Protein AF-0000000081666942 (afdb_homodimer)

Radius of gyration: 67.06 Å; Cα contacts (8 Å, |Δi|>4): 1549; chains: 2; bounding box: 129×180×140 Å

Solvent-accessible surface area (backbone atoms only — not comparable to full-atom values): 56364 Å² total; per-residue (Å²): 132,82,77,72,70,77,69,82,83,67,61,65,71,76,49,36,18,89,84,81,67,38,65,56,52,70,27,26,37,44,69,82,70,51,62,33,22,53,72,59,53,59,71,47,53,51,90,91,51,67,44,31,54,39,88,85,76,58,46,77,34,74,56,49,93,78,34,77,80,59,46,47,65,26,58,54,59,46,47,51,52,31,48,54,51,50,60,74,53,56,89,75,89,51,46,5,68,76,74,62,70,43,61,44,55,27,30,27,38,57,76,50,37,41,24,14,72,67,50,44,55,48,36,48,66,35,80,90,40,38,67,50,50,69,28,39,58,69,52,44,55,49,29,52,71,72,42,53,70,73,50,43,47,71,42,54,30,93,85,43,81,72,33,49,50,56,28,25,27,69,67,77,68,40,75,27,19,74,66,39,40,69,68,81,43,32,76,80,82,28,45,77,39,56,33,68,61,53,39,52,53,47,52,54,52,49,54,50,50,50,53,50,38,52,52,46,46,50,45,30,50,52,37,42,53,50,49,53,50,42,50,54,50,46,54,52,45,50,54,49,41,52,51,49,52,54,50,50,51,51,50,50,45,51,50,52,44,50,54,51,50,51,50,48,52,50,50,52,50,51,48,50,54,51,44,50,51,34,53,48,51,38,52,52,49,49,49,50,44,51,51,52,47,52,49,49,52,54,51,50,50,48,51,51,48,41,68,72,71,39,51,66,51,54,50,52,75,40,40,70,42,51,51,53,46,52,52,54,60,54,65,51,79,49,72,73,69,69,66,52,67,43,53,63,42,73,44,82,45,72,67,44,80,42,75,51,66,54,48,75,14,36,50,76,50,41,87,33,31,34,52,40,63,81,75,43,65,97,73,36,36,36,69,41,77,44,53,36,39,34,41,42,56,82,46,50,87,67,30,35,65,66,42,58,77,50,43,47,38,36,40,30,42,69,86,67,51,73,43,79,41,57,70,42,83,42,86,46,92,47,96,55,40,51,35,34,36,36,50,46,62,46,83,59,62,39,62,26,40,38,36,39,23,44,85,87,33,62,20,43,60,38,69,34,79,43,64,29,38,71,51,77,70,71,70,68,71,73,70,80,66,74,70,68,59,58,60,65,49,58,60,66,64,61,61,88,79,78,70,83,81,64,89,62,87,85,130,131,82,77,71,69,79,70,81,82,68,61,65,72,76,48,36,18,88,84,80,68,38,67,55,51,69,27,26,37,44,67,81,70,52,61,34,22,52,72,58,51,59,70,47,52,52,90,89,52,68,44,32,52,38,88,86,76,59,49,77,34,76,56,48,94,79,34,78,81,61,45,47,65,28,59,55,61,46,47,50,52,36,51,55,50,52,60,74,44,52,88,70,91,46,48,6,66,78,76,63,71,41,62,44,55,29,32,27,38,58,77,51,37,40,24,16,72,68,50,46,54,49,37,49,66,35,80,89,41,38,69,50,52,70,29,39,60,70,51,46,56,49,30,52,71,73,42,53,70,74,51,44,48,72,42,55,30,93,84,43,83,75,34,50,51,55,26,26,28,69,69,77,68,40,74,28,19,75,66,39,39,69,68,82,44,34,77,80,81,28,46,76,40,54,32,70,60,52,41,54,53,47,52,54,52,50,53,52,49,50,53,50,38,52,50,48,46,50,46,30,50,53,37,44,53,50,49,52,49,40,50,53,50,48,55,54,45,50,54,50,41,51,51,50,53,53,51,50,51,50,52,51,45,51,50,54,44,49,54,52,49,51,49,48,51,50,51,52,50,51,48,49,54,52,45,48,52,32,52,48,50,38,53,52,50,51,50,51,44,51,52,51,47,53,49,48,52,54,51,50,50,48,52,52,49,40,68,72,69,37,51,64,51,53,50,53,73,40,41,68,41,51,51,52,45,51,51,53,59,54,64,52,79,48,72,75,72,69,65,53,68,43,52,60,44,73,44,81,45,72,65,46,80,43,75,50,68,54,48,73,14,37,48,75,52,40,88,34,31,34,53,41,65,80,73,45,65,96,71,37,35,36,69,41,79,46,54,36,37,35,40,43,57,80,47,48,86,66,31,36,65,66,42,58,76,50,43,47,38,36,39,32,42,67,88,67,52,71,42,79,44,58,69,42,83,42,85,46,93,49,95,57,40,50,34,32,36,38,50,46,62,46,82,59,60,40,62,25,40,37,35,39,22,44,85,87,32,62,21,44,60,36,68,33,80,43,66,29,38,70,52,78,68,71,71,65,70,72,68,80,68,79,70,89,91,68,68,72,72,62,66,65,77,74,78,89,73,75,73,79,79,87,78,76,76,81,132

Structure (mmCIF, N/CA/C/O backbone):
data_AF-0000000081666942-model_v1
#
loop_
_entity.id
_entity.type
_entity.pdbx_description
1 polymer 'E3 ubiquitin-protein ligase TRIM56-like'
#
loop_
_atom_site.group_PDB
_atom_site.id
_atom_site.type_symbol
_atom_site.label_atom_id
_atom_site.label_alt_id
_atom_site.label_comp_id
_atom_site.label_asym_id
_atom_site.label_entity_id
_atom_site.label_seq_id
_atom_site.pdbx_PDB_ins_code
_atom_site.Cartn_x
_atom_site.Cartn_y
_atom_site.Cartn_z
_atom_site.occupancy
_atom_site.B_iso_or_equiv
_atom_site.auth_seq_id
_atom_site.auth_comp_id
_atom_site.auth_asym_id
_atom_site.auth_atom_id
_atom_site.pdbx_PDB_model_num
ATOM 1 N N . MET A 1 1 ? -15.422 92.938 8.117 1 20.34 1 MET A N 1
ATOM 2 C CA . MET A 1 1 ? -14.547 92 8.812 1 20.34 1 MET A CA 1
ATOM 3 C C . MET A 1 1 ? -15.352 90.812 9.391 1 20.34 1 MET A C 1
ATOM 5 O O . MET A 1 1 ? -16.219 91.062 10.25 1 20.34 1 MET A O 1
ATOM 9 N N . THR A 1 2 ? -15.648 89.812 8.633 1 23.88 2 THR A N 1
ATOM 10 C CA . THR A 1 2 ? -16.5 88.688 8.836 1 23.88 2 THR A CA 1
ATOM 11 C C . THR A 1 2 ? -16.031 87.875 10.055 1 23.88 2 THR A C 1
ATOM 13 O O . THR A 1 2 ? -14.844 87.562 10.195 1 23.88 2 THR A O 1
ATOM 16 N N . GLN A 1 3 ? -16.562 88.188 11.227 1 23.7 3 GLN A N 1
ATOM 17 C CA . GLN A 1 3 ? -16.312 87.5 12.492 1 23.7 3 GLN A CA 1
ATOM 18 C C . GLN A 1 3 ? -16.266 86 12.312 1 23.7 3 GLN A C 1
ATOM 20 O O . GLN A 1 3 ? -17.25 85.375 11.883 1 23.7 3 GLN A O 1
ATOM 25 N N . ARG A 1 4 ? -15.172 85.562 11.906 1 33.31 4 ARG A N 1
ATOM 26 C CA . ARG A 1 4 ? -14.922 84.125 11.859 1 33.31 4 ARG A CA 1
ATOM 27 C C . ARG A 1 4 ? -15.352 83.438 13.164 1 33.31 4 ARG A C 1
ATOM 29 O O . ARG A 1 4 ? -14.688 83.562 14.188 1 33.31 4 ARG A O 1
ATOM 36 N N . THR A 1 5 ? -16.625 83.5 13.398 1 32.34 5 THR A N 1
ATOM 37 C CA . THR A 1 5 ? -17.141 82.625 14.461 1 32.34 5 THR A CA 1
ATOM 38 C C . THR A 1 5 ? -16.344 81.312 14.547 1 32.34 5 THR A C 1
ATOM 40 O O . THR A 1 5 ? -16.312 80.562 13.578 1 32.34 5 THR A O 1
ATOM 43 N N . THR A 1 6 ? -15.312 81.312 15.109 1 37.25 6 THR A N 1
ATOM 44 C CA . THR A 1 6 ? -14.477 80.125 15.312 1 37.25 6 THR A CA 1
ATOM 45 C C . THR A 1 6 ? -15.312 78.938 15.805 1 37.25 6 THR A C 1
ATOM 47 O O . THR A 1 6 ? -15.859 79 16.906 1 37.25 6 THR A O 1
ATOM 50 N N . ARG A 1 7 ? -16.141 78.375 14.992 1 43.06 7 ARG A N 1
ATOM 51 C CA . ARG A 1 7 ? -16.922 77.125 15.117 1 43.06 7 ARG A CA 1
ATOM 52 C C . ARG A 1 7 ? -16.109 76 15.781 1 43.06 7 ARG A C 1
ATOM 54 O O . ARG A 1 7 ? -15.031 75.688 15.289 1 43.06 7 ARG A O 1
ATOM 61 N N . ILE A 1 8 ? -16.172 75.938 17.047 1 51.09 8 ILE A N 1
ATOM 62 C CA . ILE A 1 8 ? -15.609 74.75 17.75 1 51.09 8 ILE A CA 1
ATOM 63 C C . ILE A 1 8 ? -16.047 73.5 17.031 1 51.09 8 ILE A C 1
ATOM 65 O O . ILE A 1 8 ? -17.234 73.125 17 1 51.09 8 ILE A O 1
ATOM 69 N N . GLU A 1 9 ? -15.492 73.062 16.016 1 59.16 9 GLU A N 1
ATOM 70 C CA . GLU A 1 9 ? -15.836 71.875 15.312 1 59.16 9 GLU A CA 1
ATOM 71 C C . GLU A 1 9 ? -15.438 70.625 16.141 1 59.16 9 GLU A C 1
ATOM 73 O O . GLU A 1 9 ? -14.297 70.188 16.062 1 59.16 9 GLU A O 1
ATOM 78 N N . ILE A 1 10 ? -16.219 70.312 17.203 1 67.38 10 ILE A N 1
ATOM 79 C CA . ILE A 1 10 ? -16.016 69.125 17.953 1 67.38 10 ILE A CA 1
ATOM 80 C C . ILE A 1 10 ? -16.859 68 17.359 1 67.38 10 ILE A C 1
ATOM 82 O O . ILE A 1 10 ? -18.031 68.188 17.016 1 67.38 10 ILE A O 1
ATOM 86 N N . ASP A 1 11 ? -16.266 66.938 17.047 1 73.25 11 ASP A N 1
ATOM 87 C CA . ASP A 1 11 ? -16.969 65.75 16.531 1 73.25 11 ASP A CA 1
ATOM 88 C C . ASP A 1 11 ? -18.109 65.375 17.484 1 73.25 11 ASP A C 1
ATOM 90 O O . ASP A 1 11 ? -17.922 65.312 18.703 1 73.25 11 ASP A O 1
ATOM 94 N N . GLU A 1 12 ? -19.312 65.188 16.938 1 76.88 12 GLU A N 1
ATOM 95 C CA . GLU A 1 12 ? -20.5 64.75 17.703 1 76.88 12 GLU A CA 1
ATOM 96 C C . GLU A 1 12 ? -20.234 63.531 18.531 1 76.88 12 GLU A C 1
ATOM 98 O O . GLU A 1 12 ? -20.797 63.375 19.625 1 76.88 12 GLU A O 1
ATOM 103 N N . ASP A 1 13 ? -19.312 62.719 18.047 1 79.5 13 ASP A N 1
ATOM 104 C CA . ASP A 1 13 ? -18.984 61.5 18.75 1 79.5 13 ASP A CA 1
ATOM 105 C C . ASP A 1 13 ? -18.328 61.781 20.094 1 79.5 13 ASP A C 1
ATOM 107 O O . ASP A 1 13 ? -18.453 61 21.031 1 79.5 13 ASP A O 1
ATOM 111 N N . PHE A 1 14 ? -17.703 62.875 20.125 1 82.06 14 PHE A N 1
ATOM 112 C CA . PHE A 1 14 ? -17 63.281 21.328 1 82.06 14 PHE A CA 1
ATOM 113 C C . PHE A 1 14 ? -17.984 63.75 22.406 1 82.06 14 PHE A C 1
ATOM 115 O O . PHE A 1 14 ? -17.688 63.688 23.594 1 82.06 14 PHE A O 1
ATOM 122 N N . LEU A 1 15 ? -19.125 64.125 21.953 1 85.81 15 LEU A N 1
ATOM 123 C CA . LEU A 1 15 ? -20.094 64.688 22.891 1 85.81 15 LEU A CA 1
ATOM 124 C C . LEU A 1 15 ? -21.203 63.719 23.188 1 85.81 15 LEU A C 1
ATOM 126 O O . LEU A 1 15 ? -22.203 64.062 23.828 1 85.81 15 LEU A O 1
ATOM 130 N N . THR A 1 16 ? -20.984 62.5 22.766 1 88.06 16 THR A N 1
ATOM 131 C CA . THR A 1 16 ? -22.031 61.469 22.891 1 88.06 16 THR A CA 1
ATOM 132 C C . THR A 1 16 ? -21.609 60.406 23.891 1 88.06 16 THR A C 1
ATOM 134 O O . THR A 1 16 ? -20.469 59.906 23.844 1 88.06 16 THR A O 1
ATOM 137 N N . CYS A 1 17 ? -22.422 60.094 24.797 1 89.75 17 CYS A N 1
ATOM 138 C CA . CYS A 1 17 ? -22.203 59.031 25.75 1 89.75 17 CYS A CA 1
ATOM 139 C C . CYS A 1 17 ? -22.281 57.656 25.078 1 89.75 17 CYS A C 1
ATOM 141 O O . CYS A 1 17 ? -23.25 57.375 24.375 1 89.75 17 CYS A O 1
ATOM 143 N N . THR A 1 18 ? -21.359 56.812 25.297 1 84.81 18 THR A N 1
ATOM 144 C CA . THR A 1 18 ? -21.25 55.5 24.625 1 84.81 18 THR A CA 1
ATOM 145 C C . THR A 1 18 ? -22.266 54.531 25.188 1 84.81 18 THR A C 1
ATOM 147 O O . THR A 1 18 ? -22.547 53.5 24.562 1 84.81 18 THR A O 1
ATOM 150 N N . VAL A 1 19 ? -22.875 54.781 26.297 1 87.5 19 VAL A N 1
ATOM 151 C CA . VAL A 1 19 ? -23.797 53.875 26.969 1 87.5 19 VAL A CA 1
ATOM 152 C C . VAL A 1 19 ? -25.234 54.188 26.531 1 87.5 19 VAL A C 1
ATOM 154 O O . VAL A 1 19 ? -25.969 53.312 26.062 1 87.5 19 VAL A O 1
ATOM 157 N N . CYS A 1 20 ? -25.641 55.438 26.625 1 88.69 20 CYS A N 1
ATOM 158 C CA . CYS A 1 20 ? -27.016 55.812 26.312 1 88.69 20 CYS A CA 1
ATOM 159 C C . CYS A 1 20 ? -27.125 56.344 24.891 1 88.69 20 CYS A C 1
ATOM 161 O O . CYS A 1 20 ? -28.234 56.469 24.359 1 88.69 20 CYS A O 1
ATOM 163 N N . TRP A 1 21 ? -26.141 56.812 24.297 1 88.38 21 TRP A N 1
ATOM 164 C CA . TRP A 1 21 ? -26.047 57.312 22.922 1 88.38 21 TRP A CA 1
ATOM 165 C C . TRP A 1 21 ? -26.703 58.688 22.781 1 88.38 21 TRP A C 1
ATOM 167 O O . TRP A 1 21 ? -27.188 59.031 21.703 1 88.38 21 TRP A O 1
ATOM 177 N N . GLU A 1 22 ? -26.734 59.312 23.844 1 88.25 22 GLU A N 1
ATOM 178 C CA . GLU A 1 22 ? -27.203 60.688 23.875 1 88.25 22 GLU A CA 1
ATOM 179 C C . GLU A 1 22 ? -26.078 61.625 24.297 1 88.25 22 GLU A C 1
ATOM 181 O O . GLU A 1 22 ? -25 61.188 24.703 1 88.25 22 GLU A O 1
ATOM 186 N N . ARG A 1 23 ? -26.359 62.906 24.031 1 87.5 23 ARG A N 1
ATOM 187 C CA . ARG A 1 23 ? -25.406 63.875 24.516 1 87.5 23 ARG A CA 1
ATOM 188 C C . ARG A 1 23 ? -25.234 63.781 26.031 1 87.5 23 ARG A C 1
ATOM 190 O O . ARG A 1 23 ? -26.203 63.531 26.75 1 87.5 23 ARG A O 1
ATOM 197 N N . TYR A 1 24 ? -24.031 63.938 26.438 1 88.62 24 TYR A N 1
ATOM 198 C CA . TYR A 1 24 ? -23.719 63.781 27.859 1 88.62 24 TYR A CA 1
ATOM 199 C C . TYR A 1 24 ? -24.625 64.688 28.703 1 88.62 24 TYR A C 1
ATOM 201 O O . TYR A 1 24 ? -24.891 65.812 28.359 1 88.62 24 TYR A O 1
ATOM 209 N N . LYS A 1 25 ? -25.188 64.062 29.734 1 83.88 25 LYS A N 1
ATOM 210 C CA . LYS A 1 25 ? -25.922 64.812 30.781 1 83.88 25 LYS A CA 1
ATOM 211 C C . LYS A 1 25 ? -25.188 64.75 32.125 1 83.88 25 LYS A C 1
ATOM 213 O O . LYS A 1 25 ? -25.141 63.656 32.719 1 83.88 25 LYS A O 1
ATOM 218 N N . ASN A 1 26 ? -24.672 65.875 32.594 1 83.12 26 ASN A N 1
ATOM 219 C CA . ASN A 1 26 ? -23.875 65.875 33.844 1 83.12 26 ASN A CA 1
ATOM 220 C C . ASN A 1 26 ? -22.766 64.812 33.781 1 83.12 26 ASN A C 1
ATOM 222 O O . ASN A 1 26 ? -22.734 63.906 34.594 1 83.12 26 ASN A O 1
ATOM 226 N N . ALA A 1 27 ? -21.922 65.062 32.844 1 88.56 27 ALA A N 1
ATOM 227 C CA . ALA A 1 27 ? -20.875 64.062 32.5 1 88.56 27 ALA A CA 1
ATOM 228 C C . ALA A 1 27 ? -19.922 63.875 33.688 1 88.56 27 ALA A C 1
ATOM 230 O O . ALA A 1 27 ? -19.516 64.875 34.344 1 88.56 27 ALA A O 1
ATOM 231 N N . LYS A 1 28 ? -19.719 62.688 34.031 1 88.81 28 LYS A N 1
ATOM 232 C CA . LYS A 1 28 ? -18.719 62.281 35 1 88.81 28 LYS A CA 1
ATOM 233 C C . LYS A 1 28 ? -17.5 61.625 34.344 1 88.81 28 LYS A C 1
ATOM 235 O O . LYS A 1 28 ? -17.641 61 33.312 1 88.81 28 LYS A O 1
ATOM 240 N N . ILE A 1 29 ? -16.344 61.844 34.906 1 88.56 29 ILE A N 1
ATOM 241 C CA . ILE A 1 29 ? -15.125 61.312 34.281 1 88.56 29 ILE A CA 1
ATOM 242 C C . ILE A 1 29 ? -14.5 60.281 35.219 1 88.56 29 ILE A C 1
ATOM 244 O O . ILE A 1 29 ? -14.445 60.469 36.438 1 88.56 29 ILE A O 1
ATOM 248 N N . LEU A 1 30 ? -14.156 59.188 34.656 1 88.31 30 LEU A N 1
ATOM 249 C CA . LEU A 1 30 ? -13.492 58.125 35.406 1 88.31 30 LEU A CA 1
ATOM 250 C C . LEU A 1 30 ? -11.984 58.312 35.375 1 88.31 30 LEU A C 1
ATOM 252 O O . LEU A 1 30 ? -11.461 59.094 34.562 1 88.31 30 LEU A O 1
ATOM 256 N N . PRO A 1 31 ? -11.289 57.562 36.312 1 85.12 31 PRO A N 1
ATOM 257 C CA . PRO A 1 31 ? -9.828 57.688 36.312 1 85.12 31 PRO A CA 1
ATOM 258 C C . PRO A 1 31 ? -9.195 57.25 35 1 85.12 31 PRO A C 1
ATOM 260 O O . PRO A 1 31 ? -8.07 57.656 34.688 1 85.12 31 PRO A O 1
ATOM 263 N N . CYS A 1 32 ? -9.898 56.531 34.188 1 86.44 32 CYS A N 1
ATOM 264 C CA . CYS A 1 32 ? -9.406 56.094 32.875 1 86.44 32 CYS A CA 1
ATOM 265 C C . CYS A 1 32 ? -9.648 57.156 31.812 1 86.44 32 CYS A C 1
ATOM 267 O O . CYS A 1 32 ? -9.328 56.938 30.641 1 86.44 32 CYS A O 1
ATOM 269 N N . LEU A 1 33 ? -10.25 58.219 32.188 1 88 33 LEU A N 1
ATOM 270 C CA . LEU A 1 33 ? -10.469 59.406 31.375 1 88 33 LEU A CA 1
ATOM 271 C C . LEU A 1 33 ? -11.664 59.219 30.438 1 88 33 LEU A C 1
ATOM 273 O O . LEU A 1 33 ? -11.898 60.031 29.547 1 88 33 LEU A O 1
ATOM 277 N N . HIS A 1 34 ? -12.336 58.125 30.672 1 86.81 34 HIS A N 1
ATOM 278 C CA . HIS A 1 34 ? -13.586 57.969 29.938 1 86.81 34 HIS A CA 1
ATOM 279 C C . HIS A 1 34 ? -14.75 58.594 30.688 1 86.81 34 HIS A C 1
ATOM 281 O O . HIS A 1 34 ? -14.844 58.469 31.906 1 86.81 34 HIS A O 1
ATOM 287 N N . SER A 1 35 ? -15.531 59.281 29.922 1 90.12 35 SER A N 1
ATOM 288 C CA . SER A 1 35 ? -16.641 60.031 30.531 1 90.12 35 SER A CA 1
ATOM 289 C C . SER A 1 35 ? -17.969 59.344 30.234 1 90.12 35 SER A C 1
ATOM 291 O O . SER A 1 35 ? -18.141 58.719 29.188 1 90.12 35 SER A O 1
ATOM 293 N N . PHE A 1 36 ? -18.875 59.469 31.203 1 91.12 36 PHE A N 1
ATOM 294 C CA . PHE A 1 36 ? -20.234 58.969 31.094 1 91.12 36 PHE A CA 1
ATOM 295 C C . PHE A 1 36 ? -21.234 59.875 31.781 1 91.12 36 PHE A C 1
ATOM 297 O O . PHE A 1 36 ? -20.844 60.719 32.594 1 91.12 36 PHE A O 1
ATOM 304 N N . CYS A 1 37 ? -22.484 59.688 31.312 1 89.5 37 CYS A N 1
ATOM 305 C CA . CYS A 1 37 ? -23.531 60.438 32.031 1 89.5 37 CYS A CA 1
ATOM 306 C C . CYS A 1 37 ? -23.625 60 33.469 1 89.5 37 CYS A C 1
ATOM 308 O O . CYS A 1 37 ? -23.359 58.844 33.781 1 89.5 37 CYS A O 1
ATOM 310 N N . ALA A 1 38 ? -24.016 60.906 34.281 1 87.69 38 ALA A N 1
ATOM 311 C CA . ALA A 1 38 ? -24.203 60.594 35.719 1 87.69 38 ALA A CA 1
ATOM 312 C C . ALA A 1 38 ? -25.188 59.469 35.906 1 87.69 38 ALA A C 1
ATOM 314 O O . ALA A 1 38 ? -24.984 58.594 36.75 1 87.69 38 ALA A O 1
ATOM 315 N N . GLN A 1 39 ? -26.156 59.406 35.062 1 87.19 39 GLN A N 1
ATOM 316 C CA . GLN A 1 39 ? -27.172 58.375 35.156 1 87.19 39 GLN A CA 1
ATOM 317 C C . GLN A 1 39 ? -26.656 57.062 34.594 1 87.19 39 GLN A C 1
ATOM 319 O O . GLN A 1 39 ? -27.016 55.969 35.094 1 87.19 39 GLN A O 1
ATOM 324 N N . CYS A 1 40 ? -25.875 57.094 33.625 1 89.38 40 CYS A N 1
ATOM 325 C CA . CYS A 1 40 ? -25.375 55.906 32.969 1 89.38 40 CYS A CA 1
ATOM 326 C C . CYS A 1 40 ? -24.344 55.188 33.844 1 89.38 40 CYS A C 1
ATOM 328 O O . CYS A 1 40 ? -24.25 53.969 33.812 1 89.38 40 CYS A O 1
ATOM 330 N N . VAL A 1 41 ? -23.609 55.906 34.625 1 87.31 41 VAL A N 1
ATOM 331 C CA . VAL A 1 41 ? -22.562 55.344 35.469 1 87.31 41 VAL A CA 1
ATOM 332 C C . VAL A 1 41 ? -23.188 54.5 36.594 1 87.31 41 VAL A C 1
ATOM 334 O O . VAL A 1 41 ? -22.578 53.531 37.031 1 87.31 41 VAL A O 1
ATOM 337 N N . VAL A 1 42 ? -24.391 54.844 36.906 1 82.5 42 VAL A N 1
ATOM 338 C CA . VAL A 1 42 ? -25.078 54.125 37.969 1 82.5 42 VAL A CA 1
ATOM 339 C C . VAL A 1 42 ? -25.297 52.656 37.531 1 82.5 42 VAL A C 1
ATOM 341 O O . VAL A 1 42 ? -25.266 51.75 38.375 1 82.5 42 VAL A O 1
ATOM 344 N N . GLY A 1 43 ? -25.391 52.469 36.344 1 78.69 43 GLY A N 1
ATOM 345 C CA . GLY A 1 43 ? -25.641 51.125 35.812 1 78.69 43 GLY A CA 1
ATOM 346 C C . GLY A 1 43 ? -24.422 50.219 35.875 1 78.69 43 GLY A C 1
ATOM 347 O O . GLY A 1 43 ? -24.531 49 35.75 1 78.69 43 GLY A O 1
ATOM 348 N N . PHE A 1 44 ? -23.266 50.812 36.062 1 78.56 44 PHE A N 1
ATOM 349 C CA . PHE A 1 44 ? -22.031 50.062 36 1 78.56 44 PHE A CA 1
ATOM 350 C C . PHE A 1 44 ? -21.797 49.312 37.312 1 78.56 44 PHE A C 1
ATOM 352 O O . PHE A 1 44 ? -20.984 48.375 37.375 1 78.56 44 PHE A O 1
ATOM 359 N N . VAL A 1 45 ? -22.406 49.812 38.375 1 71.69 45 VAL A N 1
ATOM 360 C CA . VAL A 1 45 ? -22.109 49.312 39.719 1 71.69 45 VAL A CA 1
ATOM 361 C C . VAL A 1 45 ? -22.859 48 39.969 1 71.69 45 VAL A C 1
ATOM 363 O O . VAL A 1 45 ? -24.078 47.938 39.812 1 71.69 45 VAL A O 1
ATOM 366 N N . GLU A 1 46 ? -22.031 47 39.906 1 67.25 46 GLU A N 1
ATOM 367 C CA . GLU A 1 46 ? -22.625 45.812 40.531 1 67.25 46 GLU A CA 1
ATOM 368 C C . GLU A 1 46 ? -22.797 46 42.031 1 67.25 46 GLU A C 1
ATOM 370 O O . GLU A 1 46 ? -22.031 46.719 42.656 1 67.25 46 GLU A O 1
ATOM 375 N N . LYS A 1 47 ? -24 45.688 42.656 1 59.81 47 LYS A N 1
ATOM 376 C CA . LYS A 1 47 ? -24.328 45.812 44.062 1 59.81 47 LYS A CA 1
ATOM 377 C C . LYS A 1 47 ? -23.094 45.531 44.938 1 59.81 47 LYS A C 1
ATOM 379 O O . LYS A 1 47 ? -22.484 44.469 44.844 1 59.81 47 LYS A O 1
ATOM 384 N N . ASP A 1 48 ? -22.688 46.562 45.719 1 58.75 48 ASP A N 1
ATOM 385 C CA . ASP A 1 48 ? -21.672 46.5 46.781 1 58.75 48 ASP A CA 1
ATOM 386 C C . ASP A 1 48 ? -20.266 46.438 46.188 1 58.75 48 ASP A C 1
ATOM 388 O O . ASP A 1 48 ? -19.344 45.938 46.844 1 58.75 48 ASP A O 1
ATOM 392 N N . ALA A 1 49 ? -20.094 46.844 44.875 1 70.44 49 ALA A N 1
ATOM 393 C CA . ALA A 1 49 ? -18.766 46.625 44.312 1 70.44 49 ALA A CA 1
ATOM 394 C C . ALA A 1 49 ? -17.859 47.812 44.594 1 70.44 49 ALA A C 1
ATOM 396 O O . ALA A 1 49 ? -18.297 48.969 44.562 1 70.44 49 ALA A O 1
ATOM 397 N N . GLU A 1 50 ? -16.688 47.562 45.125 1 79.94 50 GLU A N 1
ATOM 398 C CA . GLU A 1 50 ? -15.633 48.531 45.406 1 79.94 50 GLU A CA 1
ATOM 399 C C . GLU A 1 50 ? -15.039 49.125 44.125 1 79.94 50 GLU A C 1
ATOM 401 O O . GLU A 1 50 ? -14.344 50.125 44.156 1 79.94 50 GLU A O 1
ATOM 406 N N . TYR A 1 51 ? -15.375 48.562 43.031 1 85.31 51 TYR A N 1
ATOM 407 C CA . TYR A 1 51 ? -14.82 49.031 41.781 1 85.31 51 TYR A CA 1
ATOM 408 C C . TYR A 1 51 ? -15.867 49 40.656 1 85.31 51 TYR A C 1
ATOM 410 O O . TYR A 1 51 ? -16.844 48.25 40.719 1 85.31 51 TYR A O 1
ATOM 418 N N . ILE A 1 52 ? -15.812 49.906 39.781 1 85.44 52 ILE A N 1
ATOM 419 C CA . ILE A 1 52 ? -16.609 49.906 38.562 1 85.44 52 ILE A CA 1
ATOM 420 C C . ILE A 1 52 ? -15.734 49.562 37.344 1 85.44 52 ILE A C 1
ATOM 422 O O . ILE A 1 52 ? -14.586 50.031 37.281 1 85.44 52 ILE A O 1
ATOM 426 N N . LYS A 1 53 ? -16.203 48.781 36.594 1 87.12 53 LYS A N 1
ATOM 427 C CA . LYS A 1 53 ? -15.484 48.438 35.375 1 87.12 53 LYS A CA 1
ATOM 428 C C . LYS A 1 53 ? -15.93 49.312 34.219 1 87.12 53 LYS A C 1
ATOM 430 O O . LYS A 1 53 ? -17.125 49.375 33.906 1 87.12 53 LYS A O 1
ATOM 435 N N . CYS A 1 54 ? -14.953 50.094 33.688 1 88.81 54 CYS A N 1
ATOM 436 C CA . CYS A 1 54 ? -15.266 50.969 32.562 1 88.81 54 CYS A CA 1
ATOM 437 C C . CYS A 1 54 ? -15.719 50.188 31.344 1 88.81 54 CYS A C 1
ATOM 439 O O . CYS A 1 54 ? -15.016 49.281 30.906 1 88.81 54 CYS A O 1
ATOM 441 N N . PRO A 1 55 ? -16.781 50.344 30.859 1 85.31 55 PRO A N 1
ATOM 442 C CA . PRO A 1 55 ? -17.297 49.625 29.719 1 85.31 55 PRO A CA 1
ATOM 443 C C . PRO A 1 55 ? -16.453 49.781 28.453 1 85.31 55 PRO A C 1
ATOM 445 O O . PRO A 1 55 ? -16.547 49 27.516 1 85.31 55 PRO A O 1
ATOM 448 N N . VAL A 1 56 ? -15.711 50.875 28.375 1 82.06 56 VAL A N 1
ATOM 449 C CA . VAL A 1 56 ? -14.945 51.188 27.172 1 82.06 56 VAL A CA 1
ATOM 450 C C . VAL A 1 56 ? -13.586 50.5 27.234 1 82.06 56 VAL A C 1
ATOM 452 O O . VAL A 1 56 ? -13.172 49.812 26.281 1 82.06 56 VAL A O 1
ATOM 455 N N . CYS A 1 57 ? -12.867 50.625 28.359 1 81.75 57 CYS A N 1
ATOM 456 C CA . CYS A 1 57 ? -11.508 50.094 28.438 1 81.75 57 CYS A CA 1
ATOM 457 C C . CYS A 1 57 ? -11.438 48.938 29.391 1 81.75 57 CYS A C 1
ATOM 459 O O . CYS A 1 57 ? -10.406 48.25 29.484 1 81.75 57 CYS A O 1
ATOM 461 N N . ARG A 1 58 ? -12.484 48.688 30.156 1 81.75 58 ARG A N 1
ATOM 462 C CA . ARG A 1 58 ? -12.617 47.562 31.062 1 81.75 58 ARG A CA 1
ATOM 463 C C . ARG A 1 58 ? -11.688 47.719 32.281 1 81.75 58 ARG A C 1
ATOM 465 O O . ARG A 1 58 ? -11.461 46.781 33.031 1 81.75 58 ARG A O 1
ATOM 472 N N . GLN A 1 59 ? -11.133 48.875 32.406 1 83.19 59 GLN A N 1
ATOM 473 C CA . GLN A 1 59 ? -10.305 49.156 33.562 1 83.19 59 GLN A CA 1
ATOM 474 C C . GLN A 1 59 ? -11.148 49.219 34.844 1 83.19 59 GLN A C 1
ATOM 476 O O . GLN A 1 59 ? -12.25 49.75 34.812 1 83.19 59 GLN A O 1
ATOM 481 N N . LYS A 1 60 ? -10.586 48.75 35.906 1 86.31 60 LYS A N 1
ATOM 482 C CA . LYS A 1 60 ? -11.25 48.844 37.188 1 86.31 60 LYS A CA 1
ATOM 483 C C . LYS A 1 60 ? -10.992 50.188 37.875 1 86.31 60 LYS A C 1
ATOM 485 O O . LYS A 1 60 ? -9.836 50.562 38.094 1 86.31 60 LYS A O 1
ATOM 490 N N . CYS A 1 61 ? -12.039 50.938 38.062 1 86.19 61 CYS A N 1
ATOM 491 C CA . CYS A 1 61 ? -11.945 52.25 38.688 1 86.19 61 CYS A CA 1
ATOM 492 C C . CYS A 1 61 ? -12.562 52.25 40.062 1 86.19 61 CYS A C 1
ATOM 494 O O . CYS A 1 61 ? -13.68 51.75 40.25 1 86.19 61 CYS A O 1
ATOM 496 N N . PRO A 1 62 ? -11.859 52.688 41 1 85.19 62 PRO A N 1
ATOM 497 C CA . PRO A 1 62 ? -12.383 52.688 42.375 1 85.19 62 PRO A CA 1
ATOM 498 C C . PRO A 1 62 ? -13.562 53.656 42.531 1 85.19 62 PRO A C 1
ATOM 500 O O . PRO A 1 62 ? -13.578 54.75 41.938 1 85.19 62 PRO A O 1
ATOM 503 N N . VAL A 1 63 ? -14.531 53.188 43.344 1 82.81 63 VAL A N 1
ATOM 504 C CA . VAL A 1 63 ? -15.656 54.031 43.688 1 82.81 63 VAL A CA 1
ATOM 505 C C . VAL A 1 63 ? -15.297 54.906 44.906 1 82.81 63 VAL A C 1
ATOM 507 O O . VAL A 1 63 ? -14.797 54.406 45.906 1 82.81 63 VAL A O 1
ATOM 510 N N . PRO A 1 64 ? -15.5 56.25 44.688 1 80.38 64 PRO A N 1
ATOM 511 C CA . PRO A 1 64 ? -15.195 57.094 45.844 1 80.38 64 PRO A CA 1
ATOM 512 C C . PRO A 1 64 ? -16.031 56.781 47.062 1 80.38 64 PRO A C 1
ATOM 514 O O . PRO A 1 64 ? -17.078 56.125 46.938 1 80.38 64 PRO A O 1
ATOM 517 N N . ASP A 1 65 ? -15.555 57.188 48.219 1 76.19 65 ASP A N 1
ATOM 518 C CA . ASP A 1 65 ? -16.188 56.875 49.5 1 76.19 65 ASP A CA 1
ATOM 519 C C . ASP A 1 65 ? -17.609 57.438 49.562 1 76.19 65 ASP A C 1
ATOM 521 O O . ASP A 1 65 ? -18.5 56.812 50.156 1 76.19 65 ASP A O 1
ATOM 525 N N . GLY A 1 66 ? -17.828 58.531 48.969 1 76.56 66 GLY A N 1
ATOM 526 C CA . GLY A 1 66 ? -19.141 59.156 48.969 1 76.56 66 GLY A CA 1
ATOM 527 C C . GLY A 1 66 ? -20.062 58.656 47.906 1 76.56 66 GLY A C 1
ATOM 528 O O . GLY A 1 66 ? -21.188 59.125 47.75 1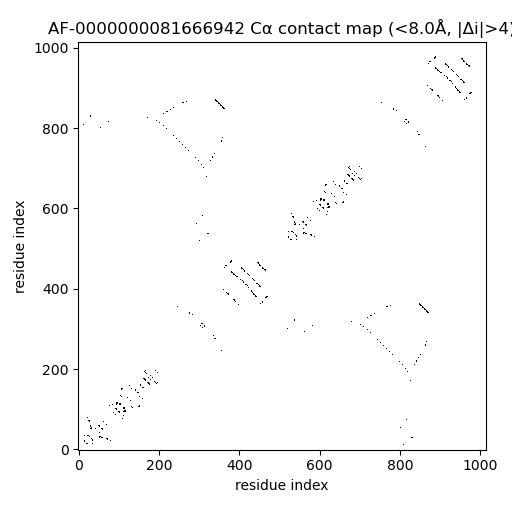 76.56 66 GLY A O 1
ATOM 529 N N . GLY A 1 67 ? -19.672 57.625 47.25 1 77.5 67 GLY A N 1
ATOM 530 C CA . GLY A 1 67 ? -20.516 57.031 46.219 1 77.5 67 GLY A CA 1
ATOM 531 C C . GLY A 1 67 ? -20.203 57.562 44.812 1 77.5 67 GLY A C 1
ATOM 532 O O . GLY A 1 67 ? -19.234 58.312 44.625 1 77.5 67 GLY A O 1
ATOM 533 N N . LEU A 1 68 ? -21.047 57.281 43.875 1 79.06 68 LEU A N 1
ATOM 534 C CA . LEU A 1 68 ? -20.844 57.594 42.469 1 79.06 68 LEU A CA 1
ATOM 535 C C . LEU A 1 68 ? -21.047 59.094 42.219 1 79.06 68 LEU A C 1
ATOM 537 O O . LEU A 1 68 ? -20.516 59.656 41.25 1 79.06 68 LEU A O 1
ATOM 541 N N . GLU A 1 69 ? -21.766 59.656 43.156 1 75.19 69 GLU A N 1
ATOM 542 C CA . GLU A 1 69 ? -22.047 61.094 43.062 1 75.19 69 GLU A CA 1
ATOM 543 C C . GLU A 1 69 ? -20.766 61.906 43.281 1 75.19 69 GLU A C 1
ATOM 545 O O . GLU A 1 69 ? -20.688 63.062 42.844 1 75.19 69 GLU A O 1
ATOM 550 N N . GLN A 1 70 ? -19.828 61.219 43.875 1 76.5 70 GLN A N 1
ATOM 551 C CA . GLN A 1 70 ? -18.594 61.938 44.188 1 76.5 70 GLN A CA 1
ATOM 552 C C . GLN A 1 70 ? -17.562 61.781 43.062 1 76.5 70 GLN A C 1
ATOM 554 O O . GLN A 1 70 ? -16.438 62.281 43.188 1 76.5 70 GLN A O 1
ATOM 559 N N . LEU A 1 71 ? -18.016 61.188 42.062 1 82.56 71 LEU A N 1
ATOM 560 C CA . LEU A 1 71 ? -17.141 61.125 40.906 1 82.56 71 LEU A CA 1
ATOM 561 C C . LEU A 1 71 ? -16.891 62.531 40.344 1 82.56 71 LEU A C 1
ATOM 563 O O . LEU A 1 71 ? -17.781 63.375 40.406 1 82.56 71 LEU A O 1
ATOM 567 N N . LYS A 1 72 ? -15.711 62.688 39.875 1 78.25 72 LYS A N 1
ATOM 568 C CA . LYS A 1 72 ? -15.352 64 39.375 1 78.25 72 LYS A CA 1
ATOM 569 C C . LYS A 1 72 ? -16.188 64.375 38.156 1 78.25 72 LYS A C 1
ATOM 571 O O . LYS A 1 72 ? -16.391 63.562 37.25 1 78.25 72 LYS A O 1
ATOM 576 N N . PRO A 1 73 ? -16.812 65.562 38.25 1 79.88 73 PRO A N 1
ATOM 577 C CA . PRO A 1 73 ? -17.5 66.062 37.031 1 79.88 73 PRO A CA 1
ATOM 578 C C . PRO A 1 73 ? -16.516 66.375 35.906 1 79.88 73 PRO A C 1
ATOM 580 O O . PRO A 1 73 ? -15.414 66.875 36.156 1 79.88 73 PRO A O 1
ATOM 583 N N . SER A 1 74 ? -16.922 66 34.719 1 79.94 74 SER A N 1
ATOM 584 C CA . SER A 1 74 ? -16.141 66.375 33.562 1 79.94 74 SER A CA 1
ATOM 585 C C . SER A 1 74 ? -16.406 67.875 33.188 1 79.94 74 SER A C 1
ATOM 587 O O . SER A 1 74 ? -17.203 68.125 32.281 1 79.94 74 SER A O 1
ATOM 589 N N . PHE A 1 75 ? -15.75 68.625 33.906 1 72.88 75 PHE A N 1
ATOM 590 C CA . PHE A 1 75 ? -15.992 70.062 33.719 1 72.88 75 PHE A CA 1
ATOM 591 C C . PHE A 1 75 ? -15.797 70.5 32.281 1 72.88 75 PHE A C 1
ATOM 593 O O . PHE A 1 75 ? -16.578 71.25 31.75 1 72.88 75 PHE A O 1
ATOM 600 N N . PHE A 1 76 ? -14.844 69.812 31.766 1 74.56 76 PHE A N 1
ATOM 601 C CA . PHE A 1 76 ? -14.5 70.188 30.391 1 74.56 76 PHE A CA 1
ATOM 602 C C . PHE A 1 76 ? -15.648 69.812 29.438 1 74.56 76 PHE A C 1
ATOM 604 O O . PHE A 1 76 ? -16.094 70.688 28.672 1 74.56 76 PHE A O 1
ATOM 611 N N . LEU A 1 77 ? -16.125 68.625 29.547 1 80.62 77 LEU A N 1
ATOM 612 C CA . LEU A 1 77 ? -17.203 68.188 28.672 1 80.62 77 LEU A CA 1
ATOM 613 C C . LEU A 1 77 ? -18.484 68.938 28.953 1 80.62 77 LEU A C 1
ATOM 615 O O . LEU A 1 77 ? -19.188 69.375 28.016 1 80.62 77 LEU A O 1
ATOM 619 N N . ASN A 1 78 ? -18.703 69.125 30.156 1 76.69 78 ASN A N 1
ATOM 620 C CA . ASN A 1 78 ? -19.906 69.812 30.547 1 76.69 78 ASN A CA 1
ATOM 621 C C . ASN A 1 78 ? -19.891 71.25 30.047 1 76.69 78 ASN A C 1
ATOM 623 O O . ASN A 1 78 ? -20.922 71.812 29.609 1 76.69 78 ASN A O 1
ATOM 627 N N . ASN A 1 79 ? -18.75 71.812 30.016 1 71.75 79 ASN A N 1
ATOM 628 C CA . ASN A 1 79 ? -18.609 73.188 29.547 1 71.75 79 ASN A CA 1
ATOM 629 C C . ASN A 1 79 ? -18.812 73.25 28.031 1 71.75 79 ASN A C 1
ATOM 631 O O . ASN A 1 79 ? -19.484 74.188 27.547 1 71.75 79 ASN A O 1
ATOM 635 N N . ILE A 1 80 ? -18.234 72.375 27.359 1 74.56 80 ILE A N 1
ATOM 636 C CA . ILE A 1 80 ? -18.344 72.375 25.906 1 74.56 80 ILE A CA 1
ATOM 637 C C . ILE A 1 80 ? -19.797 72.125 25.484 1 74.56 80 ILE A C 1
ATOM 639 O O . ILE A 1 80 ? -20.281 72.75 24.531 1 74.56 80 ILE A O 1
ATOM 643 N N . LEU A 1 81 ? -20.406 71.25 26.188 1 75.38 81 LEU A N 1
ATOM 644 C CA . LEU A 1 81 ? -21.812 71 25.891 1 75.38 81 LEU A CA 1
ATOM 645 C C . LEU A 1 81 ? -22.672 72.25 26.141 1 75.38 81 LEU A C 1
ATOM 647 O O . LEU A 1 81 ? -23.578 72.5 25.359 1 75.38 81 LEU A O 1
ATOM 651 N N . ALA A 1 82 ? -22.312 72.875 27.125 1 67.06 82 ALA A N 1
ATOM 652 C CA . ALA A 1 82 ? -23.031 74.125 27.453 1 67.06 82 ALA A CA 1
ATOM 653 C C . ALA A 1 82 ? -22.812 75.188 26.375 1 67.06 82 ALA A C 1
ATOM 655 O O . ALA A 1 82 ? -23.734 75.875 25.969 1 67.06 82 ALA A O 1
ATOM 656 N N . MET A 1 83 ? -21.656 75.188 25.922 1 64.69 83 MET A N 1
ATOM 657 C CA . MET A 1 83 ? -21.297 76.188 24.891 1 64.69 83 MET A CA 1
ATOM 658 C C . MET A 1 83 ? -21.984 75.812 23.562 1 64.69 83 MET A C 1
ATOM 660 O O . MET A 1 83 ? -22.453 76.688 22.844 1 64.69 83 MET A O 1
ATOM 664 N N . ALA A 1 84 ? -21.875 74.562 23.266 1 64.31 84 ALA A N 1
ATOM 665 C CA . ALA A 1 84 ? -22.5 74.125 22.016 1 64.31 84 ALA A CA 1
ATOM 666 C C . ALA A 1 84 ? -24 74.375 22.031 1 64.31 84 ALA A C 1
ATOM 668 O O . ALA A 1 84 ? -24.594 74.688 21.016 1 64.31 84 ALA A O 1
ATOM 669 N N . GLU A 1 85 ? -24.594 74.25 23.109 1 60.19 85 GLU A N 1
ATOM 670 C CA . GLU A 1 85 ? -26.016 74.438 23.234 1 60.19 85 GLU A CA 1
ATOM 671 C C . GLU A 1 85 ? -26.344 75.938 23.141 1 60.19 85 GLU A C 1
ATOM 673 O O . GLU A 1 85 ? -27.359 76.312 22.547 1 60.19 85 GLU A O 1
ATOM 678 N N . THR A 1 86 ? -25.469 76.75 23.703 1 53.47 86 THR A N 1
ATOM 679 C CA . THR A 1 86 ? -25.688 78.188 23.625 1 53.47 86 THR A CA 1
ATOM 680 C C . THR A 1 86 ? -25.609 78.625 22.188 1 53.47 86 THR A C 1
ATOM 682 O O . THR A 1 86 ? -26.359 79.562 21.797 1 53.47 86 THR A O 1
ATOM 685 N N . LYS A 1 87 ? -24.75 78.188 21.344 1 50.56 87 LYS A N 1
ATOM 686 C CA . LYS A 1 87 ? -24.641 78.562 19.953 1 50.56 87 LYS A CA 1
ATOM 687 C C . LYS A 1 87 ? -25.859 78.125 19.141 1 50.56 87 LYS A C 1
ATOM 689 O O . LYS A 1 87 ? -26.281 78.812 18.219 1 50.56 87 LYS A O 1
ATOM 694 N N . GLN A 1 88 ? -26.141 76.938 19.359 1 48.25 88 GLN A N 1
ATOM 695 C CA . GLN A 1 88 ? -27.312 76.5 18.625 1 48.25 88 GLN A CA 1
ATOM 696 C C . GLN A 1 88 ? -28.531 77.312 18.984 1 48.25 88 GLN A C 1
ATOM 698 O O . GLN A 1 88 ? -29.5 77.438 18.219 1 48.25 88 GLN A O 1
ATOM 703 N N . LYS A 1 89 ? -28.594 77.812 20.266 1 48.75 89 LYS A N 1
ATOM 704 C CA . LYS A 1 89 ? -29.719 78.688 20.625 1 48.75 89 LYS A CA 1
ATOM 705 C C . LYS A 1 89 ? -29.516 80.125 20.109 1 48.75 89 LYS A C 1
ATOM 707 O O . LYS A 1 89 ? -28.797 80.875 20.703 1 48.75 89 LYS A O 1
ATOM 712 N N . GLY A 1 90 ? -28.828 80.375 19.188 1 41.09 90 GLY A N 1
ATOM 713 C CA . GLY A 1 90 ? -28.859 81.688 18.578 1 41.09 90 GLY A CA 1
ATOM 714 C C . GLY A 1 90 ? -30.141 82.5 18.859 1 41.09 90 GLY A C 1
ATOM 715 O O . GLY A 1 90 ? -30.312 83.062 19.938 1 41.09 90 GLY A O 1
ATOM 716 N N . GLU A 1 91 ? -30.766 82.875 17.625 1 42.16 91 GLU A N 1
ATOM 717 C CA . GLU A 1 91 ? -31.609 84.062 17.344 1 42.16 91 GLU A CA 1
ATOM 718 C C . GLU A 1 91 ? -32.781 84.125 18.312 1 42.16 91 GLU A C 1
ATOM 720 O O . GLU A 1 91 ? -33.188 85.188 18.734 1 42.16 91 GLU A O 1
ATOM 725 N N . GLY A 1 92 ? -33.812 83.188 18.219 1 42.97 92 GLY A N 1
ATOM 726 C CA . GLY A 1 92 ? -35.156 83.375 18.719 1 42.97 92 GLY A CA 1
ATOM 727 C C . GLY A 1 92 ? -35.25 83.375 20.234 1 42.97 92 GLY A C 1
ATOM 728 O O . GLY A 1 92 ? -34.25 83.5 20.922 1 42.97 92 GLY A O 1
ATOM 729 N N . THR A 1 93 ? -36.25 82.375 20.891 1 48.12 93 THR A N 1
ATOM 730 C CA . THR A 1 93 ? -37 82.25 22.141 1 48.12 93 THR A CA 1
ATOM 731 C C . THR A 1 93 ? -36.094 81.688 23.25 1 48.12 93 THR A C 1
ATOM 733 O O . THR A 1 93 ? -36.062 80.5 23.469 1 48.12 93 THR A O 1
ATOM 736 N N . GLN A 1 94 ? -34.969 81.938 23.438 1 55.66 94 GLN A N 1
ATOM 737 C CA . GLN A 1 94 ? -34.219 81.125 24.406 1 55.66 94 GLN A CA 1
ATOM 738 C C . GLN A 1 94 ? -34.656 81.438 25.828 1 55.66 94 GLN A C 1
ATOM 740 O O . GLN A 1 94 ? -34.844 82.562 26.203 1 55.66 94 GLN A O 1
ATOM 745 N N . VAL A 1 95 ? -35.219 80.562 26.531 1 69.5 95 VAL A N 1
ATOM 746 C CA . VAL A 1 95 ? -35.688 80.562 27.906 1 69.5 95 VAL A CA 1
ATOM 747 C C . VAL A 1 95 ? -34.5 80.438 28.859 1 69.5 95 VAL A C 1
ATOM 749 O O . VAL A 1 95 ? -33.469 79.875 28.5 1 69.5 95 VAL A O 1
ATOM 752 N N . CYS A 1 96 ? -34.562 81.125 29.906 1 72.5 96 CYS A N 1
ATOM 753 C CA . CYS A 1 96 ? -33.625 81.062 31.016 1 72.5 96 CYS A CA 1
ATOM 754 C C . CYS A 1 96 ? -33.281 79.625 31.344 1 72.5 96 CYS A C 1
ATOM 756 O O . CYS A 1 96 ? -34.188 78.812 31.516 1 72.5 96 CYS A O 1
ATOM 758 N N . ASP A 1 97 ? -32.125 79.25 31.438 1 69.69 97 ASP A N 1
ATOM 759 C CA . ASP A 1 97 ? -31.688 77.875 31.734 1 69.69 97 ASP A CA 1
ATOM 760 C C . ASP A 1 97 ? -32.094 77.5 33.125 1 69.69 97 ASP A C 1
ATOM 762 O O . ASP A 1 97 ? -32.219 76.25 33.438 1 69.69 97 ASP A O 1
ATOM 766 N N . SER A 1 98 ? -32.312 78.375 34 1 71.62 98 SER A N 1
ATOM 767 C CA . SER A 1 98 ? -32.656 78.125 35.375 1 71.62 98 SER A CA 1
ATOM 768 C C . SER A 1 98 ? -34.156 78 35.562 1 71.62 98 SER A C 1
ATOM 770 O O . SER A 1 98 ? -34.656 77 36.031 1 71.62 98 SER A O 1
ATOM 772 N N . CYS A 1 99 ? -34.812 79.062 35.094 1 72.06 99 CYS A N 1
ATOM 773 C CA . CYS A 1 99 ? -36.25 79.062 35.344 1 72.06 99 CYS A CA 1
ATOM 774 C C . CYS A 1 99 ? -37 78.562 34.094 1 72.06 99 CYS A C 1
ATOM 776 O O . CYS A 1 99 ? -38.188 78.25 34.188 1 72.06 99 CYS A O 1
ATOM 778 N N . GLN A 1 100 ? -36.5 78.5 32.906 1 71.62 100 GLN A N 1
ATOM 779 C CA . GLN A 1 100 ? -37.062 78 31.641 1 71.62 100 GLN A CA 1
ATOM 780 C C . GLN A 1 100 ? -38.312 78.812 31.281 1 71.62 100 GLN A C 1
ATOM 782 O O . GLN A 1 100 ? -39.219 78.25 30.625 1 71.62 100 GLN A O 1
ATOM 787 N N . GLU A 1 101 ? -38.438 80 31.734 1 76.38 101 GLU A N 1
ATOM 788 C CA . GLU A 1 101 ? -39.625 80.812 31.484 1 76.38 101 GLU A CA 1
ATOM 789 C C . GLU A 1 101 ? -39.281 82.125 30.812 1 76.38 101 GLU A C 1
ATOM 791 O O . GLU A 1 101 ? -40 82.562 29.938 1 76.38 101 GLU A O 1
ATOM 796 N N . ARG A 1 102 ? -38.312 82.688 31.25 1 80.62 102 ARG A N 1
ATOM 797 C CA . ARG A 1 102 ? -38 84 30.844 1 80.62 102 ARG A CA 1
ATOM 798 C C . ARG A 1 102 ? -36.812 84 29.875 1 80.62 102 ARG A C 1
ATOM 800 O O . ARG A 1 102 ? -36.094 83.062 29.766 1 80.62 102 ARG A O 1
ATOM 807 N N . LYS A 1 103 ? -36.75 85.125 29.234 1 79.12 103 LYS A N 1
ATOM 808 C CA . LYS A 1 103 ? -35.625 85.312 28.297 1 79.12 103 LYS A CA 1
ATOM 809 C C . LYS A 1 103 ? -34.344 85.562 29.047 1 79.12 103 LYS A C 1
ATOM 811 O O . LYS A 1 103 ? -34.281 86.375 29.938 1 79.12 103 LYS A O 1
ATOM 816 N N . PRO A 1 104 ? -33.312 84.812 28.797 1 78.88 104 PRO A N 1
ATOM 817 C CA . PRO A 1 104 ? -32.031 85.062 29.469 1 78.88 104 PRO A CA 1
ATOM 818 C C . PRO A 1 104 ? -31.344 86.375 29.031 1 78.88 104 PRO A C 1
ATOM 820 O O . PRO A 1 104 ? -31.453 86.75 27.859 1 78.88 104 PRO A O 1
ATOM 823 N N . ASP A 1 105 ? -30.797 87.125 29.984 1 80 105 ASP A N 1
ATOM 824 C CA . ASP A 1 105 ? -30.094 88.375 29.672 1 80 105 ASP A CA 1
ATOM 825 C C . ASP A 1 105 ? -28.656 88.312 30.156 1 80 105 ASP A C 1
ATOM 827 O O . ASP A 1 105 ? -27.875 89.25 29.906 1 80 105 ASP A O 1
ATOM 831 N N . ASN A 1 106 ? -28.375 87.312 30.953 1 80.75 106 ASN A N 1
ATOM 832 C CA . ASN A 1 106 ? -27.031 87.125 31.5 1 80.75 106 ASN A CA 1
ATOM 833 C C . ASN A 1 106 ? -26.484 85.75 31.25 1 80.75 106 ASN A C 1
ATOM 835 O O . ASN A 1 106 ? -27.25 84.812 31.047 1 80.75 106 ASN A O 1
ATOM 839 N N . ARG A 1 107 ? -25.172 85.688 31.281 1 75.88 107 ARG A N 1
ATOM 840 C CA . ARG A 1 107 ? -24.484 84.375 31.172 1 75.88 107 ARG A CA 1
ATOM 841 C C . ARG A 1 107 ? -23.531 84.188 32.344 1 75.88 107 ARG A C 1
ATOM 843 O O . ARG A 1 107 ? -22.734 85.062 32.688 1 75.88 107 ARG A O 1
ATOM 850 N N . CYS A 1 108 ? -23.797 83.125 33.031 1 73 108 CYS A N 1
ATOM 851 C CA . CYS A 1 108 ? -22.859 82.75 34.094 1 73 108 CYS A CA 1
ATOM 852 C C . CYS A 1 108 ? -21.594 82.125 33.5 1 73 108 CYS A C 1
ATOM 854 O O . CYS A 1 108 ? -21.672 81.062 32.844 1 73 108 CYS A O 1
ATOM 856 N N . VAL A 1 109 ? -20.453 82.75 33.719 1 68.94 109 VAL A N 1
ATOM 857 C CA . VAL A 1 109 ? -19.188 82.312 33.125 1 68.94 109 VAL A CA 1
ATOM 858 C C . VAL A 1 109 ? -18.797 80.938 33.656 1 68.94 109 VAL A C 1
ATOM 860 O O . VAL A 1 109 ? -18.312 80.062 32.938 1 68.94 109 VAL A O 1
ATOM 863 N N . GLU A 1 110 ? -19.188 80.688 34.969 1 62.75 110 GLU A N 1
ATOM 864 C CA . GLU A 1 110 ? -18.781 79.438 35.625 1 62.75 110 GLU A CA 1
ATOM 865 C C . GLU A 1 110 ? -19.688 78.312 35.219 1 62.75 110 GLU A C 1
ATOM 867 O O . GLU A 1 110 ? -19.219 77.188 34.969 1 62.75 110 GLU A O 1
ATOM 872 N N . CYS A 1 111 ? -20.938 78.562 35.188 1 61.69 111 CYS A N 1
ATOM 873 C CA . CYS A 1 111 ? -21.906 77.5 34.906 1 61.69 111 CYS A CA 1
ATOM 874 C C . CYS A 1 111 ? -22.172 77.375 33.406 1 61.69 111 CYS A C 1
ATOM 876 O O . CYS A 1 111 ? -22.75 76.438 32.969 1 61.69 111 CYS A O 1
ATOM 878 N N . ALA A 1 112 ? -21.766 78.375 32.719 1 63.22 112 ALA A N 1
ATOM 879 C CA . ALA A 1 112 ? -22.047 78.5 31.281 1 63.22 112 ALA A CA 1
ATOM 880 C C . ALA A 1 112 ? -23.547 78.438 31 1 63.22 112 ALA A C 1
ATOM 882 O O . ALA A 1 112 ? -23.984 77.812 30.031 1 63.22 112 ALA A O 1
ATOM 883 N N . LEU A 1 113 ? -24.312 78.938 31.922 1 68.44 113 LEU A N 1
ATOM 884 C CA . LEU A 1 113 ? -25.766 79 31.797 1 68.44 113 LEU A CA 1
ATOM 885 C C . LEU A 1 113 ? -26.25 80.375 31.406 1 68.44 113 LEU A C 1
ATOM 887 O O . LEU A 1 113 ? -25.688 81.375 31.859 1 68.44 113 LEU A O 1
ATOM 891 N N . ASP A 1 114 ? -27.219 80.375 30.578 1 71.81 114 ASP A N 1
ATOM 892 C CA . ASP A 1 114 ? -27.938 81.625 30.25 1 71.81 114 ASP A CA 1
ATOM 893 C C . ASP A 1 114 ? -29.109 81.875 31.203 1 71.81 114 ASP A C 1
ATOM 895 O O . ASP A 1 114 ? -30.062 81.062 31.219 1 71.81 114 ASP A O 1
ATOM 899 N N . ILE A 1 115 ? -28.969 82.812 32 1 79.56 115 ILE A N 1
ATOM 900 C CA . ILE A 1 115 ? -29.969 83 33.062 1 79.56 115 ILE A CA 1
ATOM 901 C C . ILE A 1 115 ? -30.625 84.375 32.906 1 79.56 115 ILE A C 1
ATOM 903 O O . ILE A 1 115 ? -30 85.312 32.406 1 79.56 115 ILE A O 1
ATOM 907 N N . CYS A 1 116 ? -31.844 84.438 33.219 1 80.38 116 CYS A N 1
ATOM 908 C CA . CYS A 1 116 ? -32.594 85.688 33.156 1 80.38 116 CYS A CA 1
ATOM 909 C C . CYS A 1 116 ? -32.25 86.562 34.344 1 80.38 116 CYS A C 1
ATOM 911 O O . CYS A 1 116 ? -31.531 86.125 35.25 1 80.38 116 CYS A O 1
ATOM 913 N N . SER A 1 117 ? -32.75 87.75 34.375 1 82.56 117 SER A N 1
ATOM 914 C CA . SER A 1 117 ? -32.438 88.75 35.406 1 82.56 117 SER A CA 1
ATOM 915 C C . SER A 1 117 ? -32.906 88.25 36.781 1 82.56 117 SER A C 1
ATOM 917 O O . SER A 1 117 ? -32.188 88.438 37.781 1 82.56 117 SER A O 1
ATOM 919 N N . ILE A 1 118 ? -33.969 87.562 36.844 1 84.12 118 ILE A N 1
ATOM 920 C CA . ILE A 1 118 ? -34.469 87.062 38.125 1 84.12 118 ILE A CA 1
ATOM 921 C C . ILE A 1 118 ? -33.625 85.938 38.625 1 84.12 118 ILE A C 1
ATOM 923 O O . ILE A 1 118 ? -33.25 85.875 39.812 1 84.12 118 ILE A O 1
ATOM 927 N N . CYS A 1 119 ? -33.344 85.062 37.781 1 81.19 119 CYS A N 1
ATOM 928 C CA . CYS A 1 119 ? -32.531 83.875 38.156 1 81.19 119 CYS A CA 1
ATOM 929 C C . CYS A 1 119 ? -31.094 84.312 38.438 1 81.19 119 CYS A C 1
ATOM 931 O O . CYS A 1 119 ? -30.422 83.625 39.25 1 81.19 119 CYS A O 1
ATOM 933 N N . SER A 1 120 ? -30.703 85.312 37.781 1 81.88 120 SER A N 1
ATOM 934 C CA . SER A 1 120 ? -29.391 85.875 38.094 1 81.88 120 SER A CA 1
ATOM 935 C C . SER A 1 120 ? -29.312 86.312 39.531 1 81.88 120 SER A C 1
ATOM 937 O O . SER A 1 120 ? -28.297 86.125 40.219 1 81.88 120 SER A O 1
ATOM 939 N N . ASN A 1 121 ? -30.297 86.938 39.906 1 83.25 121 ASN A N 1
ATOM 940 C CA . ASN A 1 121 ? -30.359 87.375 41.312 1 83.25 121 ASN A CA 1
ATOM 941 C C . ASN A 1 121 ? -30.391 86.188 42.281 1 83.25 121 ASN A C 1
ATOM 943 O O . ASN A 1 121 ? -29.734 86.25 43.312 1 83.25 121 ASN A O 1
ATOM 947 N N . ALA A 1 122 ? -31.078 85.188 41.875 1 82.31 122 ALA A N 1
ATOM 948 C CA . ALA A 1 122 ? -31.109 84 42.688 1 82.31 122 ALA A CA 1
ATOM 949 C C . ALA A 1 122 ? -29.75 83.312 42.688 1 82.31 122 ALA A C 1
ATOM 951 O O . ALA A 1 122 ? -29.297 82.812 43.75 1 82.31 122 ALA A O 1
ATOM 952 N N . HIS A 1 123 ? -29.109 83.312 41.594 1 78.56 123 HIS A N 1
ATOM 953 C CA . HIS A 1 123 ? -27.797 82.688 41.406 1 78.56 123 HIS A CA 1
ATOM 954 C C . HIS A 1 123 ? -26.75 83.312 42.312 1 78.56 123 HIS A C 1
ATOM 956 O O . HIS A 1 123 ? -25.891 82.625 42.844 1 78.56 123 HIS A O 1
ATOM 962 N N . LYS A 1 124 ? -27.016 84.5 42.562 1 77.38 124 LYS A N 1
ATOM 963 C CA . LYS A 1 124 ? -26.109 85.312 43.406 1 77.38 124 LYS A CA 1
ATOM 964 C C . LYS A 1 124 ? -26.406 85 44.875 1 77.38 124 LYS A C 1
ATOM 966 O O . LYS A 1 124 ? -25.547 85.25 45.75 1 77.38 124 LYS A O 1
ATOM 971 N N . LYS A 1 125 ? -27.547 84.5 45.156 1 77.62 125 LYS A N 1
ATOM 972 C CA . LYS A 1 125 ? -27.953 84.312 46.531 1 77.62 125 LYS A CA 1
ATOM 973 C C . LYS A 1 125 ? -27.656 82.875 47 1 77.62 125 LYS A C 1
ATOM 975 O O . LYS A 1 125 ? -27.516 82.625 48.188 1 77.62 125 LYS A O 1
ATOM 980 N N . ILE A 1 126 ? -27.516 82 46.062 1 71.88 126 ILE A N 1
ATOM 981 C CA . ILE A 1 126 ? -27.234 80.625 46.375 1 71.88 126 ILE A CA 1
ATOM 982 C C . ILE A 1 126 ? -25.75 80.438 46.719 1 71.88 126 ILE A C 1
ATOM 984 O O . ILE A 1 126 ? -24.891 80.812 45.938 1 71.88 126 ILE A O 1
ATOM 988 N N . PRO A 1 127 ? -25.516 79.938 47.844 1 62.34 127 PRO A N 1
ATOM 989 C CA . PRO A 1 127 ? -24.125 79.812 48.281 1 62.34 127 PRO A CA 1
ATOM 990 C C . PRO A 1 127 ? -23.25 79.062 47.281 1 62.34 127 PRO A C 1
ATOM 992 O O . PRO A 1 127 ? -22.094 79.375 47.094 1 62.34 127 PRO A O 1
ATOM 995 N N . ALA A 1 128 ? -23.844 78.25 46.625 1 62.62 128 ALA A N 1
ATOM 996 C CA . ALA A 1 128 ? -23.078 77.438 45.719 1 62.62 128 ALA A CA 1
ATOM 997 C C . ALA A 1 128 ? -22.672 78.188 44.469 1 62.62 128 ALA A C 1
ATOM 999 O O . ALA A 1 128 ? -21.656 77.938 43.844 1 62.62 128 ALA A O 1
ATOM 1000 N N . THR A 1 129 ? -23.453 79.312 44.125 1 67.12 129 THR A N 1
ATOM 1001 C CA . THR A 1 129 ? -23.219 80 42.844 1 67.12 129 THR A CA 1
ATOM 1002 C C . THR A 1 129 ? -22.953 81.5 43.062 1 67.12 129 THR A C 1
ATOM 1004 O O . THR A 1 129 ? -22.797 82.25 42.094 1 67.12 129 THR A O 1
ATOM 1007 N N . ARG A 1 130 ? -22.922 81.938 44.25 1 71.69 130 ARG A N 1
ATOM 1008 C CA . ARG A 1 130 ? -22.859 83.375 44.562 1 71.69 130 ARG A CA 1
ATOM 1009 C C . ARG A 1 130 ? -21.594 84 44 1 71.69 130 ARG A C 1
ATOM 1011 O O . ARG A 1 130 ? -21.594 85.188 43.656 1 71.69 130 ARG A O 1
ATOM 1018 N N . ASN A 1 131 ? -20.594 83.188 43.844 1 63.34 131 ASN A N 1
ATOM 1019 C CA . ASN A 1 131 ? -19.328 83.75 43.375 1 63.34 131 ASN A CA 1
ATOM 1020 C C . ASN A 1 131 ? -19.156 83.625 41.875 1 63.34 131 ASN A C 1
ATOM 1022 O O . ASN A 1 131 ? -18.094 83.938 41.344 1 63.34 131 ASN A O 1
ATOM 1026 N N . HIS A 1 132 ? -20.125 83.25 41.25 1 70.25 132 HIS A N 1
ATOM 1027 C CA . HIS A 1 132 ? -20.031 83.125 39.812 1 70.25 132 HIS A CA 1
ATOM 1028 C C . HIS A 1 132 ? -20.078 84.438 39.094 1 70.25 132 HIS A C 1
ATOM 1030 O O . HIS A 1 132 ? -20.688 85.375 39.594 1 70.25 132 HIS A O 1
ATOM 1036 N N . LYS A 1 133 ? -19.328 84.5 38 1 73.81 133 LYS A N 1
ATOM 1037 C CA . LYS A 1 133 ? -19.344 85.75 37.188 1 73.81 133 LYS A CA 1
ATOM 1038 C C . LYS A 1 133 ? -20.469 85.688 36.188 1 73.81 133 LYS A C 1
ATOM 1040 O O . LYS A 1 133 ? -20.5 84.875 35.281 1 73.81 133 LYS A O 1
ATOM 1045 N N . LEU A 1 134 ? -21.344 86.625 36.5 1 76.94 134 LEU A N 1
ATOM 1046 C CA . LEU A 1 134 ? -22.469 86.75 35.594 1 76.94 134 LEU A CA 1
ATOM 1047 C C . LEU A 1 134 ? -22.266 87.938 34.656 1 76.94 134 LEU A C 1
ATOM 1049 O O . LEU A 1 134 ? -21.984 89.062 35.125 1 76.94 134 LEU A O 1
ATOM 1053 N N . LEU A 1 135 ? -22.172 87.688 33.438 1 77.12 135 LEU A N 1
ATOM 1054 C CA . LEU A 1 135 ? -21.969 88.688 32.438 1 77.12 135 LEU A CA 1
ATOM 1055 C C . LEU A 1 135 ? -23.203 88.812 31.547 1 77.12 135 LEU A C 1
ATOM 1057 O O . LEU A 1 135 ? -23.844 87.812 31.234 1 77.12 135 LEU A O 1
ATOM 1061 N N . SER A 1 136 ? -23.547 90.062 31.328 1 77.56 136 SER A N 1
ATOM 1062 C CA . SER A 1 136 ? -24.562 90.25 30.297 1 77.56 136 SER A CA 1
ATOM 1063 C C . SER A 1 136 ? -24.078 89.75 28.953 1 77.56 136 SER A C 1
ATOM 1065 O O . SER A 1 136 ? -22.875 89.625 28.719 1 77.56 136 SER A O 1
ATOM 1067 N N . PHE A 1 137 ? -24.938 89.375 28.094 1 73.31 137 PHE A N 1
ATOM 1068 C CA . PHE A 1 137 ? -24.562 88.812 26.797 1 73.31 137 PHE A CA 1
ATOM 1069 C C . PHE A 1 137 ? -23.641 89.75 26.047 1 73.31 137 PHE A C 1
ATOM 1071 O O . PHE A 1 137 ? -22.688 89.312 25.391 1 73.31 137 PHE A O 1
ATOM 1078 N N . ALA A 1 138 ? -23.875 91 26.219 1 73.56 138 ALA A N 1
ATOM 1079 C CA . ALA A 1 138 ? -23.031 92 25.578 1 73.56 138 ALA A CA 1
ATOM 1080 C C . ALA A 1 138 ? -21.641 92 26.172 1 73.56 138 ALA A C 1
ATOM 1082 O O . ALA A 1 138 ? -20.641 92.062 25.453 1 73.56 138 ALA A O 1
ATOM 1083 N N . GLU A 1 139 ? -21.578 91.875 27.469 1 74 139 GLU A N 1
ATOM 1084 C CA . GLU A 1 139 ? -20.297 91.875 28.156 1 74 139 GLU A CA 1
ATOM 1085 C C . GLU A 1 139 ? -19.516 90.625 27.859 1 74 139 GLU A C 1
ATOM 1087 O O . GLU A 1 139 ? -18.297 90.625 27.734 1 74 139 GLU A O 1
ATOM 1092 N N . TYR A 1 140 ? -20.234 89.562 27.781 1 69.25 140 TYR A N 1
ATOM 1093 C CA . TYR A 1 140 ? -19.625 88.25 27.516 1 69.25 140 TYR A CA 1
ATOM 1094 C C . TYR A 1 140 ? -18.984 88.25 26.141 1 69.25 140 TYR A C 1
ATOM 1096 O O . TYR A 1 140 ? -17.859 87.75 25.969 1 69.25 140 TYR A O 1
ATOM 1104 N N . GLU A 1 141 ? -19.625 88.875 25.234 1 67.88 141 GLU A N 1
ATOM 1105 C CA . GLU A 1 141 ? -19.094 88.938 23.875 1 67.88 141 GLU A CA 1
ATOM 1106 C C . GLU A 1 141 ? -17.859 89.875 23.812 1 67.88 141 GLU A C 1
ATOM 1108 O O . GLU A 1 141 ? -16.906 89.562 23.109 1 67.88 141 GLU A O 1
ATOM 1113 N N . GLU A 1 142 ? -17.922 90.812 24.5 1 68.56 142 GLU A N 1
ATOM 1114 C CA . GLU A 1 142 ? -16.797 91.75 24.562 1 68.56 142 GLU A CA 1
ATOM 1115 C C . GLU A 1 142 ? -15.609 91.125 25.281 1 68.56 142 GLU A C 1
ATOM 1117 O O . GLU A 1 142 ? -14.461 91.25 24.859 1 68.56 142 GLU A O 1
ATOM 1122 N N . ALA A 1 143 ? -15.93 90.375 26.359 1 63.53 143 ALA A N 1
ATOM 1123 C CA . ALA A 1 143 ? -14.867 89.75 27.125 1 63.53 143 ALA A CA 1
ATOM 1124 C C . ALA A 1 143 ? -14.227 88.625 26.328 1 63.53 143 ALA A C 1
ATOM 1126 O O . ALA A 1 143 ? -13.023 88.375 26.438 1 63.53 143 ALA A O 1
ATOM 1127 N N . LYS A 1 144 ? -14.992 87.938 25.594 1 62.72 144 LYS A N 1
ATOM 1128 C CA . LYS A 1 144 ? -14.5 86.938 24.703 1 62.72 144 LYS A CA 1
ATOM 1129 C C . LYS A 1 144 ? -13.422 87.438 23.766 1 62.72 144 LYS A C 1
ATOM 1131 O O . LYS A 1 144 ? -12.453 86.75 23.453 1 62.72 144 LYS A O 1
ATOM 1136 N N . THR A 1 145 ? -13.586 88.688 23.328 1 58.25 145 THR A N 1
ATOM 1137 C CA . THR A 1 145 ? -12.695 89.312 22.359 1 58.25 145 THR A CA 1
ATOM 1138 C C . THR A 1 145 ? -11.484 89.938 23.062 1 58.25 145 THR A C 1
ATOM 1140 O O . THR A 1 145 ? -10.367 89.875 22.547 1 58.25 145 THR A O 1
ATOM 1143 N N . ILE A 1 146 ? -11.742 90.562 24.203 1 56.25 146 ILE A N 1
ATOM 1144 C CA . ILE A 1 146 ? -10.68 91.375 24.797 1 56.25 146 ILE A CA 1
ATOM 1145 C C . ILE A 1 146 ? -9.789 90.5 25.656 1 56.25 146 ILE A C 1
ATOM 1147 O O . ILE A 1 146 ? -8.562 90.625 25.609 1 56.25 146 ILE A O 1
ATOM 1151 N N . SER A 1 147 ? -10.305 89.812 26.688 1 48.19 147 SER A N 1
ATOM 1152 C CA . SER A 1 147 ? -9.508 89 27.594 1 48.19 147 SER A CA 1
ATOM 1153 C C . SER A 1 147 ? -10.133 87.625 27.75 1 48.19 147 SER A C 1
ATOM 1155 O O . SER A 1 147 ? -10.891 87.375 28.688 1 48.19 147 SER A O 1
ATOM 1157 N N . PRO A 1 148 ? -9.875 86.75 26.844 1 50.5 148 PRO A N 1
ATOM 1158 C CA . PRO A 1 148 ? -10.43 85.375 26.859 1 50.5 148 PRO A CA 1
ATOM 1159 C C . PRO A 1 148 ? -10.305 84.75 28.219 1 50.5 148 PRO A C 1
ATOM 1161 O O . PRO A 1 148 ? -11.109 83.875 28.562 1 50.5 148 PRO A O 1
ATOM 1164 N N . SER A 1 149 ? -9.445 85.188 28.969 1 50.31 149 SER A N 1
ATOM 1165 C CA . SER A 1 149 ? -9.242 84.688 30.328 1 50.31 149 SER A CA 1
ATOM 1166 C C . SER A 1 149 ? -10.43 85.062 31.219 1 50.31 149 SER A C 1
ATOM 1168 O O . SER A 1 149 ? -10.703 84.312 32.188 1 50.31 149 SER A O 1
ATOM 1170 N N . LEU A 1 150 ? -11.016 86.062 30.953 1 50.66 150 LEU A N 1
ATOM 1171 C CA . LEU A 1 150 ? -12.109 86.562 31.781 1 50.66 150 LEU A CA 1
ATOM 1172 C C . LEU A 1 150 ? -13.383 85.75 31.562 1 50.66 150 LEU A C 1
ATOM 1174 O O . LEU A 1 150 ? -14.242 85.688 32.438 1 50.66 150 LEU A O 1
ATOM 1178 N N . VAL A 1 151 ? -13.508 85.312 30.453 1 52.53 151 VAL A N 1
ATOM 1179 C CA . VAL A 1 151 ? -14.695 84.562 30.094 1 52.53 151 VAL A CA 1
ATOM 1180 C C . VAL A 1 151 ? -14.477 83.062 30.422 1 52.53 151 VAL A C 1
ATOM 1182 O O . VAL A 1 151 ? -15.383 82.25 30.281 1 52.53 151 VAL A O 1
ATOM 1185 N N . GLN A 1 152 ? -13.32 82.75 30.828 1 52.38 152 GLN A N 1
ATOM 1186 C CA . GLN A 1 152 ? -13.039 81.375 31.156 1 52.38 152 GLN A CA 1
ATOM 1187 C C . GLN A 1 152 ? -13.312 81.062 32.625 1 52.38 152 GLN A C 1
ATOM 1189 O O . GLN A 1 152 ? -12.859 81.812 33.5 1 52.38 152 GLN A O 1
ATOM 1194 N N . PRO A 1 153 ? -14.328 80.312 32.906 1 53.28 153 PRO A N 1
ATOM 1195 C CA . PRO A 1 153 ? -14.742 80.062 34.281 1 53.28 153 PRO A CA 1
ATOM 1196 C C . PRO A 1 153 ? -13.57 79.688 35.188 1 53.28 153 PRO A C 1
ATOM 1198 O O . PRO A 1 153 ? -12.727 78.875 34.844 1 53.28 153 PRO A O 1
ATOM 1201 N N . ALA A 1 154 ? -13.219 80.562 36.062 1 55.84 154 ALA A N 1
ATOM 1202 C CA . ALA A 1 154 ? -12.234 80.25 37.094 1 55.84 154 ALA A CA 1
ATOM 1203 C C . ALA A 1 154 ? -12.602 78.938 37.844 1 55.84 154 ALA A C 1
ATOM 1205 O O . ALA A 1 154 ? -13.781 78.688 38.094 1 55.84 154 ALA A O 1
ATOM 1206 N N . VAL A 1 155 ? -11.859 77.938 37.812 1 60.88 155 VAL A N 1
ATOM 1207 C CA . VAL A 1 155 ? -12.125 76.75 38.625 1 60.88 155 VAL A CA 1
ATOM 1208 C C . VAL A 1 155 ? -11.992 77.125 40.125 1 60.88 155 VAL A C 1
ATOM 1210 O O . VAL A 1 155 ? -11.039 77.75 40.531 1 60.88 155 VAL A O 1
ATOM 1213 N N . HIS A 1 156 ? -13.172 77.062 40.75 1 69.56 156 HIS A N 1
ATOM 1214 C CA . HIS A 1 156 ? -13.219 77.375 42.188 1 69.56 156 HIS A CA 1
ATOM 1215 C C . HIS A 1 156 ? -12.828 76.188 43.031 1 69.56 156 HIS A C 1
ATOM 1217 O O . HIS A 1 156 ? -12.922 75.062 42.562 1 69.56 156 HIS A O 1
ATOM 1223 N N . CYS A 1 157 ? -12.203 76.438 44.094 1 72.81 157 CYS A N 1
ATOM 1224 C CA . CYS A 1 157 ? -11.766 75.438 45.062 1 72.81 157 CYS A CA 1
ATOM 1225 C C . CYS A 1 157 ? -12.945 74.562 45.531 1 72.81 157 CYS A C 1
ATOM 1227 O O . CYS A 1 157 ? -14 75.125 45.844 1 72.81 157 CYS A O 1
ATOM 1229 N N . SER A 1 158 ? -12.945 73.312 45.469 1 69 158 SER A N 1
ATOM 1230 C CA . SER A 1 158 ? -13.992 72.375 45.906 1 69 158 SER A CA 1
ATOM 1231 C C . SER A 1 158 ? -14.195 72.438 47.406 1 69 158 SER A C 1
ATOM 1233 O O . SER A 1 158 ? -15.273 72.125 47.938 1 69 158 SER A O 1
ATOM 1235 N N . LYS A 1 159 ? -13.25 72.875 48.156 1 74.12 159 LYS A N 1
ATOM 1236 C CA . LYS A 1 159 ? -13.305 72.938 49.594 1 74.12 159 LYS A CA 1
ATOM 1237 C C . LYS A 1 159 ? -13.758 74.312 50.094 1 74.12 159 LYS A C 1
ATOM 1239 O O . LYS A 1 159 ? -14.383 74.438 51.156 1 74.12 159 LYS A O 1
ATOM 1244 N N . HIS A 1 160 ? -13.273 75.312 49.375 1 75.25 160 HIS A N 1
ATOM 1245 C CA . HIS A 1 160 ? -13.578 76.625 49.812 1 75.25 160 HIS A CA 1
ATOM 1246 C C . HIS A 1 160 ? -14.453 77.375 48.781 1 75.25 160 HIS A C 1
ATOM 1248 O O . HIS A 1 160 ? -13.969 77.75 47.719 1 75.25 160 HIS A O 1
ATOM 1254 N N . VAL A 1 161 ? -15.641 77.438 49.188 1 69.88 161 VAL A N 1
ATOM 1255 C CA . VAL A 1 161 ? -16.656 78 48.312 1 69.88 161 VAL A CA 1
ATOM 1256 C C . VAL A 1 161 ? -16.297 79.438 47.938 1 69.88 161 VAL A C 1
ATOM 1258 O O . VAL A 1 161 ? -15.992 80.25 48.812 1 69.88 161 VAL A O 1
ATOM 1261 N N . GLY A 1 162 ? -16.234 79.688 46.594 1 66.94 162 GLY A N 1
ATOM 1262 C CA . GLY A 1 162 ? -16.047 81.062 46.125 1 66.94 162 GLY A CA 1
ATOM 1263 C C . GLY A 1 162 ? -14.602 81.375 45.875 1 66.94 162 GLY A C 1
ATOM 1264 O O . GLY A 1 162 ? -14.305 82.438 45.281 1 66.94 162 GLY A O 1
ATOM 1265 N N . SER A 1 163 ? -13.711 80.5 46.406 1 75.88 163 SER A N 1
ATOM 1266 C CA . SER A 1 163 ? -12.297 80.875 46.25 1 75.88 163 SER A CA 1
ATOM 1267 C C . SER A 1 163 ? -11.742 80.312 44.938 1 75.88 163 SER A C 1
ATOM 1269 O O . SER A 1 163 ? -12.039 79.125 44.562 1 75.88 163 SER A O 1
ATOM 1271 N N . GLU A 1 164 ? -11.078 81.062 44.219 1 74.38 164 GLU A N 1
ATOM 1272 C CA . GLU A 1 164 ? -10.461 80.625 42.969 1 74.38 164 GLU A CA 1
ATOM 1273 C C . GLU A 1 164 ? -9.156 79.875 43.219 1 74.38 164 GLU A C 1
ATOM 1275 O O . GLU A 1 164 ? -8.453 80.188 44.188 1 74.38 164 GLU A O 1
ATOM 1280 N N . LEU A 1 165 ? -8.984 78.938 42.281 1 76.94 165 LEU A N 1
ATOM 1281 C CA . LEU A 1 165 ? -7.707 78.25 42.375 1 76.94 165 LEU A CA 1
ATOM 1282 C C . LEU A 1 165 ? -6.582 79.125 41.812 1 76.94 165 LEU A C 1
ATOM 1284 O O . LEU A 1 165 ? -6.594 79.438 40.625 1 76.94 165 LEU A O 1
ATOM 1288 N N . LYS A 1 166 ? -5.633 79.5 42.625 1 79.69 166 LYS A N 1
ATOM 1289 C CA . LYS A 1 166 ? -4.559 80.375 42.188 1 79.69 166 LYS A CA 1
ATOM 1290 C C . LYS A 1 166 ? -3.199 79.688 42.281 1 79.69 166 LYS A C 1
ATOM 1292 O O . LYS A 1 166 ? -2.244 80.062 41.625 1 79.69 166 LYS A O 1
ATOM 1297 N N . PHE A 1 167 ? -3.195 78.625 43.094 1 86.5 167 PHE A N 1
ATOM 1298 C CA . PHE A 1 167 ? -1.908 78 43.344 1 86.5 167 PHE A CA 1
ATOM 1299 C C . PHE A 1 167 ? -1.992 76.5 43.094 1 86.5 167 PHE A C 1
ATOM 1301 O O . PHE A 1 167 ? -3.086 75.938 42.969 1 86.5 167 PHE A O 1
ATOM 1308 N N . TYR A 1 168 ? -0.872 76 42.844 1 87.69 168 TYR A N 1
ATOM 1309 C CA . TYR A 1 168 ? -0.706 74.5 42.688 1 87.69 168 TYR A CA 1
ATOM 1310 C C . TYR A 1 168 ? 0.233 74 43.781 1 87.69 168 TYR A C 1
ATOM 1312 O O . TYR A 1 168 ? 1.358 74.438 43.906 1 87.69 168 TYR A O 1
ATOM 1320 N N . CYS A 1 169 ? -0.302 73.125 44.562 1 88.94 169 CYS A N 1
ATOM 1321 C CA . CYS A 1 169 ? 0.538 72.438 45.562 1 88.94 169 CYS A CA 1
ATOM 1322 C C . CYS A 1 169 ? 1.357 71.312 44.938 1 88.94 169 CYS A C 1
ATOM 1324 O O . CYS A 1 169 ? 0.809 70.312 44.562 1 88.94 169 CYS A O 1
ATOM 1326 N N . SER A 1 170 ? 2.625 71.438 44.812 1 87.31 170 SER A N 1
ATOM 1327 C CA . SER A 1 170 ? 3.51 70.5 44.156 1 87.31 170 SER A CA 1
ATOM 1328 C C . SER A 1 170 ? 3.654 69.188 45 1 87.31 170 SER A C 1
ATOM 1330 O O . SER A 1 170 ? 3.895 68.125 44.438 1 87.31 170 SER A O 1
ATOM 1332 N N . THR A 1 171 ? 3.398 69.375 46.281 1 88 171 THR A N 1
ATOM 1333 C CA . THR A 1 171 ? 3.537 68.25 47.188 1 88 171 THR A CA 1
ATOM 1334 C C . THR A 1 171 ? 2.348 67.312 47.031 1 88 171 THR A C 1
ATOM 1336 O O . THR A 1 171 ? 2.52 66.062 46.969 1 88 171 THR A O 1
ATOM 1339 N N . CYS A 1 172 ? 1.196 67.875 46.938 1 84.19 172 CYS A N 1
ATOM 1340 C CA . CYS A 1 172 ? -0.017 67.062 46.875 1 84.19 172 CYS A CA 1
ATOM 1341 C C . CYS A 1 172 ? -0.516 66.875 45.438 1 84.19 172 CYS A C 1
ATOM 1343 O O . CYS A 1 172 ? -1.431 66.125 45.188 1 84.19 172 CYS A O 1
ATOM 1345 N N . LYS A 1 173 ? 0.058 67.688 44.594 1 81.5 173 LYS A N 1
ATOM 1346 C CA . LYS A 1 173 ? -0.248 67.688 43.156 1 81.5 173 LYS A CA 1
ATOM 1347 C C . LYS A 1 173 ? -1.709 68 42.906 1 81.5 173 LYS A C 1
ATOM 1349 O O . LYS A 1 173 ? -2.4 67.312 42.156 1 81.5 173 LYS A O 1
ATOM 1354 N N . VAL A 1 174 ? -2.143 69 43.625 1 81.06 174 VAL A N 1
ATOM 1355 C CA . VAL A 1 174 ? -3.529 69.438 43.469 1 81.06 174 VAL A CA 1
ATOM 1356 C C . VAL A 1 174 ? -3.592 71 43.406 1 81.06 174 VAL A C 1
ATOM 1358 O O . VAL A 1 174 ? -2.707 71.688 43.938 1 81.06 174 VAL A O 1
ATOM 1361 N N . GLY A 1 175 ? -4.598 71.5 42.688 1 81.44 175 GLY A N 1
ATOM 1362 C CA . GLY A 1 175 ? -4.875 72.938 42.719 1 81.44 175 GLY A CA 1
ATOM 1363 C C . GLY A 1 175 ? -5.457 73.438 44.031 1 81.44 175 GLY A C 1
ATOM 1364 O O . GLY A 1 175 ? -6.289 72.75 44.625 1 81.44 175 GLY A O 1
ATOM 1365 N N . VAL A 1 176 ? -4.84 74.5 44.562 1 84.12 176 VAL A N 1
ATOM 1366 C CA . VAL A 1 176 ? -5.281 75 45.844 1 84.12 176 VAL A CA 1
ATOM 1367 C C . VAL A 1 176 ? -5.609 76.5 45.75 1 84.12 176 VAL A C 1
ATOM 1369 O O . VAL A 1 176 ? -5.059 77.188 44.906 1 84.12 176 VAL A O 1
ATOM 1372 N N . CYS A 1 177 ? -6.598 76.875 46.469 1 82.56 177 CYS A N 1
ATOM 1373 C CA . CYS A 1 177 ? -6.934 78.312 46.594 1 82.56 177 CYS A CA 1
ATOM 1374 C C . CYS A 1 177 ? -6.121 78.938 47.688 1 82.56 177 CYS A C 1
ATOM 1376 O O . CYS A 1 177 ? -5.289 78.312 48.312 1 82.56 177 CYS A O 1
ATOM 1378 N N . VAL A 1 178 ? -6.332 80.25 47.906 1 86.5 178 VAL A N 1
ATOM 1379 C CA . VAL A 1 178 ? -5.586 81 48.906 1 86.5 178 VAL A CA 1
ATOM 1380 C C . VAL A 1 178 ? -5.898 80.5 50.281 1 86.5 178 VAL A C 1
ATOM 1382 O O . VAL A 1 178 ? -5 80.375 51.125 1 86.5 178 VAL A O 1
ATOM 1385 N N . GLU A 1 179 ? -7.129 80.062 50.531 1 88.5 179 GLU A N 1
ATOM 1386 C CA . GLU A 1 179 ? -7.551 79.562 51.844 1 88.5 179 GLU A CA 1
ATOM 1387 C C . GLU A 1 179 ? -6.969 78.188 52.125 1 88.5 179 GLU A C 1
ATOM 1389 O O . GLU A 1 179 ? -6.598 77.875 53.25 1 88.5 179 GLU A O 1
ATOM 1394 N N . CYS A 1 180 ? -6.887 77.438 51.125 1 88.62 180 CYS A N 1
ATOM 1395 C CA . CYS A 1 180 ? -6.328 76.125 51.25 1 88.62 180 CYS A CA 1
ATOM 1396 C C . CYS A 1 180 ? -4.875 76.125 51.719 1 88.62 180 CYS A C 1
ATOM 1398 O O . CYS A 1 180 ? -4.422 75.25 52.438 1 88.62 180 CYS A O 1
ATOM 1400 N N . THR A 1 181 ? -4.121 77.125 51.312 1 88.25 181 THR A N 1
ATOM 1401 C CA . THR A 1 181 ? -2.705 77.25 51.625 1 88.25 181 THR A CA 1
ATOM 1402 C C . THR A 1 181 ? -2.527 77.562 53.125 1 88.25 181 THR A C 1
ATOM 1404 O O . THR A 1 181 ? -1.47 77.25 53.688 1 88.25 181 THR A O 1
ATOM 1407 N N . ILE A 1 182 ? -3.635 77.938 53.719 1 88.19 182 ILE A N 1
ATOM 1408 C CA . ILE A 1 182 ? -3.543 78.375 55.125 1 88.19 182 ILE A CA 1
ATOM 1409 C C . ILE A 1 182 ? -3.971 77.188 56 1 88.19 182 ILE A C 1
ATOM 1411 O O . ILE A 1 182 ? -3.449 77 57.125 1 88.19 182 ILE A O 1
ATOM 1415 N N . ILE A 1 183 ? -4.859 76.375 55.438 1 88.69 183 ILE A N 1
ATOM 1416 C CA . ILE A 1 183 ? -5.484 75.438 56.281 1 88.69 183 ILE A CA 1
ATOM 1417 C C . ILE A 1 183 ? -4.879 74.062 56.031 1 88.69 183 ILE A C 1
ATOM 1419 O O . ILE A 1 183 ? -4.215 73.438 56.906 1 88.69 183 ILE A O 1
ATOM 1423 N N . ASP A 1 184 ? -4.949 73.5 54.875 1 88.25 184 ASP A N 1
ATOM 1424 C CA . ASP A 1 184 ? -4.672 72.125 54.594 1 88.25 184 ASP A CA 1
ATOM 1425 C C . ASP A 1 184 ? -3.297 71.938 53.938 1 88.25 184 ASP A C 1
ATOM 1427 O O . ASP A 1 184 ? -2.662 70.875 54.094 1 88.25 184 ASP A O 1
ATOM 1431 N N . HIS A 1 185 ? -2.848 73 53.219 1 90.06 185 HIS A N 1
ATOM 1432 C CA . HIS A 1 185 ? -1.596 72.938 52.5 1 90.06 185 HIS A CA 1
ATOM 1433 C C . HIS A 1 185 ? -0.604 74 52.969 1 90.06 185 HIS A C 1
ATOM 1435 O O . HIS A 1 185 ? -0.055 74.75 52.156 1 90.06 185 HIS A O 1
ATOM 1441 N N . ARG A 1 186 ? -0.387 73.875 54.125 1 89.94 186 ARG A N 1
ATOM 1442 C CA . ARG A 1 186 ? 0.41 74.938 54.781 1 89.94 186 ARG A CA 1
ATOM 1443 C C . ARG A 1 186 ? 1.885 74.812 54.406 1 89.94 186 ARG A C 1
ATOM 1445 O O . ARG A 1 186 ? 2.412 73.688 54.344 1 89.94 186 ARG A O 1
ATOM 1452 N N . ALA A 1 187 ? 2.48 76.062 54.219 1 82.56 187 ALA A N 1
ATOM 1453 C CA . ALA A 1 187 ? 3.932 76.062 54.062 1 82.56 187 ALA A CA 1
ATOM 1454 C C . ALA A 1 187 ? 4.641 75.938 55.406 1 82.56 187 ALA A C 1
ATOM 1456 O O . ALA A 1 187 ? 4.082 76.25 56.438 1 82.56 187 ALA A O 1
ATOM 1457 N N . PRO A 1 188 ? 5.773 75.188 55.281 1 84.69 188 PRO A N 1
ATOM 1458 C CA . PRO A 1 188 ? 6.73 74.812 54.25 1 84.69 188 PRO A CA 1
ATOM 1459 C C . PRO A 1 188 ? 6.566 73.312 53.812 1 84.69 188 PRO A C 1
ATOM 1461 O O . PRO A 1 188 ? 7.262 72.875 52.875 1 84.69 188 PRO A O 1
ATOM 1464 N N . GLU A 1 189 ? 5.719 72.688 54.5 1 89.31 189 GLU A N 1
ATOM 1465 C CA . GLU A 1 189 ? 5.535 71.312 54.156 1 89.31 189 GLU A CA 1
ATOM 1466 C C . GLU A 1 189 ? 5.031 71.125 52.719 1 89.31 189 GLU A C 1
ATOM 1468 O O . GLU A 1 189 ? 5.352 70.188 52.062 1 89.31 189 GLU A O 1
ATOM 1473 N N . HIS A 1 190 ? 4.238 72.062 52.344 1 90.38 190 HIS A N 1
ATOM 1474 C CA . HIS A 1 190 ? 3.707 72.062 51 1 90.38 190 HIS A CA 1
ATOM 1475 C C . HIS A 1 190 ? 4.281 73.25 50.188 1 90.38 190 HIS A C 1
ATOM 1477 O O . HIS A 1 190 ? 4.449 74.312 50.688 1 90.38 190 HIS A O 1
ATOM 1483 N N . GLN A 1 191 ? 4.703 72.938 49.031 1 90.81 191 GLN A N 1
ATOM 1484 C CA . GLN A 1 191 ? 5.246 73.938 48.156 1 90.81 191 GLN A CA 1
ATOM 1485 C C . GLN A 1 191 ? 4.195 74.438 47.156 1 90.81 191 GLN A C 1
ATOM 1487 O O . GLN A 1 191 ? 3.594 73.625 46.438 1 90.81 191 GLN A O 1
ATOM 1492 N N . HIS A 1 192 ? 4.02 75.812 47.156 1 89.5 192 HIS A N 1
ATOM 1493 C CA . HIS A 1 192 ? 2.992 76.375 46.312 1 89.5 192 HIS A CA 1
ATOM 1494 C C . HIS A 1 192 ? 3.611 77.062 45.094 1 89.5 192 HIS A C 1
ATOM 1496 O O . HIS A 1 192 ? 4.59 77.812 45.219 1 89.5 192 HIS A O 1
ATOM 1502 N N . LEU A 1 193 ? 3.162 76.688 43.906 1 89.12 193 LEU A N 1
ATOM 1503 C CA . LEU A 1 193 ? 3.539 77.312 42.656 1 89.12 193 LEU A CA 1
ATOM 1504 C C . LEU A 1 193 ? 2.338 78 42.031 1 89.12 193 LEU A C 1
ATOM 1506 O O . LEU A 1 193 ? 1.19 77.688 42.344 1 89.12 193 LEU A O 1
ATOM 1510 N N . ASP A 1 194 ? 2.68 79 41.25 1 87.12 194 ASP A N 1
ATOM 1511 C CA . ASP A 1 194 ? 1.609 79.625 40.5 1 87.12 194 ASP A CA 1
ATOM 1512 C C . ASP A 1 194 ? 0.943 78.688 39.531 1 87.12 194 ASP A C 1
ATOM 1514 O O . ASP A 1 194 ? 1.623 78 38.75 1 87.12 194 ASP A O 1
ATOM 1518 N N . ILE A 1 195 ? -0.292 78.562 39.594 1 83.56 195 ILE A N 1
ATOM 1519 C CA . ILE A 1 195 ? -1.035 77.562 38.812 1 83.56 195 ILE A CA 1
ATOM 1520 C C . ILE A 1 195 ? -0.865 77.875 37.344 1 83.56 195 ILE A C 1
ATOM 1522 O O . ILE A 1 195 ? -0.861 76.938 36.531 1 83.56 195 ILE A O 1
ATOM 1526 N N . ALA A 1 196 ? -0.777 79.062 36.906 1 80.25 196 ALA A N 1
ATOM 1527 C CA . ALA A 1 196 ? -0.62 79.438 35.5 1 80.25 196 ALA A CA 1
ATOM 1528 C C . ALA A 1 196 ? 0.713 78.938 34.969 1 80.25 196 ALA A C 1
ATOM 1530 O O . ALA A 1 196 ? 0.788 78.5 33.812 1 80.25 196 ALA A O 1
ATOM 1531 N N . VAL A 1 197 ? 1.717 79 35.812 1 86.06 197 VAL A N 1
ATOM 1532 C CA . VAL A 1 197 ? 3.039 78.562 35.375 1 86.06 197 VAL A CA 1
ATOM 1533 C C . VAL A 1 197 ? 3.051 77.062 35.25 1 86.06 197 VAL A C 1
ATOM 1535 O O . VAL A 1 197 ? 3.572 76.5 34.25 1 86.06 197 VAL A O 1
ATOM 1538 N N . VAL A 1 198 ? 2.482 76.438 36.219 1 88.12 198 VAL A N 1
ATOM 1539 C CA . VAL A 1 198 ? 2.441 74.938 36.188 1 88.12 198 VAL A CA 1
ATOM 1540 C C . VAL A 1 198 ? 1.582 74.5 35.031 1 88.12 198 VAL A C 1
ATOM 1542 O O . VAL A 1 198 ? 1.908 73.5 34.375 1 88.12 198 VAL A O 1
ATOM 1545 N N . ALA A 1 199 ? 0.524 75.188 34.781 1 85.88 199 ALA A N 1
ATOM 1546 C CA . ALA A 1 199 ? -0.385 74.812 33.688 1 85.88 199 ALA A CA 1
ATOM 1547 C C . ALA A 1 199 ? 0.3 74.938 32.344 1 85.88 199 ALA A C 1
ATOM 1549 O O . ALA A 1 199 ? 0.085 74.125 31.453 1 85.88 199 ALA A O 1
ATOM 1550 N N . LYS A 1 200 ? 1.021 75.938 32.188 1 87.5 200 LYS A N 1
ATOM 1551 C CA . LYS A 1 200 ? 1.744 76.125 30.938 1 87.5 200 LYS A CA 1
ATOM 1552 C C . LYS A 1 200 ? 2.752 75 30.719 1 87.5 200 LYS A C 1
ATOM 1554 O O . LYS A 1 200 ? 2.852 74.438 29.609 1 87.5 200 LYS A O 1
ATOM 1559 N N . LYS A 1 201 ? 3.459 74.688 31.75 1 91.12 201 LYS A N 1
ATOM 1560 C CA . LYS A 1 201 ? 4.414 73.562 31.656 1 91.12 201 LYS A CA 1
ATOM 1561 C C . LYS A 1 201 ? 3.701 72.25 31.391 1 91.12 201 LYS A C 1
ATOM 1563 O O . LYS A 1 201 ? 4.188 71.438 30.609 1 91.12 201 LYS A O 1
ATOM 1568 N N . TYR A 1 202 ? 2.664 72.125 32.031 1 91.19 202 TYR A N 1
ATOM 1569 C CA . TYR A 1 202 ? 1.875 70.875 31.875 1 91.19 202 TYR A CA 1
ATOM 1570 C C . TYR A 1 202 ? 1.332 70.75 30.469 1 91.19 202 TYR A C 1
ATOM 1572 O O . TYR A 1 202 ? 1.284 69.688 29.891 1 91.19 202 TYR A O 1
ATOM 1580 N N . ARG A 1 203 ? 0.908 71.875 29.875 1 90.94 203 ARG A N 1
ATOM 1581 C CA . ARG A 1 203 ? 0.43 71.875 28.5 1 90.94 203 ARG A CA 1
ATOM 1582 C C . ARG A 1 203 ? 1.51 71.375 27.547 1 90.94 203 ARG A C 1
ATOM 1584 O O . ARG A 1 203 ? 1.233 70.562 26.641 1 90.94 203 ARG A O 1
ATOM 1591 N N . GLU A 1 204 ? 2.682 71.812 27.766 1 93.19 204 GLU A N 1
ATOM 1592 C CA . GLU A 1 204 ? 3.803 71.375 26.938 1 93.19 204 GLU A CA 1
ATOM 1593 C C . GLU A 1 204 ? 4.078 69.875 27.109 1 93.19 204 GLU A C 1
ATOM 1595 O O . GLU A 1 204 ? 4.352 69.125 26.141 1 93.19 204 GLU A O 1
ATOM 1600 N N . GLU A 1 205 ? 4.008 69.438 28.328 1 93.62 205 GLU A N 1
ATOM 1601 C CA . GLU A 1 205 ? 4.211 68.062 28.625 1 93.62 205 GLU A CA 1
ATOM 1602 C C . GLU A 1 205 ? 3.16 67.188 27.938 1 93.62 205 GLU A C 1
ATOM 1604 O O . GLU A 1 205 ? 3.471 66.062 27.422 1 93.62 205 GLU A O 1
ATOM 1609 N N . LEU A 1 206 ? 1.97 67.625 27.922 1 93.94 206 LEU A N 1
ATOM 1610 C CA . LEU A 1 206 ? 0.88 66.875 27.297 1 93.94 206 LEU A CA 1
ATOM 1611 C C . LEU A 1 206 ? 1.066 66.812 25.781 1 93.94 206 LEU A C 1
ATOM 1613 O O . LEU A 1 206 ? 0.76 65.812 25.156 1 93.94 206 LEU A O 1
ATOM 1617 N N . GLU A 1 207 ? 1.557 67.875 25.203 1 94.44 207 GLU A N 1
ATOM 1618 C CA . GLU A 1 207 ? 1.815 67.875 23.766 1 94.44 207 GLU A CA 1
ATOM 1619 C C . GLU A 1 207 ? 2.861 66.812 23.391 1 94.44 207 GLU A C 1
ATOM 1621 O O . GLU A 1 207 ? 2.727 66.125 22.359 1 94.44 207 GLU A O 1
ATOM 1626 N N . ILE A 1 208 ? 3.861 66.688 24.234 1 95.25 208 ILE A N 1
ATOM 1627 C CA . ILE A 1 208 ? 4.898 65.688 24.016 1 95.25 208 ILE A CA 1
ATOM 1628 C C . ILE A 1 208 ? 4.297 64.312 24.141 1 95.25 208 ILE A C 1
ATOM 1630 O O . ILE A 1 208 ? 4.57 63.406 23.328 1 95.25 208 ILE A O 1
ATOM 1634 N N . LYS A 1 209 ? 3.484 64.125 25.141 1 95.12 209 LYS A N 1
ATOM 1635 C CA . LYS A 1 209 ? 2.869 62.812 25.375 1 95.12 209 LYS A CA 1
ATOM 1636 C C . LYS A 1 209 ? 1.919 62.438 24.25 1 95.12 209 LYS A C 1
ATOM 1638 O O . LYS A 1 209 ? 1.798 61.281 23.891 1 95.12 209 LYS A O 1
ATOM 1643 N N . ILE A 1 210 ? 1.245 63.438 23.672 1 95.69 210 ILE A N 1
ATOM 1644 C CA . ILE A 1 210 ? 0.359 63.188 22.531 1 95.69 210 ILE A CA 1
ATOM 1645 C C . ILE A 1 210 ? 1.173 62.719 21.344 1 95.69 210 ILE A C 1
ATOM 1647 O O . ILE A 1 210 ? 0.772 61.781 20.641 1 95.69 210 ILE A O 1
ATOM 1651 N N . ALA A 1 211 ? 2.322 63.312 21.156 1 95.69 211 ALA A N 1
ATOM 1652 C CA . ALA A 1 211 ? 3.195 62.906 20.047 1 95.69 211 ALA A CA 1
ATOM 1653 C C . ALA A 1 211 ? 3.695 61.469 20.25 1 95.69 211 ALA A C 1
ATOM 1655 O O . ALA A 1 211 ? 3.76 60.688 19.297 1 95.69 211 ALA A O 1
ATOM 1656 N N . GLU A 1 212 ? 4.086 61.125 21.469 1 94.88 212 GLU A N 1
ATOM 1657 C CA . GLU A 1 212 ? 4.52 59.781 21.797 1 94.88 212 GLU A CA 1
ATOM 1658 C C . GLU A 1 212 ? 3.391 58.781 21.578 1 94.88 212 GLU A C 1
ATOM 1660 O O . GLU A 1 212 ? 3.621 57.688 21.078 1 94.88 212 GLU A O 1
ATOM 1665 N N . LEU A 1 213 ? 2.244 59.156 21.938 1 95.25 213 LEU A N 1
ATOM 1666 C CA . LEU A 1 213 ? 1.084 58.281 21.797 1 95.25 213 LEU A CA 1
ATOM 1667 C C . LEU A 1 213 ? 0.767 58.031 20.328 1 95.25 213 LEU A C 1
ATOM 1669 O O . LEU A 1 213 ? 0.397 56.938 19.953 1 95.25 213 LEU A O 1
ATOM 1673 N N . LYS A 1 214 ? 0.911 59.031 19.531 1 95.75 214 LYS A N 1
ATOM 1674 C CA . LYS A 1 214 ? 0.691 58.906 18.094 1 95.75 214 LYS A CA 1
ATOM 1675 C C . LYS A 1 214 ? 1.683 57.906 17.484 1 95.75 214 LYS A C 1
ATOM 1677 O O . LYS A 1 214 ? 1.326 57.125 16.609 1 95.75 214 LYS A O 1
ATOM 1682 N N . LEU A 1 215 ? 2.883 57.969 17.984 1 94.56 215 LEU A N 1
ATOM 1683 C CA . LEU A 1 215 ? 3.891 57.031 17.516 1 94.56 215 LEU A CA 1
ATOM 1684 C C . LEU A 1 215 ? 3.533 55.594 17.922 1 94.56 215 LEU A C 1
ATOM 1686 O O . LEU A 1 215 ? 3.645 54.656 17.125 1 94.56 215 LEU A O 1
ATOM 1690 N N . THR A 1 216 ? 3.141 55.406 19.125 1 93.94 216 THR A N 1
ATOM 1691 C CA . THR A 1 216 ? 2.74 54.094 19.625 1 93.94 216 THR A CA 1
ATOM 1692 C C . THR A 1 216 ? 1.539 53.562 18.844 1 93.94 216 THR A C 1
ATOM 1694 O O . THR A 1 216 ? 1.466 52.375 18.547 1 93.94 216 THR A O 1
ATOM 1697 N N . GLU A 1 217 ? 0.577 54.469 18.578 1 94.69 217 GLU A N 1
ATOM 1698 C CA . GLU A 1 217 ? -0.589 54.094 17.781 1 94.69 217 GLU A CA 1
ATOM 1699 C C . GLU A 1 217 ? -0.178 53.625 16.406 1 94.69 217 GLU A C 1
ATOM 1701 O O . GLU A 1 217 ? -0.734 52.625 15.891 1 94.69 217 GLU A O 1
ATOM 1706 N N . LYS A 1 218 ? 0.773 54.281 15.82 1 95.38 218 LYS A N 1
ATOM 1707 C CA . LYS A 1 218 ? 1.273 53.875 14.516 1 95.38 218 LYS A CA 1
ATOM 1708 C C . LYS A 1 218 ? 1.92 52.5 14.594 1 95.38 218 LYS A C 1
ATOM 1710 O O . LYS A 1 218 ? 1.712 51.656 13.711 1 95.38 218 LYS A O 1
ATOM 1715 N N . GLU A 1 219 ? 2.693 52.219 15.617 1 91.69 219 GLU A N 1
ATOM 1716 C CA . GLU A 1 219 ? 3.324 50.906 15.82 1 91.69 219 GLU A CA 1
ATOM 1717 C C . GLU A 1 219 ? 2.281 49.812 16 1 91.69 219 GLU A C 1
ATOM 1719 O O . GLU A 1 219 ? 2.426 48.719 15.461 1 91.69 219 GLU A O 1
ATOM 1724 N N . MET A 1 220 ? 1.259 50.125 16.766 1 93.69 220 MET A N 1
ATOM 1725 C CA . MET A 1 220 ? 0.181 49.156 17 1 93.69 220 MET A CA 1
ATOM 1726 C C . MET A 1 220 ? -0.561 48.875 15.695 1 93.69 220 MET A C 1
ATOM 1728 O O . MET A 1 220 ? -0.955 47.719 15.445 1 93.69 220 MET A O 1
ATOM 1732 N N . HIS A 1 221 ? -0.719 49.938 14.914 1 94.44 221 HIS A N 1
ATOM 1733 C CA . HIS A 1 221 ? -1.376 49.75 13.625 1 94.44 221 HIS A CA 1
ATOM 1734 C C . HIS A 1 221 ? -0.551 48.875 12.703 1 94.44 221 HIS A C 1
ATOM 1736 O O . HIS A 1 221 ? -1.096 48 12.039 1 94.44 221 HIS A O 1
ATOM 1742 N N . ASP A 1 222 ? 0.739 49.062 12.648 1 92.31 222 ASP A N 1
ATOM 1743 C CA . ASP A 1 222 ? 1.637 48.219 11.852 1 92.31 222 ASP A CA 1
ATOM 1744 C C . ASP A 1 222 ? 1.612 46.781 12.336 1 92.31 222 ASP A C 1
ATOM 1746 O O . ASP A 1 222 ? 1.605 45.844 11.523 1 92.31 222 ASP A O 1
ATOM 1750 N N . SER A 1 223 ? 1.656 46.594 13.625 1 91.75 223 SER A N 1
ATOM 1751 C CA . SER A 1 223 ? 1.592 45.25 14.195 1 91.75 223 SER A CA 1
ATOM 1752 C C . SER A 1 223 ? 0.288 44.562 13.82 1 91.75 223 SER A C 1
ATOM 1754 O O . SER A 1 223 ? 0.28 43.375 13.531 1 91.75 223 SER A O 1
ATOM 1756 N N . LYS A 1 224 ? -0.768 45.344 13.867 1 94.56 224 LYS A N 1
ATOM 1757 C CA . LYS A 1 224 ? -2.064 44.781 13.484 1 94.56 224 LYS A CA 1
ATOM 1758 C C . LYS A 1 224 ? -2.051 44.312 12.047 1 94.56 224 LYS A C 1
ATOM 1760 O O . LYS A 1 224 ? -2.562 43.219 11.75 1 94.56 224 LYS A O 1
ATOM 1765 N N . ILE A 1 225 ? -1.455 45.094 11.133 1 93.69 225 ILE A N 1
ATOM 1766 C CA . ILE A 1 225 ? -1.335 44.688 9.734 1 93.69 225 ILE A CA 1
ATOM 1767 C C . ILE A 1 225 ? -0.512 43.406 9.617 1 93.69 225 ILE A C 1
ATOM 1769 O O . ILE A 1 225 ? -0.876 42.5 8.875 1 93.69 225 ILE A O 1
ATOM 1773 N N . ASN A 1 226 ? 0.55 43.312 10.375 1 88.75 226 ASN A N 1
ATOM 1774 C CA . ASN A 1 226 ? 1.409 42.125 10.359 1 88.75 226 ASN A CA 1
ATOM 1775 C C . ASN A 1 226 ? 0.668 40.875 10.844 1 88.75 226 ASN A C 1
ATOM 1777 O O . ASN A 1 226 ? 0.827 39.812 10.289 1 88.75 226 ASN A O 1
ATOM 1781 N N . VAL A 1 227 ? -0.099 41.062 11.875 1 93.06 227 VAL A N 1
ATOM 1782 C CA . VAL A 1 227 ? -0.851 39.969 12.438 1 93.06 227 VAL A CA 1
ATOM 1783 C C . VAL A 1 227 ? -1.915 39.5 11.438 1 93.06 227 VAL A C 1
ATOM 1785 O O . VAL A 1 227 ? -2.164 38.312 11.289 1 93.06 227 VAL A O 1
ATOM 1788 N N . GLU A 1 228 ? -2.506 40.469 10.766 1 93.25 228 GLU A N 1
ATOM 1789 C CA . GLU A 1 228 ? -3.479 40.125 9.727 1 93.25 228 GLU A CA 1
ATOM 1790 C C . GLU A 1 228 ? -2.818 39.344 8.578 1 93.25 228 GLU A C 1
ATOM 1792 O O . GLU A 1 228 ? -3.4 38.406 8.039 1 93.25 228 GLU A O 1
ATOM 1797 N N . GLU A 1 229 ? -1.676 39.781 8.188 1 90.81 229 GLU A N 1
ATOM 1798 C CA . GLU A 1 229 ? -0.917 39.062 7.164 1 90.81 229 GLU A CA 1
ATOM 1799 C C . GLU A 1 229 ? -0.551 37.656 7.625 1 90.81 229 GLU A C 1
ATOM 1801 O O . GLU A 1 229 ? -0.584 36.688 6.836 1 90.81 229 GLU A O 1
ATOM 1806 N N . ALA A 1 230 ? -0.14 37.531 8.859 1 88.94 230 ALA A N 1
ATOM 1807 C CA . ALA A 1 230 ? 0.177 36.219 9.422 1 88.94 230 ALA A CA 1
ATOM 1808 C C . ALA A 1 230 ? -1.04 35.312 9.391 1 88.94 230 ALA A C 1
ATOM 1810 O O . ALA A 1 230 ? -0.909 34.094 9.164 1 88.94 230 ALA A O 1
ATOM 1811 N N . SER A 1 231 ? -2.199 35.906 9.672 1 94.12 231 SER A N 1
ATOM 1812 C CA . SER A 1 231 ? -3.439 35.156 9.609 1 94.12 231 SER A CA 1
ATOM 1813 C C . SER A 1 231 ? -3.674 34.594 8.211 1 94.12 231 SER A C 1
ATOM 1815 O O . SER A 1 231 ? -4.016 33.406 8.062 1 94.12 231 SER A O 1
ATOM 1817 N N . LYS A 1 232 ? -3.484 35.406 7.164 1 94.25 232 LYS A N 1
ATOM 1818 C CA . LYS A 1 232 ? -3.633 34.969 5.781 1 94.25 232 LYS A CA 1
ATOM 1819 C C . LYS A 1 232 ? -2.609 33.875 5.434 1 94.25 232 LYS A C 1
ATOM 1821 O O . LYS A 1 232 ? -2.951 32.875 4.82 1 94.25 232 LYS A O 1
ATOM 1826 N N . LEU A 1 233 ? -1.401 34.094 5.832 1 90.94 233 LEU A N 1
ATOM 1827 C CA . LEU A 1 233 ? -0.337 33.125 5.562 1 90.94 233 LEU A CA 1
ATOM 1828 C C . LEU A 1 233 ? -0.634 31.781 6.23 1 90.94 233 LEU A C 1
ATOM 1830 O O . LEU A 1 233 ? -0.423 30.719 5.629 1 90.94 233 LEU A O 1
ATOM 1834 N N . ALA A 1 234 ? -1.08 31.828 7.473 1 92.5 234 ALA A N 1
ATOM 1835 C CA . ALA A 1 234 ? -1.403 30.609 8.203 1 92.5 234 ALA A CA 1
ATOM 1836 C C . ALA A 1 234 ? -2.492 29.812 7.488 1 92.5 234 ALA A C 1
ATOM 1838 O O . ALA A 1 234 ? -2.402 28.594 7.375 1 92.5 234 ALA A O 1
ATOM 1839 N N . SER A 1 235 ? -3.48 30.484 6.949 1 95 235 SER A N 1
ATOM 1840 C CA . SER A 1 235 ? -4.57 29.828 6.234 1 95 235 SER A CA 1
ATOM 1841 C C . SER A 1 235 ? -4.082 29.219 4.926 1 95 235 SER A C 1
ATOM 1843 O O . SER A 1 235 ? -4.465 28.094 4.582 1 95 235 SER A O 1
ATOM 1845 N N . GLU A 1 236 ? -3.254 29.906 4.18 1 94.19 236 GLU A N 1
ATOM 1846 C CA . GLU A 1 236 ? -2.701 29.406 2.926 1 94.19 236 GLU A CA 1
ATOM 1847 C C . GLU A 1 236 ? -1.807 28.203 3.168 1 94.19 236 GLU A C 1
ATOM 1849 O O . GLU A 1 236 ? -1.877 27.203 2.432 1 94.19 236 GLU A O 1
ATOM 1854 N N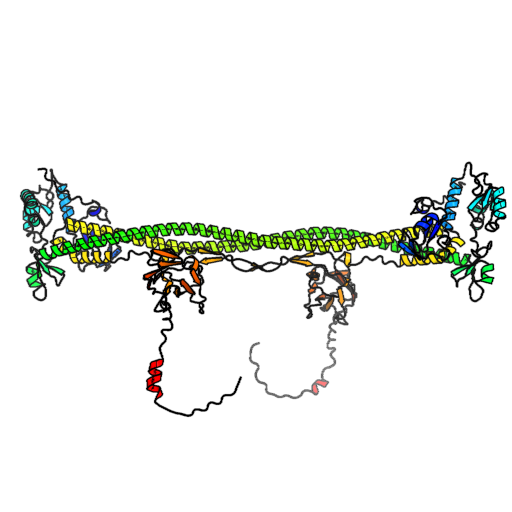 . ARG A 1 237 ? -1.057 28.312 4.164 1 92.31 237 ARG A N 1
ATOM 1855 C CA . ARG A 1 237 ? -0.154 27.219 4.484 1 92.31 237 ARG A CA 1
ATOM 1856 C C . ARG A 1 237 ? -0.931 25.984 4.934 1 92.31 237 ARG A C 1
ATOM 1858 O O . ARG A 1 237 ? -0.534 24.859 4.645 1 92.31 237 ARG A O 1
ATOM 1865 N N . TYR A 1 238 ? -1.969 26.188 5.645 1 95.75 238 TYR A N 1
ATOM 1866 C CA . TYR A 1 238 ? -2.818 25.078 6.066 1 95.75 238 TYR A CA 1
ATOM 1867 C C . TYR A 1 238 ? -3.32 24.297 4.863 1 95.75 238 TYR A C 1
ATOM 1869 O O . TYR A 1 238 ? -3.207 23.062 4.828 1 95.75 238 TYR A O 1
ATOM 1877 N N . LEU A 1 239 ? -3.773 25 3.834 1 96.56 239 LEU A N 1
ATOM 1878 C CA . LEU A 1 239 ? -4.285 24.359 2.633 1 96.56 239 LEU A CA 1
ATOM 1879 C C . LEU A 1 239 ? -3.164 23.656 1.87 1 96.56 239 LEU A C 1
ATOM 1881 O O . LEU A 1 239 ? -3.346 22.547 1.37 1 96.56 239 LEU A O 1
ATOM 1885 N N . GLU A 1 240 ? -2.102 24.266 1.836 1 95.12 240 GLU A N 1
ATOM 1886 C CA . GLU A 1 240 ? -0.96 23.703 1.128 1 95.12 240 GLU A CA 1
ATOM 1887 C C . GLU A 1 240 ? -0.472 22.422 1.806 1 95.12 240 GLU A C 1
ATOM 1889 O O . GLU A 1 240 ? -0.202 21.422 1.138 1 95.12 240 GLU A O 1
ATOM 1894 N N . GLU A 1 241 ? -0.374 22.547 3.107 1 95.06 241 GLU A N 1
ATOM 1895 C CA . GLU A 1 241 ? 0.083 21.391 3.857 1 95.06 241 GLU A CA 1
ATOM 1896 C C . GLU A 1 241 ? -0.885 20.219 3.701 1 95.06 241 GLU A C 1
ATOM 1898 O O . GLU A 1 241 ? -0.465 19.062 3.648 1 95.06 241 GLU A O 1
ATOM 1903 N N . GLN A 1 242 ? -2.172 20.516 3.68 1 97.31 242 GLN A N 1
ATOM 1904 C CA . GLN A 1 242 ? -3.16 19.469 3.434 1 97.31 242 GLN A CA 1
ATOM 1905 C C . GLN A 1 242 ? -2.914 18.797 2.092 1 97.31 242 GLN A C 1
ATOM 1907 O O . GLN A 1 242 ? -2.959 17.562 1.998 1 97.31 242 GLN A O 1
ATOM 1912 N N . ARG A 1 243 ? -2.652 19.562 1.067 1 97.25 243 ARG A N 1
ATOM 1913 C CA . ARG A 1 243 ? -2.389 19.031 -0.266 1 97.25 243 ARG A CA 1
ATOM 1914 C C . ARG A 1 243 ? -1.121 18.172 -0.276 1 97.25 243 ARG A C 1
ATOM 1916 O O . ARG A 1 243 ? -1.087 17.109 -0.894 1 97.25 243 ARG A O 1
ATOM 1923 N N . ILE A 1 244 ? -0.134 18.641 0.422 1 95.5 244 ILE A N 1
ATOM 1924 C CA . ILE A 1 244 ? 1.139 17.922 0.465 1 95.5 244 ILE A CA 1
ATOM 1925 C C . ILE A 1 244 ? 0.948 16.578 1.142 1 95.5 244 ILE A C 1
ATOM 1927 O O . ILE A 1 244 ? 1.479 15.562 0.679 1 95.5 244 ILE A O 1
ATOM 1931 N N . ILE A 1 245 ? 0.205 16.562 2.24 1 96.69 245 ILE A N 1
ATOM 1932 C CA . ILE A 1 245 ? -0.055 15.312 2.963 1 96.69 245 ILE A CA 1
ATOM 1933 C C . ILE A 1 245 ? -0.762 14.32 2.043 1 96.69 245 ILE A C 1
ATOM 1935 O O . ILE A 1 245 ? -0.352 13.164 1.938 1 96.69 245 ILE A O 1
ATOM 1939 N N . LYS A 1 246 ? -1.802 14.781 1.351 1 97.94 246 LYS A N 1
ATOM 1940 C CA . LYS A 1 246 ? -2.572 13.914 0.461 1 97.94 246 LYS A CA 1
ATOM 1941 C C . LYS A 1 246 ? -1.715 13.414 -0.699 1 97.94 246 LYS A C 1
ATOM 1943 O O . LYS A 1 246 ? -1.785 12.242 -1.071 1 97.94 246 LYS A O 1
ATOM 1948 N N . GLN A 1 247 ? -0.949 14.289 -1.245 1 97.38 247 GLN A N 1
ATOM 1949 C CA . GLN A 1 247 ? -0.07 13.922 -2.35 1 97.38 247 GLN A CA 1
ATOM 1950 C C . GLN A 1 247 ? 0.983 12.914 -1.898 1 97.38 247 GLN A C 1
ATOM 1952 O O . GLN A 1 247 ? 1.251 11.93 -2.596 1 97.38 247 GLN A O 1
ATOM 1957 N N . HIS A 1 248 ? 1.556 13.211 -0.78 1 95.94 248 HIS A N 1
ATOM 1958 C CA . HIS A 1 248 ? 2.561 12.297 -0.24 1 95.94 248 HIS A CA 1
ATOM 1959 C C . HIS A 1 248 ? 1.971 10.914 0.013 1 95.94 248 HIS A C 1
ATOM 1961 O O . HIS A 1 248 ? 2.584 9.898 -0.33 1 95.94 248 HIS A O 1
ATOM 1967 N N . THR A 1 249 ? 0.83 10.898 0.618 1 96.81 249 THR A N 1
ATOM 1968 C CA . THR A 1 249 ? 0.163 9.625 0.881 1 96.81 249 THR A CA 1
ATOM 1969 C C . THR A 1 249 ? -0.077 8.859 -0.418 1 96.81 249 THR A C 1
ATOM 1971 O O . THR A 1 249 ? 0.18 7.66 -0.493 1 96.81 249 THR A O 1
ATOM 1974 N N . GLN A 1 250 ? -0.569 9.531 -1.447 1 97.06 250 GLN A N 1
ATOM 1975 C CA . GLN A 1 250 ? -0.835 8.906 -2.736 1 97.06 250 GLN A CA 1
ATOM 1976 C C . GLN A 1 250 ? 0.444 8.336 -3.348 1 97.06 250 GLN A C 1
ATOM 1978 O O . GLN A 1 250 ? 0.438 7.238 -3.904 1 97.06 250 GLN A O 1
ATOM 1983 N N . GLU A 1 251 ? 1.475 9.047 -3.287 1 96.12 251 GLU A N 1
ATOM 1984 C CA . GLU A 1 251 ? 2.754 8.594 -3.828 1 96.12 251 GLU A CA 1
ATOM 1985 C C . GLU A 1 251 ? 3.248 7.344 -3.111 1 96.12 251 GLU A C 1
ATOM 1987 O O . GLU A 1 251 ? 3.758 6.418 -3.748 1 96.12 251 GLU A O 1
ATOM 1992 N N . VAL A 1 252 ? 3.139 7.379 -1.812 1 95.06 252 VAL A N 1
ATOM 1993 C CA . VAL A 1 252 ? 3.57 6.223 -1.031 1 95.06 252 VAL A CA 1
ATOM 1994 C C . VAL A 1 252 ? 2.723 5.008 -1.395 1 95.06 252 VAL A C 1
ATOM 1996 O O . VAL A 1 252 ? 3.25 3.908 -1.579 1 95.06 252 VAL A O 1
ATOM 1999 N N . ILE A 1 253 ? 1.413 5.199 -1.497 1 95.81 253 ILE A N 1
ATOM 2000 C CA . ILE A 1 253 ? 0.516 4.109 -1.86 1 95.81 253 ILE A CA 1
ATOM 2001 C C . ILE A 1 253 ? 0.903 3.557 -3.23 1 95.81 253 ILE A C 1
ATOM 2003 O O . ILE A 1 253 ? 0.945 2.34 -3.426 1 95.81 253 ILE A O 1
ATOM 2007 N N . GLU A 1 254 ? 1.179 4.371 -4.184 1 95.81 254 GLU A N 1
ATOM 2008 C CA . GLU A 1 254 ? 1.572 3.941 -5.52 1 95.81 254 GLU A CA 1
ATOM 2009 C C . GLU A 1 254 ? 2.898 3.188 -5.492 1 95.81 254 GLU A C 1
ATOM 2011 O O . GLU A 1 254 ? 3.066 2.186 -6.188 1 95.81 254 GLU A O 1
ATOM 2016 N N . ARG A 1 255 ? 3.793 3.648 -4.746 1 94.38 255 ARG A N 1
ATOM 2017 C CA . ARG A 1 255 ? 5.082 2.975 -4.633 1 94.38 255 ARG A CA 1
ATOM 2018 C C . ARG A 1 255 ? 4.918 1.581 -4.035 1 94.38 255 ARG A C 1
ATOM 2020 O O . ARG A 1 255 ? 5.469 0.607 -4.555 1 94.38 255 ARG A O 1
ATOM 2027 N N . VAL A 1 256 ? 4.184 1.541 -2.936 1 93.38 256 VAL A N 1
ATOM 2028 C CA . VAL A 1 256 ? 3.945 0.264 -2.271 1 93.38 256 VAL A CA 1
ATOM 2029 C C . VAL A 1 256 ? 3.197 -0.677 -3.213 1 93.38 256 VAL A C 1
ATOM 2031 O O . VAL A 1 256 ? 3.541 -1.856 -3.324 1 93.38 256 VAL A O 1
ATOM 2034 N N . SER A 1 257 ? 2.17 -0.148 -3.879 1 95.06 257 SER A N 1
ATOM 2035 C CA . SER A 1 257 ? 1.406 -0.944 -4.832 1 95.06 257 SER A CA 1
ATOM 2036 C C . SER A 1 257 ? 2.301 -1.482 -5.945 1 95.06 257 SER A C 1
ATOM 2038 O O . SER A 1 257 ? 2.176 -2.643 -6.344 1 95.06 257 SER A O 1
ATOM 2040 N N . SER A 1 258 ? 3.203 -0.691 -6.426 1 95.75 258 SER A N 1
ATOM 2041 C CA . SER A 1 258 ? 4.113 -1.1 -7.488 1 95.75 258 SER A CA 1
ATOM 2042 C C . SER A 1 258 ? 5.055 -2.203 -7.02 1 95.75 258 SER A C 1
ATOM 2044 O O . SER A 1 258 ? 5.324 -3.154 -7.758 1 95.75 258 SER A O 1
ATOM 2046 N N . THR A 1 259 ? 5.574 -2.062 -5.855 1 94.38 259 THR A N 1
ATOM 2047 C CA . THR A 1 259 ? 6.449 -3.084 -5.293 1 94.38 259 THR A CA 1
ATOM 2048 C C . THR A 1 259 ? 5.711 -4.41 -5.148 1 94.38 259 THR A C 1
ATOM 2050 O O . THR A 1 259 ? 6.246 -5.469 -5.488 1 94.38 259 THR A O 1
ATOM 2053 N N . LEU A 1 260 ? 4.492 -4.363 -4.68 1 95 260 LEU A N 1
ATOM 2054 C CA . LEU A 1 260 ? 3.688 -5.566 -4.5 1 95 260 LEU A CA 1
ATOM 2055 C C . LEU A 1 260 ? 3.334 -6.191 -5.848 1 95 260 LEU A C 1
ATOM 2057 O O . LEU A 1 260 ? 3.314 -7.414 -5.984 1 95 260 LEU A O 1
ATOM 2061 N N . ARG A 1 261 ? 3.127 -5.32 -6.883 1 96.81 261 ARG A N 1
ATOM 2062 C CA . ARG A 1 261 ? 2.834 -5.828 -8.219 1 96.81 261 ARG A CA 1
ATOM 2063 C C . ARG A 1 261 ? 4.066 -6.477 -8.844 1 96.81 261 ARG A C 1
ATOM 2065 O O . ARG A 1 261 ? 3.949 -7.449 -9.594 1 96.81 261 ARG A O 1
ATOM 2072 N N . GLU A 1 262 ? 5.18 -5.938 -8.547 1 96.31 262 GLU A N 1
ATOM 2073 C CA . GLU A 1 262 ? 6.414 -6.566 -9 1 96.31 262 GLU A CA 1
ATOM 2074 C C . GLU A 1 262 ? 6.59 -7.949 -8.383 1 96.31 262 GLU A C 1
ATOM 2076 O O . GLU A 1 262 ? 6.957 -8.906 -9.07 1 96.31 262 GLU A O 1
ATOM 2081 N N . GLU A 1 263 ? 6.352 -8.062 -7.113 1 96.06 263 GLU A N 1
ATOM 2082 C CA . GLU A 1 263 ? 6.41 -9.359 -6.449 1 96.06 263 GLU A CA 1
ATOM 2083 C C . GLU A 1 263 ? 5.379 -10.32 -7.027 1 96.06 263 GLU A C 1
ATOM 2085 O O . GLU A 1 263 ? 5.645 -11.516 -7.168 1 96.06 263 GLU A O 1
ATOM 2090 N N . GLU A 1 264 ? 4.16 -9.758 -7.258 1 97.19 264 GLU A N 1
ATOM 2091 C CA . GLU A 1 264 ? 3.145 -10.555 -7.941 1 97.19 264 GLU A CA 1
ATOM 2092 C C . GLU A 1 264 ? 3.693 -11.156 -9.234 1 97.19 264 GLU A C 1
ATOM 2094 O O . GLU A 1 264 ? 3.49 -12.336 -9.508 1 97.19 264 GLU A O 1
ATOM 2099 N N . GLY A 1 265 ? 4.352 -10.336 -9.992 1 97.56 265 GLY A N 1
ATOM 2100 C CA . GLY A 1 265 ? 4.953 -10.812 -11.227 1 97.56 265 GLY A CA 1
ATOM 2101 C C . GLY A 1 265 ? 5.969 -11.914 -11.008 1 97.56 265 GLY A C 1
ATOM 2102 O O . GLY A 1 265 ? 5.996 -12.891 -11.766 1 97.56 265 GLY A O 1
ATOM 2103 N N . GLU A 1 266 ? 6.711 -11.805 -10.031 1 96.56 266 GLU A N 1
ATOM 2104 C CA . GLU A 1 266 ? 7.699 -12.828 -9.703 1 96.56 266 GLU A CA 1
ATOM 2105 C C . GLU A 1 266 ? 7.027 -14.141 -9.297 1 96.56 266 GLU A C 1
ATOM 2107 O O . GLU A 1 266 ? 7.484 -15.219 -9.68 1 96.56 266 GLU A O 1
ATOM 2112 N N . LEU A 1 267 ? 6.039 -14.023 -8.5 1 96.44 267 LEU A N 1
ATOM 2113 C CA . LEU A 1 267 ? 5.293 -15.203 -8.07 1 96.44 267 LEU A CA 1
ATOM 2114 C C . LEU A 1 267 ? 4.652 -15.906 -9.266 1 96.44 267 LEU A C 1
ATOM 2116 O O . LEU A 1 267 ? 4.699 -17.125 -9.367 1 96.44 267 LEU A O 1
ATOM 2120 N N . LEU A 1 268 ? 4.078 -15.07 -10.148 1 97.81 268 LEU A N 1
ATOM 2121 C CA . LEU A 1 268 ? 3.455 -15.641 -11.336 1 97.81 268 LEU A CA 1
ATOM 2122 C C . LEU A 1 268 ? 4.492 -16.312 -12.219 1 97.81 268 LEU A C 1
ATOM 2124 O O . LEU A 1 268 ? 4.234 -17.391 -12.781 1 97.81 268 LEU A O 1
ATOM 2128 N N . ASP A 1 269 ? 5.641 -15.75 -12.289 1 97.56 269 ASP A N 1
ATOM 2129 C CA . ASP A 1 269 ? 6.73 -16.359 -13.039 1 97.56 269 ASP A CA 1
ATOM 2130 C C . ASP A 1 269 ? 7.191 -17.656 -12.383 1 97.56 269 ASP A C 1
ATOM 2132 O O . ASP A 1 269 ? 7.465 -18.641 -13.07 1 97.56 269 ASP A O 1
ATOM 2136 N N . GLY A 1 270 ? 7.289 -17.609 -11.078 1 95.88 270 GLY A N 1
ATOM 2137 C CA . GLY A 1 270 ? 7.641 -18.812 -10.359 1 95.88 270 GLY A CA 1
ATOM 2138 C C . GLY A 1 270 ? 6.625 -19.938 -10.539 1 95.88 270 GLY A C 1
ATOM 2139 O O . GLY A 1 270 ? 6.996 -21.094 -10.742 1 95.88 270 GLY A O 1
ATOM 2140 N N . LEU A 1 271 ? 5.387 -19.578 -10.508 1 96.12 271 LEU A N 1
ATOM 2141 C CA . LEU A 1 271 ? 4.312 -20.531 -10.734 1 96.12 271 LEU A CA 1
ATOM 2142 C C . LEU A 1 271 ? 4.398 -21.125 -12.141 1 96.12 271 LEU A C 1
ATOM 2144 O O . LEU A 1 271 ? 4.27 -22.344 -12.32 1 96.12 271 LEU A O 1
ATOM 2148 N N . LYS A 1 272 ? 4.648 -20.281 -13.133 1 97.38 272 LYS A N 1
ATOM 2149 C CA . LYS A 1 272 ? 4.766 -20.719 -14.516 1 97.38 272 LYS A CA 1
ATOM 2150 C C . LYS A 1 272 ? 5.941 -21.672 -14.695 1 97.38 272 LYS A C 1
ATOM 2152 O O . LYS A 1 272 ? 5.816 -22.703 -15.367 1 97.38 272 LYS A O 1
ATOM 2157 N N . ALA A 1 273 ? 7.051 -21.359 -14.094 1 96.25 273 ALA A N 1
ATOM 2158 C CA . ALA A 1 273 ? 8.242 -22.203 -14.203 1 96.25 273 ALA A CA 1
ATOM 2159 C C . ALA A 1 273 ? 7.988 -23.594 -13.633 1 96.25 273 ALA A C 1
ATOM 2161 O O . ALA A 1 273 ? 8.305 -24.594 -14.273 1 96.25 273 ALA A O 1
ATOM 2162 N N . LYS A 1 274 ? 7.406 -23.719 -12.484 1 94.31 274 LYS A N 1
ATOM 2163 C CA . LYS A 1 274 ? 7.125 -25 -11.859 1 94.31 274 LYS A CA 1
ATOM 2164 C C . LYS A 1 274 ? 6.055 -25.766 -12.633 1 94.31 274 LYS A C 1
ATOM 2166 O O . LYS A 1 274 ? 6.121 -27 -12.75 1 94.31 274 LYS A O 1
ATOM 2171 N N . HIS A 1 275 ? 5.094 -25 -13.156 1 95.62 275 HIS A N 1
ATOM 2172 C CA . HIS A 1 275 ? 4.059 -25.625 -13.977 1 95.62 275 HIS A CA 1
ATOM 2173 C C . HIS A 1 275 ? 4.656 -26.234 -15.242 1 95.62 275 HIS A C 1
ATOM 2175 O O . HIS A 1 275 ? 4.25 -27.328 -15.656 1 95.62 275 HIS A O 1
ATOM 2181 N N . CYS A 1 276 ? 5.637 -25.562 -15.805 1 96.19 276 CYS A N 1
ATOM 2182 C CA . CYS A 1 276 ? 6.297 -26.078 -17 1 96.19 276 CYS A CA 1
ATOM 2183 C C . CYS A 1 276 ? 7.02 -27.375 -16.719 1 96.19 276 CYS A C 1
ATOM 2185 O O . CYS A 1 276 ? 7 -28.297 -17.531 1 96.19 276 CYS A O 1
ATOM 2187 N N . ILE A 1 277 ? 7.551 -27.5 -15.578 1 94.5 277 ILE A N 1
ATOM 2188 C CA . ILE A 1 277 ? 8.242 -28.719 -15.188 1 94.5 277 ILE A CA 1
ATOM 2189 C C . ILE A 1 277 ? 7.246 -29.859 -15.07 1 94.5 277 ILE A C 1
ATOM 2191 O O . ILE A 1 277 ? 7.465 -30.953 -15.617 1 94.5 277 ILE A O 1
ATOM 2195 N N . VAL A 1 278 ? 6.148 -29.641 -14.43 1 93.31 278 VAL A N 1
ATOM 2196 C CA . VAL A 1 278 ? 5.129 -30.656 -14.234 1 93.31 278 VAL A CA 1
ATOM 2197 C C . VAL A 1 278 ? 4.531 -31.062 -15.578 1 93.31 278 VAL A C 1
ATOM 2199 O O . VAL A 1 278 ? 4.359 -32.25 -15.859 1 93.31 278 VAL A O 1
ATOM 2202 N N . ARG A 1 279 ? 4.25 -30.062 -16.391 1 94.88 279 ARG A N 1
ATOM 2203 C CA . ARG A 1 279 ? 3.715 -30.328 -17.719 1 94.88 279 ARG A CA 1
ATOM 2204 C C . ARG A 1 279 ? 4.688 -31.156 -18.547 1 94.88 279 ARG A C 1
ATOM 2206 O O . ARG A 1 279 ? 4.277 -32.062 -19.281 1 94.88 279 ARG A O 1
ATOM 2213 N N . GLY A 1 280 ? 5.941 -30.828 -18.312 1 95.38 280 GLY A N 1
ATOM 2214 C CA . GLY A 1 280 ? 6.961 -31.625 -19 1 95.38 280 GLY A CA 1
ATOM 2215 C C . GLY A 1 280 ? 6.988 -33.062 -18.547 1 95.38 280 GLY A C 1
ATOM 2216 O O . GLY A 1 280 ? 7.082 -33.969 -19.375 1 95.38 280 GLY A O 1
ATOM 2217 N N . ASN A 1 281 ? 6.895 -33.312 -17.297 1 93.62 281 ASN A N 1
ATOM 2218 C CA . ASN A 1 281 ? 6.852 -34.656 -16.75 1 93.62 281 ASN A CA 1
ATOM 2219 C C . ASN A 1 281 ? 5.637 -35.438 -17.266 1 93.62 281 ASN A C 1
ATOM 2221 O O . ASN A 1 281 ? 5.742 -36.594 -17.609 1 93.62 281 ASN A O 1
ATOM 2225 N N . ILE A 1 282 ? 4.492 -34.781 -17.312 1 95.12 282 ILE A N 1
ATOM 2226 C CA . ILE A 1 282 ? 3.246 -35.375 -17.766 1 95.12 282 ILE A CA 1
ATOM 2227 C C . ILE A 1 282 ? 3.361 -35.781 -19.234 1 95.12 282 ILE A C 1
ATOM 2229 O O . ILE A 1 282 ? 3 -36.875 -19.625 1 95.12 282 ILE A O 1
ATOM 2233 N N . LYS A 1 283 ? 3.93 -34.875 -20.016 1 96 283 LYS A N 1
ATOM 2234 C CA . LYS A 1 283 ? 4.102 -35.125 -21.453 1 96 283 LYS A CA 1
ATOM 2235 C C . LYS A 1 283 ? 5.035 -36.312 -21.688 1 96 283 LYS A C 1
ATOM 2237 O O . LYS A 1 283 ? 4.762 -37.156 -22.531 1 96 283 LYS A O 1
ATOM 2242 N N . LYS A 1 284 ? 6.094 -36.375 -20.938 1 95.44 284 LYS A N 1
ATOM 2243 C CA . LYS A 1 284 ? 7.043 -37.469 -21.031 1 95.44 284 LYS A CA 1
ATOM 2244 C C . LYS A 1 284 ? 6.379 -38.781 -20.688 1 95.44 284 LYS A C 1
ATOM 2246 O O . LYS A 1 284 ? 6.555 -39.781 -21.391 1 95.44 284 LYS A O 1
ATOM 2251 N N . GLU A 1 285 ? 5.609 -38.75 -19.625 1 94.75 285 GLU A N 1
ATOM 2252 C CA . GLU A 1 285 ? 4.941 -39.969 -19.188 1 94.75 285 GLU A CA 1
ATOM 2253 C C . GLU A 1 285 ? 3.887 -40.438 -20.203 1 94.75 285 GLU A C 1
ATOM 2255 O O . GLU A 1 285 ? 3.746 -41.625 -20.469 1 94.75 285 GLU A O 1
ATOM 2260 N N . LEU A 1 286 ? 3.129 -39.5 -20.75 1 94.88 286 LEU A N 1
ATOM 2261 C CA . LEU A 1 286 ? 2.135 -39.844 -21.766 1 94.88 286 LEU A CA 1
ATOM 2262 C C . LEU A 1 286 ? 2.793 -40.469 -23 1 94.88 286 LEU A C 1
ATOM 2264 O O . LEU A 1 286 ? 2.291 -41.438 -23.547 1 94.88 286 LEU A O 1
ATOM 2268 N N . GLY A 1 287 ? 3.939 -39.938 -23.359 1 94.06 287 GLY A N 1
ATOM 2269 C CA . GLY A 1 287 ? 4.688 -40.5 -24.469 1 94.06 287 GLY A CA 1
ATOM 2270 C C . GLY A 1 287 ? 5.191 -41.906 -24.203 1 94.06 287 GLY A C 1
ATOM 2271 O O . GLY A 1 287 ? 5.098 -42.75 -25.078 1 94.06 287 GLY A O 1
ATOM 2272 N N . ARG A 1 288 ? 5.652 -42.094 -23.031 1 93.06 288 ARG A N 1
ATOM 2273 C CA . ARG A 1 288 ? 6.152 -43.406 -22.641 1 93.06 288 ARG A CA 1
ATOM 2274 C C . ARG A 1 288 ? 5.047 -44.469 -22.703 1 93.06 288 ARG A C 1
ATOM 2276 O O . ARG A 1 288 ? 5.23 -45.531 -23.297 1 93.06 288 ARG A O 1
ATOM 2283 N N . LEU A 1 289 ? 3.891 -44.125 -22.141 1 93.75 289 LEU A N 1
ATOM 2284 C CA . LEU A 1 289 ? 2.773 -45.062 -22.078 1 93.75 289 LEU A CA 1
ATOM 2285 C C . LEU A 1 289 ? 2.217 -45.312 -23.469 1 93.75 289 LEU A C 1
ATOM 2287 O O . LEU A 1 289 ? 1.87 -46.438 -23.797 1 93.75 289 LEU A O 1
ATOM 2291 N N . GLN A 1 290 ? 2.189 -44.281 -24.297 1 93.94 290 GLN A N 1
ATOM 2292 C CA . GLN A 1 290 ? 1.691 -44.438 -25.656 1 93.94 290 GLN A CA 1
ATOM 2293 C C . GLN A 1 290 ? 2.592 -45.344 -26.469 1 93.94 290 GLN A C 1
ATOM 2295 O O . GLN A 1 290 ? 2.105 -46.25 -27.172 1 93.94 290 GLN A O 1
ATOM 2300 N N . THR A 1 291 ? 3.898 -45.188 -26.359 1 91.56 291 THR A N 1
ATOM 2301 C CA . THR A 1 291 ? 4.855 -46 -27.062 1 91.56 291 THR A CA 1
ATOM 2302 C C . THR A 1 291 ? 4.777 -47.469 -26.578 1 91.56 291 THR A C 1
ATOM 2304 O O . THR A 1 291 ? 4.742 -48.375 -27.391 1 91.56 291 THR A O 1
ATOM 2307 N N . ALA A 1 292 ? 4.684 -47.625 -25.281 1 92 292 ALA A N 1
ATOM 2308 C CA . ALA A 1 292 ? 4.602 -48.938 -24.703 1 92 292 ALA A CA 1
ATOM 2309 C C . ALA A 1 292 ? 3.35 -49.688 -25.188 1 92 292 ALA A C 1
ATOM 2311 O O . ALA A 1 292 ? 3.406 -50.875 -25.531 1 92 292 ALA A O 1
ATOM 2312 N N . LEU A 1 293 ? 2.236 -48.969 -25.234 1 93.25 293 LEU A N 1
ATOM 2313 C CA . LEU A 1 293 ? 0.973 -49.531 -25.672 1 93.25 293 LEU A CA 1
ATOM 2314 C C . LEU A 1 293 ? 1.034 -49.938 -27.141 1 93.25 293 LEU A C 1
ATOM 2316 O O . LEU A 1 293 ? 0.541 -51 -27.531 1 93.25 293 LEU A O 1
ATOM 2320 N N . GLU A 1 294 ? 1.631 -49.094 -27.938 1 91.5 294 GLU A N 1
ATOM 2321 C CA . GLU A 1 294 ? 1.754 -49.406 -29.359 1 91.5 294 GLU A CA 1
ATOM 2322 C C . GLU A 1 294 ? 2.598 -50.656 -29.609 1 91.5 294 GLU A C 1
ATOM 2324 O O . GLU A 1 294 ? 2.207 -51.531 -30.375 1 91.5 294 GLU A O 1
ATOM 2329 N N . VAL A 1 295 ? 3.701 -50.719 -28.922 1 90.56 295 VAL A N 1
ATOM 2330 C CA . VAL A 1 295 ? 4.602 -51.844 -29.078 1 90.56 295 VAL A CA 1
ATOM 2331 C C . VAL A 1 295 ? 3.916 -53.125 -28.578 1 90.56 295 VAL A C 1
ATOM 2333 O O . VAL A 1 295 ? 3.973 -54.156 -29.25 1 90.56 295 VAL A O 1
ATOM 2336 N N . SER A 1 296 ? 3.264 -53 -27.438 1 93 296 SER A N 1
ATOM 2337 C CA . SER A 1 296 ? 2.58 -54.156 -26.859 1 93 296 SER A CA 1
ATOM 2338 C C . SER A 1 296 ? 1.478 -54.656 -27.781 1 93 296 SER A C 1
ATOM 2340 O O . SER A 1 296 ? 1.371 -55.875 -28.031 1 93 296 SER A O 1
ATOM 2342 N N . THR A 1 297 ? 0.701 -53.75 -28.344 1 92.25 297 THR A N 1
ATOM 2343 C CA . THR A 1 297 ? -0.402 -54.125 -29.219 1 92.25 297 THR A CA 1
ATOM 2344 C C . THR A 1 297 ? 0.12 -54.781 -30.5 1 92.25 297 THR A C 1
ATOM 2346 O O . THR A 1 297 ? -0.414 -55.812 -30.938 1 92.25 297 THR A O 1
ATOM 2349 N N . LYS A 1 298 ? 1.178 -54.281 -31.109 1 89.81 298 LYS A N 1
ATOM 2350 C CA . LYS A 1 298 ? 1.756 -54.844 -32.312 1 89.81 298 LYS A CA 1
ATOM 2351 C C . LYS A 1 298 ? 2.309 -56.25 -32.062 1 89.81 298 LYS A C 1
ATOM 2353 O O . LYS A 1 298 ? 2.094 -57.156 -32.875 1 89.81 298 LYS A O 1
ATOM 2358 N N . THR A 1 299 ? 3.004 -56.375 -30.969 1 91.19 299 THR A N 1
ATOM 2359 C CA . THR A 1 299 ? 3.562 -57.656 -30.625 1 91.19 299 THR A CA 1
ATOM 2360 C C . THR A 1 299 ? 2.451 -58.688 -30.359 1 91.19 299 THR A C 1
ATOM 2362 O O . THR A 1 299 ? 2.52 -59.812 -30.828 1 91.19 299 THR A O 1
ATOM 2365 N N . ARG A 1 300 ? 1.454 -58.219 -29.594 1 93 300 ARG A N 1
ATOM 2366 C CA . ARG A 1 300 ? 0.327 -59.125 -29.297 1 93 300 ARG A CA 1
ATOM 2367 C C . ARG A 1 300 ? -0.34 -59.594 -30.578 1 93 300 ARG A C 1
ATOM 2369 O O . ARG A 1 300 ? -0.617 -60.781 -30.734 1 93 300 ARG A O 1
ATOM 2376 N N . LYS A 1 301 ? -0.575 -58.719 -31.547 1 90.44 301 LYS A N 1
ATOM 2377 C CA . LYS A 1 301 ? -1.2 -59.094 -32.812 1 90.44 301 LYS A CA 1
ATOM 2378 C C . LYS A 1 301 ? -0.325 -60.062 -33.594 1 90.44 301 LYS A C 1
ATOM 2380 O O . LYS A 1 301 ? -0.832 -61 -34.219 1 90.44 301 LYS A O 1
ATOM 2385 N N . PHE A 1 302 ? 0.915 -59.812 -33.562 1 90 302 PHE A N 1
ATOM 2386 C CA . PHE A 1 302 ? 1.844 -60.719 -34.25 1 90 302 PHE A CA 1
ATOM 2387 C C . PHE A 1 302 ? 1.757 -62.125 -33.688 1 90 302 PHE A C 1
ATOM 2389 O O . PHE A 1 302 ? 1.632 -63.094 -34.438 1 90 302 PHE A O 1
ATOM 2396 N N . VAL A 1 303 ? 1.794 -62.219 -32.438 1 92.56 303 VAL A N 1
ATOM 2397 C CA . VAL A 1 303 ? 1.792 -63.531 -31.781 1 92.56 303 VAL A CA 1
ATOM 2398 C C . VAL A 1 303 ? 0.441 -64.188 -31.984 1 92.56 303 VAL A C 1
ATOM 2400 O O . VAL A 1 303 ? 0.376 -65.438 -32.219 1 92.56 303 VAL A O 1
ATOM 2403 N N . GLU A 1 304 ? -0.569 -63.438 -31.922 1 90.88 304 GLU A N 1
ATOM 2404 C CA . GLU A 1 304 ? -1.895 -63.969 -32.188 1 90.88 304 GLU A CA 1
ATOM 2405 C C . GLU A 1 304 ? -1.987 -64.562 -33.594 1 90.88 304 GLU A C 1
ATOM 2407 O O . GLU A 1 304 ? -2.539 -65.625 -33.812 1 90.88 304 GLU A O 1
ATOM 2412 N N . ASN A 1 305 ? -1.475 -63.812 -34.562 1 85.56 305 ASN A N 1
ATOM 2413 C CA . ASN A 1 305 ? -1.467 -64.25 -35.938 1 85.56 305 ASN A CA 1
ATOM 2414 C C . ASN A 1 305 ? -0.579 -65.5 -36.094 1 85.56 305 ASN A C 1
ATOM 2416 O O . ASN A 1 305 ? -0.905 -66.438 -36.875 1 85.56 305 ASN A O 1
ATOM 2420 N N . LEU A 1 306 ? 0.495 -65.5 -35.344 1 86.19 306 LEU A N 1
ATOM 2421 C CA . LEU A 1 306 ? 1.383 -66.688 -35.375 1 86.19 306 LEU A CA 1
ATOM 2422 C C . LEU A 1 306 ? 0.661 -67.938 -34.875 1 86.19 306 LEU A C 1
ATOM 2424 O O . LEU A 1 306 ? 0.802 -69 -35.469 1 86.19 306 LEU A O 1
ATOM 2428 N N . LEU A 1 307 ? -0.112 -67.75 -33.875 1 85.75 307 LEU A N 1
ATOM 2429 C CA . LEU A 1 307 ? -0.851 -68.875 -33.312 1 85.75 307 LEU A CA 1
ATOM 2430 C C . LEU A 1 307 ? -1.968 -69.312 -34.25 1 85.75 307 LEU A C 1
ATOM 2432 O O . LEU A 1 307 ? -2.256 -70.562 -34.344 1 85.75 307 LEU A O 1
ATOM 2436 N N . ARG A 1 308 ? -2.516 -68.375 -34.844 1 82.56 308 ARG A N 1
ATOM 2437 C CA . ARG A 1 308 ? -3.67 -68.688 -35.688 1 82.56 308 ARG A CA 1
ATOM 2438 C C . ARG A 1 308 ? -3.232 -69.312 -37.031 1 82.56 308 ARG A C 1
ATOM 2440 O O . ARG A 1 308 ? -3.85 -70.25 -37.5 1 82.56 308 ARG A O 1
ATOM 2447 N N . PHE A 1 309 ? -2.17 -68.75 -37.594 1 75.25 309 PHE A N 1
ATOM 2448 C CA . PHE A 1 309 ? -1.854 -69.125 -38.969 1 75.25 309 PHE A CA 1
ATOM 2449 C C . PHE A 1 309 ? -0.508 -69.812 -39.062 1 75.25 309 PHE A C 1
ATOM 2451 O O . PHE A 1 309 ? -0.18 -70.438 -40.094 1 75.25 309 PHE A O 1
ATOM 2458 N N . GLY A 1 310 ? 0.311 -69.75 -38.031 1 74.94 310 GLY A N 1
ATOM 2459 C CA . GLY A 1 310 ? 1.647 -70.312 -38.062 1 74.94 310 GLY A CA 1
ATOM 2460 C C . GLY A 1 310 ? 1.657 -71.812 -37.875 1 74.94 310 GLY A C 1
ATOM 2461 O O . GLY A 1 310 ? 0.798 -72.375 -37.188 1 74.94 310 GLY A O 1
ATOM 2462 N N . ASN A 1 311 ? 2.584 -72.438 -38.594 1 73.19 311 ASN A N 1
ATOM 2463 C CA . ASN A 1 311 ? 2.77 -73.875 -38.344 1 73.19 311 ASN A CA 1
ATOM 2464 C C . ASN A 1 311 ? 3.73 -74.125 -37.219 1 73.19 311 ASN A C 1
ATOM 2466 O O . ASN A 1 311 ? 4.297 -73.188 -36.625 1 73.19 311 ASN A O 1
ATOM 2470 N N . MET A 1 312 ? 3.822 -75.438 -36.875 1 72.81 312 MET A N 1
ATOM 2471 C CA . MET A 1 312 ? 4.586 -75.875 -35.688 1 72.81 312 MET A CA 1
ATOM 2472 C C . MET A 1 312 ? 6.059 -75.5 -35.844 1 72.81 312 MET A C 1
ATOM 2474 O O . MET A 1 312 ? 6.691 -75 -34.906 1 72.81 312 MET A O 1
ATOM 2478 N N . SER A 1 313 ? 6.504 -75.688 -37 1 70.56 313 SER A N 1
ATOM 2479 C CA . SER A 1 313 ? 7.918 -75.375 -37.219 1 70.56 313 SER A CA 1
ATOM 2480 C C . SER A 1 313 ? 8.219 -73.875 -37.156 1 70.56 313 SER A C 1
ATOM 2482 O O . SER A 1 313 ? 9.234 -73.5 -36.594 1 70.56 313 SER A O 1
ATOM 2484 N N . GLN A 1 314 ? 7.305 -73.125 -37.688 1 74.88 314 GLN A N 1
ATOM 2485 C CA . GLN A 1 314 ? 7.457 -71.688 -37.688 1 74.88 314 GLN A CA 1
ATOM 2486 C C . GLN A 1 314 ? 7.375 -71.125 -36.281 1 74.88 314 GLN A C 1
ATOM 2488 O O . GLN A 1 314 ? 8.164 -70.25 -35.906 1 74.88 314 GLN A O 1
ATOM 2493 N N . MET A 1 315 ? 6.562 -71.625 -35.531 1 80.69 315 MET A N 1
ATOM 2494 C CA . MET A 1 315 ? 6.379 -71.188 -34.125 1 80.69 315 MET A CA 1
ATOM 2495 C C . MET A 1 315 ? 7.613 -71.5 -33.312 1 80.69 315 MET A C 1
ATOM 2497 O O . MET A 1 315 ? 8.055 -70.688 -32.5 1 80.69 315 MET A O 1
ATOM 2501 N N . MET A 1 316 ? 8.141 -72.688 -33.656 1 81.62 316 MET A N 1
ATOM 2502 C CA . MET A 1 316 ? 9.273 -73.125 -32.844 1 81.62 316 MET A CA 1
ATOM 2503 C C . MET A 1 316 ? 10.547 -72.375 -33.219 1 81.62 316 MET A C 1
ATOM 2505 O O . MET A 1 316 ? 11.43 -72.188 -32.375 1 81.62 316 MET A O 1
ATOM 2509 N N . SER A 1 317 ? 10.586 -71.938 -34.438 1 77.25 317 SER A N 1
ATOM 2510 C CA . SER A 1 317 ? 11.766 -71.188 -34.906 1 77.25 317 SER A CA 1
ATOM 2511 C C . SER A 1 317 ? 11.906 -69.875 -34.188 1 77.25 317 SER A C 1
ATOM 2513 O O . SER A 1 317 ? 13.016 -69.312 -34.062 1 77.25 317 SER A O 1
ATOM 2515 N N . LEU A 1 318 ? 10.789 -69.375 -33.656 1 84 318 LEU A N 1
ATOM 2516 C CA . LEU A 1 318 ? 10.805 -68.062 -33 1 84 318 LEU A CA 1
ATOM 2517 C C . LEU A 1 318 ? 10.523 -68.188 -31.516 1 84 318 LEU A C 1
ATOM 2519 O O . LEU A 1 318 ? 10.188 -67.188 -30.859 1 84 318 LEU A O 1
ATOM 2523 N N . ARG A 1 319 ? 10.609 -69.312 -31.047 1 85.38 319 ARG A N 1
ATOM 2524 C CA . ARG A 1 319 ? 10.18 -69.562 -29.688 1 85.38 319 ARG A CA 1
ATOM 2525 C C . ARG A 1 319 ? 10.945 -68.688 -28.688 1 85.38 319 ARG A C 1
ATOM 2527 O O . ARG A 1 319 ? 10.336 -68 -27.844 1 85.38 319 ARG A O 1
ATOM 2534 N N . SER A 1 320 ? 12.273 -68.625 -28.797 1 85.06 320 SER A N 1
ATOM 2535 C CA . SER A 1 320 ? 13.094 -67.875 -27.844 1 85.06 320 SER A CA 1
ATOM 2536 C C . SER A 1 320 ? 12.828 -66.375 -27.953 1 85.06 320 SER A C 1
ATOM 2538 O O . SER A 1 320 ? 12.609 -65.688 -26.938 1 85.06 320 SER A O 1
ATOM 2540 N N . GLU A 1 321 ? 12.742 -65.875 -29.156 1 86 321 GLU A N 1
ATOM 2541 C CA . GLU A 1 321 ? 12.508 -64.5 -29.375 1 86 321 GLU A CA 1
ATOM 2542 C C . GLU A 1 321 ? 11.117 -64.062 -28.906 1 86 321 GLU A C 1
ATOM 2544 O O . GLU A 1 321 ? 10.953 -63.031 -28.25 1 86 321 GLU A O 1
ATOM 2549 N N . THR A 1 322 ? 10.141 -64.875 -29.203 1 91.19 322 THR A N 1
ATOM 2550 C CA . THR A 1 322 ? 8.766 -64.562 -28.828 1 91.19 322 THR A CA 1
ATOM 2551 C C . THR A 1 322 ? 8.602 -64.562 -27.312 1 91.19 322 THR A C 1
ATOM 2553 O O . THR A 1 322 ? 8.023 -63.656 -26.734 1 91.19 322 THR A O 1
ATOM 2556 N N . SER A 1 323 ? 9.188 -65.562 -26.719 1 89.62 323 SER A N 1
ATOM 2557 C CA . SER A 1 323 ? 9.062 -65.688 -25.266 1 89.62 323 SER A CA 1
ATOM 2558 C C . SER A 1 323 ? 9.75 -64.562 -24.562 1 89.62 323 SER A C 1
ATOM 2560 O O . SER A 1 323 ? 9.172 -63.938 -23.641 1 89.62 323 SER A O 1
ATOM 2562 N N . ASN A 1 324 ? 10.906 -64.188 -24.969 1 90 324 ASN A N 1
ATOM 2563 C CA . ASN A 1 324 ? 11.656 -63.062 -24.344 1 90 324 ASN A CA 1
ATOM 2564 C C . ASN A 1 324 ? 10.938 -61.719 -24.5 1 90 324 ASN A C 1
ATOM 2566 O O . ASN A 1 324 ? 10.828 -60.969 -23.531 1 90 324 ASN A O 1
ATOM 2570 N N . THR A 1 325 ? 10.453 -61.5 -25.656 1 91.44 325 THR A N 1
ATOM 2571 C CA . THR A 1 325 ? 9.781 -60.219 -25.922 1 91.44 325 THR A CA 1
ATOM 2572 C C . THR A 1 325 ? 8.484 -60.125 -25.125 1 91.44 325 THR A C 1
ATOM 2574 O O . THR A 1 325 ? 8.188 -59.094 -24.531 1 91.44 325 THR A O 1
ATOM 2577 N N . MET A 1 326 ? 7.758 -61.188 -25.094 1 91.62 326 MET A N 1
ATOM 2578 C CA . MET A 1 326 ? 6.5 -61.219 -24.359 1 91.62 326 MET A CA 1
ATOM 2579 C C . MET A 1 326 ? 6.742 -61.031 -22.859 1 91.62 326 MET A C 1
ATOM 2581 O O . MET A 1 326 ? 6.02 -60.281 -22.203 1 91.62 326 MET A O 1
ATOM 2585 N N . ASP A 1 327 ? 7.781 -61.625 -22.375 1 92.5 327 ASP A N 1
ATOM 2586 C CA . ASP A 1 327 ? 8.117 -61.5 -20.953 1 92.5 327 ASP A CA 1
ATOM 2587 C C . ASP A 1 327 ? 8.523 -60.062 -20.625 1 92.5 327 ASP A C 1
ATOM 2589 O O . ASP A 1 327 ? 8.133 -59.531 -19.594 1 92.5 327 ASP A O 1
ATOM 2593 N N . SER A 1 328 ? 9.25 -59.469 -21.5 1 91.38 328 SER A N 1
ATOM 2594 C CA . SER A 1 328 ? 9.695 -58.094 -21.281 1 91.38 328 SER A CA 1
ATOM 2595 C C . SER A 1 328 ? 8.523 -57.125 -21.281 1 91.38 328 SER A C 1
ATOM 2597 O O . SER A 1 328 ? 8.484 -56.219 -20.469 1 91.38 328 SER A O 1
ATOM 2599 N N . LEU A 1 329 ? 7.562 -57.375 -22.109 1 91.12 329 LEU A N 1
ATOM 2600 C CA . LEU A 1 329 ? 6.406 -56.5 -22.234 1 91.12 329 LEU A CA 1
ATOM 2601 C C . LEU A 1 329 ? 5.469 -56.688 -21.047 1 91.12 329 LEU A C 1
ATOM 2603 O O . LEU A 1 329 ? 4.906 -55.688 -20.547 1 91.12 329 LEU A O 1
ATOM 2607 N N . VAL A 1 330 ? 5.391 -57.875 -20.562 1 91.12 330 VAL A N 1
ATOM 2608 C CA . VAL A 1 330 ? 4.535 -58.156 -19.406 1 91.12 330 VAL A CA 1
ATOM 2609 C C . VAL A 1 330 ? 5.156 -57.562 -18.141 1 91.12 330 VAL A C 1
ATOM 2611 O O . VAL A 1 330 ? 4.445 -57.125 -17.234 1 91.12 330 VAL A O 1
ATOM 2614 N N . ALA A 1 331 ? 6.453 -57.438 -18.141 1 89.38 331 ALA A N 1
ATOM 2615 C CA . ALA A 1 331 ? 7.176 -56.938 -16.969 1 89.38 331 ALA A CA 1
ATOM 2616 C C . ALA A 1 331 ? 7.223 -55.406 -16.938 1 89.38 331 ALA A C 1
ATOM 2618 O O . ALA A 1 331 ? 7.668 -54.812 -15.961 1 89.38 331 ALA A O 1
ATOM 2619 N N . LEU A 1 332 ? 6.762 -54.781 -17.938 1 86.25 332 LEU A N 1
ATOM 2620 C CA . LEU A 1 332 ? 6.809 -53.312 -18 1 86.25 332 LEU A CA 1
ATOM 2621 C C . LEU A 1 332 ? 5.934 -52.719 -16.906 1 86.25 332 LEU A C 1
ATOM 2623 O O . LEU A 1 332 ? 4.84 -53.219 -16.625 1 86.25 332 LEU A O 1
ATOM 2627 N N . ASP A 1 333 ? 6.512 -51.75 -16.219 1 80.06 333 ASP A N 1
ATOM 2628 C CA . ASP A 1 333 ? 5.789 -51.031 -15.18 1 80.06 333 ASP A CA 1
ATOM 2629 C C . ASP A 1 333 ? 4.715 -50.125 -15.773 1 80.06 333 ASP A C 1
ATOM 2631 O O . ASP A 1 333 ? 5.02 -49.188 -16.531 1 80.06 333 ASP A O 1
ATOM 2635 N N . SER A 1 334 ? 3.449 -50.469 -15.477 1 82.19 334 SER A N 1
ATOM 2636 C CA . SER A 1 334 ? 2.318 -49.719 -16.016 1 82.19 334 SER A CA 1
ATOM 2637 C C . SER A 1 334 ? 1.989 -48.5 -15.133 1 82.19 334 SER A C 1
ATOM 2639 O O . SER A 1 334 ? 1.211 -47.656 -15.523 1 82.19 334 SER A O 1
ATOM 2641 N N . ASN A 1 335 ? 2.686 -48.406 -13.969 1 79.25 335 ASN A N 1
ATOM 2642 C CA . ASN A 1 335 ? 2.359 -47.312 -13.039 1 79.25 335 ASN A CA 1
ATOM 2643 C C . ASN A 1 335 ? 3.086 -46.031 -13.398 1 79.25 335 ASN A C 1
ATOM 2645 O O . ASN A 1 335 ? 4.23 -46.062 -13.859 1 79.25 335 ASN A O 1
ATOM 2649 N N . SER A 1 336 ? 2.275 -45 -13.344 1 83 336 SER A N 1
ATOM 2650 C CA . SER A 1 336 ? 2.857 -43.688 -13.602 1 83 336 SER A CA 1
ATOM 2651 C C . SER A 1 336 ? 3.555 -43.156 -12.359 1 83 336 SER A C 1
ATOM 2653 O O . SER A 1 336 ? 3.135 -43.406 -11.234 1 83 336 SER A O 1
ATOM 2655 N N . PRO A 1 337 ? 4.652 -42.344 -12.586 1 83.56 337 PRO A N 1
ATOM 2656 C CA . PRO A 1 337 ? 5.355 -41.781 -11.438 1 83.56 337 PRO A CA 1
ATOM 2657 C C . PRO A 1 337 ? 4.512 -40.75 -10.695 1 83.56 337 PRO A C 1
ATOM 2659 O O . PRO A 1 337 ? 3.619 -40.125 -11.281 1 83.56 337 PRO A O 1
ATOM 2662 N N . GLU A 1 338 ? 4.816 -40.562 -9.438 1 80.81 338 GLU A N 1
ATOM 2663 C CA . GLU A 1 338 ? 4.09 -39.625 -8.578 1 80.81 338 GLU A CA 1
ATOM 2664 C C . GLU A 1 338 ? 4.391 -38.188 -8.953 1 80.81 338 GLU A C 1
ATOM 2666 O O . GLU A 1 338 ? 3.65 -37.281 -8.586 1 80.81 338 GLU A O 1
ATOM 2671 N N . SER A 1 339 ? 5.441 -37.938 -9.703 1 81 339 SER A N 1
ATOM 2672 C CA . SER A 1 339 ? 5.883 -36.594 -10.07 1 81 339 SER A CA 1
ATOM 2673 C C . SER A 1 339 ? 4.828 -35.875 -10.898 1 81 339 SER A C 1
ATOM 2675 O O . SER A 1 339 ? 4.824 -34.656 -10.969 1 81 339 SER A O 1
ATOM 2677 N N . ILE A 1 340 ? 3.887 -36.625 -11.461 1 84.25 340 ILE A N 1
ATOM 2678 C CA . ILE A 1 340 ? 2.857 -36.031 -12.297 1 84.25 340 ILE A CA 1
ATOM 2679 C C . ILE A 1 340 ? 1.824 -35.344 -11.43 1 84.25 340 ILE A C 1
ATOM 2681 O O . ILE A 1 340 ? 1.052 -34.5 -11.914 1 84.25 340 ILE A O 1
ATOM 2685 N N . MET A 1 341 ? 1.872 -35.625 -10.141 1 80.19 341 MET A N 1
ATOM 2686 C CA . MET A 1 341 ? 0.887 -35.062 -9.219 1 80.19 341 MET A CA 1
ATOM 2687 C C . MET A 1 341 ? 1.469 -33.875 -8.461 1 80.19 341 MET A C 1
ATOM 2689 O O . MET A 1 341 ? 0.8 -33.312 -7.598 1 80.19 341 MET A O 1
ATOM 2693 N N . ALA A 1 342 ? 2.682 -33.531 -8.711 1 83.5 342 ALA A N 1
ATOM 2694 C CA . ALA A 1 342 ? 3.352 -32.469 -7.992 1 83.5 342 ALA A CA 1
ATOM 2695 C C . ALA A 1 342 ? 2.939 -31.094 -8.539 1 83.5 342 ALA A C 1
ATOM 2697 O O . ALA A 1 342 ? 3.787 -30.312 -8.984 1 83.5 342 ALA A O 1
ATOM 2698 N N . ILE A 1 343 ? 1.619 -30.828 -8.406 1 87 343 ILE A N 1
ATOM 2699 C CA . ILE A 1 343 ? 1.064 -29.578 -8.93 1 87 343 ILE A CA 1
ATOM 2700 C C . ILE A 1 343 ? 1.352 -28.438 -7.965 1 87 343 ILE A C 1
ATOM 2702 O O . ILE A 1 343 ? 0.954 -28.484 -6.797 1 87 343 ILE A O 1
ATOM 2706 N N . PRO A 1 344 ? 2.049 -27.406 -8.5 1 89.38 344 PRO A N 1
ATOM 2707 C CA . PRO A 1 344 ? 2.385 -26.266 -7.637 1 89.38 344 PRO A CA 1
ATOM 2708 C C . PRO A 1 344 ? 1.152 -25.5 -7.152 1 89.38 344 PRO A C 1
ATOM 2710 O O . PRO A 1 344 ? 0.135 -25.469 -7.848 1 89.38 344 PRO A O 1
ATOM 2713 N N . HIS A 1 345 ? 1.231 -24.953 -5.859 1 87 345 HIS A N 1
ATOM 2714 C CA . HIS A 1 345 ? 0.161 -24.141 -5.301 1 87 345 HIS A CA 1
ATOM 2715 C C . HIS A 1 345 ? 0.718 -22.906 -4.594 1 87 345 HIS A C 1
ATOM 2717 O O . HIS A 1 345 ? 1.884 -22.891 -4.191 1 87 345 HIS A O 1
ATOM 2723 N N . PHE A 1 346 ? -0.191 -21.938 -4.535 1 91.06 346 PHE A N 1
ATOM 2724 C CA . PHE A 1 346 ? 0.184 -20.672 -3.918 1 91.06 346 PHE A CA 1
ATOM 2725 C C . PHE A 1 346 ? -0.118 -20.688 -2.424 1 91.06 346 PHE A C 1
ATOM 2727 O O . PHE A 1 346 ? -1.21 -21.078 -2.01 1 91.06 346 PHE A O 1
ATOM 2734 N N . ILE A 1 347 ? 0.918 -20.312 -1.621 1 85.69 347 ILE A N 1
ATOM 2735 C CA . ILE A 1 347 ? 0.771 -20.141 -0.18 1 85.69 347 ILE A CA 1
ATOM 2736 C C . ILE A 1 347 ? 0.775 -18.656 0.164 1 85.69 347 ILE A C 1
ATOM 2738 O O . ILE A 1 347 ? 1.83 -18.016 0.173 1 85.69 347 ILE A O 1
ATOM 2742 N N . PRO A 1 348 ? -0.424 -18.188 0.533 1 90.25 348 PRO A N 1
ATOM 2743 C CA . PRO A 1 348 ? -0.525 -16.75 0.808 1 90.25 348 PRO A CA 1
ATOM 2744 C C . PRO A 1 348 ? 0.1 -16.359 2.146 1 90.25 348 PRO A C 1
ATOM 2746 O O . PRO A 1 348 ? 0.048 -17.141 3.104 1 90.25 348 PRO A O 1
ATOM 2749 N N . ARG A 1 349 ? 0.75 -15.242 2.178 1 86.5 349 ARG A N 1
ATOM 2750 C CA . ARG A 1 349 ? 1.283 -14.625 3.385 1 86.5 349 ARG A CA 1
ATOM 2751 C C . ARG A 1 349 ? 0.815 -13.172 3.506 1 86.5 349 ARG A C 1
ATOM 2753 O O . ARG A 1 349 ? 0.26 -12.617 2.559 1 86.5 349 ARG A O 1
ATOM 2760 N N . ASP A 1 350 ? 0.929 -12.641 4.699 1 84.94 350 ASP A N 1
ATOM 2761 C CA . ASP A 1 350 ? 0.505 -11.258 4.914 1 84.94 350 ASP A CA 1
ATOM 2762 C C . ASP A 1 350 ? 1.706 -10.32 4.969 1 84.94 350 ASP A C 1
ATOM 2764 O O . ASP A 1 350 ? 2.799 -10.727 5.371 1 84.94 350 ASP A O 1
ATOM 2768 N N . VAL A 1 351 ? 1.421 -9.18 4.441 1 86.94 351 VAL A N 1
ATOM 2769 C CA . VAL A 1 351 ? 2.438 -8.133 4.426 1 86.94 351 VAL A CA 1
ATOM 2770 C C . VAL A 1 351 ? 2.074 -7.043 5.43 1 86.94 351 VAL A C 1
ATOM 2772 O O . VAL A 1 351 ? 0.898 -6.707 5.594 1 86.94 351 VAL A O 1
ATOM 2775 N N . THR A 1 352 ? 3.09 -6.605 6.203 1 85.44 352 THR A N 1
ATOM 2776 C CA . THR A 1 352 ? 2.863 -5.52 7.152 1 85.44 352 THR A CA 1
ATOM 2777 C C . THR A 1 352 ? 3.637 -4.27 6.742 1 85.44 352 THR A C 1
ATOM 2779 O O . THR A 1 352 ? 4.676 -4.363 6.086 1 85.44 352 THR A O 1
ATOM 2782 N N . VAL A 1 353 ? 2.965 -3.178 6.996 1 83.38 353 VAL A N 1
ATOM 2783 C CA . VAL A 1 353 ? 3.596 -1.892 6.711 1 83.38 353 VAL A CA 1
ATOM 2784 C C . VAL A 1 353 ? 4.332 -1.394 7.953 1 83.38 353 VAL A C 1
ATOM 2786 O O . VAL A 1 353 ? 3.787 -1.412 9.055 1 83.38 353 VAL A O 1
ATOM 2789 N N . GLU A 1 354 ? 5.652 -1.132 7.73 1 84.94 354 GLU A N 1
ATOM 2790 C CA . GLU A 1 354 ? 6.445 -0.552 8.812 1 84.94 354 GLU A CA 1
ATOM 2791 C C . GLU A 1 354 ? 6.738 0.923 8.547 1 84.94 354 GLU A C 1
ATOM 2793 O O . GLU A 1 354 ? 7.039 1.312 7.418 1 84.94 354 GLU A O 1
ATOM 2798 N N . GLY A 1 355 ? 6.57 1.725 9.664 1 83 355 GLY A N 1
ATOM 2799 C CA . GLY A 1 355 ? 6.828 3.152 9.562 1 83 355 GLY A CA 1
ATOM 2800 C C . GLY A 1 355 ? 5.562 3.988 9.562 1 83 355 GLY A C 1
ATOM 2801 O O . GLY A 1 355 ? 4.457 3.453 9.688 1 83 355 GLY A O 1
ATOM 2802 N N . HIS A 1 356 ? 5.762 5.34 9.586 1 88.44 356 HIS A N 1
ATOM 2803 C CA . HIS A 1 356 ? 4.66 6.297 9.547 1 88.44 356 HIS A CA 1
ATOM 2804 C C . HIS A 1 356 ? 4.805 7.25 8.367 1 88.44 356 HIS A C 1
ATOM 2806 O O . HIS A 1 356 ? 5.918 7.488 7.887 1 88.44 356 HIS A O 1
ATOM 2812 N N . LEU A 1 357 ? 3.664 7.66 7.789 1 92 357 LEU A N 1
ATOM 2813 C CA . LEU A 1 357 ? 3.643 8.555 6.637 1 92 357 LEU A CA 1
ATOM 2814 C C . LEU A 1 357 ? 4.387 9.852 6.941 1 92 357 LEU A C 1
ATOM 2816 O O . LEU A 1 357 ? 4.938 10.484 6.039 1 92 357 LEU A O 1
ATOM 2820 N N . GLY A 1 358 ? 4.332 10.281 8.164 1 90.75 358 GLY A N 1
ATOM 2821 C CA . GLY A 1 358 ? 4.953 11.539 8.547 1 90.75 358 GLY A CA 1
ATOM 2822 C C . GLY A 1 358 ? 4.457 12.07 9.875 1 90.75 358 GLY A C 1
ATOM 2823 O O . GLY A 1 358 ? 3.867 11.328 10.664 1 90.75 358 GLY A O 1
ATOM 2824 N N . ALA A 1 359 ? 4.93 13.328 10.18 1 88.81 359 ALA A N 1
ATOM 2825 C CA . ALA A 1 359 ? 4.543 14.008 11.414 1 88.81 359 ALA A CA 1
ATOM 2826 C C . ALA A 1 359 ? 4.246 15.484 11.156 1 88.81 359 ALA A C 1
ATOM 2828 O O . ALA A 1 359 ? 4.633 16.031 10.125 1 88.81 359 ALA A O 1
ATOM 2829 N N . ILE A 1 360 ? 3.354 15.953 12.047 1 90.38 360 ILE A N 1
ATOM 2830 C CA . ILE A 1 360 ? 3.068 17.391 11.992 1 90.38 360 ILE A CA 1
ATOM 2831 C C . ILE A 1 360 ? 3.961 18.125 12.992 1 90.38 360 ILE A C 1
ATOM 2833 O O . ILE A 1 360 ? 3.902 17.875 14.195 1 90.38 360 ILE A O 1
ATOM 2837 N N . GLY A 1 361 ? 4.812 19.016 12.438 1 82.88 361 GLY A N 1
ATOM 2838 C CA . GLY A 1 361 ? 5.73 19.766 13.289 1 82.88 361 GLY A CA 1
ATOM 2839 C C . GLY A 1 361 ? 5.395 21.234 13.375 1 82.88 361 GLY A C 1
ATOM 2840 O O . GLY A 1 361 ? 4.648 21.766 12.547 1 82.88 361 GLY A O 1
ATOM 2841 N N .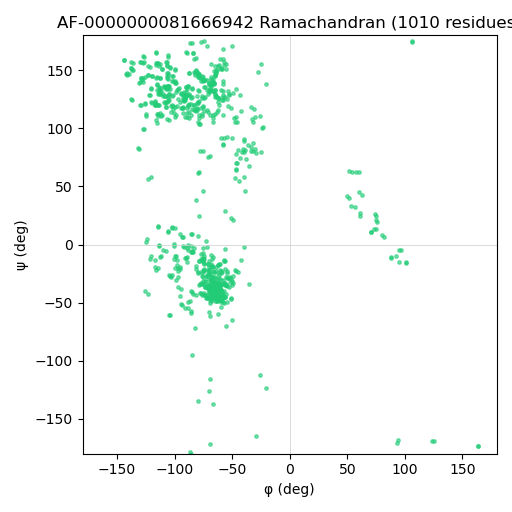 ILE A 1 362 ? 5.793 21.766 14.57 1 81.88 362 ILE A N 1
ATOM 2842 C CA . ILE A 1 362 ? 5.746 23.203 14.766 1 81.88 362 ILE A CA 1
ATOM 2843 C C . ILE A 1 362 ? 7.16 23.781 14.688 1 81.88 362 ILE A C 1
ATOM 2845 O O . ILE A 1 362 ? 8.094 23.234 15.289 1 81.88 362 ILE A O 1
ATOM 2849 N N . PRO A 1 363 ? 7.207 24.844 13.828 1 76.25 363 PRO A N 1
ATOM 2850 C CA . PRO A 1 363 ? 8.555 25.391 13.711 1 76.25 363 PRO A CA 1
ATOM 2851 C C . PRO A 1 363 ? 9.055 26.016 15.016 1 76.25 363 PRO A C 1
ATOM 2853 O O . PRO A 1 363 ? 8.25 26.453 15.844 1 76.25 363 PRO A O 1
ATOM 2856 N N . MET A 1 364 ? 10.289 25.938 15.172 1 74.38 364 MET A N 1
ATOM 2857 C CA . MET A 1 364 ? 10.891 26.594 16.312 1 74.38 364 MET A CA 1
ATOM 2858 C C . MET A 1 364 ? 10.75 28.109 16.219 1 74.38 364 MET A C 1
ATOM 2860 O O . MET A 1 364 ? 10.883 28.672 15.125 1 74.38 364 MET A O 1
ATOM 2864 N N . LEU A 1 365 ? 10.453 28.703 17.297 1 78.12 365 LEU A N 1
ATOM 2865 C CA . LEU A 1 365 ? 10.289 30.156 17.359 1 78.12 365 LEU A CA 1
ATOM 2866 C C . LEU A 1 365 ? 11.625 30.844 17.625 1 78.12 365 LEU A C 1
ATOM 2868 O O . LEU A 1 365 ? 12.523 30.25 18.234 1 78.12 365 LEU A O 1
ATOM 2872 N N . PRO A 1 366 ? 11.812 32.031 17.094 1 75.12 366 PRO A N 1
ATOM 2873 C CA . PRO A 1 366 ? 13.062 32.75 17.297 1 75.12 366 PRO A CA 1
ATOM 2874 C C . PRO A 1 366 ? 13.461 32.875 18.766 1 75.12 366 PRO A C 1
ATOM 2876 O O . PRO A 1 366 ? 14.648 32.812 19.094 1 75.12 366 PRO A O 1
ATOM 2879 N N . SER A 1 367 ? 12.492 32.969 19.688 1 77.38 367 SER A N 1
ATOM 2880 C CA . SER A 1 367 ? 12.797 33.094 21.109 1 77.38 367 SER A CA 1
ATOM 2881 C C . SER A 1 367 ? 13.422 31.828 21.672 1 77.38 367 SER A C 1
ATOM 2883 O O . SER A 1 367 ? 14.047 31.859 22.734 1 77.38 367 SER A O 1
ATOM 2885 N N . GLN A 1 368 ? 13.227 30.828 20.938 1 78 368 GLN A N 1
ATOM 2886 C CA . GLN A 1 368 ? 13.734 29.547 21.406 1 78 368 GLN A CA 1
ATOM 2887 C C . GLN A 1 368 ? 15.164 29.312 20.938 1 78 368 GLN A C 1
ATOM 2889 O O . GLN A 1 368 ? 15.797 28.328 21.328 1 78 368 GLN A O 1
ATOM 2894 N N . LEU A 1 369 ? 15.578 30.125 20.078 1 79 369 LEU A N 1
ATOM 2895 C CA . LEU A 1 369 ? 16.922 30 19.516 1 79 369 LEU A CA 1
ATOM 2896 C C . LEU A 1 369 ? 17.828 31.109 20.016 1 79 369 LEU A C 1
ATOM 2898 O O . LEU A 1 369 ? 17.391 32.25 20.172 1 79 369 LEU A O 1
ATOM 2902 N N . HIS A 1 370 ? 19.016 30.766 20.391 1 85.06 370 HIS A N 1
ATOM 2903 C CA . HIS A 1 370 ? 20 31.719 20.891 1 85.06 370 HIS A CA 1
ATOM 2904 C C . HIS A 1 370 ? 21.328 31.562 20.172 1 85.06 370 HIS A C 1
ATOM 2906 O O . HIS A 1 370 ? 21.891 30.469 20.125 1 85.06 370 HIS A O 1
ATOM 2912 N N . LEU A 1 371 ? 21.688 32.719 19.516 1 86.19 371 LEU A N 1
ATOM 2913 C CA . LEU A 1 371 ? 23 32.719 18.859 1 86.19 371 LEU A CA 1
ATOM 2914 C C . LEU A 1 371 ? 24.109 32.875 19.891 1 86.19 371 LEU A C 1
ATOM 2916 O O . LEU A 1 371 ? 24.188 33.906 20.578 1 86.19 371 LEU A O 1
ATOM 2920 N N . ASP A 1 372 ? 24.844 31.859 20.047 1 85.94 372 ASP A N 1
ATOM 2921 C CA . ASP A 1 372 ? 25.953 31.875 20.984 1 85.94 372 ASP A CA 1
ATOM 2922 C C . ASP A 1 372 ? 27.281 32.125 20.266 1 85.94 372 ASP A C 1
ATOM 2924 O O . ASP A 1 372 ? 27.766 31.234 19.547 1 85.94 372 ASP A O 1
ATOM 2928 N N . VAL A 1 373 ? 27.844 33.344 20.516 1 83.56 373 VAL A N 1
ATOM 2929 C CA . VAL A 1 373 ? 29.109 33.688 19.875 1 83.56 373 VAL A CA 1
ATOM 2930 C C . VAL A 1 373 ? 30.266 33.531 20.859 1 83.56 373 VAL A C 1
ATOM 2932 O O . VAL A 1 373 ? 31.359 34.062 20.625 1 83.56 373 VAL A O 1
ATOM 2935 N N . SER A 1 374 ? 30 32.875 21.922 1 81.44 374 SER A N 1
ATOM 2936 C CA . SER A 1 374 ? 31.016 32.781 22.969 1 81.44 374 SER A CA 1
ATOM 2937 C C . SER A 1 374 ? 32.188 31.891 22.531 1 81.44 374 SER A C 1
ATOM 2939 O O . SER A 1 374 ? 33.312 32.031 23.031 1 81.44 374 SER A O 1
ATOM 2941 N N . LYS A 1 375 ? 31.953 31.078 21.547 1 79.25 375 LYS A N 1
ATOM 2942 C CA . LYS A 1 375 ? 33 30.141 21.141 1 79.25 375 LYS A CA 1
ATOM 2943 C C . LYS A 1 375 ? 33.844 30.734 20.031 1 79.25 375 LYS A C 1
ATOM 2945 O O . LYS A 1 375 ? 34.781 30.094 19.531 1 79.25 375 LYS A O 1
ATOM 2950 N N . LEU A 1 376 ? 33.5 31.922 19.625 1 84.75 376 LEU A N 1
ATOM 2951 C CA . LEU A 1 376 ? 34.344 32.594 18.641 1 84.75 376 LEU A CA 1
ATOM 2952 C C . LEU A 1 376 ? 35.688 33 19.234 1 84.75 376 LEU A C 1
ATOM 2954 O O . LEU A 1 376 ? 35.75 33.438 20.391 1 84.75 376 LEU A O 1
ATOM 2958 N N . PRO A 1 377 ? 36.719 32.688 18.453 1 81.19 377 PRO A N 1
ATOM 2959 C CA . PRO A 1 377 ? 38.031 33.156 18.938 1 81.19 377 PRO A CA 1
ATOM 2960 C C . PRO A 1 377 ? 38.094 34.656 19.203 1 81.19 377 PRO A C 1
ATOM 2962 O O . PRO A 1 377 ? 37.312 35.406 18.578 1 81.19 377 PRO A O 1
ATOM 2965 N N . ALA A 1 378 ? 38.938 35.125 20.141 1 79.94 378 ALA A N 1
ATOM 2966 C CA . ALA A 1 378 ? 39.062 36.531 20.5 1 79.94 378 ALA A CA 1
ATOM 2967 C C . ALA A 1 378 ? 39.438 37.375 19.281 1 79.94 378 ALA A C 1
ATOM 2969 O O . ALA A 1 378 ? 39 38.531 19.141 1 79.94 378 ALA A O 1
ATOM 2970 N N . VAL A 1 379 ? 40.25 36.719 18.406 1 83.75 379 VAL A N 1
ATOM 2971 C CA . VAL A 1 379 ? 40.656 37.406 17.188 1 83.75 379 VAL A CA 1
ATOM 2972 C C . VAL A 1 379 ? 40.281 36.562 15.969 1 83.75 379 VAL A C 1
ATOM 2974 O O . VAL A 1 379 ? 40.719 35.406 15.859 1 83.75 379 VAL A O 1
ATOM 2977 N N . VAL A 1 380 ? 39.344 37.094 15.25 1 88.25 380 VAL A N 1
ATOM 2978 C CA . VAL A 1 380 ? 38.969 36.469 13.992 1 88.25 380 VAL A CA 1
ATOM 2979 C C . VAL A 1 380 ? 39.781 37.062 12.844 1 88.25 380 VAL A C 1
ATOM 2981 O O . VAL A 1 380 ? 39.812 38.312 12.695 1 88.25 380 VAL A O 1
ATOM 2984 N N . ARG A 1 381 ? 40.5 36.188 12.078 1 88.12 381 ARG A N 1
ATOM 2985 C CA . ARG A 1 381 ? 41.312 36.656 10.992 1 88.12 381 ARG A CA 1
ATOM 2986 C C . ARG A 1 381 ? 40.719 36.344 9.633 1 88.12 381 ARG A C 1
ATOM 2988 O O . ARG A 1 381 ? 39.875 35.438 9.531 1 88.12 381 ARG A O 1
ATOM 2995 N N . ILE A 1 382 ? 41.188 37.156 8.742 1 88.5 382 ILE A N 1
ATOM 2996 C CA . ILE A 1 382 ? 40.719 36.938 7.379 1 88.5 382 ILE A CA 1
ATOM 2997 C C . ILE A 1 382 ? 41.094 35.531 6.926 1 88.5 382 ILE A C 1
ATOM 2999 O O . ILE A 1 382 ? 42.219 35.062 7.188 1 88.5 382 ILE A O 1
ATOM 3003 N N . GLY A 1 383 ? 40.156 34.812 6.348 1 86.25 383 GLY A N 1
ATOM 3004 C CA . GLY A 1 383 ? 40.438 33.5 5.777 1 86.25 383 GLY A CA 1
ATOM 3005 C C . GLY A 1 383 ? 40.312 32.375 6.785 1 86.25 383 GLY A C 1
ATOM 3006 O O . GLY A 1 383 ? 40.344 31.203 6.418 1 86.25 383 GLY A O 1
ATOM 3007 N N . GLN A 1 384 ? 40.188 32.75 8.039 1 86.88 384 GLN A N 1
ATOM 3008 C CA . GLN A 1 384 ? 40.031 31.719 9.07 1 86.88 384 GLN A CA 1
ATOM 3009 C C . GLN A 1 384 ? 38.625 31.203 9.141 1 86.88 384 GLN A C 1
ATOM 3011 O O . GLN A 1 384 ? 37.656 31.984 9.133 1 86.88 384 GLN A O 1
ATOM 3016 N N . GLU A 1 385 ? 38.531 29.922 9.18 1 89.5 385 GLU A N 1
ATOM 3017 C CA . GLU A 1 385 ? 37.219 29.312 9.359 1 89.5 385 GLU A CA 1
ATOM 3018 C C . GLU A 1 385 ? 36.812 29.328 10.828 1 89.5 385 GLU A C 1
ATOM 3020 O O . GLU A 1 385 ? 37.5 28.781 11.68 1 89.5 385 GLU A O 1
ATOM 3025 N N . VAL A 1 386 ? 35.75 30.031 11.055 1 88.69 386 VAL A N 1
ATOM 3026 C CA . VAL A 1 386 ? 35.25 30.078 12.422 1 88.69 386 VAL A CA 1
ATOM 3027 C C . VAL A 1 386 ? 33.781 29.594 12.438 1 88.69 386 VAL A C 1
ATOM 3029 O O . VAL A 1 386 ? 33.094 29.625 11.414 1 88.69 386 VAL A O 1
ATOM 3032 N N . SER A 1 387 ? 33.438 29.078 13.617 1 88.69 387 SER A N 1
ATOM 3033 C CA . SER A 1 387 ? 32.062 28.578 13.742 1 88.69 387 SER A CA 1
ATOM 3034 C C . SER A 1 387 ? 31.375 29.172 14.969 1 88.69 387 SER A C 1
ATOM 3036 O O . SER A 1 387 ? 32.031 29.438 15.984 1 88.69 387 SER A O 1
ATOM 3038 N N . VAL A 1 388 ? 30.078 29.484 14.773 1 89.56 388 VAL A N 1
ATOM 3039 C CA . VAL A 1 388 ? 29.219 29.922 15.875 1 89.56 388 VAL A CA 1
ATOM 3040 C C . VAL A 1 388 ? 28.109 28.891 16.094 1 89.56 388 VAL A C 1
ATOM 3042 O O . VAL A 1 388 ? 27.781 28.109 15.195 1 89.56 388 VAL A O 1
ATOM 3045 N N . THR A 1 389 ? 27.641 28.938 17.312 1 87.31 389 THR A N 1
ATOM 3046 C CA . THR A 1 389 ? 26.641 27.922 17.656 1 87.31 389 THR A CA 1
ATOM 3047 C C . THR A 1 389 ? 25.297 28.562 17.953 1 87.31 389 THR A C 1
ATOM 3049 O O . THR A 1 389 ? 25.234 29.656 18.531 1 87.31 389 THR A O 1
ATOM 3052 N N . ILE A 1 390 ? 24.281 27.938 17.438 1 85.56 390 ILE A N 1
ATOM 3053 C CA . ILE A 1 390 ? 22.922 28.297 17.797 1 85.56 390 ILE A CA 1
ATOM 3054 C C . ILE A 1 390 ? 22.359 27.281 18.797 1 85.56 390 ILE A C 1
ATOM 3056 O O . ILE A 1 390 ? 22.266 26.094 18.484 1 85.56 390 ILE A O 1
ATOM 3060 N N . GLU A 1 391 ? 22.016 27.781 19.906 1 81.31 391 GLU A N 1
ATOM 3061 C CA . GLU A 1 391 ? 21.484 26.906 20.953 1 81.31 391 GLU A CA 1
ATOM 3062 C C . GLU A 1 391 ? 19.953 26.953 21 1 81.31 391 GLU A C 1
ATOM 3064 O O . GLU A 1 391 ? 19.359 28.016 20.766 1 81.31 391 GLU A O 1
ATOM 3069 N N . THR A 1 392 ? 19.375 25.797 21.203 1 77.88 392 THR A N 1
ATOM 3070 C CA . THR A 1 392 ? 17.922 25.719 21.344 1 77.88 392 THR A CA 1
ATOM 3071 C C . THR A 1 392 ? 17.531 25.594 22.812 1 77.88 392 THR A C 1
ATOM 3073 O O . THR A 1 392 ? 18.172 24.875 23.578 1 77.88 392 THR A O 1
ATOM 3076 N N . LYS A 1 393 ? 16.594 26.531 23.094 1 72.62 393 LYS A N 1
ATOM 3077 C CA . LYS A 1 393 ? 16 26.391 24.422 1 72.62 393 LYS A CA 1
ATOM 3078 C C . LYS A 1 393 ? 14.812 25.438 24.391 1 72.62 393 LYS A C 1
ATOM 3080 O O . LYS A 1 393 ? 13.93 25.578 23.547 1 72.62 393 LYS A O 1
ATOM 3085 N N . LYS A 1 394 ? 14.734 24.422 25.281 1 69.31 394 LYS A N 1
ATOM 3086 C CA . LYS A 1 394 ? 13.648 23.453 25.453 1 69.31 394 LYS A CA 1
ATOM 3087 C C . LYS A 1 394 ? 13.391 22.688 24.156 1 69.31 394 LYS A C 1
ATOM 3089 O O . LYS A 1 394 ? 12.312 22.812 23.562 1 69.31 394 LYS A O 1
ATOM 3094 N N . TYR A 1 395 ? 14.32 22 23.734 1 62.78 395 TYR A N 1
ATOM 3095 C CA . TYR A 1 395 ? 14.234 21.234 22.5 1 62.78 395 TYR A CA 1
ATOM 3096 C C . TYR A 1 395 ? 13.141 20.172 22.578 1 62.78 395 TYR A C 1
ATOM 3098 O O . TYR A 1 395 ? 13.055 19.453 23.578 1 62.78 395 TYR A O 1
ATOM 3106 N N . ASP A 1 396 ? 12.133 20.281 21.781 1 61.22 396 ASP A N 1
ATOM 3107 C CA . ASP A 1 396 ? 11.102 19.266 21.578 1 61.22 396 ASP A CA 1
ATOM 3108 C C . ASP A 1 396 ? 11.32 18.516 20.266 1 61.22 396 ASP A C 1
ATOM 3110 O O . ASP A 1 396 ? 11.273 19.109 19.188 1 61.22 396 ASP A O 1
ATOM 3114 N N . PRO A 1 397 ? 11.617 17.266 20.375 1 57.56 397 PRO A N 1
ATOM 3115 C CA . PRO A 1 397 ? 11.875 16.484 19.172 1 57.56 397 PRO A CA 1
ATOM 3116 C C . PRO A 1 397 ? 10.727 16.531 18.172 1 57.56 397 PRO A C 1
ATOM 3118 O O . PRO A 1 397 ? 10.93 16.297 16.984 1 57.56 397 PRO A O 1
ATOM 3121 N N . ASP A 1 398 ? 9.555 16.734 18.719 1 56.03 398 ASP A N 1
ATOM 3122 C CA . ASP A 1 398 ? 8.406 16.781 17.812 1 56.03 398 ASP A CA 1
ATOM 3123 C C . ASP A 1 398 ? 8.344 18.109 17.078 1 56.03 398 ASP A C 1
ATOM 3125 O O . ASP A 1 398 ? 7.488 18.312 16.219 1 56.03 398 ASP A O 1
ATOM 3129 N N . LYS A 1 399 ? 9.188 18.906 17.531 1 59.34 399 LYS A N 1
ATOM 3130 C CA . LYS A 1 399 ? 9.227 20.203 16.875 1 59.34 399 LYS A CA 1
ATOM 3131 C C . LYS A 1 399 ? 10.125 20.156 15.633 1 59.34 399 LYS A C 1
ATOM 3133 O O . LYS A 1 399 ? 11.102 19.406 15.594 1 59.34 399 LYS A O 1
ATOM 3138 N N . ASP A 1 400 ? 9.562 20.469 14.477 1 55.56 400 ASP A N 1
ATOM 3139 C CA . ASP A 1 400 ? 10.18 20.438 13.156 1 55.56 400 ASP A CA 1
ATOM 3140 C C . ASP A 1 400 ? 11.641 20.875 13.227 1 55.56 400 ASP A C 1
ATOM 3142 O O . ASP A 1 400 ? 11.945 22.016 13.547 1 55.56 400 ASP A O 1
ATOM 3146 N N . ILE A 1 401 ? 12.383 19.859 13.523 1 50.94 401 ILE A N 1
ATOM 3147 C CA . ILE A 1 401 ? 13.828 20.016 13.43 1 50.94 401 ILE A CA 1
ATOM 3148 C C . ILE A 1 401 ? 14.203 20.578 12.062 1 50.94 401 ILE A C 1
ATOM 3150 O O . ILE A 1 401 ? 15.367 20.891 11.805 1 50.94 401 ILE A O 1
ATOM 3154 N N . GLY A 1 402 ? 13.367 20.266 11.172 1 53 402 GLY A N 1
ATOM 3155 C CA . GLY A 1 402 ? 13.836 20.781 9.891 1 53 402 GLY A CA 1
ATOM 3156 C C . GLY A 1 402 ? 14.195 22.25 9.945 1 53 402 GLY A C 1
ATOM 3157 O O . GLY A 1 402 ? 14.141 22.953 8.93 1 53 402 GLY A O 1
ATOM 3158 N N . CYS A 1 403 ? 14.469 22.641 11.086 1 54.75 403 CYS A N 1
ATOM 3159 C CA . CYS A 1 403 ? 14.766 24.031 11.43 1 54.75 403 CYS A CA 1
ATOM 3160 C C . CYS A 1 403 ? 15.93 24.562 10.594 1 54.75 403 CYS A C 1
ATOM 3162 O O . CYS A 1 403 ? 16.016 25.766 10.336 1 54.75 403 CYS A O 1
ATOM 3164 N N . THR A 1 404 ? 16.641 23.594 10.133 1 60.94 404 THR A N 1
ATOM 3165 C CA . THR A 1 404 ? 17.797 24.109 9.391 1 60.94 404 THR A CA 1
ATOM 3166 C C . THR A 1 404 ? 17.344 24.797 8.109 1 60.94 404 THR A C 1
ATOM 3168 O O . THR A 1 404 ? 17.938 25.797 7.691 1 60.94 404 THR A O 1
ATOM 3171 N N . SER A 1 405 ? 16.234 24.219 7.664 1 61.16 405 SER A N 1
ATOM 3172 C CA . SER A 1 405 ? 15.828 24.781 6.379 1 61.16 405 SER A CA 1
ATOM 3173 C C . SER A 1 405 ? 15.117 26.125 6.562 1 61.16 405 SER A C 1
ATOM 3175 O O . SER A 1 405 ? 15.062 26.938 5.633 1 61.16 405 SER A O 1
ATOM 3177 N N . MET A 1 406 ? 14.773 26.344 7.723 1 67.06 406 MET A N 1
ATOM 3178 C CA . MET A 1 406 ? 14.016 27.562 7.945 1 67.06 406 MET A CA 1
ATOM 3179 C C . MET A 1 406 ? 14.922 28.672 8.469 1 67.06 406 MET A C 1
ATOM 3181 O O . MET A 1 406 ? 14.539 29.844 8.5 1 67.06 406 MET A O 1
ATOM 3185 N N . MET A 1 407 ? 16.047 28.219 8.766 1 76.25 407 MET A N 1
ATOM 3186 C CA . MET A 1 407 ? 17 29.188 9.289 1 76.25 407 MET A CA 1
ATOM 3187 C C . MET A 1 407 ? 17.891 29.734 8.18 1 76.25 407 MET A C 1
ATOM 3189 O O . MET A 1 407 ? 18.297 28.984 7.281 1 76.25 407 MET A O 1
ATOM 3193 N N . VAL A 1 408 ? 17.969 31.031 8.148 1 82.56 408 VAL A N 1
ATOM 3194 C CA . VAL A 1 408 ? 18.875 31.656 7.207 1 82.56 408 VAL A CA 1
ATOM 3195 C C . VAL A 1 408 ? 19.969 32.406 7.969 1 82.56 408 VAL A C 1
ATOM 3197 O O . VAL A 1 408 ? 19.672 33.219 8.844 1 82.56 408 VAL A O 1
ATOM 3200 N N . ALA A 1 409 ? 21.188 32.062 7.777 1 89.06 409 ALA A N 1
ATOM 3201 C CA . ALA A 1 409 ? 22.344 32.781 8.328 1 89.06 409 ALA A CA 1
ATOM 3202 C C . ALA A 1 409 ? 23.094 33.531 7.238 1 89.06 409 ALA A C 1
ATOM 3204 O O . ALA A 1 409 ? 23.328 33 6.148 1 89.06 409 ALA A O 1
ATOM 3205 N N . GLU A 1 410 ? 23.281 34.844 7.531 1 91.56 410 GLU A N 1
ATOM 3206 C CA . GLU A 1 410 ? 23.969 35.688 6.574 1 91.56 410 GLU A CA 1
ATOM 3207 C C . GLU A 1 410 ? 25.094 36.5 7.254 1 91.56 410 GLU A C 1
ATOM 3209 O O . GLU A 1 410 ? 24.953 36.906 8.406 1 91.56 410 GLU A O 1
ATOM 3214 N N . LEU A 1 411 ? 26.25 36.625 6.559 1 92.38 411 LEU A N 1
ATOM 3215 C CA . LEU A 1 411 ? 27.359 37.438 6.996 1 92.38 411 LEU A CA 1
ATOM 3216 C C . LEU A 1 411 ? 27.547 38.656 6.07 1 92.38 411 LEU A C 1
ATOM 3218 O O . LEU A 1 411 ? 27.812 38.469 4.879 1 92.38 411 LEU A O 1
ATOM 3222 N N . GLU A 1 412 ? 27.266 39.75 6.59 1 92.5 412 GLU A N 1
ATOM 3223 C CA . GLU A 1 412 ? 27.469 40.969 5.836 1 92.5 412 GLU A CA 1
ATOM 3224 C C . GLU A 1 412 ? 28.891 41.5 6.023 1 92.5 412 GLU A C 1
ATOM 3226 O O . GLU A 1 412 ? 29.297 41.812 7.145 1 92.5 412 GLU A O 1
ATOM 3231 N N . GLU A 1 413 ? 29.609 41.625 4.926 1 89.12 413 GLU A N 1
ATOM 3232 C CA . GLU A 1 413 ? 30.969 42.125 4.945 1 89.12 413 GLU A CA 1
ATOM 3233 C C . GLU A 1 413 ? 30.984 43.656 4.961 1 89.12 413 GLU A C 1
ATOM 3235 O O . GLU A 1 413 ? 29.953 44.312 4.699 1 89.12 413 GLU A O 1
ATOM 3240 N N . PRO A 1 414 ? 32.125 44.281 5.395 1 88.31 414 PRO A N 1
ATOM 3241 C CA . PRO A 1 414 ? 32.188 45.75 5.395 1 88.31 414 PRO A CA 1
ATOM 3242 C C . PRO A 1 414 ? 32 46.344 4.004 1 88.31 414 PRO A C 1
ATOM 3244 O O . PRO A 1 414 ? 31.547 47.5 3.879 1 88.31 414 PRO A O 1
ATOM 3247 N N . SER A 1 415 ? 32.281 45.5 2.961 1 84.12 415 SER A N 1
ATOM 3248 C CA . SER A 1 415 ? 32.094 45.969 1.586 1 84.12 415 SER A CA 1
ATOM 3249 C C . SER A 1 415 ? 30.625 46.031 1.206 1 84.12 415 SER A C 1
ATOM 3251 O O . SER A 1 415 ? 30.266 46.625 0.199 1 84.12 415 SER A O 1
ATOM 3253 N N . GLY A 1 416 ? 29.719 45.5 2.002 1 85.44 416 GLY A N 1
ATOM 3254 C CA . GLY A 1 416 ? 28.297 45.438 1.691 1 85.44 416 GLY A CA 1
ATOM 3255 C C . GLY A 1 416 ? 27.859 44.125 1.097 1 85.44 416 GLY A C 1
ATOM 3256 O O . GLY A 1 416 ? 26.672 43.906 0.884 1 85.44 416 GLY A O 1
ATOM 3257 N N . GLU A 1 417 ? 28.828 43.312 0.873 1 88.31 417 GLU A N 1
ATOM 3258 C CA . GLU A 1 417 ? 28.516 42 0.3 1 88.31 417 GLU A CA 1
ATOM 3259 C C . GLU A 1 417 ? 27.922 41.062 1.353 1 88.31 417 GLU A C 1
ATOM 3261 O O . GLU A 1 417 ? 28.422 40.969 2.471 1 88.31 417 GLU A O 1
ATOM 3266 N N . ILE A 1 418 ? 26.734 40.5 1.038 1 91.19 418 ILE A N 1
ATOM 3267 C CA . ILE A 1 418 ? 26.078 39.531 1.933 1 91.19 418 ILE A CA 1
ATOM 3268 C C . ILE A 1 418 ? 26.359 38.125 1.478 1 91.19 418 ILE A C 1
ATOM 3270 O O . ILE A 1 418 ? 26.062 37.75 0.335 1 91.19 418 ILE A O 1
ATOM 3274 N N . ASN A 1 419 ? 27 37.312 2.309 1 89.5 419 ASN A N 1
ATOM 3275 C CA . ASN A 1 419 ? 27.266 35.906 2.049 1 89.5 419 ASN A CA 1
ATOM 3276 C C . ASN A 1 419 ? 26.344 35 2.881 1 89.5 419 ASN A C 1
ATOM 3278 O O . ASN A 1 419 ? 26.25 35.156 4.098 1 89.5 419 ASN A O 1
ATOM 3282 N N . LYS A 1 420 ? 25.672 34.188 2.15 1 91.5 420 LYS A N 1
ATOM 3283 C CA . LYS A 1 420 ? 24.844 33.188 2.842 1 91.5 420 LYS A CA 1
ATOM 3284 C C . LYS A 1 420 ? 25.719 32.094 3.449 1 91.5 420 LYS A C 1
ATOM 3286 O O . LYS A 1 420 ? 26.641 31.594 2.809 1 91.5 420 LYS A O 1
ATOM 3291 N N . LEU A 1 421 ? 25.391 31.766 4.66 1 89.38 421 LEU A N 1
ATOM 3292 C CA . LEU A 1 421 ? 26.172 30.781 5.395 1 89.38 421 LEU A CA 1
ATOM 3293 C C . LEU A 1 421 ? 25.422 29.453 5.508 1 89.38 421 LEU A C 1
ATOM 3295 O O . LEU A 1 421 ? 24.203 29.422 5.465 1 89.38 421 LEU A O 1
ATOM 3299 N N . ASP A 1 422 ? 26.219 28.453 5.652 1 85.19 422 ASP A N 1
ATOM 3300 C CA . ASP A 1 422 ? 25.641 27.125 5.82 1 85.19 422 ASP A CA 1
ATOM 3301 C C . ASP A 1 422 ? 25.406 26.812 7.297 1 85.19 422 ASP A C 1
ATOM 3303 O O . ASP A 1 422 ? 26.25 27.109 8.148 1 85.19 422 ASP A O 1
ATOM 3307 N N . ILE A 1 423 ? 24.219 26.25 7.531 1 84.31 423 ILE A N 1
ATOM 3308 C CA . ILE A 1 423 ? 23.859 25.844 8.883 1 84.31 423 ILE A CA 1
ATOM 3309 C C . ILE A 1 423 ? 23.859 24.312 8.969 1 84.31 423 ILE A C 1
ATOM 3311 O O . ILE A 1 423 ? 23.219 23.641 8.148 1 84.31 423 ILE A O 1
ATOM 3315 N N . SER A 1 424 ? 24.625 23.812 9.844 1 80.31 424 SER A N 1
ATOM 3316 C CA . SER A 1 424 ? 24.688 22.359 10.023 1 80.31 424 SER A CA 1
ATOM 3317 C C . SER A 1 424 ? 24.203 21.953 11.414 1 80.31 424 SER A C 1
ATOM 3319 O O . SER A 1 424 ? 24.328 22.719 12.367 1 80.31 424 SER A O 1
ATOM 3321 N N . VAL A 1 425 ? 23.531 20.828 11.445 1 74.31 425 VAL A N 1
ATOM 3322 C CA . VAL A 1 425 ? 23.016 20.297 12.711 1 74.31 425 VAL A CA 1
ATOM 3323 C C . VAL A 1 425 ? 24.125 19.531 13.43 1 74.31 425 VAL A C 1
ATOM 3325 O O . VAL A 1 425 ? 24.844 18.734 12.812 1 74.31 425 VAL A O 1
ATOM 3328 N N . CYS A 1 426 ? 24.375 20.062 14.609 1 63.59 426 CYS A N 1
ATOM 3329 C CA . CYS A 1 426 ? 25.359 19.312 15.383 1 63.59 426 CYS A CA 1
ATOM 3330 C C . CYS A 1 426 ? 24.672 18.297 16.297 1 63.59 426 CYS A C 1
ATOM 3332 O O . CYS A 1 426 ? 23.594 18.578 16.828 1 63.59 426 CYS A O 1
ATOM 3334 N N . LYS A 1 427 ? 25.047 17.141 16.266 1 56 427 LYS A N 1
ATOM 3335 C CA . LYS A 1 427 ? 24.625 16.031 17.109 1 56 427 LYS A CA 1
ATOM 3336 C C . LYS A 1 427 ? 24.875 16.344 18.594 1 56 427 LYS A C 1
ATOM 3338 O O . LYS A 1 427 ? 26.016 16.578 18.984 1 56 427 LYS A O 1
ATOM 3343 N N . SER A 1 428 ? 23.953 17 19.25 1 56.03 428 SER A N 1
ATOM 3344 C CA . SER A 1 428 ? 24.203 17.172 20.672 1 56.03 428 SER A CA 1
ATOM 3345 C C . SER A 1 428 ? 24.094 15.844 21.406 1 56.03 428 SER A C 1
ATOM 3347 O O . SER A 1 428 ? 23.344 14.953 21 1 56.03 428 SER A O 1
ATOM 3349 N N . ARG A 1 429 ? 25.016 15.516 22.234 1 53.75 429 ARG A N 1
ATOM 3350 C CA . ARG A 1 429 ? 25.125 14.352 23.109 1 53.75 429 ARG A CA 1
ATOM 3351 C C . ARG A 1 429 ? 23.844 14.148 23.906 1 53.75 429 ARG A C 1
ATOM 3353 O O . ARG A 1 429 ? 23.594 13.055 24.422 1 53.75 429 ARG A O 1
ATOM 3360 N N . ASP A 1 430 ? 23.203 15.18 24.234 1 52.66 430 ASP A N 1
ATOM 3361 C CA . ASP A 1 430 ? 22.031 15.047 25.078 1 52.66 430 ASP A CA 1
ATOM 3362 C C . ASP A 1 430 ? 20.75 15.062 24.25 1 52.66 430 ASP A C 1
ATOM 3364 O O . ASP A 1 430 ? 20.625 15.844 23.312 1 52.66 430 ASP A O 1
ATOM 3368 N N . LYS A 1 431 ? 19.953 14.234 24.484 1 56.72 431 LYS A N 1
ATOM 3369 C CA . LYS A 1 431 ? 18.672 13.977 23.844 1 56.72 431 LYS A CA 1
ATOM 3370 C C . LYS A 1 431 ? 17.766 15.203 23.906 1 56.72 431 LYS A C 1
ATOM 3372 O O . LYS A 1 431 ? 16.766 15.281 23.188 1 56.72 431 LYS A O 1
ATOM 3377 N N . HIS A 1 432 ? 18.031 16.234 24.703 1 61.06 432 HIS A N 1
ATOM 3378 C CA . HIS A 1 432 ? 17.078 17.297 24.984 1 61.06 432 HIS A CA 1
ATOM 3379 C C . HIS A 1 432 ? 17.562 18.625 24.406 1 61.06 432 HIS A C 1
ATOM 3381 O O . HIS A 1 432 ? 16.906 19.656 24.594 1 61.06 432 HIS A O 1
ATOM 3387 N N . SER A 1 433 ? 18.734 18.609 23.766 1 64.62 433 SER A N 1
ATOM 3388 C CA . SER A 1 433 ? 19.219 19.875 23.219 1 64.62 433 SER A CA 1
ATOM 3389 C C . SER A 1 433 ? 19.812 19.656 21.828 1 64.62 433 SER A C 1
ATOM 3391 O O . SER A 1 433 ? 20.391 18.609 21.547 1 64.62 433 SER A O 1
ATOM 3393 N N . ARG A 1 434 ? 19.297 20.422 20.859 1 72.38 434 ARG A N 1
ATOM 3394 C CA . ARG A 1 434 ? 19.906 20.422 19.531 1 72.38 434 ARG A CA 1
ATOM 3395 C C . ARG A 1 434 ? 20.656 21.703 19.266 1 72.38 434 ARG A C 1
ATOM 3397 O O . ARG A 1 434 ? 20.203 22.797 19.625 1 72.38 434 ARG A O 1
ATOM 3404 N N . THR A 1 435 ? 21.875 21.484 18.984 1 78.06 435 THR A N 1
ATOM 3405 C CA . THR A 1 435 ? 22.703 22.641 18.641 1 78.06 435 THR A CA 1
ATOM 3406 C C . THR A 1 435 ? 22.984 22.688 17.141 1 78.06 435 THR A C 1
ATOM 3408 O O . THR A 1 435 ? 23.125 21.641 16.5 1 78.06 435 THR A O 1
ATOM 3411 N N . PHE A 1 436 ? 22.844 24 16.641 1 82.94 436 PHE A N 1
ATOM 3412 C CA . PHE A 1 436 ? 23.188 24.234 15.25 1 82.94 436 PHE A CA 1
ATOM 3413 C C . PHE A 1 436 ? 24.5 24.984 15.133 1 82.94 436 PHE A C 1
ATOM 3415 O O . PHE A 1 436 ? 24.844 25.797 16 1 82.94 436 PHE A O 1
ATOM 3422 N N . THR A 1 437 ? 25.234 24.594 14.094 1 86.81 437 THR A N 1
ATOM 3423 C CA . THR A 1 437 ? 26.516 25.25 13.875 1 86.81 437 THR A CA 1
ATOM 3424 C C . THR A 1 437 ? 26.5 26.047 12.57 1 86.81 437 THR A C 1
ATOM 3426 O O . THR A 1 437 ? 26.031 25.547 11.547 1 86.81 437 THR A O 1
ATOM 3429 N N . VAL A 1 438 ? 26.922 27.312 12.695 1 89.62 438 VAL A N 1
ATOM 3430 C CA . VAL A 1 438 ? 27.078 28.172 11.523 1 89.62 438 VAL A CA 1
ATOM 3431 C C . VAL A 1 438 ? 28.562 28.375 11.234 1 89.62 438 VAL A C 1
ATOM 3433 O O . VAL A 1 438 ? 29.297 28.953 12.062 1 89.62 438 VAL A O 1
ATOM 3436 N N . LYS A 1 439 ? 28.938 27.922 10.07 1 89.25 439 LYS A N 1
ATOM 3437 C CA . LYS A 1 439 ? 30.328 28.094 9.656 1 89.25 439 LYS A CA 1
ATOM 3438 C C . LYS A 1 439 ? 30.5 29.328 8.781 1 89.25 439 LYS A C 1
ATOM 3440 O O . LYS A 1 439 ? 29.641 29.609 7.93 1 89.25 439 LYS A O 1
ATOM 3445 N N . MET A 1 440 ? 31.547 30.094 9.086 1 88.56 440 MET A N 1
ATOM 3446 C CA . MET A 1 440 ? 31.797 31.266 8.258 1 88.56 440 MET A CA 1
ATOM 3447 C C . MET A 1 440 ? 33.312 31.469 8.031 1 88.56 440 MET A C 1
ATOM 3449 O O . MET A 1 440 ? 34.125 31.047 8.852 1 88.56 440 MET A O 1
ATOM 3453 N N . VAL A 1 441 ? 33.531 31.984 6.875 1 89.88 441 VAL A N 1
ATOM 3454 C CA . VAL A 1 441 ? 34.906 32.344 6.477 1 89.88 441 VAL A CA 1
ATOM 3455 C C . VAL A 1 441 ? 34.938 33.781 6.004 1 89.88 441 VAL A C 1
ATOM 3457 O O . VAL A 1 441 ? 34.656 34.094 4.836 1 89.88 441 VAL A O 1
ATOM 3460 N N . PRO A 1 442 ? 35.375 34.688 6.895 1 89.06 442 PRO A N 1
ATOM 3461 C CA . PRO A 1 442 ? 35.406 36.094 6.48 1 89.06 442 PRO A CA 1
ATOM 3462 C C . PRO A 1 442 ? 36.469 36.375 5.398 1 89.06 442 PRO A C 1
ATOM 3464 O O . PRO A 1 442 ? 37.562 35.812 5.465 1 89.06 442 PRO A O 1
ATOM 3467 N N . LYS A 1 443 ? 36.156 37.156 4.422 1 86.5 443 LYS A N 1
ATOM 3468 C CA . LYS A 1 443 ? 37.062 37.406 3.299 1 86.5 443 LYS A CA 1
ATOM 3469 C C . LYS A 1 443 ? 37.688 38.812 3.42 1 86.5 443 LYS A C 1
ATOM 3471 O O . LYS A 1 443 ? 38.75 39.062 2.863 1 86.5 443 LYS A O 1
ATOM 3476 N N . ASP A 1 444 ? 37 39.75 4.102 1 87.44 444 ASP A N 1
ATOM 3477 C CA . ASP A 1 444 ? 37.5 41.125 4.211 1 87.44 444 ASP A CA 1
ATOM 3478 C C . ASP A 1 444 ? 37.812 41.5 5.66 1 87.44 444 ASP A C 1
ATOM 3480 O O . ASP A 1 444 ? 37.312 40.844 6.586 1 87.44 444 ASP A O 1
ATOM 3484 N N . GLU A 1 445 ? 38.688 42.469 5.75 1 88.81 445 GLU A N 1
ATOM 3485 C CA . GLU A 1 445 ? 38.938 43 7.082 1 88.81 445 GLU A CA 1
ATOM 3486 C C . GLU A 1 445 ? 37.906 44.031 7.484 1 88.81 445 GLU A C 1
ATOM 3488 O O . GLU A 1 445 ? 37.344 44.719 6.629 1 88.81 445 GLU A O 1
ATOM 3493 N N . GLY A 1 446 ? 37.656 44.062 8.828 1 90.56 446 GLY A N 1
ATOM 3494 C CA . GLY A 1 446 ? 36.719 45.062 9.328 1 90.56 446 GLY A CA 1
ATOM 3495 C C . GLY A 1 446 ? 35.562 44.5 10.109 1 90.56 446 GLY A C 1
ATOM 3496 O O . GLY A 1 446 ? 35.656 43.344 10.578 1 90.56 446 GLY A O 1
ATOM 3497 N N . ASN A 1 447 ? 34.562 45.344 10.383 1 90.62 447 ASN A N 1
ATOM 3498 C CA . ASN A 1 447 ? 33.406 44.969 11.164 1 90.62 447 ASN A CA 1
ATOM 3499 C C . ASN A 1 447 ? 32.375 44.219 10.305 1 90.62 447 ASN A C 1
ATOM 3501 O O . ASN A 1 447 ? 31.859 44.781 9.328 1 90.62 447 ASN A O 1
ATOM 3505 N N . HIS A 1 448 ? 32.156 42.938 10.625 1 91.62 448 HIS A N 1
ATOM 3506 C CA . HIS A 1 448 ? 31.156 42.125 9.953 1 91.62 448 HIS A CA 1
ATOM 3507 C C . HIS A 1 448 ? 29.875 42.031 10.773 1 91.62 448 HIS A C 1
ATOM 3509 O O . HIS A 1 448 ? 29.891 42.219 11.992 1 91.62 448 HIS A O 1
ATOM 3515 N N . ARG A 1 449 ? 28.828 41.875 10.078 1 92.81 449 ARG A N 1
ATOM 3516 C CA . ARG A 1 449 ? 27.531 41.688 10.727 1 92.81 449 ARG A CA 1
ATOM 3517 C C . ARG A 1 449 ? 26.969 40.312 10.438 1 92.81 449 ARG A C 1
ATOM 3519 O O . ARG A 1 449 ? 26.656 39.969 9.289 1 92.81 449 ARG A O 1
ATOM 3526 N N . LEU A 1 450 ? 26.922 39.562 11.477 1 92 450 LEU A N 1
ATOM 3527 C CA . LEU A 1 450 ? 26.328 38.219 11.367 1 92 450 LEU A CA 1
ATOM 3528 C C . LEU A 1 450 ? 24.844 38.281 11.734 1 92 450 LEU A C 1
ATOM 3530 O O . LEU A 1 450 ? 24.484 38.75 12.82 1 92 450 LEU A O 1
ATOM 3534 N N . THR A 1 451 ? 24.031 37.812 10.789 1 91.44 451 THR A N 1
ATOM 3535 C CA . THR A 1 451 ? 22.594 37.75 11.023 1 91.44 451 THR A CA 1
ATOM 3536 C C . THR A 1 451 ? 22.062 36.344 10.898 1 91.44 451 THR A C 1
ATOM 3538 O O . THR A 1 451 ? 22.438 35.594 9.969 1 91.44 451 THR A O 1
ATOM 3541 N N . VAL A 1 452 ? 21.359 35.938 11.883 1 88.19 452 VAL A N 1
ATOM 3542 C CA . VAL A 1 452 ? 20.656 34.656 11.836 1 88.19 452 VAL A CA 1
ATOM 3543 C C . VAL A 1 452 ? 19.156 34.906 12.023 1 88.19 452 VAL A C 1
ATOM 3545 O O . VAL A 1 452 ? 18.734 35.5 13.016 1 88.19 452 VAL A O 1
ATOM 3548 N N . LYS A 1 453 ? 18.422 34.438 11.008 1 82.06 453 LYS A N 1
ATOM 3549 C CA . LYS A 1 453 ? 16.984 34.688 11.023 1 82.06 453 LYS A CA 1
ATOM 3550 C C . LYS A 1 453 ? 16.219 33.375 10.797 1 82.06 453 LYS A C 1
ATOM 3552 O O . LYS A 1 453 ? 16.719 32.438 10.164 1 82.06 453 LYS A O 1
ATOM 3557 N N . ILE A 1 454 ? 15.164 33.312 11.477 1 73.5 454 ILE A N 1
ATOM 3558 C CA . ILE A 1 454 ? 14.172 32.281 11.164 1 73.5 454 ILE A CA 1
ATOM 3559 C C . ILE A 1 454 ? 12.898 32.938 10.641 1 73.5 454 ILE A C 1
ATOM 3561 O O . ILE A 1 454 ? 12.297 33.781 11.328 1 73.5 454 ILE A O 1
ATOM 3565 N N . LYS A 1 455 ? 12.492 32.656 9.484 1 66.62 455 LYS A N 1
ATOM 3566 C CA . LYS A 1 455 ? 11.344 33.281 8.828 1 66.62 455 LYS A CA 1
ATOM 3567 C C . LYS A 1 455 ? 11.445 34.812 8.883 1 66.62 455 LYS A C 1
ATOM 3569 O O . LYS A 1 455 ? 10.484 35.469 9.258 1 66.62 455 LYS A O 1
ATOM 3574 N N . ASN A 1 456 ? 12.578 35.312 8.695 1 67.38 456 ASN A N 1
ATOM 3575 C CA . ASN A 1 456 ? 12.922 36.719 8.555 1 67.38 456 ASN A CA 1
ATOM 3576 C C . ASN A 1 456 ? 12.875 37.438 9.906 1 67.38 456 ASN A C 1
ATOM 3578 O O . ASN A 1 456 ? 12.766 38.688 9.961 1 67.38 456 ASN A O 1
ATOM 3582 N N . LEU A 1 457 ? 12.82 36.625 10.93 1 74.88 457 LEU A N 1
ATOM 3583 C CA . LEU A 1 457 ? 12.922 37.188 12.266 1 74.88 457 LEU A CA 1
ATOM 3584 C C . LEU A 1 457 ? 14.266 36.875 12.898 1 74.88 457 LEU A C 1
ATOM 3586 O O . LEU A 1 457 ? 14.727 35.719 12.812 1 74.88 457 LEU A O 1
ATOM 3590 N N . HIS A 1 458 ? 14.805 37.906 13.453 1 83.12 458 HIS A N 1
ATOM 3591 C CA . HIS A 1 458 ? 16.094 37.688 14.102 1 83.12 458 HIS A CA 1
ATOM 3592 C C . HIS A 1 458 ? 15.953 36.844 15.367 1 83.12 458 HIS A C 1
ATOM 3594 O O . HIS A 1 458 ? 14.992 37.031 16.125 1 83.12 458 HIS A O 1
ATOM 3600 N N . ILE A 1 459 ? 16.922 35.938 15.508 1 84 459 ILE A N 1
ATOM 3601 C CA . ILE A 1 459 ? 16.953 35.188 16.75 1 84 459 ILE A CA 1
ATOM 3602 C C . ILE A 1 459 ? 17.688 35.969 17.828 1 84 459 ILE A C 1
ATOM 3604 O O . ILE A 1 459 ? 18.297 37.031 17.547 1 84 459 ILE A O 1
ATOM 3608 N N . LYS A 1 460 ? 17.453 35.469 19.094 1 84.81 460 LYS A N 1
ATOM 3609 C CA . LYS A 1 460 ? 18.156 36.125 20.172 1 84.81 460 LYS A CA 1
ATOM 3610 C C . LYS A 1 460 ? 19.656 36.125 19.953 1 84.81 460 LYS A C 1
ATOM 3612 O O . LYS A 1 460 ? 20.25 35.094 19.656 1 84.81 460 LYS A O 1
ATOM 3617 N N . GLY A 1 461 ? 20.234 37.25 20.016 1 84.94 461 GLY A N 1
ATOM 3618 C CA . GLY A 1 461 ? 21.656 37.375 19.797 1 84.94 461 GLY A CA 1
ATOM 3619 C C . GLY A 1 461 ? 22.016 37.875 18.406 1 84.94 461 GLY A C 1
ATOM 3620 O O . GLY A 1 461 ? 23.188 38.156 18.125 1 84.94 461 GLY A O 1
ATOM 3621 N N . SER A 1 462 ? 21.094 37.812 17.531 1 87.75 462 SER A N 1
ATOM 3622 C CA . SER A 1 462 ? 21.281 38.312 16.172 1 87.75 462 SER A CA 1
ATOM 3623 C C . SER A 1 462 ? 20.672 39.719 16.016 1 87.75 462 SER A C 1
ATOM 3625 O O . SER A 1 462 ? 19.625 40 16.578 1 87.75 462 SER A O 1
ATOM 3627 N N . PRO A 1 463 ? 21.25 40.625 15.375 1 85.5 463 PRO A N 1
ATOM 3628 C CA . PRO A 1 463 ? 22.531 40.531 14.672 1 85.5 463 PRO A CA 1
ATOM 3629 C C . PRO A 1 463 ? 23.734 40.688 15.609 1 85.5 463 PRO A C 1
ATOM 3631 O O . PRO A 1 463 ? 23.594 41.219 16.719 1 85.5 463 PRO A O 1
ATOM 3634 N N . ASN A 1 464 ? 24.75 40.094 15.273 1 90.38 464 ASN A N 1
ATOM 3635 C CA . ASN A 1 464 ? 25.984 40.188 16.031 1 90.38 464 ASN A CA 1
ATOM 3636 C C . ASN A 1 464 ? 27.125 40.75 15.195 1 90.38 464 ASN A C 1
ATOM 3638 O O . ASN A 1 464 ? 27.266 40.375 14.023 1 90.38 464 ASN A O 1
ATOM 3642 N N . ALA A 1 465 ? 27.844 41.656 15.766 1 91 465 ALA A N 1
ATOM 3643 C CA . ALA A 1 465 ? 28.984 42.25 15.086 1 91 465 ALA A CA 1
ATOM 3644 C C . ALA A 1 465 ? 30.266 41.469 15.383 1 91 465 ALA A C 1
ATOM 3646 O O . ALA A 1 465 ? 30.531 41.125 16.531 1 91 465 ALA A O 1
ATOM 3647 N N . ILE A 1 466 ? 30.922 41.094 14.297 1 88.56 466 ILE A N 1
ATOM 3648 C CA . ILE A 1 466 ? 32.188 40.375 14.422 1 88.56 466 ILE A CA 1
ATOM 3649 C C . ILE A 1 466 ? 33.312 41.219 13.812 1 88.56 466 ILE A C 1
ATOM 3651 O O . ILE A 1 466 ? 33.25 41.594 12.641 1 88.56 466 ILE A O 1
ATOM 3655 N N . ASP A 1 467 ? 34.281 41.469 14.594 1 90.69 467 ASP A N 1
ATOM 3656 C CA . ASP A 1 467 ? 35.469 42.188 14.117 1 90.69 467 ASP A CA 1
ATOM 3657 C C . ASP A 1 467 ? 36.531 41.25 13.562 1 90.69 467 ASP A C 1
ATOM 3659 O O . ASP A 1 467 ? 37.031 40.375 14.281 1 90.69 467 ASP A O 1
ATOM 3663 N N . VAL A 1 468 ? 36.812 41.406 12.312 1 91.94 468 VAL A N 1
ATOM 3664 C CA . VAL A 1 468 ? 37.781 40.562 11.656 1 91.94 468 VAL A CA 1
ATOM 3665 C C . VAL A 1 468 ? 39.094 41.312 11.453 1 91.94 468 VAL A C 1
ATOM 3667 O O . VAL A 1 468 ? 39.094 42.438 10.922 1 91.94 468 VAL A O 1
ATOM 3670 N N . MET A 1 469 ? 40.25 40.719 11.758 1 90.31 469 MET A N 1
ATOM 3671 C CA . MET A 1 469 ? 41.594 41.312 11.656 1 90.31 469 MET A CA 1
ATOM 3672 C C . MET A 1 469 ? 42.344 40.781 10.438 1 90.31 469 MET A C 1
ATOM 3674 O O . MET A 1 469 ? 41.969 39.75 9.898 1 90.31 469 MET A O 1
ATOM 3678 N N . PRO A 1 470 ? 43.281 41.562 9.867 1 85.19 470 PRO A N 1
ATOM 3679 C CA . PRO A 1 470 ? 44.062 41.125 8.719 1 85.19 470 PRO A CA 1
ATOM 3680 C C . PRO A 1 470 ? 44.875 39.844 9.023 1 85.19 470 PRO A C 1
ATOM 3682 O O . PRO A 1 470 ? 45.125 39.531 10.195 1 85.19 470 PRO A O 1
ATOM 3685 N N . SER A 1 471 ? 45.094 39.094 7.922 1 76.69 471 SER A N 1
ATOM 3686 C CA . SER A 1 471 ? 45.875 37.875 8.055 1 76.69 471 SER A CA 1
ATOM 3687 C C . SER A 1 471 ? 47.25 38.156 8.641 1 76.69 471 SER A C 1
ATOM 3689 O O . SER A 1 471 ? 47.719 39.312 8.594 1 76.69 471 SER A O 1
ATOM 3691 N N . TRP A 1 472 ? 47.781 37.312 9.156 1 65.88 472 TRP A N 1
ATOM 3692 C CA . TRP A 1 472 ? 49.156 37.5 9.609 1 65.88 472 TRP A CA 1
ATOM 3693 C C . TRP A 1 472 ? 50.062 37.969 8.469 1 65.88 472 TRP A C 1
ATOM 3695 O O . TRP A 1 472 ? 49.875 37.562 7.316 1 65.88 472 TRP A O 1
ATOM 3705 N N . LYS A 1 473 ? 50.281 39.25 8.227 1 50.56 473 LYS A N 1
ATOM 3706 C CA . LYS A 1 473 ? 51.375 39.5 7.305 1 50.56 473 LYS A CA 1
ATOM 3707 C C . LYS A 1 473 ? 52.469 38.438 7.41 1 50.56 473 LYS A C 1
ATOM 3709 O O . LYS A 1 473 ? 52.938 38.125 8.508 1 50.56 473 LYS A O 1
ATOM 3714 N N . ALA A 1 474 ? 52.469 37.625 6.438 1 41.03 474 ALA A N 1
ATOM 3715 C CA . ALA A 1 474 ? 53.75 36.938 6.352 1 41.03 474 ALA A CA 1
ATOM 3716 C C . ALA A 1 474 ? 54.906 37.875 6.641 1 41.03 474 ALA A C 1
ATOM 3718 O O . ALA A 1 474 ? 55.062 38.875 5.965 1 41.03 474 ALA A O 1
ATOM 3719 N N . VAL A 1 475 ? 55.188 38.156 7.895 1 37.09 475 VAL A N 1
ATOM 3720 C CA . VAL A 1 475 ? 56.531 38.719 8.023 1 37.09 475 VAL A CA 1
ATOM 3721 C C . VAL A 1 475 ? 57.438 38.188 6.922 1 37.09 475 VAL A C 1
ATOM 3723 O O . VAL A 1 475 ? 57.656 37 6.824 1 37.09 475 VAL A O 1
ATOM 3726 N N . HIS A 1 476 ? 57.344 38.719 5.691 1 36.16 476 HIS A N 1
ATOM 3727 C CA . HIS A 1 476 ? 58.531 38.5 4.848 1 36.16 476 HIS A CA 1
ATOM 3728 C C . HIS A 1 476 ? 59.781 38.312 5.691 1 36.16 476 HIS A C 1
ATOM 3730 O O . HIS A 1 476 ? 60 39.031 6.668 1 36.16 476 HIS A O 1
ATOM 3736 N N . GLU A 1 477 ? 60.25 37.094 5.66 1 34.16 477 GLU A N 1
ATOM 3737 C CA . GLU A 1 477 ? 61.594 36.812 6.09 1 34.16 477 GLU A CA 1
ATOM 3738 C C . GLU A 1 477 ? 62.562 37.938 5.773 1 34.16 477 GLU A C 1
ATOM 3740 O O . GLU A 1 477 ? 62.594 38.406 4.633 1 34.16 477 GLU A O 1
ATOM 3745 N N . MET A 1 478 ? 62.656 38.938 6.586 1 34.38 478 MET A N 1
ATOM 3746 C CA . MET A 1 478 ? 63.875 39.719 6.422 1 34.38 478 MET A CA 1
ATOM 3747 C C . MET A 1 478 ? 65 38.875 5.789 1 34.38 478 MET A C 1
ATOM 3749 O O . MET A 1 478 ? 65.188 37.719 6.145 1 34.38 478 MET A O 1
ATOM 3753 N N . GLY A 1 479 ? 65.312 38.969 4.426 1 30.11 479 GLY A N 1
ATOM 3754 C CA . GLY A 1 479 ? 66.5 38.406 3.871 1 30.11 479 GLY A CA 1
ATOM 3755 C C . GLY A 1 479 ? 67.625 38.25 4.902 1 30.11 479 GLY A C 1
ATOM 3756 O O . GLY A 1 479 ? 67.562 38.812 5.996 1 30.11 479 GLY A O 1
ATOM 3757 N N . ASP A 1 480 ? 68.5 37.344 4.656 1 33.22 480 ASP A N 1
ATOM 3758 C CA . ASP A 1 480 ? 69.812 37.094 5.297 1 33.22 480 ASP A CA 1
ATOM 3759 C C . ASP A 1 480 ? 70.5 38.406 5.598 1 33.22 480 ASP A C 1
ATOM 3761 O O . ASP A 1 480 ? 71.125 39 4.703 1 33.22 480 ASP A O 1
ATOM 3765 N N . LEU A 1 481 ? 69.938 39.375 6.117 1 29.59 481 LEU A N 1
ATOM 3766 C CA . LEU A 1 481 ? 71.062 40.25 6.477 1 29.59 481 LEU A CA 1
ATOM 3767 C C . LEU A 1 481 ? 72.188 39.5 7.156 1 29.59 481 LEU A C 1
ATOM 3769 O O . LEU A 1 481 ? 71.938 38.656 8.039 1 29.59 481 LEU A O 1
ATOM 3773 N N . PRO A 1 482 ? 73.375 39.25 6.367 1 31.97 482 PRO A N 1
ATOM 3774 C CA . PRO A 1 482 ? 74.562 38.719 6.965 1 31.97 482 PRO A CA 1
ATOM 3775 C C . PRO A 1 482 ? 74.812 39.281 8.359 1 31.97 482 PRO A C 1
ATOM 3777 O O . PRO A 1 482 ? 74.875 40.5 8.539 1 31.97 482 PRO A O 1
ATOM 3780 N N . LEU A 1 483 ? 74 38.812 9.273 1 28.77 483 LEU A N 1
ATOM 3781 C CA . LEU A 1 483 ? 74.688 39.062 10.555 1 28.77 483 LEU A CA 1
ATOM 3782 C C . LEU A 1 483 ? 76.188 38.719 10.469 1 28.77 483 LEU A C 1
ATOM 3784 O O . LEU A 1 483 ? 76.562 37.594 10.188 1 28.77 483 LEU A O 1
ATOM 3788 N N . ASP A 1 484 ? 76.938 39.656 9.75 1 27.06 484 ASP A N 1
ATOM 3789 C CA . ASP A 1 484 ? 78.375 39.688 10.031 1 27.06 484 ASP A CA 1
ATOM 3790 C C . ASP A 1 484 ? 78.688 39.406 11.5 1 27.06 484 ASP A C 1
ATOM 3792 O O . ASP A 1 484 ? 78.312 40.219 12.367 1 27.06 484 ASP A O 1
ATOM 3796 N N . MET A 1 485 ? 78.375 38.094 11.836 1 29.41 485 MET A N 1
ATOM 3797 C CA . MET A 1 485 ? 79 37.438 13.008 1 29.41 485 MET A CA 1
ATOM 3798 C C . MET A 1 485 ? 80.5 37.812 13.133 1 29.41 485 MET A C 1
ATOM 3800 O O . MET A 1 485 ? 81.188 37.156 13.875 1 29.41 485 MET A O 1
ATOM 3804 N N . SER A 1 486 ? 81 38.656 12.086 1 29.16 486 SER A N 1
ATOM 3805 C CA . SER A 1 486 ? 82.375 38.875 12.336 1 29.16 486 SER A CA 1
ATOM 3806 C C . SER A 1 486 ? 82.625 39.438 13.734 1 29.16 486 SER A C 1
ATOM 3808 O O . SER A 1 486 ? 83.625 39.125 14.383 1 29.16 486 SER A O 1
ATOM 3810 N N . TRP A 1 487 ? 81.812 40.531 14.008 1 28.7 487 TRP A N 1
ATOM 3811 C CA . TRP A 1 487 ? 82.438 41.25 15.133 1 28.7 487 TRP A CA 1
ATOM 3812 C C . TRP A 1 487 ? 82.312 40.438 16.422 1 28.7 487 TRP A C 1
ATOM 3814 O O . TRP A 1 487 ? 83.188 40.469 17.266 1 28.7 487 TRP A O 1
ATOM 3824 N N . TRP A 1 488 ? 81.125 39.719 16.594 1 23.92 488 TRP A N 1
ATOM 3825 C CA . TRP A 1 488 ? 81.188 39.125 17.922 1 23.92 488 TRP A CA 1
ATOM 3826 C C . TRP A 1 488 ? 82.125 37.938 17.922 1 23.92 488 TRP A C 1
ATOM 3828 O O . TRP A 1 488 ? 82.375 37.312 18.953 1 23.92 488 TRP A O 1
ATOM 3838 N N . SER A 1 489 ? 82.562 37.438 16.672 1 25.28 489 SER A N 1
ATOM 3839 C CA . SER A 1 489 ? 83.75 36.656 16.812 1 25.28 489 SER A CA 1
ATOM 3840 C C . SER A 1 489 ? 84.875 37.438 17.516 1 25.28 489 SER A C 1
ATOM 3842 O O . SER A 1 489 ? 85.875 36.875 18 1 25.28 489 SER A O 1
ATOM 3844 N N . SER A 1 490 ? 85 38.812 17.047 1 24.84 490 SER A N 1
ATOM 3845 C CA . SER A 1 490 ? 86.25 39.281 17.656 1 24.84 490 SER A CA 1
ATOM 3846 C C . SER A 1 490 ? 86.125 39.188 19.188 1 24.84 490 SER A C 1
ATOM 3848 O O . SER A 1 490 ? 87.188 39 19.844 1 24.84 490 SER A O 1
ATOM 3850 N N . MET A 1 491 ? 85 39.844 19.734 1 23.88 491 MET A N 1
ATOM 3851 C CA . MET A 1 491 ? 85.375 40 21.141 1 23.88 491 MET A CA 1
ATOM 3852 C C . MET A 1 491 ? 85.375 38.656 21.859 1 23.88 491 MET A C 1
ATOM 3854 O O . MET A 1 491 ? 86.125 38.438 22.781 1 23.88 491 MET A O 1
ATOM 3858 N N . LYS A 1 492 ? 84.125 37.938 21.844 1 23.45 492 LYS A N 1
ATOM 3859 C CA . LYS A 1 492 ? 84.25 36.875 22.828 1 23.45 492 LYS A CA 1
ATOM 3860 C C . LYS A 1 492 ? 85.188 35.781 22.312 1 23.45 492 LYS A C 1
ATOM 3862 O O . LYS A 1 492 ? 85.125 34.656 22.781 1 23.45 492 LYS A O 1
ATOM 3867 N N . GLN A 1 493 ? 85.875 35.875 21.078 1 21.05 493 GLN A N 1
ATOM 3868 C CA . GLN A 1 493 ? 87 34.969 20.891 1 21.05 493 GLN A CA 1
ATOM 3869 C C . GLN A 1 493 ? 87.75 34.75 22.203 1 21.05 493 GLN A C 1
ATOM 3871 O O . GLN A 1 493 ? 88.688 34 22.25 1 21.05 493 GLN A O 1
ATOM 3876 N N . GLY A 1 494 ? 87.75 35.938 23.031 1 20.45 494 GLY A N 1
ATOM 3877 C CA . GLY A 1 494 ? 88.688 35.719 24.094 1 20.45 494 GLY A CA 1
ATOM 3878 C C . GLY A 1 494 ? 88.375 34.531 24.969 1 20.45 494 GLY A C 1
ATOM 3879 O O . GLY A 1 494 ? 89.25 34.031 25.688 1 20.45 494 GLY A O 1
ATOM 3880 N N . LEU A 1 495 ? 87 34.562 25.391 1 20.17 495 LEU A N 1
ATOM 3881 C CA . LEU A 1 495 ? 87.25 33.875 26.656 1 20.17 495 LEU A CA 1
ATOM 3882 C C . LEU A 1 495 ? 87.625 32.406 26.438 1 20.17 495 LEU A C 1
ATOM 3884 O O . LEU A 1 495 ? 88.625 31.953 26.953 1 20.17 495 LEU A O 1
ATOM 3888 N N . PHE A 1 496 ? 86.625 31.5 27.016 1 21.55 496 PHE A N 1
ATOM 3889 C CA . PHE A 1 496 ? 87.125 30.266 27.656 1 21.55 496 PHE A CA 1
ATOM 3890 C C . PHE A 1 496 ? 87.438 29.203 26.625 1 21.55 496 PHE A C 1
ATOM 3892 O O . PHE A 1 496 ? 86.812 29.172 25.547 1 21.55 496 PHE A O 1
ATOM 3899 N N . GLY A 1 497 ? 88.688 28.578 26.625 1 18.28 497 GLY A N 1
ATOM 3900 C CA . GLY A 1 497 ? 89.625 27.531 26.234 1 18.28 497 GLY A CA 1
ATOM 3901 C C . GLY A 1 497 ? 88.938 26.141 26.281 1 18.28 497 GLY A C 1
ATOM 3902 O O . GLY A 1 497 ? 89.625 25.141 26.062 1 18.28 497 GLY A O 1
ATOM 3903 N N . GLY A 1 498 ? 87.625 25.969 26.953 1 19.12 498 GLY A N 1
ATOM 3904 C CA . GLY A 1 498 ? 87.812 24.578 27.359 1 19.12 498 GLY A CA 1
ATOM 3905 C C . GLY A 1 498 ? 87.75 23.609 26.203 1 19.12 498 GLY A C 1
ATOM 3906 O O . GLY A 1 498 ? 87.312 23.969 25.094 1 19.12 498 GLY A O 1
ATOM 3907 N N . SER A 1 499 ? 88.125 22.328 26.516 1 19.17 499 SER A N 1
ATOM 3908 C CA . SER A 1 499 ? 88.688 21.078 26 1 19.17 499 SER A CA 1
ATOM 3909 C C . SER A 1 499 ? 87.562 20.234 25.328 1 19.17 499 SER A C 1
ATOM 3911 O O . SER A 1 499 ? 87.875 19.125 24.875 1 19.17 499 SER A O 1
ATOM 3913 N N . SER A 1 500 ? 86.25 20.688 25.344 1 20.28 500 SER A N 1
ATOM 3914 C CA . SER A 1 500 ? 85.562 19.391 25.266 1 20.28 500 SER A CA 1
ATOM 3915 C C . SER A 1 500 ? 86 18.625 24.016 1 20.28 500 SER A C 1
ATOM 3917 O O . SER A 1 500 ? 86.5 19.219 23.062 1 20.28 500 SER A O 1
ATOM 3919 N N . THR A 1 501 ? 85.812 17.312 24.281 1 20.47 501 THR A N 1
ATOM 3920 C CA . THR A 1 501 ? 86.125 16 23.719 1 20.47 501 THR A CA 1
ATOM 3921 C C . THR A 1 501 ? 85.375 15.805 22.391 1 20.47 501 THR A C 1
ATOM 3923 O O . THR A 1 501 ? 84.188 16 22.312 1 20.47 501 THR A O 1
ATOM 3926 N N . ASN A 1 502 ? 86.125 15.906 21.328 1 18.22 502 ASN A N 1
ATOM 3927 C CA . ASN A 1 502 ? 86.062 15.812 19.875 1 18.22 502 ASN A CA 1
ATOM 3928 C C . ASN A 1 502 ? 85.5 14.453 19.438 1 18.22 502 ASN A C 1
ATOM 3930 O O . ASN A 1 502 ? 85.438 14.172 18.234 1 18.22 502 ASN A O 1
ATOM 3934 N N . ASP A 1 503 ? 85.188 13.422 20.375 1 20.62 503 ASP A N 1
ATOM 3935 C CA . ASP A 1 503 ? 85.438 12.305 19.484 1 20.62 503 ASP A CA 1
ATOM 3936 C C . ASP A 1 503 ? 84.562 12.375 18.234 1 20.62 503 ASP A C 1
ATOM 3938 O O . ASP A 1 503 ? 83.375 12.727 18.312 1 20.62 503 ASP A O 1
ATOM 3942 N N . ASN A 1 504 ? 85.312 12.258 17.094 1 18.02 504 ASN A N 1
ATOM 3943 C CA . ASN A 1 504 ? 85.375 12.344 15.641 1 18.02 504 ASN A CA 1
ATOM 3944 C C . ASN A 1 504 ? 84.562 11.266 14.961 1 18.02 504 ASN A C 1
ATOM 3946 O O . ASN A 1 504 ? 84.438 11.234 13.734 1 18.02 504 ASN A O 1
ATOM 3950 N N . PRO A 1 505 ? 84.062 10.133 15.734 1 22.69 505 PRO A N 1
ATOM 3951 C CA . PRO A 1 505 ? 84.312 9.227 14.602 1 22.69 505 PRO A CA 1
ATOM 3952 C C . PRO A 1 505 ? 83.562 9.641 13.344 1 22.69 505 PRO A C 1
ATOM 3954 O O . PRO A 1 505 ? 82.562 10.375 13.43 1 22.69 505 PRO A O 1
ATOM 3957 N N . PRO A 1 506 ? 83.938 9 12.227 1 18.67 506 PRO A N 1
ATOM 3958 C CA . PRO A 1 506 ? 84.062 9.086 10.773 1 18.67 506 PRO A CA 1
ATOM 3959 C C . PRO A 1 506 ? 82.688 9.094 10.07 1 18.67 506 PRO A C 1
ATOM 3961 O O . PRO A 1 506 ? 81.688 8.703 10.656 1 18.67 506 PRO A O 1
ATOM 3964 N N . LYS A 1 507 ? 82.875 8.992 8.828 1 17.28 507 LYS A N 1
ATOM 3965 C CA . LYS A 1 507 ? 82.375 8.953 7.449 1 17.28 507 LYS A CA 1
ATOM 3966 C C . LYS A 1 507 ? 81.375 7.797 7.242 1 17.28 507 LYS A C 1
ATOM 3968 O O . LYS A 1 507 ? 81.688 6.664 7.652 1 17.28 507 LYS A O 1
ATOM 3973 N N . MET B 1 1 ? -23.375 -77 -49.906 1 20.16 1 MET B N 1
ATOM 3974 C CA . MET B 1 1 ? -22.453 -76.875 -48.812 1 20.16 1 MET B CA 1
ATOM 3975 C C . MET B 1 1 ? -21.375 -75.812 -49.125 1 20.16 1 MET B C 1
ATOM 3977 O O . MET B 1 1 ? -20.578 -76.062 -50.031 1 20.16 1 MET B O 1
ATOM 3981 N N . THR B 1 2 ? -21.672 -74.562 -49 1 24.16 2 THR B N 1
ATOM 3982 C CA . THR B 1 2 ? -20.922 -73.375 -49.375 1 24.16 2 THR B CA 1
ATOM 3983 C C . THR B 1 2 ? -19.547 -73.375 -48.688 1 24.16 2 THR B C 1
ATOM 3985 O O . THR B 1 2 ? -19.453 -73.625 -47.5 1 24.16 2 THR B O 1
ATOM 3988 N N . GLN B 1 3 ? -18.562 -73.938 -49.375 1 23.7 3 GLN B N 1
ATOM 3989 C CA . GLN B 1 3 ? -17.172 -73.938 -48.938 1 23.7 3 GLN B CA 1
ATOM 3990 C C . GLN B 1 3 ? -16.781 -72.625 -48.312 1 23.7 3 GLN B C 1
ATOM 3992 O O . GLN B 1 3 ? -16.828 -71.562 -48.969 1 23.7 3 GLN B O 1
ATOM 3997 N N . ARG B 1 4 ? -17.109 -72.438 -47.094 1 33.12 4 ARG B N 1
ATOM 3998 C CA . ARG B 1 4 ? -16.625 -71.312 -46.344 1 33.12 4 ARG B CA 1
ATOM 3999 C C . ARG B 1 4 ? -15.133 -71.125 -46.531 1 33.12 4 ARG B C 1
ATOM 4001 O O . ARG B 1 4 ? -14.32 -71.875 -46 1 33.12 4 ARG B O 1
ATOM 4008 N N . THR B 1 5 ? -14.805 -70.812 -47.75 1 32.5 5 THR B N 1
ATOM 4009 C CA . THR B 1 5 ? -13.445 -70.312 -47.938 1 32.5 5 THR B CA 1
ATOM 4010 C C . THR B 1 5 ? -12.984 -69.5 -46.719 1 32.5 5 THR B C 1
ATOM 4012 O O . THR B 1 5 ? -13.594 -68.5 -46.375 1 32.5 5 THR B O 1
ATOM 4015 N N . THR B 1 6 ? -12.602 -70.125 -45.781 1 37.12 6 THR B N 1
ATOM 4016 C CA . THR B 1 6 ? -12.086 -69.5 -44.562 1 37.12 6 THR B CA 1
ATOM 4017 C C . THR B 1 6 ? -11.102 -68.375 -44.938 1 37.12 6 THR B C 1
ATOM 4019 O O . THR B 1 6 ? -10.023 -68.688 -45.469 1 37.12 6 THR B O 1
ATOM 4022 N N . ARG B 1 7 ? -11.516 -67.312 -45.469 1 43.22 7 ARG B N 1
ATOM 4023 C CA . ARG B 1 7 ? -10.844 -66 -45.75 1 43.22 7 ARG B CA 1
ATOM 4024 C C . ARG B 1 7 ? -9.938 -65.625 -44.594 1 43.22 7 ARG B C 1
ATOM 4026 O O . ARG B 1 7 ? -10.398 -65.5 -43.438 1 43.22 7 ARG B O 1
ATOM 4033 N N . ILE B 1 8 ? -8.719 -66 -44.625 1 50.97 8 ILE B N 1
ATOM 4034 C CA . ILE B 1 8 ? -7.73 -65.5 -43.688 1 50.97 8 ILE B CA 1
ATOM 4035 C C . ILE B 1 8 ? -7.867 -63.969 -43.594 1 50.97 8 ILE B C 1
ATOM 4037 O O . ILE B 1 8 ? -7.629 -63.25 -44.594 1 50.97 8 ILE B O 1
ATOM 4041 N N . GLU B 1 9 ? -8.742 -63.469 -42.938 1 59.22 9 GLU B N 1
ATOM 4042 C CA . GLU B 1 9 ? -8.898 -62 -42.781 1 59.22 9 GLU B CA 1
ATOM 4043 C C . GLU B 1 9 ? -7.75 -61.438 -41.938 1 59.22 9 GLU B C 1
ATOM 4045 O O . GLU B 1 9 ? -7.805 -61.438 -40.719 1 59.22 9 GLU B O 1
ATOM 4050 N N . ILE B 1 10 ? -6.555 -61.312 -42.562 1 67.19 10 ILE B N 1
ATOM 4051 C CA . ILE B 1 10 ? -5.441 -60.625 -41.906 1 67.19 10 ILE B CA 1
ATOM 4052 C C . ILE B 1 10 ? -5.473 -59.156 -42.281 1 67.19 10 ILE B C 1
ATOM 4054 O O . ILE B 1 10 ? -5.699 -58.781 -43.438 1 67.19 10 ILE B O 1
ATOM 4058 N N . ASP B 1 11 ? -5.477 -58.344 -41.312 1 73.56 11 ASP B N 1
ATOM 4059 C CA . ASP B 1 11 ? -5.438 -56.906 -41.5 1 73.56 11 ASP B CA 1
ATOM 4060 C C . ASP B 1 11 ? -4.266 -56.5 -42.406 1 73.56 11 ASP B C 1
ATOM 4062 O O . ASP B 1 11 ? -3.148 -57 -42.25 1 73.56 11 ASP B O 1
ATOM 4066 N N . GLU B 1 12 ? -4.52 -55.719 -43.438 1 77.19 12 GLU B N 1
ATOM 4067 C CA . GLU B 1 12 ? -3.514 -55.281 -44.406 1 77.19 12 GLU B CA 1
ATOM 4068 C C . GLU B 1 12 ? -2.338 -54.594 -43.688 1 77.19 12 GLU B C 1
ATOM 4070 O O . GLU B 1 12 ? -1.199 -54.688 -44.156 1 77.19 12 GLU B O 1
ATOM 4075 N N . ASP B 1 13 ? -2.645 -54.094 -42.531 1 79.75 13 ASP B N 1
ATOM 4076 C CA . ASP B 1 13 ? -1.592 -53.406 -41.75 1 79.75 13 ASP B CA 1
ATOM 4077 C C . ASP B 1 13 ? -0.543 -54.406 -41.281 1 79.75 13 ASP B C 1
ATOM 4079 O O . ASP B 1 13 ? 0.626 -54.062 -41.094 1 79.75 13 ASP B O 1
ATOM 4083 N N . PHE B 1 14 ? -0.983 -55.594 -41.125 1 82.12 14 PHE B N 1
ATOM 4084 C CA . PHE B 1 14 ? -0.104 -56.656 -40.656 1 82.12 14 PHE B CA 1
ATOM 4085 C C . PHE B 1 14 ? 0.854 -57.094 -41.75 1 82.12 14 PHE B C 1
ATOM 4087 O O . PHE B 1 14 ? 1.938 -57.625 -41.469 1 82.12 14 PHE B O 1
ATOM 4094 N N . LEU B 1 15 ? 0.467 -56.844 -42.938 1 85.75 15 LEU B N 1
ATOM 4095 C CA . LEU B 1 15 ? 1.252 -57.344 -44.062 1 85.75 15 LEU B CA 1
ATOM 4096 C C . LEU B 1 15 ? 2.039 -56.219 -44.719 1 85.75 15 LEU B C 1
ATOM 4098 O O . LEU B 1 15 ? 2.635 -56.375 -45.781 1 85.75 15 LEU B O 1
ATOM 4102 N N . THR B 1 16 ? 2.049 -55.062 -44.031 1 88 16 THR B N 1
ATOM 4103 C CA . THR B 1 16 ? 2.68 -53.875 -44.625 1 88 16 THR B CA 1
ATOM 4104 C C . THR B 1 16 ? 3.922 -53.5 -43.844 1 88 16 THR B C 1
ATOM 4106 O O . THR B 1 16 ? 3.898 -53.469 -42.594 1 88 16 THR B O 1
ATOM 4109 N N . CYS B 1 17 ? 4.984 -53.312 -44.5 1 89.75 17 CYS B N 1
ATOM 4110 C CA . CYS B 1 17 ? 6.227 -52.844 -43.875 1 89.75 17 CYS B CA 1
ATOM 4111 C C . CYS B 1 17 ? 6.098 -51.406 -43.438 1 89.75 17 CYS B C 1
ATOM 4113 O O . CYS B 1 17 ? 5.688 -50.531 -44.219 1 89.75 17 CYS B O 1
ATOM 4115 N N . THR B 1 18 ? 6.5 -51.094 -42.25 1 84.94 18 THR B N 1
ATOM 4116 C CA . THR B 1 18 ? 6.312 -49.75 -41.656 1 84.94 18 THR B CA 1
ATOM 4117 C C . THR B 1 18 ? 7.324 -48.781 -42.219 1 84.94 18 THR B C 1
ATOM 4119 O O . THR B 1 18 ? 7.156 -47.562 -42.062 1 84.94 18 THR B O 1
ATOM 4122 N N . VAL B 1 19 ? 8.344 -49.188 -42.906 1 87.44 19 VAL B N 1
ATOM 4123 C CA . VAL B 1 19 ? 9.406 -48.344 -43.406 1 87.44 19 VAL B CA 1
ATOM 4124 C C . VAL B 1 19 ? 9.086 -47.938 -44.844 1 87.44 19 VAL B C 1
ATOM 4126 O O . VAL B 1 19 ? 9.07 -46.75 -45.188 1 87.44 19 VAL B O 1
ATOM 4129 N N . CYS B 1 20 ? 8.773 -48.875 -45.719 1 88.62 20 CYS B N 1
ATOM 4130 C CA . CYS B 1 20 ? 8.539 -48.562 -47.094 1 88.62 20 CYS B CA 1
ATOM 4131 C C . CYS B 1 20 ? 7.047 -48.469 -47.406 1 88.62 20 CYS B C 1
ATOM 4133 O O . CYS B 1 20 ? 6.652 -47.969 -48.469 1 88.62 20 CYS B O 1
ATOM 4135 N N . TRP B 1 21 ? 6.195 -49 -46.656 1 88.44 21 TRP B N 1
ATOM 4136 C CA . TRP B 1 21 ? 4.738 -48.938 -46.75 1 88.44 21 TRP B CA 1
ATOM 4137 C C . TRP B 1 21 ? 4.211 -49.781 -47.875 1 88.44 21 TRP B C 1
ATOM 4139 O O . TRP B 1 21 ? 3.154 -49.5 -48.438 1 88.44 21 TRP B O 1
ATOM 4149 N N . GLU B 1 22 ? 4.973 -50.719 -48.156 1 88.25 22 GLU B N 1
ATOM 4150 C CA . GLU B 1 22 ? 4.566 -51.75 -49.125 1 88.25 22 GLU B CA 1
ATOM 4151 C C . GLU B 1 22 ? 4.461 -53.125 -48.469 1 88.25 22 GLU B C 1
ATOM 4153 O O . GLU B 1 22 ? 4.871 -53.312 -47.312 1 88.25 22 GLU B O 1
ATOM 4158 N N . ARG B 1 23 ? 3.811 -54 -49.219 1 87.44 23 ARG B N 1
ATOM 4159 C CA . ARG B 1 23 ? 3.775 -55.375 -48.719 1 87.44 23 ARG B CA 1
ATOM 4160 C C . ARG B 1 23 ? 5.184 -55.938 -48.531 1 87.44 23 ARG B C 1
ATOM 4162 O O . ARG B 1 23 ? 6.07 -55.656 -49.344 1 87.44 23 ARG B O 1
ATOM 4169 N N . TYR B 1 24 ? 5.355 -56.625 -47.469 1 88.5 24 TYR B N 1
ATOM 4170 C CA . TYR B 1 24 ? 6.672 -57.188 -47.156 1 88.5 24 TYR B CA 1
ATOM 4171 C C . TYR B 1 24 ? 7.266 -57.938 -48.344 1 88.5 24 TYR B C 1
ATOM 4173 O O . TYR B 1 24 ? 6.562 -58.656 -49.031 1 88.5 24 TYR B O 1
ATOM 4181 N N . LYS B 1 25 ? 8.516 -57.625 -48.656 1 83.81 25 LYS B N 1
ATOM 4182 C CA . LYS B 1 25 ? 9.312 -58.375 -49.625 1 83.81 25 LYS B CA 1
ATOM 4183 C C . LYS B 1 25 ? 10.484 -59.062 -48.969 1 83.81 25 LYS B C 1
ATOM 4185 O O . LYS B 1 25 ? 11.422 -58.406 -48.5 1 83.81 25 LYS B O 1
ATOM 4190 N N . ASN B 1 26 ? 10.438 -60.406 -48.906 1 83.06 26 ASN B N 1
ATOM 4191 C CA . ASN B 1 26 ? 11.469 -61.156 -48.219 1 83.06 26 ASN B CA 1
ATOM 4192 C C . ASN B 1 26 ? 11.648 -60.656 -46.781 1 83.06 26 ASN B C 1
ATOM 4194 O O . ASN B 1 26 ? 12.727 -60.188 -46.406 1 83.06 26 ASN B O 1
ATOM 4198 N N . ALA B 1 27 ? 10.586 -60.812 -46.062 1 88.5 27 ALA B N 1
ATOM 4199 C CA . ALA B 1 27 ? 10.492 -60.219 -44.719 1 88.5 27 ALA B CA 1
ATOM 4200 C C . ALA B 1 27 ? 11.523 -60.844 -43.781 1 88.5 27 ALA B C 1
ATOM 4202 O O . ALA B 1 27 ? 11.719 -62.062 -43.781 1 88.5 27 ALA B O 1
ATOM 4203 N N . LYS B 1 28 ? 12.242 -60 -43.125 1 88.75 28 LYS B N 1
ATOM 4204 C CA . LYS B 1 28 ? 13.164 -60.406 -42.062 1 88.75 28 LYS B CA 1
ATOM 4205 C C . LYS B 1 28 ? 12.617 -60.031 -40.688 1 88.75 28 LYS B C 1
ATOM 4207 O O . LYS B 1 28 ? 11.898 -59.062 -40.562 1 88.75 28 LYS B O 1
ATOM 4212 N N . ILE B 1 29 ? 12.891 -60.875 -39.688 1 88.69 29 ILE B N 1
ATOM 4213 C CA . ILE B 1 29 ? 12.367 -60.625 -38.344 1 88.69 29 ILE B CA 1
ATOM 4214 C C . ILE B 1 29 ? 13.516 -60.312 -37.406 1 88.69 29 ILE B C 1
ATOM 4216 O O . ILE B 1 29 ? 14.555 -60.969 -37.438 1 88.69 29 ILE B O 1
ATOM 4220 N N . LEU B 1 30 ? 13.32 -59.281 -36.656 1 88.31 30 LEU B N 1
ATOM 4221 C CA . LEU B 1 30 ? 14.305 -58.906 -35.656 1 88.31 30 LEU B CA 1
ATOM 4222 C C . LEU B 1 30 ? 14.016 -59.594 -34.312 1 88.31 30 LEU B C 1
ATOM 4224 O O . LEU B 1 30 ? 12.922 -60.125 -34.125 1 88.31 30 LEU B O 1
ATOM 4228 N N . PRO B 1 31 ? 15.039 -59.562 -33.406 1 85.12 31 PRO B N 1
ATOM 4229 C CA . PRO B 1 31 ? 14.812 -60.188 -32.094 1 85.12 31 PRO B CA 1
ATOM 4230 C C . PRO B 1 31 ? 13.664 -59.531 -31.344 1 85.12 31 PRO B C 1
ATOM 4232 O O . PRO B 1 31 ? 13.086 -60.156 -30.438 1 85.12 31 PRO B O 1
ATOM 4235 N N . CYS B 1 32 ? 13.258 -58.375 -31.719 1 86.5 32 CYS B N 1
ATOM 4236 C CA . CYS B 1 32 ? 12.156 -57.688 -31.062 1 86.5 32 CYS B CA 1
ATOM 4237 C C . CYS B 1 32 ? 10.82 -58.062 -31.672 1 86.5 32 CYS B C 1
ATOM 4239 O O . CYS B 1 32 ? 9.773 -57.562 -31.281 1 86.5 32 CYS B O 1
ATOM 4241 N N . LEU B 1 33 ? 10.859 -58.906 -32.656 1 88 33 LEU B N 1
ATOM 4242 C CA . LEU B 1 33 ? 9.719 -59.531 -33.281 1 88 33 LEU B CA 1
ATOM 4243 C C . LEU B 1 33 ? 9.078 -58.594 -34.312 1 88 33 LEU B C 1
ATOM 4245 O O . LEU B 1 33 ? 7.996 -58.875 -34.844 1 88 33 LEU B O 1
ATOM 4249 N N . HIS B 1 34 ? 9.781 -57.5 -34.5 1 86.81 34 HIS B N 1
ATOM 4250 C CA . HIS B 1 34 ? 9.305 -56.656 -35.594 1 86.81 34 HIS B CA 1
ATOM 4251 C C . HIS B 1 34 ? 9.93 -57.031 -36.938 1 86.81 34 HIS B C 1
ATOM 4253 O O . HIS B 1 34 ? 11.125 -57.375 -37 1 86.81 34 HIS B O 1
ATOM 4259 N N . SER B 1 35 ? 9.086 -57.062 -37.906 1 90.06 35 SER B N 1
ATOM 4260 C CA . SER B 1 35 ? 9.539 -57.531 -39.219 1 90.06 35 SER B CA 1
ATOM 4261 C C . SER B 1 35 ? 9.688 -56.375 -40.188 1 90.06 35 SER B C 1
ATOM 4263 O O . SER B 1 35 ? 8.969 -55.375 -40.062 1 90.06 35 SER B O 1
ATOM 4265 N N . PHE B 1 36 ? 10.664 -56.531 -41.094 1 91.06 36 PHE B N 1
ATOM 4266 C CA . PHE B 1 36 ? 10.938 -55.562 -42.125 1 91.06 36 PHE B CA 1
ATOM 4267 C C . PHE B 1 36 ? 11.359 -56.25 -43.438 1 91.06 36 PHE B C 1
ATOM 4269 O O . PHE B 1 36 ? 11.773 -57.406 -43.406 1 91.06 36 PHE B O 1
ATOM 4276 N N . CYS B 1 37 ? 11.18 -55.438 -44.5 1 89.44 37 CYS B N 1
ATOM 4277 C CA . CYS B 1 37 ? 11.695 -55.969 -45.781 1 89.44 37 CYS B CA 1
ATOM 4278 C C . CYS B 1 37 ? 13.211 -56.125 -45.719 1 89.44 37 CYS B C 1
ATOM 4280 O O . CYS B 1 37 ? 13.891 -55.344 -45.031 1 89.44 37 CYS B O 1
ATOM 4282 N N . ALA B 1 38 ? 13.703 -57.062 -46.438 1 87.56 38 ALA B N 1
ATOM 4283 C CA . ALA B 1 38 ? 15.148 -57.281 -46.5 1 87.56 38 ALA B CA 1
ATOM 4284 C C . ALA B 1 38 ? 15.867 -56.031 -46.969 1 87.56 38 ALA B C 1
ATOM 4286 O O . ALA B 1 38 ? 16.922 -55.688 -46.469 1 87.56 38 ALA B O 1
ATOM 4287 N N . GLN B 1 39 ? 15.219 -55.312 -47.844 1 87.12 39 GLN B N 1
ATOM 4288 C CA . GLN B 1 39 ? 15.82 -54.094 -48.406 1 87.12 39 GLN B CA 1
ATOM 4289 C C . GLN B 1 39 ? 15.719 -52.938 -47.406 1 87.12 39 GLN B C 1
ATOM 4291 O O . GLN B 1 39 ? 16.625 -52.094 -47.312 1 87.12 39 GLN B O 1
ATOM 4296 N N . CYS B 1 40 ? 14.688 -52.906 -46.656 1 89.25 40 CYS B N 1
ATOM 4297 C CA . CYS B 1 40 ? 14.445 -51.812 -45.719 1 89.25 40 CYS B CA 1
ATOM 4298 C C . CYS B 1 40 ? 15.383 -51.906 -44.531 1 89.25 40 CYS B C 1
ATOM 4300 O O . CYS B 1 40 ? 15.789 -50.875 -43.969 1 89.25 40 CYS B O 1
ATOM 4302 N N . VAL B 1 41 ? 15.758 -53.094 -44.156 1 87.25 41 VAL B N 1
ATOM 4303 C CA . VAL B 1 41 ? 16.594 -53.312 -42.969 1 87.25 41 VAL B CA 1
ATOM 4304 C C . VAL B 1 41 ? 18 -52.781 -43.25 1 87.25 41 VAL B C 1
ATOM 4306 O O . VAL B 1 41 ? 18.688 -52.344 -42.312 1 87.25 41 VAL B O 1
ATOM 4309 N N . VAL B 1 42 ? 18.328 -52.75 -44.5 1 82.31 42 VAL B N 1
ATOM 4310 C CA . VAL B 1 42 ? 19.656 -52.312 -44.875 1 82.31 42 VAL B CA 1
ATOM 4311 C C . VAL B 1 42 ? 19.812 -50.844 -44.5 1 82.31 42 VAL B C 1
ATOM 4313 O O . VAL B 1 42 ? 20.906 -50.375 -44.125 1 82.31 42 VAL B O 1
ATOM 4316 N N . GLY B 1 43 ? 18.781 -50.156 -44.5 1 78.62 43 GLY B N 1
ATOM 4317 C CA . GLY B 1 43 ? 18.812 -48.719 -44.219 1 78.62 43 GLY B CA 1
ATOM 4318 C C . GLY B 1 43 ? 19 -48.406 -42.719 1 78.62 43 GLY B C 1
ATOM 4319 O O . GLY B 1 43 ? 19.344 -47.281 -42.375 1 78.62 43 GLY B O 1
ATOM 4320 N N . PHE B 1 44 ? 18.828 -49.406 -41.875 1 78.5 44 PHE B N 1
ATOM 4321 C CA . PHE B 1 44 ? 18.891 -49.188 -40.438 1 78.5 44 PHE B CA 1
ATOM 4322 C C . PHE B 1 44 ? 20.328 -49.125 -39.969 1 78.5 44 PHE B C 1
ATOM 4324 O O . PHE B 1 44 ? 20.609 -48.656 -38.844 1 78.5 44 PHE B O 1
ATOM 4331 N N . VAL B 1 45 ? 21.219 -49.75 -40.75 1 71.44 45 VAL B N 1
ATOM 4332 C CA . VAL B 1 45 ? 22.594 -49.938 -40.312 1 71.44 45 VAL B CA 1
ATOM 4333 C C . VAL B 1 45 ? 23.391 -48.656 -40.5 1 71.44 45 VAL B C 1
ATOM 4335 O O . VAL B 1 45 ? 23.438 -48.094 -41.594 1 71.44 45 VAL B O 1
ATOM 4338 N N . GLU B 1 46 ? 23.562 -48.062 -39.344 1 67.06 46 GLU B N 1
ATOM 4339 C CA . GLU B 1 46 ? 24.641 -47.062 -39.438 1 67.06 46 GLU B CA 1
ATOM 4340 C C . GLU B 1 46 ? 25.984 -47.75 -39.688 1 67.06 46 GLU B C 1
ATOM 4342 O O . GLU B 1 46 ? 26.203 -48.875 -39.281 1 67.06 46 GLU B O 1
ATOM 4347 N N . LYS B 1 47 ? 26.812 -47.281 -40.688 1 59.44 47 LYS B N 1
ATOM 4348 C CA . LYS B 1 47 ? 28.141 -47.781 -41.062 1 59.44 47 LYS B CA 1
ATOM 4349 C C . LYS B 1 47 ? 28.875 -48.344 -39.844 1 59.44 47 LYS B C 1
ATOM 4351 O O . LYS B 1 47 ? 29.094 -47.625 -38.875 1 59.44 47 LYS B O 1
ATOM 4356 N N . ASP B 1 48 ? 29.188 -49.656 -39.844 1 58.81 48 ASP B N 1
ATOM 4357 C CA . ASP B 1 48 ? 30.047 -50.406 -38.938 1 58.81 48 ASP B CA 1
ATOM 4358 C C . ASP B 1 48 ? 29.359 -50.625 -37.594 1 58.81 48 ASP B C 1
ATOM 4360 O O . ASP B 1 48 ? 30.016 -50.812 -36.562 1 58.81 48 ASP B O 1
ATOM 4364 N N . ALA B 1 49 ? 27.984 -50.531 -37.562 1 70.06 49 ALA B N 1
ATOM 4365 C CA . ALA B 1 49 ? 27.391 -50.594 -36.219 1 70.06 49 ALA B CA 1
ATOM 4366 C C . ALA B 1 49 ? 27.078 -52.062 -35.844 1 70.06 49 ALA B C 1
ATOM 4368 O O . ALA B 1 49 ? 26.703 -52.844 -36.719 1 70.06 49 ALA B O 1
ATOM 4369 N N . GLU B 1 50 ? 27.484 -52.469 -34.688 1 79.75 50 GLU B N 1
ATOM 4370 C CA . GLU B 1 50 ? 27.266 -53.781 -34.094 1 79.75 50 GLU B CA 1
ATOM 4371 C C . GLU B 1 50 ? 25.797 -54 -33.75 1 79.75 50 GLU B C 1
ATOM 4373 O O . GLU B 1 50 ? 25.375 -55.125 -33.5 1 79.75 50 GLU B O 1
ATOM 4378 N N . TYR B 1 51 ? 25.016 -53 -33.844 1 85.06 51 TYR B N 1
ATOM 4379 C CA . TYR B 1 51 ? 23.609 -53.125 -33.469 1 85.06 51 TYR B CA 1
ATOM 4380 C C . TYR B 1 51 ? 22.734 -52.312 -34.438 1 85.06 51 TYR B C 1
ATOM 4382 O O . TYR B 1 51 ? 23.203 -51.344 -35.031 1 85.06 51 TYR B O 1
ATOM 4390 N N . ILE B 1 52 ? 21.578 -52.75 -34.719 1 85.44 52 ILE B N 1
ATOM 4391 C CA . ILE B 1 52 ? 20.562 -52 -35.438 1 85.44 52 ILE B CA 1
ATOM 4392 C C . ILE B 1 52 ? 19.453 -51.562 -34.469 1 85.44 52 ILE B C 1
ATOM 4394 O O . ILE B 1 52 ? 19.078 -52.312 -33.562 1 85.44 52 ILE B O 1
ATOM 4398 N N . LYS B 1 53 ? 19.109 -50.406 -34.594 1 87.12 53 LYS B N 1
ATOM 4399 C CA . LYS B 1 53 ? 18 -49.938 -33.781 1 87.12 53 LYS B CA 1
ATOM 4400 C C . LYS B 1 53 ? 16.672 -50.062 -34.5 1 87.12 53 LYS B C 1
ATOM 4402 O O . LYS B 1 53 ? 16.516 -49.562 -35.625 1 87.12 53 LYS B O 1
ATOM 4407 N N . CYS B 1 54 ? 15.766 -50.875 -33.906 1 88.88 54 CYS B N 1
ATOM 4408 C CA . CYS B 1 54 ? 14.461 -51.094 -34.531 1 88.88 54 CYS B CA 1
ATOM 4409 C C . CYS B 1 54 ? 13.688 -49.781 -34.625 1 88.88 54 CYS B C 1
ATOM 4411 O O . CYS B 1 54 ? 13.5 -49.094 -33.625 1 88.88 54 CYS B O 1
ATOM 4413 N N . PRO B 1 55 ? 13.305 -49.375 -35.688 1 85.5 55 PRO B N 1
ATOM 4414 C CA . PRO B 1 55 ? 12.578 -48.094 -35.844 1 85.5 55 PRO B CA 1
ATOM 4415 C C . PRO B 1 55 ? 11.234 -48.094 -35.125 1 85.5 55 PRO B C 1
ATOM 4417 O O . PRO B 1 55 ? 10.68 -47 -34.875 1 85.5 55 PRO B O 1
ATOM 4420 N N . VAL B 1 56 ? 10.688 -49.25 -34.812 1 82.12 56 VAL B N 1
ATOM 4421 C CA . VAL B 1 56 ? 9.367 -49.344 -34.219 1 82.12 56 VAL B CA 1
ATOM 4422 C C . VAL B 1 56 ? 9.484 -49.25 -32.688 1 82.12 56 VAL B C 1
ATOM 4424 O O . VAL B 1 56 ? 8.789 -48.469 -32.062 1 82.12 56 VAL B O 1
ATOM 4427 N N . CYS B 1 57 ? 10.367 -50.031 -32.125 1 81.94 57 CYS B N 1
ATOM 4428 C CA . CYS B 1 57 ? 10.445 -50.094 -30.656 1 81.94 57 CYS B CA 1
ATOM 4429 C C . CYS B 1 57 ? 11.742 -49.5 -30.156 1 81.94 57 CYS B C 1
ATOM 4431 O O . CYS B 1 57 ? 11.922 -49.312 -28.953 1 81.94 57 CYS B O 1
ATOM 4433 N N . ARG B 1 58 ? 12.68 -49.219 -31.047 1 81.94 58 ARG B N 1
ATOM 4434 C CA . ARG B 1 58 ? 13.945 -48.562 -30.75 1 81.94 58 ARG B CA 1
ATOM 4435 C C . ARG B 1 58 ? 14.875 -49.469 -29.969 1 81.94 58 ARG B C 1
ATOM 4437 O O . ARG B 1 58 ? 15.875 -49.031 -29.406 1 81.94 58 ARG B O 1
ATOM 4444 N N . GLN B 1 59 ? 14.516 -50.688 -29.891 1 83.12 59 GLN B N 1
ATOM 4445 C CA . GLN B 1 59 ? 15.383 -51.688 -29.25 1 83.12 59 GLN B CA 1
ATOM 4446 C C . GLN B 1 59 ? 16.641 -51.938 -30.078 1 83.12 59 GLN B C 1
ATOM 4448 O O . GLN B 1 59 ? 16.578 -52 -31.297 1 83.12 59 GLN B O 1
ATOM 4453 N N . LYS B 1 60 ? 17.719 -52.125 -29.391 1 86.38 60 LYS B N 1
ATOM 4454 C CA . LYS B 1 60 ? 18.969 -52.469 -30.047 1 86.38 60 LYS B CA 1
ATOM 4455 C C . LYS B 1 60 ? 19.078 -53.969 -30.328 1 86.38 60 LYS B C 1
ATOM 4457 O O . LYS B 1 60 ? 18.984 -54.781 -29.406 1 86.38 60 LYS B O 1
ATOM 4462 N N . CYS B 1 61 ? 19.125 -54.312 -31.594 1 86.25 61 CYS B N 1
ATOM 4463 C CA . CYS B 1 61 ? 19.219 -55.719 -32 1 86.25 61 CYS B CA 1
ATOM 4464 C C . CYS B 1 61 ? 20.594 -56 -32.594 1 86.25 61 CYS B C 1
ATOM 4466 O O . CYS B 1 61 ? 21.109 -55.25 -33.438 1 86.25 61 CYS B O 1
ATOM 4468 N N . PRO B 1 62 ? 21.203 -57 -32.125 1 85.12 62 PRO B N 1
ATOM 4469 C CA . PRO B 1 62 ? 22.531 -57.344 -32.625 1 85.12 62 PRO B CA 1
ATOM 4470 C C . PRO B 1 62 ? 22.5 -57.812 -34.094 1 85.12 62 PRO B C 1
ATOM 4472 O O . PRO B 1 62 ? 21.562 -58.5 -34.5 1 85.12 62 PRO B O 1
ATOM 4475 N N . VAL B 1 63 ? 23.547 -57.344 -34.844 1 82.69 63 VAL B N 1
ATOM 4476 C CA . VAL B 1 63 ? 23.719 -57.812 -36.219 1 82.69 63 VAL B CA 1
ATOM 4477 C C . VAL B 1 63 ? 24.484 -59.125 -36.219 1 82.69 63 VAL B C 1
ATOM 4479 O O . VAL B 1 63 ? 25.531 -59.25 -35.594 1 82.69 63 VAL B O 1
ATOM 4482 N N . PRO B 1 64 ? 23.844 -60.125 -36.906 1 80.31 64 PRO B N 1
ATOM 4483 C CA . PRO B 1 64 ? 24.562 -61.406 -37 1 80.31 64 PRO B CA 1
ATOM 4484 C C . PRO B 1 64 ? 25.922 -61.281 -37.656 1 80.31 64 PRO B C 1
ATOM 4486 O O . PRO B 1 64 ? 26.188 -60.344 -38.375 1 80.31 64 PRO B O 1
ATOM 4489 N N . ASP B 1 65 ? 26.797 -62.281 -37.406 1 76.12 65 ASP B N 1
ATOM 4490 C CA . ASP B 1 65 ? 28.172 -62.25 -37.906 1 76.12 65 ASP B CA 1
ATOM 4491 C C . ASP B 1 65 ? 28.203 -62.25 -39.406 1 76.12 65 ASP B C 1
ATOM 4493 O O . ASP B 1 65 ? 29.094 -61.656 -40.031 1 76.12 65 ASP B O 1
ATOM 4497 N N . GLY B 1 66 ? 27.281 -62.875 -40.031 1 76.31 66 GLY B N 1
ATOM 4498 C CA . GLY B 1 66 ? 27.25 -62.938 -41.5 1 76.31 66 GLY B CA 1
ATOM 4499 C C . GLY B 1 66 ? 26.562 -61.75 -42.125 1 76.31 66 GLY B C 1
ATOM 4500 O O . GLY B 1 66 ? 26.406 -61.719 -43.375 1 76.31 66 GLY B O 1
ATOM 4501 N N . GLY B 1 67 ? 26.266 -60.781 -41.375 1 77.31 67 GLY B N 1
ATOM 4502 C CA . GLY B 1 67 ? 25.625 -59.594 -41.906 1 77.31 67 GLY B CA 1
ATOM 4503 C C . GLY B 1 67 ? 24.125 -59.625 -41.812 1 77.31 67 GLY B C 1
ATOM 4504 O O . GLY B 1 67 ? 23.547 -60.531 -41.188 1 77.31 67 GLY B O 1
ATOM 4505 N N . LEU B 1 68 ? 23.453 -58.688 -42.438 1 78.94 68 LEU B N 1
ATOM 4506 C CA . LEU B 1 68 ? 22 -58.531 -42.344 1 78.94 68 LEU B CA 1
ATOM 4507 C C . LEU B 1 68 ? 21.281 -59.656 -43.094 1 78.94 68 LEU B C 1
ATOM 4509 O O . LEU B 1 68 ? 20.109 -59.938 -42.812 1 78.94 68 LEU B O 1
ATOM 4513 N N . GLU B 1 69 ? 22.047 -60.219 -44 1 75.12 69 GLU B N 1
ATOM 4514 C CA . GLU B 1 69 ? 21.469 -61.312 -44.812 1 75.12 69 GLU B CA 1
ATOM 4515 C C . GLU B 1 69 ? 21.203 -62.531 -43.938 1 75.12 69 GLU B C 1
ATOM 4517 O O . GLU B 1 69 ? 20.375 -63.375 -44.281 1 75.12 69 GLU B O 1
ATOM 4522 N N . GLN B 1 70 ? 21.875 -62.5 -42.812 1 76.38 70 GLN B N 1
ATOM 4523 C CA . GLN B 1 70 ? 21.75 -63.688 -41.969 1 76.38 70 GLN B CA 1
ATOM 4524 C C . GLN B 1 70 ? 20.641 -63.5 -40.938 1 76.38 70 GLN B C 1
ATOM 4526 O O . GLN B 1 70 ? 20.422 -64.375 -40.094 1 76.38 70 GLN B O 1
ATOM 4531 N N . LEU B 1 71 ? 19.969 -62.438 -41.094 1 82.5 71 LEU B N 1
ATOM 4532 C CA . LEU B 1 71 ? 18.797 -62.281 -40.25 1 82.5 71 LEU B CA 1
ATOM 4533 C C . LEU B 1 71 ? 17.75 -63.344 -40.562 1 82.5 71 LEU B C 1
ATOM 4535 O O . LEU B 1 71 ? 17.609 -63.75 -41.688 1 82.5 71 LEU B O 1
ATOM 4539 N N . LYS B 1 72 ? 17.094 -63.719 -39.531 1 78.38 72 LYS B N 1
ATOM 4540 C CA . LYS B 1 72 ? 16.109 -64.75 -39.688 1 78.38 72 LYS B CA 1
ATOM 4541 C C . LYS B 1 72 ? 14.961 -64.312 -40.594 1 78.38 72 LYS B C 1
ATOM 4543 O O . LYS B 1 72 ? 14.453 -63.188 -40.438 1 78.38 72 LYS B O 1
ATOM 4548 N N . PRO B 1 73 ? 14.703 -65.188 -41.625 1 79.75 73 PRO B N 1
ATOM 4549 C CA . PRO B 1 73 ? 13.508 -64.812 -42.406 1 79.75 73 PRO B CA 1
ATOM 4550 C C . PRO B 1 73 ? 12.219 -65.062 -41.625 1 79.75 73 PRO B C 1
ATOM 4552 O O . PRO B 1 73 ? 12.133 -65.938 -40.781 1 79.75 73 PRO B O 1
ATOM 4555 N N . SER B 1 74 ? 11.305 -64.125 -41.812 1 80.12 74 SER B N 1
ATOM 4556 C CA . SER B 1 74 ? 9.984 -64.312 -41.25 1 80.12 74 SER B CA 1
ATOM 4557 C C . SER B 1 74 ? 9.156 -65.312 -42.031 1 80.12 74 SER B C 1
ATOM 4559 O O . SER B 1 74 ? 8.336 -64.875 -42.875 1 80.12 74 SER B O 1
ATOM 4561 N N . PHE B 1 75 ? 9.438 -66.5 -41.75 1 72.88 75 PHE B N 1
ATOM 4562 C CA . PHE B 1 75 ? 8.812 -67.562 -42.531 1 72.88 75 PHE B CA 1
ATOM 4563 C C . PHE B 1 75 ? 7.289 -67.438 -42.5 1 72.88 75 PHE B C 1
ATOM 4565 O O . PHE B 1 75 ? 6.617 -67.625 -43.5 1 72.88 75 PHE B O 1
ATOM 4572 N N . PHE B 1 76 ? 6.93 -67 -41.375 1 74.75 76 PHE B N 1
ATOM 4573 C CA . PHE B 1 76 ? 5.492 -66.938 -41.156 1 74.75 76 PHE B CA 1
ATOM 4574 C C . PHE B 1 76 ? 4.895 -65.812 -42.062 1 74.75 76 PHE B C 1
ATOM 4576 O O . PHE B 1 76 ? 3.941 -66.125 -42.812 1 74.75 76 PHE B O 1
ATOM 4583 N N . LEU B 1 77 ? 5.473 -64.688 -42 1 80.25 77 LEU B N 1
ATOM 4584 C CA . LEU B 1 77 ? 4.965 -63.562 -42.812 1 80.25 77 LEU B CA 1
ATOM 4585 C C . LEU B 1 77 ? 5.121 -63.844 -44.312 1 80.25 77 LEU B C 1
ATOM 4587 O O . LEU B 1 77 ? 4.215 -63.594 -45.094 1 80.25 77 LEU B O 1
ATOM 4591 N N . ASN B 1 78 ? 6.203 -64.375 -44.594 1 76.44 78 ASN B N 1
ATOM 4592 C CA . ASN B 1 78 ? 6.465 -64.75 -46 1 76.44 78 ASN B CA 1
ATOM 4593 C C . ASN B 1 78 ? 5.477 -65.75 -46.531 1 76.44 78 ASN B C 1
ATOM 4595 O O . ASN B 1 78 ? 5.02 -65.688 -47.656 1 76.44 78 ASN B O 1
ATOM 4599 N N . ASN B 1 79 ? 5.113 -66.625 -45.688 1 71.88 79 ASN B N 1
ATOM 4600 C CA . ASN B 1 79 ? 4.16 -67.625 -46.062 1 71.88 79 ASN B CA 1
ATOM 4601 C C . ASN B 1 79 ? 2.76 -67.062 -46.281 1 71.88 79 ASN B C 1
ATOM 4603 O O . ASN B 1 79 ? 2.074 -67.375 -47.25 1 71.88 79 ASN B O 1
ATOM 4607 N N . ILE B 1 80 ? 2.385 -66.25 -45.375 1 74.56 80 ILE B N 1
ATOM 4608 C CA . ILE B 1 80 ? 1.056 -65.625 -45.469 1 74.56 80 ILE B CA 1
ATOM 4609 C C . ILE B 1 80 ? 0.948 -64.75 -46.719 1 74.56 80 ILE B C 1
ATOM 4611 O O . ILE B 1 80 ? -0.085 -64.75 -47.375 1 74.56 80 ILE B O 1
ATOM 4615 N N . LEU B 1 81 ? 1.98 -64.062 -46.969 1 75.44 81 LEU B N 1
ATOM 4616 C CA . LEU B 1 81 ? 1.998 -63.219 -48.156 1 75.44 81 LEU B CA 1
ATOM 4617 C C . LEU B 1 81 ? 1.895 -64.062 -49.406 1 75.44 81 LEU B C 1
ATOM 4619 O O . LEU B 1 81 ? 1.183 -63.688 -50.344 1 75.44 81 LEU B O 1
ATOM 4623 N N . ALA B 1 82 ? 2.518 -65.125 -49.375 1 67.5 82 ALA B N 1
ATOM 4624 C CA . ALA B 1 82 ? 2.471 -66 -50.5 1 67.5 82 ALA B CA 1
ATOM 4625 C C . ALA B 1 82 ? 1.072 -66.625 -50.688 1 67.5 82 ALA B C 1
ATOM 4627 O O . ALA B 1 82 ? 0.573 -66.688 -51.812 1 67.5 82 ALA B O 1
ATOM 4628 N N . MET B 1 83 ? 0.495 -66.875 -49.625 1 64.75 83 MET B N 1
ATOM 4629 C CA . MET B 1 83 ? -0.854 -67.438 -49.656 1 64.75 83 MET B CA 1
ATOM 4630 C C . MET B 1 83 ? -1.86 -66.375 -50.125 1 64.75 83 MET B C 1
ATOM 4632 O O . MET B 1 83 ? -2.777 -66.688 -50.875 1 64.75 83 MET B O 1
ATOM 4636 N N . ALA B 1 84 ? -1.711 -65.188 -49.531 1 64.44 84 ALA B N 1
ATOM 4637 C CA . ALA B 1 84 ? -2.607 -64.125 -49.906 1 64.44 84 ALA B CA 1
ATOM 4638 C C . ALA B 1 84 ? -2.48 -63.781 -51.406 1 64.44 84 ALA B C 1
ATOM 4640 O O . ALA B 1 84 ? -3.473 -63.469 -52.062 1 64.44 84 ALA B O 1
ATOM 4641 N N . GLU B 1 85 ? -1.356 -63.875 -51.906 1 60.41 85 GLU B N 1
ATOM 4642 C CA . GLU B 1 85 ? -1.124 -63.625 -53.312 1 60.41 85 GLU B CA 1
ATOM 4643 C C . GLU B 1 85 ? -1.708 -64.75 -54.188 1 60.41 85 GLU B C 1
ATOM 4645 O O . GLU B 1 85 ? -2.256 -64.438 -55.281 1 60.41 85 GLU B O 1
ATOM 4650 N N . THR B 1 86 ? -1.575 -65.875 -53.719 1 53.78 86 THR B N 1
ATOM 4651 C CA . THR B 1 86 ? -2.123 -67 -54.469 1 53.78 86 THR B CA 1
ATOM 4652 C C . THR B 1 86 ? -3.641 -66.938 -54.562 1 53.78 86 THR B C 1
ATOM 4654 O O . THR B 1 86 ? -4.227 -67.25 -55.594 1 53.78 86 THR B O 1
ATOM 4657 N N . LYS B 1 87 ? -4.375 -66.5 -53.562 1 51.25 87 LYS B N 1
ATOM 4658 C CA . LYS B 1 87 ? -5.828 -66.375 -53.594 1 51.25 87 LYS B CA 1
ATOM 4659 C C . LYS B 1 87 ? -6.25 -65.25 -54.531 1 51.25 87 LYS B C 1
ATOM 4661 O O . LYS B 1 87 ? -7.289 -65.312 -55.188 1 51.25 87 LYS B O 1
ATOM 4666 N N . GLN B 1 88 ? -5.578 -64.188 -54.312 1 48.47 88 GLN B N 1
ATOM 4667 C CA . GLN B 1 88 ? -5.941 -63.125 -55.219 1 48.47 88 GLN B CA 1
ATOM 4668 C C . GLN B 1 88 ? -5.742 -63.531 -56.656 1 48.47 88 GLN B C 1
ATOM 4670 O O . GLN B 1 88 ? -6.375 -62.969 -57.562 1 48.47 88 GLN B O 1
ATOM 4675 N N . LYS B 1 89 ? -4.738 -64.438 -56.906 1 49.44 89 LYS B N 1
ATOM 4676 C CA . LYS B 1 89 ? -4.527 -64.875 -58.281 1 49.44 89 LYS B CA 1
ATOM 4677 C C . LYS B 1 89 ? -5.527 -65.938 -58.688 1 49.44 89 LYS B C 1
ATOM 4679 O O . LYS B 1 89 ? -5.367 -66.625 -59.688 1 49.44 89 LYS B O 1
ATOM 4684 N N . GLY B 1 90 ? -6.484 -66.312 -58.031 1 40.75 90 GLY B N 1
ATOM 4685 C CA . GLY B 1 90 ? -7.5 -67.188 -58.594 1 40.75 90 GLY B CA 1
ATOM 4686 C C . GLY B 1 90 ? -7.602 -67.062 -60.094 1 40.75 90 GLY B C 1
ATOM 4687 O O . GLY B 1 90 ? -7.145 -68 -60.812 1 40.75 90 GLY B O 1
ATOM 4688 N N . GLU B 1 91 ? -8.805 -66.5 -60.469 1 42.69 91 GLU B N 1
ATOM 4689 C CA . GLU B 1 91 ? -9.492 -66.875 -61.688 1 42.69 91 GLU B CA 1
ATOM 4690 C C . GLU B 1 91 ? -8.555 -66.812 -62.875 1 42.69 91 GLU B C 1
ATOM 4692 O O . GLU B 1 91 ? -8.648 -67.625 -63.781 1 42.69 91 GLU B O 1
ATOM 4697 N N . GLY B 1 92 ? -8 -65.625 -63.312 1 43.84 92 GLY B N 1
ATOM 4698 C CA . GLY B 1 92 ? -7.449 -65.5 -64.625 1 43.84 92 GLY B CA 1
ATOM 4699 C C . GLY B 1 92 ? -6.074 -66.062 -64.812 1 43.84 92 GLY B C 1
ATOM 4700 O O . GLY B 1 92 ? -5.645 -66.875 -63.938 1 43.84 92 GLY B O 1
ATOM 4701 N N . THR B 1 93 ? -4.922 -65.312 -65.562 1 48.84 93 THR B N 1
ATOM 4702 C CA . THR B 1 93 ? -3.672 -65.562 -66.25 1 48.84 93 THR B CA 1
ATOM 4703 C C . THR B 1 93 ? -2.561 -65.875 -65.25 1 48.84 93 THR B C 1
ATOM 4705 O O . THR B 1 93 ? -1.872 -65 -64.75 1 48.84 93 THR B O 1
ATOM 4708 N N . GLN B 1 94 ? -2.641 -66.625 -64.312 1 56.16 94 GLN B N 1
ATOM 4709 C CA . GLN B 1 94 ? -1.588 -66.75 -63.344 1 56.16 94 GL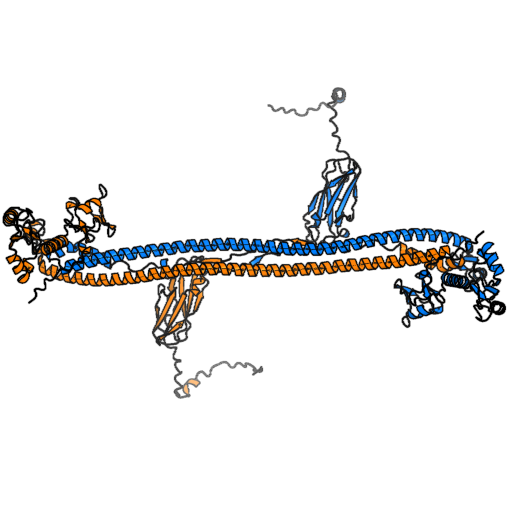N B CA 1
ATOM 4710 C C . GLN B 1 94 ? -0.319 -67.375 -63.938 1 56.16 94 GLN B C 1
ATOM 4712 O O . GLN B 1 94 ? -0.375 -68.375 -64.688 1 56.16 94 GLN B O 1
ATOM 4717 N N . VAL B 1 95 ? 0.724 -66.688 -64.125 1 69.81 95 VAL B N 1
ATOM 4718 C CA . VAL B 1 95 ? 2.037 -67.062 -64.625 1 69.81 95 VAL B CA 1
ATOM 4719 C C . VAL B 1 95 ? 2.838 -67.75 -63.531 1 69.81 95 VAL B C 1
ATOM 4721 O O . VAL B 1 95 ? 2.602 -67.5 -62.344 1 69.81 95 VAL B O 1
ATOM 4724 N N . CYS B 1 96 ? 3.572 -68.688 -63.875 1 73.06 96 CYS B N 1
ATOM 4725 C CA . CYS B 1 96 ? 4.496 -69.438 -63 1 73.06 96 CYS B CA 1
ATOM 4726 C C . CYS B 1 96 ? 5.32 -68.438 -62.156 1 73.06 96 CYS B C 1
ATOM 4728 O O . CYS B 1 96 ? 5.906 -67.5 -62.688 1 73.06 96 CYS B O 1
ATOM 4730 N N . ASP B 1 97 ? 5.453 -68.625 -60.969 1 69.56 97 ASP B N 1
ATOM 4731 C CA . ASP B 1 97 ? 6.18 -67.75 -60.062 1 69.56 97 ASP B CA 1
ATOM 4732 C C . ASP B 1 97 ? 7.68 -67.812 -60.312 1 69.56 97 ASP B C 1
ATOM 4734 O O . ASP B 1 97 ? 8.406 -66.875 -59.969 1 69.56 97 ASP B O 1
ATOM 4738 N N . SER B 1 98 ? 8.133 -68.812 -60.875 1 71.44 98 SER B N 1
ATOM 4739 C CA . SER B 1 98 ? 9.555 -69 -61.125 1 71.44 98 SER B CA 1
ATOM 4740 C C . SER B 1 98 ? 9.953 -68.438 -62.5 1 71.44 98 SER B C 1
ATOM 4742 O O . SER B 1 98 ? 10.844 -67.562 -62.562 1 71.44 98 SER B O 1
ATOM 4744 N N . CYS B 1 99 ? 9.211 -68.938 -63.5 1 72.12 99 CYS B N 1
ATOM 4745 C CA . CYS B 1 99 ? 9.602 -68.5 -64.875 1 72.12 99 CYS B CA 1
ATOM 4746 C C . CYS B 1 99 ? 8.758 -67.312 -65.312 1 72.12 99 CYS B C 1
ATOM 4748 O O . CYS B 1 99 ? 9.117 -66.688 -66.312 1 72.12 99 CYS B O 1
ATOM 4750 N N . GLN B 1 100 ? 7.613 -66.938 -64.812 1 71.5 100 GLN B N 1
ATOM 4751 C CA . GLN B 1 100 ? 6.703 -65.812 -65.062 1 71.5 100 GLN B CA 1
ATOM 4752 C C . GLN B 1 100 ? 6.219 -65.875 -66.562 1 71.5 100 GLN B C 1
ATOM 4754 O O . GLN B 1 100 ? 5.938 -64.875 -67.125 1 71.5 100 GLN B O 1
ATOM 4759 N N . GLU B 1 101 ? 6.195 -67.062 -67.125 1 76.19 101 GLU B N 1
ATOM 4760 C CA . GLU B 1 101 ? 5.812 -67.188 -68.5 1 76.19 101 GLU B CA 1
ATOM 4761 C C . GLU B 1 101 ? 4.66 -68.188 -68.688 1 76.19 101 GLU B C 1
ATOM 4763 O O . GLU B 1 101 ? 3.779 -68 -69.5 1 76.19 101 GLU B O 1
ATOM 4768 N N . ARG B 1 102 ? 4.734 -69.188 -68 1 80.25 102 ARG B N 1
ATOM 4769 C CA . ARG B 1 102 ? 3.807 -70.25 -68.188 1 80.25 102 ARG B CA 1
ATOM 4770 C C . ARG B 1 102 ? 2.775 -70.312 -67.062 1 80.25 102 ARG B C 1
ATOM 4772 O O . ARG B 1 102 ? 2.959 -69.75 -66 1 80.25 102 ARG B O 1
ATOM 4779 N N . LYS B 1 103 ? 1.757 -71 -67.438 1 79.06 103 LYS B N 1
ATOM 4780 C CA . LYS B 1 103 ? 0.692 -71.188 -66.438 1 79.06 103 LYS B CA 1
ATOM 4781 C C . LYS B 1 103 ? 1.117 -72.188 -65.375 1 79.06 103 LYS B C 1
ATOM 4783 O O . LYS B 1 103 ? 1.633 -73.312 -65.688 1 79.06 103 LYS B O 1
ATOM 4788 N N . PRO B 1 104 ? 1.043 -71.875 -64.125 1 78.81 104 PRO B N 1
ATOM 4789 C CA . PRO B 1 104 ? 1.43 -72.812 -63.031 1 78.81 104 PRO B CA 1
ATOM 4790 C C . PRO B 1 104 ? 0.465 -73.938 -62.906 1 78.81 104 PRO B C 1
ATOM 4792 O O . PRO B 1 104 ? -0.741 -73.812 -63.125 1 78.81 104 PRO B O 1
ATOM 4795 N N . ASP B 1 105 ? 1.004 -75.188 -62.719 1 79.69 105 ASP B N 1
ATOM 4796 C CA . ASP B 1 105 ? 0.17 -76.375 -62.531 1 79.69 105 ASP B CA 1
ATOM 4797 C C . ASP B 1 105 ? 0.453 -77.062 -61.188 1 79.69 105 ASP B C 1
ATOM 4799 O O . ASP B 1 105 ? -0.227 -78 -60.844 1 79.69 105 ASP B O 1
ATOM 4803 N N . ASN B 1 106 ? 1.535 -76.562 -60.562 1 80.62 106 ASN B N 1
ATOM 4804 C CA . ASN B 1 106 ? 1.927 -77.125 -59.281 1 80.62 106 ASN B CA 1
ATOM 4805 C C . ASN B 1 106 ? 2.154 -76.062 -58.219 1 80.62 106 ASN B C 1
ATOM 4807 O O . ASN B 1 106 ? 2.424 -74.938 -58.562 1 80.62 106 ASN B O 1
ATOM 4811 N N . ARG B 1 107 ? 2.035 -76.5 -57 1 75.62 107 ARG B N 1
ATOM 4812 C CA . ARG B 1 107 ? 2.338 -75.625 -55.875 1 75.62 107 ARG B CA 1
ATOM 4813 C C . ARG B 1 107 ? 3.365 -76.25 -54.938 1 75.62 107 ARG B C 1
ATOM 4815 O O . ARG B 1 107 ? 3.223 -77.438 -54.562 1 75.62 107 ARG B O 1
ATOM 4822 N N . CYS B 1 108 ? 4.438 -75.562 -54.781 1 73.38 108 CYS B N 1
ATOM 4823 C CA . CYS B 1 108 ? 5.418 -76 -53.781 1 73.38 108 CYS B CA 1
ATOM 4824 C C . CYS B 1 108 ? 4.957 -75.688 -52.375 1 73.38 108 CYS B C 1
ATOM 4826 O O . CYS B 1 108 ? 4.738 -74.562 -52.031 1 73.38 108 CYS B O 1
ATOM 4828 N N . VAL B 1 109 ? 4.801 -76.75 -51.562 1 68.88 109 VAL B N 1
ATOM 4829 C CA . VAL B 1 109 ? 4.254 -76.625 -50.219 1 68.88 109 VAL B CA 1
ATOM 4830 C C . VAL B 1 109 ? 5.215 -75.812 -49.344 1 68.88 109 VAL B C 1
ATOM 4832 O O . VAL B 1 109 ? 4.785 -74.938 -48.562 1 68.88 109 VAL B O 1
ATOM 4835 N N . GLU B 1 110 ? 6.535 -75.938 -49.656 1 62.47 110 GLU B N 1
ATOM 4836 C CA . GLU B 1 110 ? 7.547 -75.312 -48.812 1 62.47 110 GLU B CA 1
ATOM 4837 C C . GLU B 1 110 ? 7.734 -73.875 -49.188 1 62.47 110 GLU B C 1
ATOM 4839 O O . GLU B 1 110 ? 7.867 -73 -48.312 1 62.47 110 GLU B O 1
ATOM 4844 N N . CYS B 1 111 ? 7.77 -73.625 -50.469 1 61.47 111 CYS B N 1
ATOM 4845 C CA . CYS B 1 111 ? 8.031 -72.25 -50.938 1 61.47 111 CYS B CA 1
ATOM 4846 C C . CYS B 1 111 ? 6.734 -71.5 -51.125 1 61.47 111 CYS B C 1
ATOM 4848 O O . CYS B 1 111 ? 6.754 -70.25 -51.25 1 61.47 111 CYS B O 1
ATOM 4850 N N . ALA B 1 112 ? 5.648 -72.188 -51.094 1 63.38 112 ALA B N 1
ATOM 4851 C CA . ALA B 1 112 ? 4.324 -71.625 -51.406 1 63.38 112 ALA B CA 1
ATOM 4852 C C . ALA B 1 112 ? 4.301 -70.938 -52.75 1 63.38 112 ALA B C 1
ATOM 4854 O O . ALA B 1 112 ? 3.682 -69.875 -52.875 1 63.38 112 ALA B O 1
ATOM 4855 N N . LEU B 1 113 ? 5.059 -71.438 -53.656 1 68.25 113 LEU B N 1
ATOM 4856 C CA . LEU B 1 113 ? 5.113 -70.875 -55 1 68.25 113 LEU B CA 1
ATOM 4857 C C . LEU B 1 113 ? 4.289 -71.75 -55.969 1 68.25 113 LEU B C 1
ATOM 4859 O O . LEU B 1 113 ? 4.266 -72.938 -55.844 1 68.25 113 LEU B O 1
ATOM 4863 N N . ASP B 1 114 ? 3.611 -71.062 -56.844 1 72.25 114 ASP B N 1
ATOM 4864 C CA . ASP B 1 114 ? 2.945 -71.688 -57.969 1 72.25 114 ASP B CA 1
ATOM 4865 C C . ASP B 1 114 ? 3.883 -71.812 -59.156 1 72.25 114 ASP B C 1
ATOM 4867 O O . ASP B 1 114 ? 4.309 -70.812 -59.75 1 72.25 114 ASP B O 1
ATOM 4871 N N . ILE B 1 115 ? 4.25 -73 -59.406 1 79 115 ILE B N 1
ATOM 4872 C CA . ILE B 1 115 ? 5.266 -73.188 -60.438 1 79 115 ILE B CA 1
ATOM 4873 C C . ILE B 1 115 ? 4.703 -74.062 -61.562 1 79 115 ILE B C 1
ATOM 4875 O O . ILE B 1 115 ? 3.818 -74.875 -61.344 1 79 115 ILE B O 1
ATOM 4879 N N . CYS B 1 116 ? 5.125 -73.75 -62.75 1 80.38 116 CYS B N 1
ATOM 4880 C CA . CYS B 1 116 ? 4.711 -74.562 -63.906 1 80.38 116 CYS B CA 1
ATOM 4881 C C . CYS B 1 116 ? 5.418 -75.875 -63.969 1 80.38 116 CYS B C 1
ATOM 4883 O O . CYS B 1 116 ? 6.332 -76.125 -63.156 1 80.38 116 CYS B O 1
ATOM 4885 N N . SER B 1 117 ? 5.059 -76.688 -64.875 1 82.19 117 SER B N 1
ATOM 4886 C CA . SER B 1 117 ? 5.59 -78.062 -65 1 82.19 117 SER B CA 1
ATOM 4887 C C . SER B 1 117 ? 7.09 -78.062 -65.25 1 82.19 117 SER B C 1
ATOM 4889 O O . SER B 1 117 ? 7.84 -78.875 -64.688 1 82.19 117 SER B O 1
ATOM 4891 N N . ILE B 1 118 ? 7.559 -77.062 -66 1 84.19 118 ILE B N 1
ATOM 4892 C CA . ILE B 1 118 ? 8.977 -77 -66.312 1 84.19 118 ILE B CA 1
ATOM 4893 C C . ILE B 1 118 ? 9.773 -76.562 -65.125 1 84.19 118 ILE B C 1
ATOM 4895 O O . ILE B 1 118 ? 10.812 -77.125 -64.75 1 84.19 118 ILE B O 1
ATOM 4899 N N . CYS B 1 119 ? 9.273 -75.562 -64.438 1 81 119 CYS B N 1
ATOM 4900 C CA . CYS B 1 119 ? 9.953 -75.062 -63.281 1 81 119 CYS B CA 1
ATOM 4901 C C . CYS B 1 119 ? 9.891 -76 -62.125 1 81 119 CYS B C 1
ATOM 4903 O O . CYS B 1 119 ? 10.781 -76 -61.25 1 81 119 CYS B O 1
ATOM 4905 N N . SER B 1 120 ? 8.859 -76.75 -62.125 1 81.81 120 SER B N 1
ATOM 4906 C CA . SER B 1 120 ? 8.758 -77.812 -61.156 1 81.81 120 SER B CA 1
ATOM 4907 C C . SER B 1 120 ? 9.906 -78.812 -61.281 1 81.81 120 SER B C 1
ATOM 4909 O O . SER B 1 120 ? 10.477 -79.25 -60.281 1 81.81 120 SER B O 1
ATOM 4911 N N . ASN B 1 121 ? 10.18 -79.125 -62.438 1 83.19 121 ASN B N 1
ATOM 4912 C CA . ASN B 1 121 ? 11.289 -80 -62.688 1 83.19 121 ASN B CA 1
ATOM 4913 C C . ASN B 1 121 ? 12.625 -79.375 -62.312 1 83.19 121 ASN B C 1
ATOM 4915 O O . ASN B 1 121 ? 13.484 -80.062 -61.75 1 83.19 121 ASN B O 1
ATOM 4919 N N . ALA B 1 122 ? 12.734 -78.125 -62.531 1 82.38 122 ALA B N 1
ATOM 4920 C CA . ALA B 1 122 ? 13.93 -77.438 -62.125 1 82.38 122 ALA B CA 1
ATOM 4921 C C . ALA B 1 122 ? 14.031 -77.312 -60.594 1 82.38 122 ALA B C 1
ATOM 4923 O O . ALA B 1 122 ? 15.109 -77.5 -60.031 1 82.38 122 ALA B O 1
ATOM 4924 N N . HIS B 1 123 ? 12.93 -77.125 -60 1 78.31 123 HIS B N 1
ATOM 4925 C CA . HIS B 1 123 ? 12.812 -77 -58.531 1 78.31 123 HIS B CA 1
ATOM 4926 C C . HIS B 1 123 ? 13.273 -78.312 -57.844 1 78.31 123 HIS B C 1
ATOM 4928 O O . HIS B 1 123 ? 13.93 -78.25 -56.781 1 78.31 123 HIS B O 1
ATOM 4934 N N . LYS B 1 124 ? 13.078 -79.312 -58.562 1 77.44 124 LYS B N 1
ATOM 4935 C CA . LYS B 1 124 ? 13.469 -80.625 -58.031 1 77.44 124 LYS B CA 1
ATOM 4936 C C . LYS B 1 124 ? 14.953 -80.875 -58.219 1 77.44 124 LYS B C 1
ATOM 4938 O O . LYS B 1 124 ? 15.539 -81.75 -57.562 1 77.44 124 LYS B O 1
ATOM 4943 N N . LYS B 1 125 ? 15.539 -80.125 -59.094 1 78 125 LYS B N 1
ATOM 4944 C CA . LYS B 1 125 ? 16.938 -80.375 -59.438 1 78 125 LYS B CA 1
ATOM 4945 C C . LYS B 1 125 ? 17.859 -79.438 -58.625 1 78 125 LYS B C 1
ATOM 4947 O O . LYS B 1 125 ? 19.031 -79.75 -58.438 1 78 125 LYS B O 1
ATOM 4952 N N . ILE B 1 126 ? 17.328 -78.375 -58.125 1 72.19 126 ILE B N 1
ATOM 4953 C CA . ILE B 1 126 ? 18.109 -77.438 -57.344 1 72.19 126 ILE B CA 1
ATOM 4954 C C . ILE B 1 126 ? 18.297 -77.938 -55.938 1 72.19 126 ILE B C 1
ATOM 4956 O O . ILE B 1 126 ? 17.328 -78.312 -55.25 1 72.19 126 ILE B O 1
ATOM 4960 N N . PRO B 1 127 ? 19.484 -78.062 -55.562 1 62.84 127 PRO B N 1
ATOM 4961 C CA . PRO B 1 127 ? 19.766 -78.625 -54.25 1 62.84 127 PRO B CA 1
ATOM 4962 C C . PRO B 1 127 ? 19.016 -77.938 -53.094 1 62.84 127 PRO B C 1
ATOM 4964 O O . PRO B 1 127 ? 18.578 -78.562 -52.156 1 62.84 127 PRO B O 1
ATOM 4967 N N . ALA B 1 128 ? 18.766 -76.75 -53.312 1 62.5 128 ALA B N 1
ATOM 4968 C CA . ALA B 1 128 ? 18.125 -76 -52.281 1 62.5 128 ALA B CA 1
ATOM 4969 C C . ALA B 1 128 ? 16.641 -76.312 -52.156 1 62.5 128 ALA B C 1
ATOM 4971 O O . ALA B 1 128 ? 16.047 -76.188 -51.094 1 62.5 128 ALA B O 1
ATOM 4972 N N . THR B 1 129 ? 16.016 -76.812 -53.312 1 67 129 THR B N 1
ATOM 4973 C CA . THR B 1 129 ? 14.562 -77 -53.312 1 67 129 THR B CA 1
ATOM 4974 C C . THR B 1 129 ? 14.172 -78.438 -53.656 1 67 129 THR B C 1
ATOM 4976 O O . THR B 1 129 ? 12.992 -78.75 -53.75 1 67 129 THR B O 1
ATOM 4979 N N . ARG B 1 130 ? 15.102 -79.312 -53.812 1 71.5 130 ARG B N 1
ATOM 4980 C CA . ARG B 1 130 ? 14.883 -80.625 -54.312 1 71.5 130 ARG B CA 1
ATOM 4981 C C . ARG B 1 130 ? 13.945 -81.438 -53.375 1 71.5 130 ARG B C 1
ATOM 4983 O O . ARG B 1 130 ? 13.188 -82.25 -53.844 1 71.5 130 ARG B O 1
ATOM 4990 N N . ASN B 1 131 ? 13.969 -81 -52.125 1 63.25 131 ASN B N 1
ATOM 4991 C CA . ASN B 1 131 ? 13.18 -81.812 -51.156 1 63.25 131 ASN B CA 1
ATOM 4992 C C . ASN B 1 131 ? 11.828 -81.125 -50.906 1 63.25 131 ASN B C 1
ATOM 4994 O O . ASN B 1 131 ? 11.078 -81.562 -50.031 1 63.25 131 ASN B O 1
ATOM 4998 N N . HIS B 1 132 ? 11.477 -80.25 -51.656 1 70.25 132 HIS B N 1
ATOM 4999 C CA . HIS B 1 132 ? 10.195 -79.562 -51.469 1 70.25 132 HIS B CA 1
ATOM 5000 C C . HIS B 1 132 ? 9.055 -80.438 -52 1 70.25 132 HIS B C 1
ATOM 5002 O O . HIS B 1 132 ? 9.242 -81.188 -52.969 1 70.25 132 HIS B O 1
ATOM 5008 N N . LYS B 1 133 ? 7.918 -80.312 -51.312 1 73 133 LYS B N 1
ATOM 5009 C CA . LYS B 1 133 ? 6.734 -81.062 -51.781 1 73 133 LYS B CA 1
ATOM 5010 C C . LYS B 1 133 ? 5.941 -80.25 -52.781 1 73 133 LYS B C 1
ATOM 5012 O O . LYS B 1 133 ? 5.438 -79.125 -52.469 1 73 133 LYS B O 1
ATOM 5017 N N . LEU B 1 134 ? 5.996 -80.812 -53.969 1 76.38 134 LEU B N 1
ATOM 5018 C CA . LEU B 1 134 ? 5.242 -80.125 -55.031 1 76.38 134 LEU B CA 1
ATOM 5019 C C . LEU B 1 134 ? 3.918 -80.875 -55.25 1 76.38 134 LEU B C 1
ATOM 5021 O O . LEU B 1 134 ? 3.891 -82.062 -55.438 1 76.38 134 LEU B O 1
ATOM 5025 N N . LEU B 1 135 ? 2.887 -80.188 -55.031 1 76.81 135 LEU B N 1
ATOM 5026 C CA . LEU B 1 135 ? 1.554 -80.75 -55.219 1 76.81 135 LEU B CA 1
ATOM 5027 C C . LEU B 1 135 ? 0.838 -80.062 -56.375 1 76.81 135 LEU B C 1
ATOM 5029 O O . LEU B 1 135 ? 0.999 -78.875 -56.594 1 76.81 135 LEU B O 1
ATOM 5033 N N . SER B 1 136 ? 0.22 -80.875 -57.188 1 77.19 136 SER B N 1
ATOM 5034 C CA . SER B 1 136 ? -0.663 -80.25 -58.188 1 77.19 136 SER B CA 1
ATOM 5035 C C . SER B 1 136 ? -1.787 -79.5 -57.5 1 77.19 136 SER B C 1
ATOM 5037 O O . SER B 1 136 ? -2.113 -79.688 -56.344 1 77.19 136 SER B O 1
ATOM 5039 N N . PHE B 1 137 ? -2.328 -78.5 -58.125 1 72.75 137 PHE B N 1
ATOM 5040 C CA . PHE B 1 137 ? -3.365 -77.625 -57.531 1 72.75 137 PHE B CA 1
ATOM 5041 C C . PHE B 1 137 ? -4.52 -78.5 -57.031 1 72.75 137 PHE B C 1
ATOM 5043 O O . PHE B 1 137 ? -5.082 -78.25 -55.969 1 72.75 137 PHE B O 1
ATOM 5050 N N . ALA B 1 138 ? -4.812 -79.562 -57.75 1 73.38 138 ALA B N 1
ATOM 5051 C CA . ALA B 1 138 ? -5.891 -80.438 -57.344 1 73.38 138 ALA B CA 1
ATOM 5052 C C . ALA B 1 138 ? -5.516 -81.188 -56.062 1 73.38 138 ALA B C 1
ATOM 5054 O O . ALA B 1 138 ? -6.324 -81.312 -55.125 1 73.38 138 ALA B O 1
ATOM 5055 N N . GLU B 1 139 ? -4.281 -81.625 -55.969 1 73.88 139 GLU B N 1
ATOM 5056 C CA . GLU B 1 139 ? -3.809 -82.312 -54.812 1 73.88 139 GLU B CA 1
ATOM 5057 C C . GLU B 1 139 ? -3.701 -81.438 -53.594 1 73.88 139 GLU B C 1
ATOM 5059 O O . GLU B 1 139 ? -3.969 -81.812 -52.469 1 73.88 139 GLU B O 1
ATOM 5064 N N . TYR B 1 140 ? -3.295 -80.25 -53.875 1 69.38 140 TYR B N 1
ATOM 5065 C CA . TYR B 1 140 ? -3.141 -79.25 -52.812 1 69.38 140 TYR B CA 1
ATOM 5066 C C . TYR B 1 140 ? -4.484 -78.938 -52.156 1 69.38 140 TYR B C 1
ATOM 5068 O O . TYR B 1 140 ? -4.594 -78.875 -50.938 1 69.38 140 TYR B O 1
ATOM 5076 N N . GLU B 1 141 ? -5.461 -78.875 -52.969 1 67.5 141 GLU B N 1
ATOM 5077 C CA . GLU B 1 141 ? -6.805 -78.625 -52.469 1 67.5 141 GLU B CA 1
ATOM 5078 C C . GLU B 1 141 ? -7.352 -79.812 -51.688 1 67.5 141 GLU B C 1
ATOM 5080 O O . GLU B 1 141 ? -8.023 -79.625 -50.656 1 67.5 141 GLU B O 1
ATOM 5085 N N . GLU B 1 142 ? -7.074 -80.875 -52.125 1 68.5 142 GLU B N 1
ATOM 5086 C CA . GLU B 1 142 ? -7.5 -82.125 -51.438 1 68.5 142 GLU B CA 1
ATOM 5087 C C . GLU B 1 142 ? -6.75 -82.25 -50.125 1 68.5 142 GLU B C 1
ATOM 5089 O O . GLU B 1 142 ? -7.34 -82.688 -49.125 1 68.5 142 GLU B O 1
ATOM 5094 N N . ALA B 1 143 ? -5.453 -82 -50.156 1 63.66 143 ALA B N 1
ATOM 5095 C CA . ALA B 1 143 ? -4.645 -82.125 -48.938 1 63.66 143 ALA B CA 1
ATOM 5096 C C . ALA B 1 143 ? -5.047 -81.062 -47.906 1 63.66 143 ALA B C 1
ATOM 5098 O O . ALA B 1 143 ? -5.004 -81.375 -46.688 1 63.66 143 ALA B O 1
ATOM 5099 N N . LYS B 1 144 ? -5.398 -80 -48.344 1 62.84 144 LYS B N 1
ATOM 5100 C CA . LYS B 1 144 ? -5.895 -78.938 -47.469 1 62.84 144 LYS B CA 1
ATOM 5101 C C . LYS B 1 144 ? -7.098 -79.438 -46.656 1 62.84 144 LYS B C 1
ATOM 5103 O O . LYS B 1 144 ? -7.254 -79.062 -45.5 1 62.84 144 LYS B O 1
ATOM 5108 N N . THR B 1 145 ? -7.926 -80.188 -47.281 1 57.78 145 THR B N 1
ATOM 5109 C CA . THR B 1 145 ? -9.164 -80.625 -46.656 1 57.78 145 THR B CA 1
ATOM 5110 C C . THR B 1 145 ? -8.906 -81.875 -45.812 1 57.78 145 THR B C 1
ATOM 5112 O O . THR B 1 145 ? -9.516 -82.062 -44.75 1 57.78 145 THR B O 1
ATOM 5115 N N . ILE B 1 146 ? -8.078 -82.812 -46.312 1 56.41 146 ILE B N 1
ATOM 5116 C CA . ILE B 1 146 ? -7.965 -84.125 -45.656 1 56.41 146 ILE B CA 1
ATOM 5117 C C . ILE B 1 146 ? -6.945 -84.062 -44.531 1 56.41 146 ILE B C 1
ATOM 5119 O O . ILE B 1 146 ? -7.184 -84.562 -43.438 1 56.41 146 ILE B O 1
ATOM 5123 N N . SER B 1 147 ? -5.668 -83.688 -44.75 1 48.16 147 SER B N 1
ATOM 5124 C CA . SER B 1 147 ? -4.633 -83.625 -43.719 1 48.16 147 SER B CA 1
ATOM 5125 C C . SER B 1 147 ? -3.893 -82.312 -43.781 1 48.16 147 SER B C 1
ATOM 5127 O O . SER B 1 147 ? -2.842 -82.188 -44.406 1 48.16 147 SER B O 1
ATOM 5129 N N . PRO B 1 148 ? -4.434 -81.312 -43.188 1 50.5 148 PRO B N 1
ATOM 5130 C CA . PRO B 1 148 ? -3.855 -79.938 -43.188 1 50.5 148 PRO B CA 1
ATOM 5131 C C . PRO B 1 148 ? -2.367 -79.938 -42.844 1 50.5 148 PRO B C 1
ATOM 5133 O O . PRO B 1 148 ? -1.636 -79.062 -43.25 1 50.5 148 PRO B O 1
ATOM 5136 N N . SER B 1 149 ? -1.955 -80.938 -42.219 1 50.25 149 SER B N 1
ATOM 5137 C CA . SER B 1 149 ? -0.548 -81.125 -41.875 1 50.25 149 SER B CA 1
ATOM 5138 C C . SER B 1 149 ? 0.307 -81.375 -43.125 1 50.25 149 SER B C 1
ATOM 5140 O O . SER B 1 149 ? 1.501 -81.062 -43.125 1 50.25 149 SER B O 1
ATOM 5142 N N . LEU B 1 150 ? -0.231 -81.875 -44.062 1 50.78 150 LEU B N 1
ATOM 5143 C CA . LEU B 1 150 ? 0.475 -82.25 -45.281 1 50.78 150 LEU B CA 1
ATOM 5144 C C . LEU B 1 150 ? 0.748 -81 -46.125 1 50.78 150 LEU B C 1
ATOM 5146 O O . LEU B 1 150 ? 1.693 -81 -46.938 1 50.78 150 LEU B O 1
ATOM 5150 N N . VAL B 1 151 ? -0.104 -80.125 -46.062 1 52.62 151 VAL B N 1
ATOM 5151 C CA . VAL B 1 151 ? 0.009 -78.938 -46.875 1 52.62 151 VAL B CA 1
ATOM 5152 C C . VAL B 1 151 ? 0.821 -77.875 -46.094 1 52.62 151 VAL B C 1
ATOM 5154 O O . VAL B 1 151 ? 1.104 -76.812 -46.625 1 52.62 151 VAL B O 1
ATOM 5157 N N . GLN B 1 152 ? 1.171 -78.188 -44.906 1 52.38 152 GLN B N 1
ATOM 5158 C CA . GLN B 1 152 ? 1.936 -77.188 -44.094 1 52.38 152 GLN B CA 1
ATOM 5159 C C . GLN B 1 152 ? 3.436 -77.438 -44.281 1 52.38 152 GLN B C 1
ATOM 5161 O O . GLN B 1 152 ? 3.926 -78.562 -44.156 1 52.38 152 GLN B O 1
ATOM 5166 N N . PRO B 1 153 ? 4.113 -76.5 -44.906 1 53.09 153 PRO B N 1
ATOM 5167 C CA . PRO B 1 153 ? 5.531 -76.688 -45.219 1 53.09 153 PRO B CA 1
ATOM 5168 C C . PRO B 1 153 ? 6.348 -77.188 -44.031 1 53.09 153 PRO B C 1
ATOM 5170 O O . PRO B 1 153 ? 6.199 -76.625 -42.938 1 53.09 153 PRO B O 1
ATOM 5173 N N . ALA B 1 154 ? 6.781 -78.375 -44.031 1 55.72 154 ALA B N 1
ATOM 5174 C CA . ALA B 1 154 ? 7.711 -78.812 -43 1 55.72 154 ALA B CA 1
ATOM 5175 C C . ALA B 1 154 ? 8.922 -77.938 -42.875 1 55.72 154 ALA B C 1
ATOM 5177 O O . ALA B 1 154 ? 9.422 -77.375 -43.875 1 55.72 154 ALA B O 1
ATOM 5178 N N . VAL B 1 155 ? 9.195 -77.312 -41.781 1 60.91 155 VAL B N 1
ATOM 5179 C CA . VAL B 1 155 ? 10.406 -76.5 -41.594 1 60.91 155 VAL B CA 1
ATOM 5180 C C . VAL B 1 155 ? 11.625 -77.438 -41.625 1 60.91 155 VAL B C 1
ATOM 5182 O O . VAL B 1 155 ? 11.633 -78.5 -41 1 60.91 155 VAL B O 1
ATOM 5185 N N . HIS B 1 156 ? 12.398 -77.25 -42.719 1 69.44 156 HIS B N 1
ATOM 5186 C CA . HIS B 1 156 ? 13.602 -78 -42.875 1 69.44 156 HIS B CA 1
ATOM 5187 C C . HIS B 1 156 ? 14.766 -77.438 -42.062 1 69.44 156 HIS B C 1
ATOM 5189 O O . HIS B 1 156 ? 14.758 -76.25 -41.719 1 69.44 156 HIS B O 1
ATOM 5195 N N . CYS B 1 157 ? 15.578 -78.312 -41.594 1 73.06 157 CYS B N 1
ATOM 5196 C CA . CYS B 1 157 ? 16.75 -78 -40.781 1 73.06 157 CYS B CA 1
ATOM 5197 C C . CYS B 1 157 ? 17.672 -77.062 -41.562 1 73.06 157 CYS B C 1
ATOM 5199 O O . CYS B 1 157 ? 17.906 -77.25 -42.75 1 73.06 157 CYS B O 1
ATOM 5201 N N . SER B 1 158 ? 18.062 -75.875 -41.062 1 69.25 158 SER B N 1
ATOM 5202 C CA . SER B 1 158 ? 18.953 -74.938 -41.688 1 69.25 158 SER B CA 1
ATOM 5203 C C . SER B 1 158 ? 20.344 -75.5 -41.938 1 69.25 158 SER B C 1
ATOM 5205 O O . SER B 1 158 ? 21.062 -75.062 -42.844 1 69.25 158 SER B O 1
ATOM 5207 N N . LYS B 1 159 ? 20.734 -76.5 -41.25 1 74.19 159 LYS B N 1
ATOM 5208 C CA . LYS B 1 159 ? 22.078 -77.062 -41.344 1 74.19 159 LYS B CA 1
ATOM 5209 C C . LYS B 1 159 ? 22.094 -78.25 -42.281 1 74.19 159 LYS B C 1
ATOM 5211 O O . LYS B 1 159 ? 23.109 -78.562 -42.906 1 74.19 159 LYS B O 1
ATOM 5216 N N . HIS B 1 160 ? 20.984 -79 -42.219 1 75.25 160 HIS B N 1
ATOM 5217 C CA . HIS B 1 160 ? 20.953 -80.188 -43.031 1 75.25 160 HIS B CA 1
ATOM 5218 C C . HIS B 1 160 ? 19.859 -80.125 -44.094 1 75.25 160 HIS B C 1
ATOM 5220 O O . HIS B 1 160 ? 18.672 -80.25 -43.812 1 75.25 160 HIS B O 1
ATOM 5226 N N . VAL B 1 161 ? 20.391 -79.938 -45.25 1 70.06 161 VAL B N 1
ATOM 5227 C CA . VAL B 1 161 ? 19.5 -79.688 -46.375 1 70.06 161 VAL B CA 1
ATOM 5228 C C . VAL B 1 161 ? 18.594 -80.875 -46.594 1 70.06 161 VAL B C 1
ATOM 5230 O O . VAL B 1 161 ? 19.047 -82 -46.625 1 70.06 161 VAL B O 1
ATOM 5233 N N . GLY B 1 162 ? 17.266 -80.625 -46.625 1 67.25 162 GLY B N 1
ATOM 5234 C CA . GLY B 1 162 ? 16.297 -81.625 -46.969 1 67.25 162 GLY B CA 1
ATOM 5235 C C . GLY B 1 162 ? 15.742 -82.375 -45.75 1 67.25 162 GLY B C 1
ATOM 5236 O O . GLY B 1 162 ? 14.773 -83.125 -45.875 1 67.25 162 GLY B O 1
ATOM 5237 N N . SER B 1 163 ? 16.391 -82.125 -44.594 1 76.06 163 SER B N 1
ATOM 5238 C CA . SER B 1 163 ? 15.945 -82.875 -43.406 1 76.06 163 SER B CA 1
ATOM 5239 C C . SER B 1 163 ? 14.883 -82.062 -42.656 1 76.06 163 SER B C 1
ATOM 5241 O O . SER B 1 163 ? 15 -80.875 -42.5 1 76.06 163 SER B O 1
ATOM 5243 N N . GLU B 1 164 ? 13.852 -82.688 -42.344 1 74.5 164 GLU B N 1
ATOM 5244 C CA . GLU B 1 164 ? 12.766 -82.062 -41.594 1 74.5 164 GLU B CA 1
ATOM 5245 C C . GLU B 1 164 ? 13.086 -82 -40.094 1 74.5 164 GLU B C 1
ATOM 5247 O O . GLU B 1 164 ? 13.766 -82.875 -39.562 1 74.5 164 GLU B O 1
ATOM 5252 N N . LEU B 1 165 ? 12.555 -80.875 -39.562 1 76.94 165 LEU B N 1
ATOM 5253 C CA . LEU B 1 165 ? 12.703 -80.75 -38.094 1 76.94 165 LEU B CA 1
ATOM 5254 C C . LEU B 1 165 ? 11.727 -81.688 -37.406 1 76.94 165 LEU B C 1
ATOM 5256 O O . LEU B 1 165 ? 10.508 -81.562 -37.531 1 76.94 165 LEU B O 1
ATOM 5260 N N . LYS B 1 166 ? 12.211 -82.688 -36.688 1 79.81 166 LYS B N 1
ATOM 5261 C CA . LYS B 1 166 ? 11.352 -83.688 -36.031 1 79.81 166 LYS B CA 1
ATOM 5262 C C . LYS B 1 166 ? 11.5 -83.625 -34.5 1 79.81 166 LYS B C 1
ATOM 5264 O O . LYS B 1 166 ? 10.609 -84.062 -33.781 1 79.81 166 LYS B O 1
ATOM 5269 N N . PHE B 1 167 ? 12.633 -83.062 -34.094 1 86.5 167 PHE B N 1
ATOM 5270 C CA . PHE B 1 167 ? 12.914 -83.062 -32.656 1 86.5 167 PHE B CA 1
ATOM 5271 C C . PHE B 1 167 ? 13.227 -81.688 -32.156 1 86.5 167 PHE B C 1
ATOM 5273 O O . PHE B 1 167 ? 13.461 -80.75 -32.969 1 86.5 167 PHE B O 1
ATOM 5280 N N . TYR B 1 168 ? 13.023 -81.5 -30.906 1 87.75 168 TYR B N 1
ATOM 5281 C CA . TYR B 1 168 ? 13.391 -80.25 -30.203 1 87.75 168 TYR B CA 1
ATOM 5282 C C . TYR B 1 168 ? 14.445 -80.562 -29.141 1 87.75 168 TYR B C 1
ATOM 5284 O O . TYR B 1 168 ? 14.258 -81.438 -28.281 1 87.75 168 TYR B O 1
ATOM 5292 N N . CYS B 1 169 ? 15.578 -79.938 -29.297 1 89 169 CYS B N 1
ATOM 5293 C CA . CYS B 1 169 ? 16.609 -80.062 -28.281 1 89 169 CYS B CA 1
ATOM 5294 C C . CYS B 1 169 ? 16.328 -79.188 -27.094 1 89 169 CYS B C 1
ATOM 5296 O O . CYS B 1 169 ? 16.422 -77.938 -27.203 1 89 169 CYS B O 1
ATOM 5298 N N . SER B 1 170 ? 16.016 -79.688 -25.969 1 87.38 170 SER B N 1
ATOM 5299 C CA . SER B 1 170 ? 15.625 -78.938 -24.766 1 87.38 170 SER B CA 1
ATOM 5300 C C . SER B 1 170 ? 16.828 -78.188 -24.156 1 87.38 170 SER B C 1
ATOM 5302 O O . SER B 1 170 ? 16.672 -77.125 -23.516 1 87.38 170 SER B O 1
ATOM 5304 N N . THR B 1 171 ? 18 -78.75 -24.453 1 88.12 171 THR B N 1
ATOM 5305 C CA . THR B 1 171 ? 19.219 -78.188 -23.906 1 88.12 171 THR B CA 1
ATOM 5306 C C . THR B 1 171 ? 19.594 -76.875 -24.641 1 88.12 171 THR B C 1
ATOM 5308 O O . THR B 1 171 ? 19.938 -75.875 -24.016 1 88.12 171 THR B O 1
ATOM 5311 N N . CYS B 1 172 ? 19.453 -76.875 -25.938 1 84.31 172 CYS B N 1
ATOM 5312 C CA . CYS B 1 172 ? 19.859 -75.75 -26.734 1 84.31 172 CYS B CA 1
ATOM 5313 C C . CYS B 1 172 ? 18.656 -74.875 -27.125 1 84.31 172 CYS B C 1
ATOM 5315 O O . CYS B 1 172 ? 18.828 -73.812 -27.672 1 84.31 172 CYS B O 1
ATOM 5317 N N . LYS B 1 173 ? 17.484 -75.438 -26.891 1 81.5 173 LYS B N 1
ATOM 5318 C CA . LYS B 1 173 ? 16.219 -74.75 -27.141 1 81.5 173 LYS B CA 1
ATOM 5319 C C . LYS B 1 173 ? 16.062 -74.438 -28.625 1 81.5 173 LYS B C 1
ATOM 5321 O O . LYS B 1 173 ? 15.703 -73.312 -28.984 1 81.5 173 LYS B O 1
ATOM 5326 N N . VAL B 1 174 ? 16.422 -75.438 -29.422 1 81.12 174 VAL B N 1
ATOM 5327 C CA . VAL B 1 174 ? 16.312 -75.25 -30.875 1 81.12 174 VAL B CA 1
ATOM 5328 C C . VAL B 1 174 ? 15.719 -76.5 -31.516 1 81.12 174 VAL B C 1
ATOM 5330 O O . VAL B 1 174 ? 15.836 -77.625 -30.969 1 81.12 174 VAL B O 1
ATOM 5333 N N . GLY B 1 175 ? 14.992 -76.312 -32.656 1 81.56 175 GLY B N 1
ATOM 5334 C CA . GLY B 1 175 ? 14.539 -77.438 -33.438 1 81.56 175 GLY B CA 1
ATOM 5335 C C . GLY B 1 175 ? 15.672 -78.125 -34.188 1 81.56 175 GLY B C 1
ATOM 5336 O O . GLY B 1 175 ? 16.578 -77.5 -34.719 1 81.56 175 GLY B O 1
ATOM 5337 N N . VAL B 1 176 ? 15.664 -79.5 -34.062 1 84.25 176 VAL B N 1
ATOM 5338 C CA . VAL B 1 176 ? 16.75 -80.25 -34.656 1 84.25 176 VAL B CA 1
ATOM 5339 C C . VAL B 1 176 ? 16.172 -81.375 -35.531 1 84.25 176 VAL B C 1
ATOM 5341 O O . VAL B 1 176 ? 15.07 -81.875 -35.281 1 84.25 176 VAL B O 1
ATOM 5344 N N . CYS B 1 177 ? 16.844 -81.625 -36.625 1 82.75 177 CYS B N 1
ATOM 5345 C CA . CYS B 1 177 ? 16.469 -82.75 -37.469 1 82.75 177 CYS B CA 1
ATOM 5346 C C . CYS B 1 177 ? 17.141 -84.062 -37 1 82.75 177 CYS B C 1
ATOM 5348 O O . CYS B 1 177 ? 17.844 -84.062 -35.969 1 82.75 177 CYS B O 1
ATOM 5350 N N . VAL B 1 178 ? 16.906 -85.125 -37.688 1 86.38 178 VAL B N 1
ATOM 5351 C CA . VAL B 1 178 ? 17.438 -86.438 -37.281 1 86.38 178 VAL B CA 1
ATOM 5352 C C . VAL B 1 178 ? 18.969 -86.438 -37.406 1 86.38 178 VAL B C 1
ATOM 5354 O O . VAL B 1 178 ? 19.656 -86.938 -36.531 1 86.38 178 VAL B O 1
ATOM 5357 N N . GLU B 1 179 ? 19.5 -85.688 -38.375 1 88.38 179 GLU B N 1
ATOM 5358 C CA . GLU B 1 179 ? 20.953 -85.625 -38.594 1 88.38 179 GLU B CA 1
ATOM 5359 C C . GLU B 1 179 ? 21.625 -84.75 -37.531 1 88.38 179 GLU B C 1
ATOM 5361 O O . GLU B 1 179 ? 22.734 -85.062 -37.094 1 88.38 179 GLU B O 1
ATOM 5366 N N . CYS B 1 180 ? 20.953 -83.812 -37.156 1 88.69 180 CYS B N 1
ATOM 5367 C CA . CYS B 1 180 ? 21.484 -82.875 -36.125 1 88.69 180 CYS B CA 1
ATOM 5368 C C . CYS B 1 180 ? 21.688 -83.625 -34.812 1 88.69 180 CYS B C 1
ATOM 5370 O O . CYS B 1 180 ? 22.625 -83.375 -34.062 1 88.69 180 CYS B O 1
ATOM 5372 N N . THR B 1 181 ? 20.859 -84.625 -34.5 1 88.19 181 THR B N 1
ATOM 5373 C CA . THR B 1 181 ? 20.938 -85.375 -33.25 1 88.19 181 THR B CA 1
ATOM 5374 C C . THR B 1 181 ? 22.203 -86.188 -33.188 1 88.19 181 THR B C 1
ATOM 5376 O O . THR B 1 181 ? 22.672 -86.562 -32.125 1 88.19 181 THR B O 1
ATOM 5379 N N . ILE B 1 182 ? 22.734 -86.375 -34.406 1 88 182 ILE B N 1
ATOM 5380 C CA . ILE B 1 182 ? 23.875 -87.312 -34.5 1 88 182 ILE B CA 1
ATOM 5381 C C . ILE B 1 182 ? 25.172 -86.5 -34.469 1 88 182 ILE B C 1
ATOM 5383 O O . ILE B 1 182 ? 26.188 -86.938 -33.938 1 88 182 ILE B O 1
ATOM 5387 N N . ILE B 1 183 ? 25.047 -85.312 -34.938 1 88.56 183 ILE B N 1
ATOM 5388 C CA . ILE B 1 183 ? 26.281 -84.562 -35.156 1 88.56 183 ILE B CA 1
ATOM 5389 C C . ILE B 1 183 ? 26.453 -83.5 -34.062 1 88.56 183 ILE B C 1
ATOM 5391 O O . ILE B 1 183 ? 27.359 -83.562 -33.25 1 88.56 183 ILE B O 1
ATOM 5395 N N . ASP B 1 184 ? 25.562 -82.562 -33.906 1 87.94 184 ASP B N 1
ATOM 5396 C CA . ASP B 1 184 ? 25.766 -81.375 -33.094 1 87.94 184 ASP B CA 1
ATOM 5397 C C . ASP B 1 184 ? 25.047 -81.5 -31.75 1 87.94 184 ASP B C 1
ATOM 5399 O O . ASP B 1 184 ? 25.469 -80.875 -30.75 1 87.94 184 ASP B O 1
ATOM 5403 N N . HIS B 1 185 ? 23.953 -82.312 -31.719 1 89.88 185 HIS B N 1
ATOM 5404 C CA . HIS B 1 185 ? 23.109 -82.375 -30.531 1 89.88 185 HIS B CA 1
ATOM 5405 C C . HIS B 1 185 ? 23.031 -83.812 -30.031 1 89.88 185 HIS B C 1
ATOM 5407 O O . HIS B 1 185 ? 21.938 -84.375 -29.828 1 89.88 185 HIS B O 1
ATOM 5413 N N . ARG B 1 186 ? 24.109 -84.25 -29.812 1 89.81 186 ARG B N 1
ATOM 5414 C CA . ARG B 1 186 ? 24.234 -85.688 -29.484 1 89.81 186 ARG B CA 1
ATOM 5415 C C . ARG B 1 186 ? 23.75 -85.938 -28.062 1 89.81 186 ARG B C 1
ATOM 5417 O O . ARG B 1 186 ? 24.031 -85.188 -27.141 1 89.81 186 ARG B O 1
ATOM 5424 N N . ALA B 1 187 ? 23.016 -87.188 -27.984 1 82.62 187 ALA B N 1
ATOM 5425 C CA . ALA B 1 187 ? 22.656 -87.688 -26.656 1 82.62 187 ALA B CA 1
ATOM 5426 C C . ALA B 1 187 ? 23.859 -88.312 -25.969 1 82.62 187 ALA B C 1
ATOM 5428 O O . ALA B 1 187 ? 24.781 -88.812 -26.625 1 82.62 187 ALA B O 1
ATOM 5429 N N . PRO B 1 188 ? 23.859 -88 -24.641 1 84.81 188 PRO B N 1
ATOM 5430 C CA . PRO B 1 188 ? 22.906 -87.625 -23.594 1 84.81 188 PRO B CA 1
ATOM 5431 C C . PRO B 1 188 ? 23.062 -86.188 -23.172 1 84.81 188 PRO B C 1
ATOM 5433 O O . PRO B 1 188 ? 22.281 -85.688 -22.344 1 84.81 188 PRO B O 1
ATOM 5436 N N . GLU B 1 189 ? 24.047 -85.625 -23.734 1 89.31 189 GLU B N 1
ATOM 5437 C CA . GLU B 1 189 ? 24.266 -84.188 -23.344 1 89.31 189 GLU B CA 1
ATOM 5438 C C . GLU B 1 189 ? 23.078 -83.312 -23.734 1 89.31 189 GLU B C 1
ATOM 5440 O O . GLU B 1 189 ? 22.766 -82.375 -23.047 1 89.31 189 GLU B O 1
ATOM 5445 N N . HIS B 1 190 ? 22.5 -83.688 -24.828 1 90.12 190 HIS B N 1
ATOM 5446 C CA . HIS B 1 190 ? 21.328 -83 -25.297 1 90.12 190 HIS B CA 1
ATOM 5447 C C . HIS B 1 190 ? 20.078 -83.875 -25.203 1 90.12 190 HIS B C 1
ATOM 5449 O O . HIS B 1 190 ? 20.125 -85.062 -25.5 1 90.12 190 HIS B O 1
ATOM 5455 N N . GLN B 1 191 ? 19.078 -83.312 -24.672 1 90.81 191 GLN B N 1
ATOM 5456 C CA . GLN B 1 191 ? 17.812 -84 -24.547 1 90.81 191 GLN B CA 1
ATOM 5457 C C . GLN B 1 191 ? 16.859 -83.688 -25.688 1 90.81 191 GLN B C 1
ATOM 5459 O O . GLN B 1 191 ? 16.594 -82.5 -25.922 1 90.81 191 GLN B O 1
ATOM 5464 N N . HIS B 1 192 ? 16.422 -84.812 -26.391 1 89.62 192 HIS B N 1
ATOM 5465 C CA . HIS B 1 192 ? 15.555 -84.562 -27.531 1 89.62 192 HIS B CA 1
ATOM 5466 C C . HIS B 1 192 ? 14.102 -84.938 -27.219 1 89.62 192 HIS B C 1
ATOM 5468 O O . HIS B 1 192 ? 13.82 -85.938 -26.594 1 89.62 192 HIS B O 1
ATOM 5474 N N . LEU B 1 193 ? 13.195 -84 -27.469 1 89.06 193 LEU B N 1
ATOM 5475 C CA . LEU B 1 193 ? 11.758 -84.188 -27.359 1 89.06 193 LEU B CA 1
ATOM 5476 C C . LEU B 1 193 ? 11.094 -84.125 -28.734 1 89.06 193 LEU B C 1
ATOM 5478 O O . LEU B 1 193 ? 11.648 -83.562 -29.656 1 89.06 193 LEU B O 1
ATOM 5482 N N . ASP B 1 194 ? 9.984 -84.75 -28.781 1 87.19 194 ASP B N 1
ATOM 5483 C CA . ASP B 1 194 ? 9.203 -84.625 -30.016 1 87.19 194 ASP B CA 1
ATOM 5484 C C . ASP B 1 194 ? 8.75 -83.188 -30.234 1 87.19 194 ASP B C 1
ATOM 5486 O O . ASP B 1 194 ? 8.18 -82.562 -29.344 1 87.19 194 ASP B O 1
ATOM 5490 N N . ILE B 1 195 ? 9.016 -82.688 -31.359 1 83.62 195 ILE B N 1
ATOM 5491 C CA . ILE B 1 195 ? 8.758 -81.312 -31.656 1 83.62 195 ILE B CA 1
ATOM 5492 C C . ILE B 1 195 ? 7.258 -81 -31.578 1 83.62 195 ILE B C 1
ATOM 5494 O O . ILE B 1 195 ? 6.84 -79.938 -31.203 1 83.62 195 ILE B O 1
ATOM 5498 N N . ALA B 1 196 ? 6.441 -81.938 -31.922 1 80.38 196 ALA B N 1
ATOM 5499 C CA . ALA B 1 196 ? 4.992 -81.75 -31.906 1 80.38 196 ALA B CA 1
ATOM 5500 C C . ALA B 1 196 ? 4.477 -81.625 -30.469 1 80.38 196 ALA B C 1
ATOM 5502 O O . ALA B 1 196 ? 3.582 -80.812 -30.219 1 80.38 196 ALA B O 1
ATOM 5503 N N . VAL B 1 197 ? 5.105 -82.312 -29.578 1 86.25 197 VAL B N 1
ATOM 5504 C CA . VAL B 1 197 ? 4.691 -82.25 -28.172 1 86.25 197 VAL B CA 1
ATOM 5505 C C . VAL B 1 197 ? 5.109 -80.938 -27.594 1 86.25 197 VAL B C 1
ATOM 5507 O O . VAL B 1 197 ? 4.324 -80.25 -26.891 1 86.25 197 VAL B O 1
ATOM 5510 N N . VAL B 1 198 ? 6.293 -80.562 -27.906 1 88.19 198 VAL B N 1
ATOM 5511 C CA . VAL B 1 198 ? 6.809 -79.312 -27.375 1 88.19 198 VAL B CA 1
ATOM 5512 C C . VAL B 1 198 ? 6.023 -78.125 -27.984 1 88.19 198 VAL B C 1
ATOM 5514 O O . VAL B 1 198 ? 5.723 -77.188 -27.281 1 88.19 198 VAL B O 1
ATOM 5517 N N . ALA B 1 199 ? 5.684 -78.25 -29.203 1 85.69 199 ALA B N 1
ATOM 5518 C CA . ALA B 1 199 ? 4.938 -77.188 -29.891 1 85.69 199 ALA B CA 1
ATOM 5519 C C . ALA B 1 199 ? 3.547 -77 -29.281 1 85.69 199 ALA B C 1
ATOM 5521 O O . ALA B 1 199 ? 3.057 -75.875 -29.141 1 85.69 199 ALA B O 1
ATOM 5522 N N . LYS B 1 200 ? 2.967 -78.125 -29 1 87.56 200 LYS B N 1
ATOM 5523 C CA . LYS B 1 200 ? 1.644 -78.062 -28.391 1 87.56 200 LYS B CA 1
ATOM 5524 C C . LYS B 1 200 ? 1.704 -77.375 -27.031 1 87.56 200 LYS B C 1
ATOM 5526 O O . LYS B 1 200 ? 0.874 -76.5 -26.719 1 87.56 200 LYS B O 1
ATOM 5531 N N . LYS B 1 201 ? 2.672 -77.688 -26.266 1 91.12 201 LYS B N 1
ATOM 5532 C CA . LYS B 1 201 ? 2.85 -77.062 -24.953 1 91.12 201 LYS B CA 1
ATOM 5533 C C . LYS B 1 201 ? 3.178 -75.625 -25.109 1 91.12 201 LYS B C 1
ATOM 5535 O O . LYS B 1 201 ? 2.684 -74.75 -24.344 1 91.12 201 LYS B O 1
ATOM 5540 N N . TYR B 1 202 ? 3.969 -75.375 -26.016 1 91.19 202 TYR B N 1
ATOM 5541 C CA . TYR B 1 202 ? 4.367 -74 -26.281 1 91.19 202 TYR B CA 1
ATOM 5542 C C . TYR B 1 202 ? 3.172 -73.125 -26.719 1 91.19 202 TYR B C 1
ATOM 5544 O O . TYR B 1 202 ? 3.043 -72 -26.328 1 91.19 202 TYR B O 1
ATOM 5552 N N . ARG B 1 203 ? 2.293 -73.688 -27.5 1 91.06 203 ARG B N 1
ATOM 5553 C CA . ARG B 1 203 ? 1.083 -73 -27.938 1 91.06 203 ARG B CA 1
ATOM 5554 C C . ARG B 1 203 ? 0.231 -72.625 -26.734 1 91.06 203 ARG B C 1
ATOM 5556 O O . ARG B 1 203 ? -0.269 -71.5 -26.672 1 91.06 203 ARG B O 1
ATOM 5563 N N . GLU B 1 204 ? 0.139 -73.438 -25.812 1 93.19 204 GLU B N 1
ATOM 5564 C CA . GLU B 1 204 ? -0.625 -73.188 -24.609 1 93.19 204 GLU B CA 1
ATOM 5565 C C . GLU B 1 204 ? 0.038 -72.062 -23.781 1 93.19 204 GLU B C 1
ATOM 5567 O O . GLU B 1 204 ? -0.643 -71.188 -23.25 1 93.19 204 GLU B O 1
ATOM 5572 N N . GLU B 1 205 ? 1.321 -72.125 -23.703 1 93.62 205 GLU B N 1
ATOM 5573 C CA . GLU B 1 205 ? 2.07 -71.125 -22.969 1 93.62 205 GLU B CA 1
ATOM 5574 C C . GLU B 1 205 ? 1.889 -69.75 -23.609 1 93.62 205 GLU B C 1
ATOM 5576 O O . GLU B 1 205 ? 1.753 -68.75 -22.891 1 93.62 205 GLU B O 1
ATOM 5581 N N . LEU B 1 206 ? 1.855 -69.688 -24.891 1 93.81 206 LEU B N 1
ATOM 5582 C CA . LEU B 1 206 ? 1.694 -68.438 -25.594 1 93.81 206 LEU B CA 1
ATOM 5583 C C . LEU B 1 206 ? 0.298 -67.875 -25.375 1 93.81 206 LEU B C 1
ATOM 5585 O O . LEU B 1 206 ? 0.135 -66.688 -25.266 1 93.81 206 LEU B O 1
ATOM 5589 N N . GLU B 1 207 ? -0.672 -68.688 -25.297 1 94.38 207 GLU B N 1
ATOM 5590 C CA . GLU B 1 207 ? -2.035 -68.25 -25.047 1 94.38 207 GLU B CA 1
ATOM 5591 C C . GLU B 1 207 ? -2.148 -67.625 -23.672 1 94.38 207 GLU B C 1
ATOM 5593 O O . GLU B 1 207 ? -2.814 -66.562 -23.531 1 94.38 207 GLU B O 1
ATOM 5598 N N . ILE B 1 208 ? -1.442 -68.125 -22.719 1 95.25 208 ILE B N 1
ATOM 5599 C CA . ILE B 1 208 ? -1.431 -67.562 -21.375 1 95.25 208 ILE B CA 1
ATOM 5600 C C . ILE B 1 208 ? -0.723 -66.25 -21.391 1 95.25 208 ILE B C 1
ATOM 5602 O O . ILE B 1 208 ? -1.206 -65.25 -20.797 1 95.25 208 ILE B O 1
ATOM 5606 N N . LYS B 1 209 ? 0.359 -66.188 -22.094 1 95.06 209 LYS B N 1
ATOM 5607 C CA . LYS B 1 209 ? 1.133 -64.938 -22.172 1 95.06 209 LYS B CA 1
ATOM 5608 C C . LYS B 1 209 ? 0.352 -63.844 -22.891 1 95.06 209 LYS B C 1
ATOM 5610 O O . LYS B 1 209 ? 0.461 -62.688 -22.547 1 95.06 209 LYS B O 1
ATOM 5615 N N . ILE B 1 210 ? -0.458 -64.25 -23.875 1 95.69 210 ILE B N 1
ATOM 5616 C CA . ILE B 1 210 ? -1.295 -63.281 -24.594 1 95.69 210 ILE B CA 1
ATOM 5617 C C . ILE B 1 210 ? -2.336 -62.688 -23.641 1 95.69 210 ILE B C 1
ATOM 5619 O O . ILE B 1 210 ? -2.586 -61.5 -23.641 1 95.69 210 ILE B O 1
ATOM 5623 N N . ALA B 1 211 ? -2.881 -63.562 -22.812 1 95.62 211 ALA B N 1
ATOM 5624 C CA . ALA B 1 211 ? -3.867 -63.094 -21.828 1 95.62 211 ALA B CA 1
ATOM 5625 C C . ALA B 1 211 ? -3.236 -62.125 -20.828 1 95.62 211 ALA B C 1
ATOM 5627 O O . ALA B 1 211 ? -3.838 -61.125 -20.469 1 95.62 211 ALA B O 1
ATOM 5628 N N . GLU B 1 212 ? -2.057 -62.438 -20.344 1 94.81 212 GLU B N 1
ATOM 5629 C CA . GLU B 1 212 ? -1.33 -61.562 -19.438 1 94.81 212 GLU B CA 1
ATOM 5630 C C . GLU B 1 212 ? -1.011 -60.219 -20.094 1 94.81 212 GLU B C 1
ATOM 5632 O O . GLU B 1 212 ? -1.12 -59.188 -19.453 1 94.81 212 GLU B O 1
ATOM 5637 N N . LEU B 1 213 ? -0.639 -60.281 -21.312 1 95.12 213 LEU B N 1
ATOM 5638 C CA . LEU B 1 213 ? -0.297 -59.062 -22.047 1 95.12 213 LEU B CA 1
ATOM 5639 C C . LEU B 1 213 ? -1.522 -58.188 -22.219 1 95.12 213 LEU B C 1
ATOM 5641 O O . LEU B 1 213 ? -1.427 -56.969 -22.125 1 95.12 213 LEU B O 1
ATOM 5645 N N . LYS B 1 214 ? -2.646 -58.781 -22.453 1 95.75 214 LYS B N 1
ATOM 5646 C CA . LYS B 1 214 ? -3.889 -58.031 -22.578 1 95.75 214 LYS B CA 1
ATOM 5647 C C . LYS B 1 214 ? -4.234 -57.312 -21.281 1 95.75 214 LYS B C 1
ATOM 5649 O O . LYS B 1 214 ? -4.719 -56.188 -21.297 1 95.75 214 LYS B O 1
ATOM 5654 N N . LEU B 1 215 ? -3.965 -57.969 -20.203 1 94.62 215 LEU B N 1
ATOM 5655 C CA . LEU B 1 215 ? -4.199 -57.344 -18.906 1 94.62 215 LEU B CA 1
ATOM 5656 C C . LEU B 1 215 ? -3.258 -56.188 -18.703 1 94.62 215 LEU B C 1
ATOM 5658 O O . LEU B 1 215 ? -3.684 -55.094 -18.234 1 94.62 215 LEU B O 1
ATOM 5662 N N . THR B 1 216 ? -2.014 -56.312 -19 1 93.81 216 THR B N 1
ATOM 5663 C CA . THR B 1 216 ? -1.032 -55.25 -18.875 1 93.81 216 THR B CA 1
ATOM 5664 C C . THR B 1 216 ? -1.397 -54.062 -19.781 1 93.81 216 THR B C 1
ATOM 5666 O O . THR B 1 216 ? -1.248 -52.906 -19.391 1 93.81 216 THR B O 1
ATOM 5669 N N . GLU B 1 217 ? -1.851 -54.406 -21.016 1 94.56 217 GLU B N 1
ATOM 5670 C CA . GLU B 1 217 ? -2.291 -53.375 -21.938 1 94.56 217 GLU B CA 1
ATOM 5671 C C . GLU B 1 217 ? -3.449 -52.562 -21.359 1 94.56 217 GLU B C 1
ATOM 5673 O O . GLU B 1 217 ? -3.492 -51.344 -21.484 1 94.56 217 GLU B O 1
ATOM 5678 N N . LYS B 1 218 ? -4.352 -53.281 -20.719 1 95.38 218 LYS B N 1
ATOM 5679 C CA . LYS B 1 218 ? -5.477 -52.594 -20.078 1 95.38 218 LYS B CA 1
ATOM 5680 C C . LYS B 1 218 ? -5 -51.688 -18.953 1 95.38 218 LYS B C 1
ATOM 5682 O O . LYS B 1 218 ? -5.484 -50.562 -18.828 1 95.38 218 LYS B O 1
ATOM 5687 N N . GLU B 1 219 ? -4.062 -52.094 -18.172 1 91.69 219 GLU B N 1
ATOM 5688 C CA . GLU B 1 219 ? -3.502 -51.281 -17.094 1 91.69 219 GLU B CA 1
ATOM 5689 C C . GLU B 1 219 ? -2.795 -50.062 -17.641 1 91.69 219 GLU B C 1
ATOM 5691 O O . GLU B 1 219 ? -2.926 -48.969 -17.078 1 91.69 219 GLU B O 1
ATOM 5696 N N . MET B 1 220 ? -2.049 -50.25 -18.719 1 93.56 220 MET B N 1
ATOM 5697 C CA . MET B 1 220 ? -1.355 -49.156 -19.344 1 93.56 220 MET B CA 1
ATOM 5698 C C . MET B 1 220 ? -2.35 -48.125 -19.906 1 93.56 220 MET B C 1
ATOM 5700 O O . MET B 1 220 ? -2.121 -46.906 -19.828 1 93.56 220 MET B O 1
ATOM 5704 N N . HIS B 1 221 ? -3.43 -48.688 -20.438 1 94.44 221 HIS B N 1
ATOM 5705 C CA . HIS B 1 221 ? -4.473 -47.812 -20.953 1 94.44 221 HIS B CA 1
ATOM 5706 C C . HIS B 1 221 ? -5.117 -47 -19.844 1 94.44 221 HIS B C 1
ATOM 5708 O O . HIS B 1 221 ? -5.328 -45.781 -20 1 94.44 221 HIS B O 1
ATOM 5714 N N . ASP B 1 222 ? -5.406 -47.594 -18.734 1 92.38 222 ASP B N 1
ATOM 5715 C CA . ASP B 1 222 ? -5.969 -46.906 -17.578 1 92.38 222 ASP B CA 1
ATOM 5716 C C . ASP B 1 222 ? -5.004 -45.844 -17.047 1 92.38 222 ASP B C 1
ATOM 5718 O O . ASP B 1 222 ? -5.422 -44.75 -16.703 1 92.38 222 ASP B O 1
ATOM 5722 N N . SER B 1 223 ? -3.75 -46.219 -16.969 1 91.75 223 SER B N 1
ATOM 5723 C CA . SER B 1 223 ? -2.738 -45.25 -16.516 1 91.75 223 SER B CA 1
ATOM 5724 C C . SER B 1 223 ? -2.658 -44.062 -17.453 1 91.75 223 SER B C 1
ATOM 5726 O O . SER B 1 223 ? -2.512 -42.906 -17 1 91.75 223 SER B O 1
ATOM 5728 N N . LYS B 1 224 ? -2.76 -44.344 -18.734 1 94.44 224 LYS B N 1
ATOM 5729 C CA . LYS B 1 224 ? -2.736 -43.281 -19.719 1 94.44 224 LYS B CA 1
ATOM 5730 C C . LYS B 1 224 ? -3.898 -42.312 -19.5 1 94.44 224 LYS B C 1
ATOM 5732 O O . LYS B 1 224 ? -3.721 -41.094 -19.562 1 94.44 224 LYS B O 1
ATOM 5737 N N . ILE B 1 225 ? -5.09 -42.844 -19.203 1 93.69 225 ILE B N 1
ATOM 5738 C CA . ILE B 1 225 ? -6.266 -42.031 -18.938 1 93.69 225 ILE B CA 1
ATOM 5739 C C . ILE B 1 225 ? -6.027 -41.188 -17.688 1 93.69 225 ILE B C 1
ATOM 5741 O O . ILE B 1 225 ? -6.34 -40 -17.672 1 93.69 225 ILE B O 1
ATOM 5745 N N . ASN B 1 226 ? -5.43 -41.75 -16.688 1 88.75 226 ASN B N 1
ATOM 5746 C CA . ASN B 1 226 ? -5.141 -41.031 -15.438 1 88.75 226 ASN B CA 1
ATOM 5747 C C . ASN B 1 226 ? -4.145 -39.906 -15.664 1 88.75 226 ASN B C 1
ATOM 5749 O O . ASN B 1 226 ? -4.301 -38.812 -15.094 1 88.75 226 ASN B O 1
ATOM 5753 N N . VAL B 1 227 ? -3.145 -40.188 -16.469 1 93 227 VAL B N 1
ATOM 5754 C CA . VAL B 1 227 ? -2.131 -39.188 -16.734 1 93 227 VAL B CA 1
ATOM 5755 C C . VAL B 1 227 ? -2.748 -38.031 -17.531 1 93 227 VAL B C 1
ATOM 5757 O O . VAL B 1 227 ? -2.424 -36.875 -17.312 1 93 227 VAL B O 1
ATOM 5760 N N . GLU B 1 228 ? -3.639 -38.344 -18.438 1 93.06 228 GLU B N 1
ATOM 5761 C CA . GLU B 1 228 ? -4.344 -37.312 -19.188 1 93.06 228 GLU B CA 1
ATOM 5762 C C . GLU B 1 228 ? -5.227 -36.469 -18.281 1 93.06 228 GLU B C 1
ATOM 5764 O O . GLU B 1 228 ? -5.312 -35.25 -18.453 1 93.06 228 GLU B O 1
ATOM 5769 N N . GLU B 1 229 ? -5.875 -37.125 -17.359 1 90.94 229 GLU B N 1
ATOM 5770 C CA . GLU B 1 229 ? -6.672 -36.406 -16.375 1 90.94 229 GLU B CA 1
ATOM 5771 C C . GLU B 1 229 ? -5.797 -35.5 -15.516 1 90.94 229 GLU B C 1
ATOM 5773 O O . GLU B 1 229 ? -6.188 -34.375 -15.18 1 90.94 229 GLU B O 1
ATOM 5778 N N . ALA B 1 230 ? -4.676 -36 -15.117 1 88.94 230 ALA B N 1
ATOM 5779 C CA . ALA B 1 230 ? -3.73 -35.219 -14.336 1 88.94 230 ALA B CA 1
ATOM 5780 C C . ALA B 1 230 ? -3.271 -33.969 -15.117 1 88.94 230 ALA B C 1
ATOM 5782 O O . ALA B 1 230 ? -3.072 -32.906 -14.531 1 88.94 230 ALA B O 1
ATOM 5783 N N . SER B 1 231 ? -3.076 -34.188 -16.422 1 94.06 231 SER B N 1
ATOM 5784 C CA . SER B 1 231 ? -2.695 -33.062 -17.281 1 94.06 231 SER B CA 1
ATOM 5785 C C . SER B 1 231 ? -3.756 -31.969 -17.266 1 94.06 231 SER B C 1
ATOM 5787 O O . SER B 1 231 ? -3.436 -30.797 -17.125 1 94.06 231 SER B O 1
ATOM 5789 N N . LYS B 1 232 ? -5.035 -32.344 -17.359 1 94.31 232 LYS B N 1
ATOM 5790 C CA . LYS B 1 232 ? -6.141 -31.406 -17.312 1 94.31 232 LYS B CA 1
ATOM 5791 C C . LYS B 1 232 ? -6.215 -30.719 -15.961 1 94.31 232 LYS B C 1
ATOM 5793 O O . LYS B 1 232 ? -6.379 -29.5 -15.883 1 94.31 232 LYS B O 1
ATOM 5798 N N . LEU B 1 233 ? -6.078 -31.469 -14.93 1 90.94 233 LEU B N 1
ATOM 5799 C CA . LEU B 1 233 ? -6.129 -30.922 -13.578 1 90.94 233 LEU B CA 1
ATOM 5800 C C . LEU B 1 233 ? -5 -29.938 -13.352 1 90.94 233 LEU B C 1
ATOM 5802 O O . LEU B 1 233 ? -5.207 -28.875 -12.75 1 90.94 233 LEU B O 1
ATOM 5806 N N . ALA B 1 234 ? -3.814 -30.297 -13.805 1 92.44 234 ALA B N 1
ATOM 5807 C CA . ALA B 1 234 ? -2.66 -29.406 -13.648 1 92.44 234 ALA B CA 1
ATOM 5808 C C . ALA B 1 234 ? -2.893 -28.078 -14.344 1 92.44 234 ALA B C 1
ATOM 5810 O O . ALA B 1 234 ? -2.576 -27.016 -13.797 1 92.44 234 ALA B O 1
ATOM 5811 N N . SER B 1 235 ? -3.492 -28.094 -15.508 1 95 235 SER B N 1
ATOM 5812 C CA . SER B 1 235 ? -3.777 -26.875 -16.266 1 95 235 SER B CA 1
ATOM 5813 C C . SER B 1 235 ? -4.836 -26.016 -15.562 1 95 235 SER B C 1
ATOM 5815 O O . SER B 1 235 ? -4.707 -24.797 -15.484 1 95 235 SER B O 1
ATOM 5817 N N . GLU B 1 236 ? -5.883 -26.641 -15.039 1 94.19 236 GLU B N 1
ATOM 5818 C CA . GLU B 1 236 ? -6.938 -25.938 -14.32 1 94.19 236 GLU B CA 1
ATOM 5819 C C . GLU B 1 236 ? -6.402 -25.297 -13.039 1 94.19 236 GLU B C 1
ATOM 5821 O O . GLU B 1 236 ? -6.727 -24.156 -12.719 1 94.19 236 GLU B O 1
ATOM 5826 N N . ARG B 1 237 ? -5.625 -26.031 -12.406 1 92.12 237 ARG B N 1
ATOM 5827 C CA . ARG B 1 237 ? -5.055 -25.531 -11.156 1 92.12 237 ARG B CA 1
ATOM 5828 C C . ARG B 1 237 ? -4.098 -24.375 -11.414 1 92.12 237 ARG B C 1
ATOM 5830 O O . ARG B 1 237 ? -4.02 -23.438 -10.617 1 92.12 237 ARG B O 1
ATOM 5837 N N . TYR B 1 238 ? -3.373 -24.469 -12.461 1 95.69 238 TYR B N 1
ATOM 5838 C CA . TYR B 1 238 ? -2.477 -23.375 -12.828 1 95.69 238 TYR B CA 1
ATOM 5839 C C . TYR B 1 238 ? -3.242 -22.062 -12.977 1 95.69 238 TYR B C 1
ATOM 5841 O O . TYR B 1 238 ? -2.854 -21.047 -12.406 1 95.69 238 TYR B O 1
ATOM 5849 N N . LEU B 1 239 ? -4.387 -22.109 -13.656 1 96.56 239 LEU B N 1
ATOM 5850 C CA . LEU B 1 239 ? -5.203 -20.922 -13.875 1 96.56 239 LEU B CA 1
ATOM 5851 C C . LEU B 1 239 ? -5.812 -20.438 -12.57 1 96.56 239 LEU B C 1
ATOM 5853 O O . LEU B 1 239 ? -5.859 -19.234 -12.305 1 96.56 239 LEU B O 1
ATOM 5857 N N . GLU B 1 240 ? -6.203 -21.344 -11.82 1 95.06 240 GLU B N 1
ATOM 5858 C CA . GLU B 1 240 ? -6.812 -20.984 -10.539 1 95.06 240 GLU B CA 1
ATOM 5859 C C . GLU B 1 240 ? -5.801 -20.328 -9.609 1 95.06 240 GLU B C 1
ATOM 5861 O O . GLU B 1 240 ? -6.105 -19.312 -8.969 1 95.06 240 GLU B O 1
ATOM 5866 N N . GLU B 1 241 ? -4.66 -20.953 -9.578 1 95 241 GLU B N 1
ATOM 5867 C CA . GLU B 1 241 ? -3.613 -20.406 -8.719 1 95 241 GLU B CA 1
ATOM 5868 C C . GLU B 1 241 ? -3.211 -19 -9.172 1 95 241 GLU B C 1
ATOM 5870 O O . GLU B 1 241 ? -2.908 -18.141 -8.344 1 95 241 GLU B O 1
ATOM 5875 N N . GLN B 1 242 ? -3.166 -18.781 -10.477 1 97.25 242 GLN B N 1
ATOM 5876 C CA . GLN B 1 242 ? -2.893 -17.453 -10.992 1 97.25 242 GLN B CA 1
ATOM 5877 C C . GLN B 1 242 ? -3.924 -16.438 -10.492 1 97.25 242 GLN B C 1
ATOM 5879 O O . GLN B 1 242 ? -3.57 -15.336 -10.07 1 97.25 242 GLN B O 1
ATOM 5884 N N . ARG B 1 243 ? -5.168 -16.812 -10.508 1 97.19 243 ARG B N 1
ATOM 5885 C CA . ARG B 1 243 ? -6.254 -15.953 -10.047 1 97.19 243 ARG B CA 1
ATOM 5886 C C . ARG B 1 243 ? -6.133 -15.672 -8.555 1 97.19 243 ARG B C 1
ATOM 5888 O O . ARG B 1 243 ? -6.332 -14.539 -8.117 1 97.19 243 ARG B O 1
ATOM 5895 N N . ILE B 1 244 ? -5.781 -16.688 -7.836 1 95.38 244 ILE B N 1
ATOM 5896 C CA . ILE B 1 244 ? -5.664 -16.547 -6.387 1 95.38 244 ILE B CA 1
ATOM 5897 C C . ILE B 1 244 ? -4.531 -15.57 -6.055 1 95.38 244 ILE B C 1
ATOM 5899 O O . ILE B 1 244 ? -4.672 -14.719 -5.172 1 95.38 244 ILE B O 1
ATOM 5903 N N . ILE B 1 245 ? -3.418 -15.695 -6.754 1 96.62 245 ILE B N 1
ATOM 5904 C CA . ILE B 1 245 ? -2.275 -14.82 -6.531 1 96.62 245 ILE B CA 1
ATOM 5905 C C . ILE B 1 245 ? -2.68 -13.375 -6.797 1 96.62 245 ILE B C 1
ATOM 5907 O O . ILE B 1 245 ? -2.42 -12.484 -5.977 1 96.62 245 ILE B O 1
ATOM 5911 N N . LYS B 1 246 ? -3.344 -13.125 -7.914 1 97.81 246 LYS B N 1
ATOM 5912 C CA . LYS B 1 246 ? -3.758 -11.781 -8.289 1 97.81 246 LYS B CA 1
ATOM 5913 C C . LYS B 1 246 ? -4.77 -11.219 -7.293 1 97.81 246 LYS B C 1
ATOM 5915 O O . LYS B 1 246 ? -4.691 -10.047 -6.914 1 97.81 246 LYS B O 1
ATOM 5920 N N . GLN B 1 247 ? -5.684 -12.023 -6.902 1 97.38 247 GLN B N 1
ATOM 5921 C CA . GLN B 1 247 ? -6.691 -11.602 -5.938 1 97.38 247 GLN B CA 1
ATOM 5922 C C . GLN B 1 247 ? -6.062 -11.289 -4.586 1 97.38 247 GLN B C 1
ATOM 5924 O O . GLN B 1 247 ? -6.398 -10.281 -3.957 1 97.38 247 GLN B O 1
ATOM 5929 N N . HIS B 1 248 ? -5.203 -12.172 -4.184 1 95.81 248 HIS B N 1
ATOM 5930 C CA . HIS B 1 248 ? -4.52 -11.953 -2.916 1 95.81 248 HIS B CA 1
ATOM 5931 C C . HIS B 1 248 ? -3.713 -10.656 -2.938 1 95.81 248 HIS B C 1
ATOM 5933 O O . HIS B 1 248 ? -3.754 -9.883 -1.979 1 95.81 248 HIS B O 1
ATOM 5939 N N . THR B 1 249 ? -3.004 -10.461 -4 1 96.69 249 THR B N 1
ATOM 5940 C CA . THR B 1 249 ? -2.219 -9.242 -4.137 1 96.69 249 THR B CA 1
ATOM 5941 C C . THR B 1 249 ? -3.117 -8.008 -4.055 1 96.69 249 THR B C 1
ATOM 5943 O O . THR B 1 249 ? -2.795 -7.043 -3.361 1 96.69 249 THR B O 1
ATOM 5946 N N . GLN B 1 250 ? -4.234 -8.023 -4.746 1 97 250 GLN B N 1
ATOM 5947 C CA . GLN B 1 250 ? -5.172 -6.902 -4.742 1 97 250 GLN B CA 1
ATOM 5948 C C . GLN B 1 250 ? -5.711 -6.641 -3.34 1 97 250 GLN B C 1
ATOM 5950 O O . GLN B 1 250 ? -5.84 -5.488 -2.924 1 97 250 GLN B O 1
ATOM 5955 N N . GLU B 1 251 ? -6.047 -7.637 -2.656 1 96 251 GLU B N 1
ATOM 5956 C CA . GLU B 1 251 ? -6.566 -7.5 -1.299 1 96 251 GLU B CA 1
ATOM 5957 C C . GLU B 1 251 ? -5.527 -6.875 -0.37 1 96 251 GLU B C 1
ATOM 5959 O O . GLU B 1 251 ? -5.859 -6.023 0.456 1 96 251 GLU B O 1
ATOM 5964 N N . VAL B 1 252 ? -4.32 -7.367 -0.498 1 95.06 252 VAL B N 1
ATOM 5965 C CA . VAL B 1 252 ? -3.25 -6.832 0.334 1 95.06 252 VAL B CA 1
ATOM 5966 C C . VAL B 1 252 ? -3.037 -5.352 0.016 1 95.06 252 VAL B C 1
ATOM 5968 O O . VAL B 1 252 ? -2.887 -4.531 0.923 1 95.06 252 VAL B O 1
ATOM 5971 N N . ILE B 1 253 ? -3.016 -5 -1.274 1 95.69 253 ILE B N 1
ATOM 5972 C CA . ILE B 1 253 ? -2.842 -3.609 -1.688 1 95.69 253 ILE B CA 1
ATOM 5973 C C . ILE B 1 253 ? -3.967 -2.754 -1.106 1 95.69 253 ILE B C 1
ATOM 5975 O O . ILE B 1 253 ? -3.721 -1.653 -0.607 1 95.69 253 ILE B O 1
ATOM 5979 N N . GLU B 1 254 ? -5.18 -3.188 -1.139 1 95.81 254 GLU B N 1
ATOM 5980 C CA . GLU B 1 254 ? -6.316 -2.451 -0.6 1 95.81 254 GLU B CA 1
ATOM 5981 C C . GLU B 1 254 ? -6.207 -2.291 0.914 1 95.81 254 GLU B C 1
ATOM 5983 O O . GLU B 1 254 ? -6.523 -1.23 1.457 1 95.81 254 GLU B O 1
ATOM 5988 N N . ARG B 1 255 ? -5.797 -3.291 1.554 1 94.38 255 ARG B N 1
ATOM 5989 C CA . ARG B 1 255 ? -5.625 -3.217 3.002 1 94.38 255 ARG B CA 1
ATOM 5990 C C . ARG B 1 255 ? -4.559 -2.195 3.375 1 94.38 255 ARG B C 1
ATOM 5992 O O . ARG B 1 255 ? -4.766 -1.363 4.258 1 94.38 255 ARG B O 1
ATOM 5999 N N . VAL B 1 256 ? -3.43 -2.32 2.695 1 93.38 256 VAL B N 1
ATOM 6000 C CA . VAL B 1 256 ? -2.328 -1.398 2.951 1 93.38 256 VAL B CA 1
ATOM 6001 C C . VAL B 1 256 ? -2.766 0.029 2.627 1 93.38 256 VAL B C 1
ATOM 6003 O O . VAL B 1 256 ? -2.492 0.956 3.395 1 93.38 256 VAL B O 1
ATOM 6006 N N . SER B 1 257 ? -3.428 0.199 1.49 1 95 257 SER B N 1
ATOM 6007 C CA . SER B 1 257 ? -3.928 1.511 1.095 1 95 257 SER B CA 1
ATOM 6008 C C . SER B 1 257 ? -4.883 2.076 2.139 1 95 257 SER B C 1
ATOM 6010 O O . SER B 1 257 ? -4.824 3.264 2.467 1 95 257 SER B O 1
ATOM 6012 N N . SER B 1 258 ? -5.727 1.254 2.689 1 95.75 258 SER B N 1
ATOM 6013 C CA . SER B 1 258 ? -6.691 1.686 3.695 1 95.75 258 SER B CA 1
ATOM 6014 C C . SER B 1 258 ? -5.992 2.115 4.98 1 95.75 258 SER B C 1
ATOM 6016 O O . SER B 1 258 ? -6.367 3.115 5.594 1 95.75 258 SER B O 1
ATOM 6018 N N . THR B 1 259 ? -5.031 1.373 5.383 1 94.38 259 THR B N 1
ATOM 6019 C CA . THR B 1 259 ? -4.266 1.721 6.578 1 94.38 259 THR B CA 1
ATOM 6020 C C . THR B 1 259 ? -3.561 3.062 6.395 1 94.38 259 THR B C 1
ATOM 6022 O O . THR B 1 259 ? -3.568 3.902 7.297 1 94.38 259 THR B O 1
ATOM 6025 N N . LEU B 1 260 ? -2.979 3.279 5.242 1 95 260 LEU B N 1
ATOM 6026 C CA . LEU B 1 260 ? -2.275 4.523 4.949 1 95 260 LEU B CA 1
ATOM 6027 C C . LEU B 1 260 ? -3.25 5.695 4.867 1 95 260 LEU B C 1
ATOM 6029 O O . LEU B 1 260 ? -2.936 6.801 5.312 1 95 260 LEU B O 1
ATOM 6033 N N . ARG B 1 261 ? -4.48 5.418 4.367 1 96.81 261 ARG B N 1
ATOM 6034 C CA . ARG B 1 261 ? -5.5 6.461 4.297 1 96.81 261 ARG B CA 1
ATOM 6035 C C . ARG B 1 261 ? -6.012 6.82 5.688 1 96.81 261 ARG B C 1
ATOM 6037 O O . ARG B 1 261 ? -6.348 7.977 5.953 1 96.81 261 ARG B O 1
ATOM 6044 N N . GLU B 1 262 ? -6.082 5.859 6.52 1 96.31 262 GLU B N 1
ATOM 6045 C CA . GLU B 1 262 ? -6.449 6.133 7.906 1 96.31 262 GLU B CA 1
ATOM 6046 C C . GLU B 1 262 ? -5.41 7.02 8.586 1 96.31 262 GLU B C 1
ATOM 6048 O O . GLU B 1 262 ? -5.762 7.969 9.289 1 96.31 262 GLU B O 1
ATOM 6053 N N . GLU B 1 263 ? -4.172 6.719 8.391 1 96.12 263 GLU B N 1
ATOM 6054 C CA . GLU B 1 263 ? -3.102 7.551 8.93 1 96.12 263 GLU B CA 1
ATOM 6055 C C . GLU B 1 263 ? -3.152 8.961 8.336 1 96.12 263 GLU B C 1
ATOM 6057 O O . GLU B 1 263 ? -2.889 9.938 9.039 1 96.12 263 GLU B O 1
ATOM 6062 N N . GLU B 1 264 ? -3.4 8.992 6.996 1 97.19 264 GLU B N 1
ATOM 6063 C CA . GLU B 1 264 ? -3.613 10.289 6.359 1 97.19 264 GLU B CA 1
ATOM 6064 C C . GLU B 1 264 ? -4.668 11.102 7.105 1 97.19 264 GLU B C 1
ATOM 6066 O O . GLU B 1 264 ? -4.473 12.297 7.367 1 97.19 264 GLU B O 1
ATOM 6071 N N . GLY B 1 265 ? -5.754 10.453 7.43 1 97.56 265 GLY B N 1
ATOM 6072 C CA . GLY B 1 265 ? -6.809 11.117 8.18 1 97.56 265 GLY B CA 1
ATOM 6073 C C . GLY B 1 265 ? -6.355 11.625 9.531 1 97.56 265 GLY B C 1
ATOM 6074 O O . GLY B 1 265 ? -6.707 12.734 9.938 1 97.56 265 GLY B O 1
ATOM 6075 N N . GLU B 1 266 ? -5.582 10.898 10.18 1 96.56 266 GLU B N 1
ATOM 6076 C CA . GLU B 1 266 ? -5.055 11.297 11.477 1 96.56 266 GLU B CA 1
ATOM 6077 C C . GLU B 1 266 ? -4.125 12.5 11.352 1 96.56 266 GLU B C 1
ATOM 6079 O O . GLU B 1 266 ? -4.152 13.406 12.18 1 96.56 266 GLU B O 1
ATOM 6084 N N . LEU B 1 267 ? -3.285 12.438 10.375 1 96.56 267 LEU B N 1
ATOM 6085 C CA . LEU B 1 267 ? -2.367 13.547 10.117 1 96.56 267 LEU B CA 1
ATOM 6086 C C . LEU B 1 267 ? -3.135 14.82 9.805 1 96.56 267 LEU B C 1
ATOM 6088 O O . LEU B 1 267 ? -2.791 15.898 10.312 1 96.56 267 LEU B O 1
ATOM 6092 N N . LEU B 1 268 ? -4.18 14.664 8.969 1 97.75 268 LEU B N 1
ATOM 6093 C CA . LEU B 1 268 ? -4.992 15.82 8.617 1 97.75 268 LEU B CA 1
ATOM 6094 C C . LEU B 1 268 ? -5.711 16.375 9.844 1 97.75 268 LEU B C 1
ATOM 6096 O O . LEU B 1 268 ? -5.812 17.594 10.016 1 97.75 268 LEU B O 1
ATOM 6100 N N . ASP B 1 269 ? -6.121 15.508 10.711 1 97.56 269 ASP B N 1
ATOM 6101 C CA . ASP B 1 269 ? -6.75 15.93 11.961 1 97.56 269 ASP B CA 1
ATOM 6102 C C . ASP B 1 269 ? -5.742 16.625 12.875 1 97.56 269 ASP B C 1
ATOM 6104 O O . ASP B 1 269 ? -6.066 17.641 13.508 1 97.56 269 ASP B O 1
ATOM 6108 N N . GLY B 1 270 ? -4.574 16.047 12.922 1 95.88 270 GLY B N 1
ATOM 6109 C CA . GLY B 1 270 ? -3.521 16.688 13.695 1 95.88 270 GLY B CA 1
ATOM 6110 C C . GLY B 1 270 ? -3.154 18.062 13.18 1 95.88 270 GLY B C 1
ATOM 6111 O O . GLY B 1 270 ? -2.982 19 13.961 1 95.88 270 GLY B O 1
ATOM 6112 N N . LEU B 1 271 ? -3.09 18.172 11.891 1 96.12 271 LEU B N 1
ATOM 6113 C CA . LEU B 1 271 ? -2.812 19.469 11.258 1 96.12 271 LEU B CA 1
ATOM 6114 C C . LEU B 1 271 ? -3.912 20.469 11.57 1 96.12 271 LEU B C 1
ATOM 6116 O O . LEU B 1 271 ? -3.627 21.625 11.906 1 96.12 271 LEU B O 1
ATOM 6120 N N . LYS B 1 272 ? -5.16 20.031 11.508 1 97.38 272 LYS B N 1
ATOM 6121 C CA . LYS B 1 272 ? -6.309 20.891 11.797 1 97.38 272 LYS B CA 1
ATOM 6122 C C . LYS B 1 272 ? -6.289 21.375 13.242 1 97.38 272 LYS B C 1
ATOM 6124 O O . LYS B 1 272 ? -6.531 22.547 13.523 1 97.38 272 LYS B O 1
ATOM 6129 N N . ALA B 1 273 ? -5.984 20.5 14.164 1 96.25 273 ALA B N 1
ATOM 6130 C CA . ALA B 1 273 ? -5.949 20.828 15.578 1 96.25 273 ALA B CA 1
ATOM 6131 C C . ALA B 1 273 ? -4.891 21.891 15.867 1 96.25 273 ALA B C 1
ATOM 6133 O O . ALA B 1 273 ? -5.172 22.891 16.547 1 96.25 273 ALA B O 1
ATOM 6134 N N . LYS B 1 274 ? -3.713 21.766 15.359 1 94.31 274 LYS B N 1
ATOM 6135 C CA . LYS B 1 274 ? -2.635 22.719 15.57 1 94.31 274 LYS B CA 1
ATOM 6136 C C . LYS B 1 274 ? -2.932 24.047 14.875 1 94.31 274 LYS B C 1
ATOM 6138 O O . LYS B 1 274 ? -2.605 25.109 15.398 1 94.31 274 LYS B O 1
ATOM 6143 N N . HIS B 1 275 ? -3.559 23.922 13.703 1 95.62 275 HIS B N 1
ATOM 6144 C CA . HIS B 1 275 ? -3.961 25.125 12.984 1 95.62 275 HIS B CA 1
ATOM 6145 C C . HIS B 1 275 ? -4.988 25.922 13.781 1 95.62 275 HIS B C 1
ATOM 6147 O O . HIS B 1 275 ? -4.934 27.156 13.82 1 95.62 275 HIS B O 1
ATOM 6153 N N . CYS B 1 276 ? -5.879 25.219 14.453 1 96.25 276 CYS B N 1
ATOM 6154 C CA . CYS B 1 276 ? -6.895 25.875 15.266 1 96.25 276 CYS B CA 1
ATOM 6155 C C . CYS B 1 276 ? -6.258 26.625 16.422 1 96.25 276 CYS B C 1
ATOM 6157 O O . CYS B 1 276 ? -6.691 27.734 16.766 1 96.25 276 CYS B O 1
ATOM 6159 N N . ILE B 1 277 ? -5.25 26.109 16.969 1 94.56 277 ILE B N 1
ATOM 6160 C CA . ILE B 1 277 ? -4.547 26.75 18.062 1 94.56 277 ILE B CA 1
ATOM 6161 C C . ILE B 1 277 ? -3.889 28.047 17.578 1 94.56 277 ILE B C 1
ATOM 6163 O O . ILE B 1 277 ? -4.039 29.109 18.188 1 94.56 277 ILE B O 1
ATOM 6167 N N . VAL B 1 278 ? -3.232 27.984 16.438 1 93.25 278 VAL B N 1
ATOM 6168 C CA . VAL B 1 278 ? -2.547 29.141 15.883 1 93.25 278 VAL B CA 1
ATOM 6169 C C . VAL B 1 278 ? -3.568 30.219 15.5 1 93.25 278 VAL B C 1
ATOM 6171 O O . VAL B 1 278 ? -3.383 31.391 15.797 1 93.25 278 VAL B O 1
ATOM 6174 N N . ARG B 1 279 ? 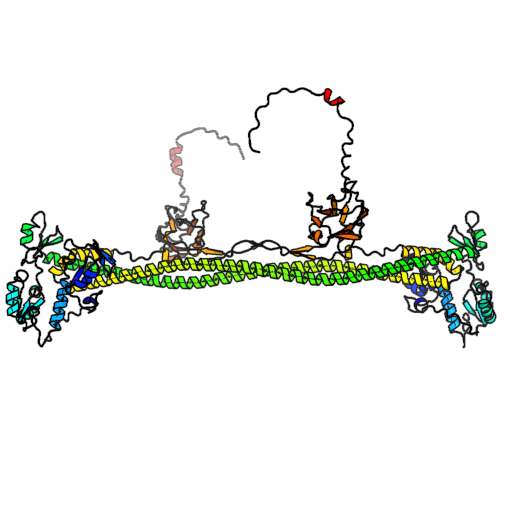-4.625 29.797 14.883 1 94.94 279 ARG B N 1
ATOM 6175 C CA . ARG B 1 279 ? -5.688 30.719 14.5 1 94.94 279 ARG B CA 1
ATOM 6176 C C . ARG B 1 279 ? -6.289 31.391 15.727 1 94.94 279 ARG B C 1
ATOM 6178 O O . ARG B 1 279 ? -6.598 32.594 15.688 1 94.94 279 ARG B O 1
ATOM 6185 N N . GLY B 1 280 ? -6.367 30.594 16.766 1 95.44 280 GLY B N 1
ATOM 6186 C CA . GLY B 1 280 ? -6.852 31.156 18.016 1 95.44 280 GLY B CA 1
ATOM 6187 C C . GLY B 1 280 ? -5.926 32.219 18.594 1 95.44 280 GLY B C 1
ATOM 6188 O O . GLY B 1 280 ? -6.379 33.25 19.031 1 95.44 280 GLY B O 1
ATOM 6189 N N . ASN B 1 281 ? -4.684 31.953 18.578 1 93.69 281 ASN B N 1
ATOM 6190 C CA . ASN B 1 281 ? -3.688 32.906 19.047 1 93.69 281 ASN B CA 1
ATOM 6191 C C . ASN B 1 281 ? -3.719 34.188 18.219 1 93.69 281 ASN B C 1
ATOM 6193 O O . ASN B 1 281 ? -3.631 35.312 18.766 1 93.69 281 ASN B O 1
ATOM 6197 N N . ILE B 1 282 ? -3.834 34.062 16.922 1 95.19 282 ILE B N 1
ATOM 6198 C CA . ILE B 1 282 ? -3.861 35.219 16 1 95.19 282 ILE B CA 1
ATOM 6199 C C . ILE B 1 282 ? -5.102 36.062 16.266 1 95.19 282 ILE B C 1
ATOM 6201 O O . ILE B 1 282 ? -5.012 37.281 16.359 1 95.19 282 ILE B O 1
ATOM 6205 N N . LYS B 1 283 ? -6.223 35.375 16.453 1 96.06 283 LYS B N 1
ATOM 6206 C CA . LYS B 1 283 ? -7.477 36.094 16.734 1 96.06 283 LYS B CA 1
ATOM 6207 C C . LYS B 1 283 ? -7.402 36.844 18.047 1 96.06 283 LYS B C 1
ATOM 6209 O O . LYS B 1 283 ? -7.84 38 18.125 1 96.06 283 LYS B O 1
ATOM 6214 N N . LYS B 1 284 ? -6.84 36.219 19.031 1 95.5 284 LYS B N 1
ATOM 6215 C CA . LYS B 1 284 ? -6.668 36.875 20.328 1 95.5 284 LYS B CA 1
ATOM 6216 C C . LYS B 1 284 ? -5.781 38.125 20.219 1 95.5 284 LYS B C 1
ATOM 6218 O O . LYS B 1 284 ? -6.102 39.156 20.781 1 95.5 284 LYS B O 1
ATOM 6223 N N . GLU B 1 285 ? -4.707 37.938 19.469 1 94.81 285 GLU B N 1
ATOM 6224 C CA . GLU B 1 285 ? -3.773 39.062 19.312 1 94.81 285 GLU B CA 1
ATOM 6225 C C . GLU B 1 285 ? -4.406 40.188 18.531 1 94.81 285 GLU B C 1
ATOM 6227 O O . GLU B 1 285 ? -4.211 41.375 18.859 1 94.81 285 GLU B O 1
ATOM 6232 N N . LEU B 1 286 ? -5.141 39.906 17.5 1 95 286 LEU B N 1
ATOM 6233 C CA . LEU B 1 286 ? -5.836 40.906 16.703 1 95 286 LEU B CA 1
ATOM 6234 C C . LEU B 1 286 ? -6.836 41.688 17.562 1 95 286 LEU B C 1
ATOM 6236 O O . LEU B 1 286 ? -6.926 42.906 17.484 1 95 286 LEU B O 1
ATOM 6240 N N . GLY B 1 287 ? -7.508 40.969 18.422 1 94.19 287 GLY B N 1
ATOM 6241 C CA . GLY B 1 287 ? -8.438 41.594 19.344 1 94.19 287 GLY B CA 1
ATOM 6242 C C . GLY B 1 287 ? -7.766 42.5 20.344 1 94.19 287 GLY B C 1
ATOM 6243 O O . GLY B 1 287 ? -8.242 43.625 20.594 1 94.19 287 GLY B O 1
ATOM 6244 N N . ARG B 1 288 ? -6.672 42.094 20.844 1 93.12 288 ARG B N 1
ATOM 6245 C CA . ARG B 1 288 ? -5.906 42.875 21.797 1 93.12 288 ARG B CA 1
ATOM 6246 C C . ARG B 1 288 ? -5.441 44.188 21.172 1 93.12 288 ARG B C 1
ATOM 6248 O O . ARG B 1 288 ? -5.633 45.25 21.766 1 93.12 288 ARG B O 1
ATOM 6255 N N . LEU B 1 289 ? -4.883 44.094 19.953 1 93.88 289 LEU B N 1
ATOM 6256 C CA . LEU B 1 289 ? -4.352 45.25 19.281 1 93.88 289 LEU B CA 1
ATOM 6257 C C . LEU B 1 289 ? -5.473 46.219 18.891 1 93.88 289 LEU B C 1
ATOM 6259 O O . LEU B 1 289 ? -5.324 47.438 19 1 93.88 289 LEU B O 1
ATOM 6263 N N . GLN B 1 290 ? -6.582 45.656 18.484 1 94 290 GLN B N 1
ATOM 6264 C CA . GLN B 1 290 ? -7.723 46.5 18.094 1 94 290 GLN B CA 1
ATOM 6265 C C . GLN B 1 290 ? -8.273 47.25 19.281 1 94 290 GLN B C 1
ATOM 6267 O O . GLN B 1 290 ? -8.547 48.469 19.188 1 94 290 GLN B O 1
ATOM 6272 N N . THR B 1 291 ? -8.422 46.594 20.422 1 91.69 291 THR B N 1
ATOM 6273 C CA . THR B 1 291 ? -8.914 47.219 21.641 1 91.69 291 THR B CA 1
ATOM 6274 C C . THR B 1 291 ? -7.941 48.312 22.109 1 91.69 291 THR B C 1
ATOM 6276 O O . THR B 1 291 ? -8.352 49.406 22.453 1 91.69 291 THR B O 1
ATOM 6279 N N . ALA B 1 292 ? -6.668 47.969 22.078 1 92.12 292 ALA B N 1
ATOM 6280 C CA . ALA B 1 292 ? -5.645 48.938 22.5 1 92.12 292 ALA B CA 1
ATOM 6281 C C . ALA B 1 292 ? -5.652 50.188 21.625 1 92.12 292 ALA B C 1
ATOM 6283 O O . ALA B 1 292 ? -5.543 51.281 22.141 1 92.12 292 ALA B O 1
ATOM 6284 N N . LEU B 1 293 ? -5.809 49.969 20.312 1 93.25 293 LEU B N 1
ATOM 6285 C CA . LEU B 1 293 ? -5.832 51.094 19.375 1 93.25 293 LEU B CA 1
ATOM 6286 C C . LEU B 1 293 ? -7.059 51.969 19.594 1 93.25 293 LEU B C 1
ATOM 6288 O O . LEU B 1 293 ? -6.973 53.188 19.547 1 93.25 293 LEU B O 1
ATOM 6292 N N . GLU B 1 294 ? -8.164 51.375 19.844 1 91.69 294 GLU B N 1
ATOM 6293 C CA . GLU B 1 294 ? -9.398 52.125 20.094 1 91.69 294 GLU B CA 1
ATOM 6294 C C . GLU B 1 294 ? -9.289 52.969 21.344 1 91.69 294 GLU B C 1
ATOM 6296 O O . GLU B 1 294 ? -9.641 54.156 21.328 1 91.69 294 GLU B O 1
ATOM 6301 N N . VAL B 1 295 ? -8.789 52.375 22.375 1 90.62 295 VAL B N 1
ATOM 6302 C CA . VAL B 1 295 ? -8.641 53.062 23.656 1 90.62 295 VAL B CA 1
ATOM 6303 C C . VAL B 1 295 ? -7.641 54.219 23.5 1 90.62 295 VAL B C 1
ATOM 6305 O O . VAL B 1 295 ? -7.887 55.312 23.953 1 90.62 295 VAL B O 1
ATOM 6308 N N . SER B 1 296 ? -6.535 53.906 22.828 1 93.12 296 SER B N 1
ATOM 6309 C CA . SER B 1 296 ? -5.496 54.906 22.625 1 93.12 296 SER B CA 1
ATOM 6310 C C . SER B 1 296 ? -6.016 56.094 21.812 1 93.12 296 SER B C 1
ATOM 6312 O O . SER B 1 296 ? -5.785 57.25 22.172 1 93.12 296 SER B O 1
ATOM 6314 N N . THR B 1 297 ? -6.762 55.812 20.766 1 92.31 297 THR B N 1
ATOM 6315 C CA . THR B 1 297 ? -7.293 56.844 19.891 1 92.31 297 THR B CA 1
ATOM 6316 C C . THR B 1 297 ? -8.297 57.719 20.641 1 92.31 297 THR B C 1
ATOM 6318 O O . THR B 1 297 ? -8.273 58.938 20.547 1 92.31 297 THR B O 1
ATOM 6321 N N . LYS B 1 298 ? -9.195 57.156 21.438 1 89.81 298 LYS B N 1
ATOM 6322 C CA . LYS B 1 298 ? -10.188 57.875 22.203 1 89.81 298 LYS B CA 1
ATOM 6323 C C . LYS B 1 298 ? -9.531 58.781 23.25 1 89.81 298 LYS B C 1
ATOM 6325 O O . LYS B 1 298 ? -9.914 59.938 23.406 1 89.81 298 LYS B O 1
ATOM 6330 N N . THR B 1 299 ? -8.578 58.188 23.922 1 91.25 299 THR B N 1
ATOM 6331 C CA . THR B 1 299 ? -7.859 58.969 24.922 1 91.25 299 THR B CA 1
ATOM 6332 C C . THR B 1 299 ? -7.105 60.125 24.281 1 91.25 299 THR B C 1
ATOM 6334 O O . THR B 1 299 ? -7.137 61.25 24.797 1 91.25 299 THR B O 1
ATOM 6337 N N . ARG B 1 300 ? -6.418 59.812 23.188 1 93.06 300 ARG B N 1
ATOM 6338 C CA . ARG B 1 300 ? -5.68 60.844 22.469 1 93.06 300 ARG B CA 1
ATOM 6339 C C . ARG B 1 300 ? -6.602 62 22.062 1 93.06 300 ARG B C 1
ATOM 6341 O O . ARG B 1 300 ? -6.273 63.156 22.266 1 93.06 300 ARG B O 1
ATOM 6348 N N . LYS B 1 301 ? -7.766 61.719 21.531 1 90.5 301 LYS B N 1
ATOM 6349 C CA . LYS B 1 301 ? -8.727 62.719 21.109 1 90.5 301 LYS B CA 1
ATOM 6350 C C . LYS B 1 301 ? -9.219 63.531 22.297 1 90.5 301 LYS B C 1
ATOM 6352 O O . LYS B 1 301 ? -9.383 64.75 22.203 1 90.5 301 LYS B O 1
ATOM 6357 N N . PHE B 1 302 ? -9.438 62.875 23.344 1 90.06 302 PHE B N 1
ATOM 6358 C CA . PHE B 1 302 ? -9.875 63.562 24.547 1 90.06 302 PHE B CA 1
ATOM 6359 C C . PHE B 1 302 ? -8.844 64.562 25.016 1 90.06 302 PHE B C 1
ATOM 6361 O O . PHE B 1 302 ? -9.18 65.75 25.297 1 90.06 302 PHE B O 1
ATOM 6368 N N . VAL B 1 303 ? -7.66 64.188 25.078 1 92.56 303 VAL B N 1
ATOM 6369 C CA . VAL B 1 303 ? -6.59 65.062 25.562 1 92.56 303 VAL B CA 1
ATOM 6370 C C . VAL B 1 303 ? -6.359 66.188 24.578 1 92.56 303 VAL B C 1
ATOM 6372 O O . VAL B 1 303 ? -6.121 67.312 24.984 1 92.56 303 VAL B O 1
ATOM 6375 N N . GLU B 1 304 ? -6.449 65.875 23.344 1 90.94 304 GLU B N 1
ATOM 6376 C CA . GLU B 1 304 ? -6.32 66.875 22.328 1 90.94 304 GLU B CA 1
ATOM 6377 C C . GLU B 1 304 ? -7.414 67.938 22.484 1 90.94 304 GLU B C 1
ATOM 6379 O O . GLU B 1 304 ? -7.145 69.125 22.391 1 90.94 304 GLU B O 1
ATOM 6384 N N . ASN B 1 305 ? -8.617 67.5 22.703 1 85.75 305 ASN B N 1
ATOM 6385 C CA . ASN B 1 305 ? -9.727 68.438 22.906 1 85.75 305 ASN B CA 1
ATOM 6386 C C . ASN B 1 305 ? -9.562 69.25 24.203 1 85.75 305 ASN B C 1
ATOM 6388 O O . ASN B 1 305 ? -9.914 70.375 24.266 1 85.75 305 ASN B O 1
ATOM 6392 N N . LEU B 1 306 ? -9.008 68.562 25.188 1 86.25 306 LEU B N 1
ATOM 6393 C CA . LEU B 1 306 ? -8.727 69.25 26.453 1 86.25 306 LEU B CA 1
ATOM 6394 C C . LEU B 1 306 ? -7.723 70.375 26.25 1 86.25 306 LEU B C 1
ATOM 6396 O O . LEU B 1 306 ? -7.883 71.438 26.812 1 86.25 306 LEU B O 1
ATOM 6400 N N . LEU B 1 307 ? -6.762 70.125 25.453 1 85.94 307 LEU B N 1
ATOM 6401 C CA . LEU B 1 307 ? -5.73 71.125 25.188 1 85.94 307 LEU B CA 1
ATOM 6402 C C . LEU B 1 307 ? -6.281 72.25 24.344 1 85.94 307 LEU B C 1
ATOM 6404 O O . LEU B 1 307 ? -5.895 73.375 24.531 1 85.94 307 LEU B O 1
ATOM 6408 N N . ARG B 1 308 ? -7.117 71.875 23.484 1 82.62 308 ARG B N 1
ATOM 6409 C CA . ARG B 1 308 ? -7.637 72.875 22.562 1 82.62 308 ARG B CA 1
ATOM 6410 C C . ARG B 1 308 ? -8.711 73.75 23.219 1 82.62 308 ARG B C 1
ATOM 6412 O O . ARG B 1 308 ? -8.742 74.938 23 1 82.62 308 ARG B O 1
ATOM 6419 N N . PHE B 1 309 ? -9.586 73.125 23.984 1 75.31 309 PHE B N 1
ATOM 6420 C CA . PHE B 1 309 ? -10.766 73.812 24.438 1 75.31 309 PHE B CA 1
ATOM 6421 C C . PHE B 1 309 ? -10.766 74 25.953 1 75.31 309 PHE B C 1
ATOM 6423 O O . PHE B 1 309 ? -11.523 74.75 26.516 1 75.31 309 PHE B O 1
ATOM 6430 N N . GLY B 1 310 ? -9.961 73.188 26.672 1 75.19 310 GLY B N 1
ATOM 6431 C CA . GLY B 1 310 ? -9.961 73.25 28.125 1 75.19 310 GLY B CA 1
ATOM 6432 C C . GLY B 1 310 ? -9.242 74.438 28.703 1 75.19 310 GLY B C 1
ATOM 6433 O O . GLY B 1 310 ? -8.289 74.938 28.109 1 75.19 310 GLY B O 1
ATOM 6434 N N . ASN B 1 311 ? -9.797 74.938 29.812 1 73.38 311 ASN B N 1
ATOM 6435 C CA . ASN B 1 311 ? -9.102 76 30.531 1 73.38 311 ASN B CA 1
ATOM 6436 C C . ASN B 1 311 ? -8.07 75.438 31.5 1 73.38 311 ASN B C 1
ATOM 6438 O O . ASN B 1 311 ? -7.953 74.188 31.672 1 73.38 311 ASN B O 1
ATOM 6442 N N . MET B 1 312 ? -7.289 76.375 32.094 1 72.94 312 MET B N 1
ATOM 6443 C CA . MET B 1 312 ? -6.16 76 32.906 1 72.94 312 MET B CA 1
ATOM 6444 C C . MET B 1 312 ? -6.633 75.25 34.156 1 72.94 312 MET B C 1
ATOM 6446 O O . MET B 1 312 ? -6.02 74.25 34.531 1 72.94 312 MET B O 1
ATOM 6450 N N . SER B 1 313 ? -7.691 75.688 34.656 1 70.81 313 SER B N 1
ATOM 6451 C CA . SER B 1 313 ? -8.203 75 35.844 1 70.81 313 SER B CA 1
ATOM 6452 C C . SER B 1 313 ? -8.719 73.625 35.562 1 70.81 313 SER B C 1
ATOM 6454 O O . SER B 1 313 ? -8.484 72.688 36.312 1 70.81 313 SER B O 1
ATOM 6456 N N . GLN B 1 314 ? -9.352 73.5 34.438 1 75 314 GLN B N 1
ATOM 6457 C CA . GLN B 1 314 ? -9.883 72.188 34 1 75 314 GLN B CA 1
ATOM 6458 C C . GLN B 1 314 ? -8.758 71.188 33.688 1 75 314 GLN B C 1
ATOM 6460 O O . GLN B 1 314 ? -8.828 70.062 34.094 1 75 314 GLN B O 1
ATOM 6465 N N . MET B 1 315 ? -7.805 71.625 33.125 1 80.94 315 MET B N 1
ATOM 6466 C CA . MET B 1 315 ? -6.652 70.812 32.781 1 80.94 315 MET B CA 1
ATOM 6467 C C . MET B 1 315 ? -5.934 70.312 34.031 1 80.94 315 MET B C 1
ATOM 6469 O O . MET B 1 315 ? -5.543 69.188 34.094 1 80.94 315 MET B O 1
ATOM 6473 N N . MET B 1 316 ? -5.895 71.25 34.938 1 81.94 316 MET B N 1
ATOM 6474 C CA . MET B 1 316 ? -5.141 70.938 36.156 1 81.94 316 MET B CA 1
ATOM 6475 C C . MET B 1 316 ? -5.922 70 37.031 1 81.94 316 MET B C 1
ATOM 6477 O O . MET B 1 316 ? -5.332 69.188 37.781 1 81.94 316 MET B O 1
ATOM 6481 N N . SER B 1 317 ? -7.227 70.062 36.938 1 77.31 317 SER B N 1
ATOM 6482 C CA . SER B 1 317 ? -8.07 69.188 37.75 1 77.31 317 SER B CA 1
ATOM 6483 C C . SER B 1 317 ? -7.902 67.75 37.375 1 77.31 317 SER B C 1
ATOM 6485 O O . SER B 1 317 ? -8.133 66.875 38.188 1 77.31 317 SER B O 1
ATOM 6487 N N . LEU B 1 318 ? -7.453 67.5 36.125 1 84 318 LEU B N 1
ATOM 6488 C CA . LEU B 1 318 ? -7.328 66.125 35.656 1 84 318 LEU B CA 1
ATOM 6489 C C . LEU B 1 318 ? -5.863 65.75 35.406 1 84 318 LEU B C 1
ATOM 6491 O O . LEU B 1 318 ? -5.562 64.812 34.719 1 84 318 LEU B O 1
ATOM 6495 N N . ARG B 1 319 ? -5.043 66.5 35.906 1 85.38 319 ARG B N 1
ATOM 6496 C CA . ARG B 1 319 ? -3.625 66.375 35.594 1 85.38 319 ARG B CA 1
ATOM 6497 C C . ARG B 1 319 ? -3.131 65 35.938 1 85.38 319 ARG B C 1
ATOM 6499 O O . ARG B 1 319 ? -2.5 64.312 35.125 1 85.38 319 ARG B O 1
ATOM 6506 N N . SER B 1 320 ? -3.426 64.5 37.156 1 84.94 320 SER B N 1
ATOM 6507 C CA . SER B 1 320 ? -2.926 63.219 37.625 1 84.94 320 SER B CA 1
ATOM 6508 C C . SER B 1 320 ? -3.516 62.062 36.781 1 84.94 320 SER B C 1
ATOM 6510 O O . SER B 1 320 ? -2.787 61.188 36.344 1 84.94 320 SER B O 1
ATOM 6512 N N . GLU B 1 321 ? -4.793 62.125 36.562 1 86.19 321 GLU B N 1
ATOM 6513 C CA . GLU B 1 321 ? -5.477 61.094 35.812 1 86.19 321 GLU B CA 1
ATOM 6514 C C . GLU B 1 321 ? -4.988 61.062 34.344 1 86.19 321 GLU B C 1
ATOM 6516 O O . GLU B 1 321 ? -4.738 60 33.812 1 86.19 321 GLU B O 1
ATOM 6521 N N . THR B 1 322 ? -4.883 62.219 33.75 1 91.25 322 THR B N 1
ATOM 6522 C CA . THR B 1 322 ? -4.453 62.312 32.375 1 91.25 322 THR B CA 1
ATOM 6523 C C . THR B 1 322 ? -3.023 61.812 32.188 1 91.25 322 THR B C 1
ATOM 6525 O O . THR B 1 322 ? -2.742 61 31.297 1 91.25 322 THR B O 1
ATOM 6528 N N . SER B 1 323 ? -2.178 62.219 33.125 1 89.69 323 SER B N 1
ATOM 6529 C CA . SER B 1 323 ? -0.778 61.812 33.031 1 89.69 323 SER B CA 1
ATOM 6530 C C . SER B 1 323 ? -0.631 60.312 33.219 1 89.69 323 SER B C 1
ATOM 6532 O O . SER B 1 323 ? 0.083 59.656 32.438 1 89.69 323 SER B O 1
ATOM 6534 N N . ASN B 1 324 ? -1.308 59.75 34.125 1 90 324 ASN B N 1
ATOM 6535 C CA . ASN B 1 324 ? -1.225 58.312 34.406 1 90 324 ASN B CA 1
ATOM 6536 C C . ASN B 1 324 ? -1.742 57.469 33.25 1 90 324 ASN B C 1
ATOM 6538 O O . ASN B 1 324 ? -1.118 56.5 32.844 1 90 324 ASN B O 1
ATOM 6542 N N . THR B 1 325 ? -2.832 57.875 32.719 1 91.5 325 THR B N 1
ATOM 6543 C CA . THR B 1 325 ? -3.445 57.156 31.609 1 91.5 325 THR B CA 1
ATOM 6544 C C . THR B 1 325 ? -2.568 57.219 30.359 1 91.5 325 THR B C 1
ATOM 6546 O O . THR B 1 325 ? -2.367 56.219 29.688 1 91.5 325 THR B O 1
ATOM 6549 N N . MET B 1 326 ? -2.07 58.375 30.094 1 91.75 326 MET B N 1
ATOM 6550 C CA . MET B 1 326 ? -1.214 58.562 28.922 1 91.75 326 MET B CA 1
ATOM 6551 C C . MET B 1 326 ? 0.066 57.75 29.062 1 91.75 326 MET B C 1
ATOM 6553 O O . MET B 1 326 ? 0.512 57.125 28.094 1 91.75 326 MET B O 1
ATOM 6557 N N . ASP B 1 327 ? 0.602 57.719 30.25 1 92.5 327 ASP B N 1
ATOM 6558 C CA . ASP B 1 327 ? 1.813 56.938 30.5 1 92.5 327 ASP B CA 1
ATOM 6559 C C . ASP B 1 327 ? 1.553 55.438 30.312 1 92.5 327 ASP B C 1
ATOM 6561 O O . ASP B 1 327 ? 2.381 54.719 29.75 1 92.5 327 ASP B O 1
ATOM 6565 N N . SER B 1 328 ? 0.45 55.031 30.781 1 91.44 328 SER B N 1
ATOM 6566 C CA . SER B 1 328 ? 0.097 53.594 30.656 1 91.44 328 SER B CA 1
ATOM 6567 C C . SER B 1 328 ? -0.082 53.188 29.203 1 91.44 328 SER B C 1
ATOM 6569 O O . SER B 1 328 ? 0.323 52.094 28.797 1 91.44 328 SER B O 1
ATOM 6571 N N . LEU B 1 329 ? -0.655 54.062 28.422 1 91.31 329 LEU B N 1
ATOM 6572 C CA . LEU B 1 329 ? -0.92 53.781 27.016 1 91.31 329 LEU B CA 1
ATOM 6573 C C . LEU B 1 329 ? 0.37 53.812 26.203 1 91.31 329 LEU B C 1
ATOM 6575 O O . LEU B 1 329 ? 0.556 52.969 25.297 1 91.31 329 LEU B O 1
ATOM 6579 N N . VAL B 1 330 ? 1.265 54.688 26.594 1 91.19 330 VAL B N 1
ATOM 6580 C CA . VAL B 1 330 ? 2.543 54.781 25.891 1 91.19 330 VAL B CA 1
ATOM 6581 C C . VAL B 1 330 ? 3.41 53.562 26.219 1 91.19 330 VAL B C 1
ATOM 6583 O O . VAL B 1 330 ? 4.195 53.094 25.391 1 91.19 330 VAL B O 1
ATOM 6586 N N . ALA B 1 331 ? 3.188 53 27.375 1 89.5 331 ALA B N 1
ATOM 6587 C CA . ALA B 1 331 ? 4 51.875 27.844 1 89.5 331 ALA B CA 1
ATOM 6588 C C . ALA B 1 331 ? 3.475 50.531 27.297 1 89.5 331 ALA B C 1
ATOM 6590 O O . ALA B 1 331 ? 4.113 49.5 27.469 1 89.5 331 ALA B O 1
ATOM 6591 N N . LEU B 1 332 ? 2.391 50.562 26.656 1 86.31 332 LEU B N 1
ATOM 6592 C CA . LEU B 1 332 ? 1.81 49.312 26.141 1 86.31 332 LEU B CA 1
ATOM 6593 C C . LEU B 1 332 ? 2.713 48.688 25.094 1 86.31 332 LEU B C 1
ATOM 6595 O O . LEU B 1 332 ? 3.299 49.375 24.266 1 86.31 332 LEU B O 1
ATOM 6599 N N . ASP B 1 333 ? 2.93 47.406 25.25 1 80.19 333 ASP B N 1
ATOM 6600 C CA . ASP B 1 333 ? 3.736 46.625 24.297 1 80.19 333 ASP B CA 1
ATOM 6601 C C . ASP B 1 333 ? 3.012 46.469 22.953 1 80.19 333 ASP B C 1
ATOM 6603 O O . ASP B 1 333 ? 1.937 45.87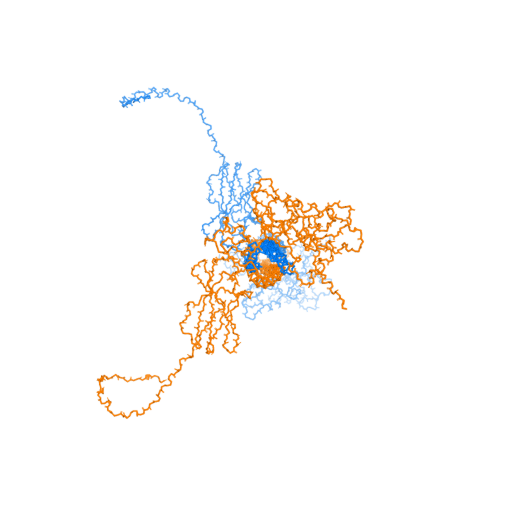5 22.891 1 80.19 333 ASP B O 1
ATOM 6607 N N . SER B 1 334 ? 3.566 47.125 21.922 1 82.25 334 SER B N 1
ATOM 6608 C CA . SER B 1 334 ? 2.965 47.094 20.594 1 82.25 334 SER B CA 1
ATOM 6609 C C . SER B 1 334 ? 3.4 45.844 19.828 1 82.25 334 SER B C 1
ATOM 6611 O O . SER B 1 334 ? 2.834 45.531 18.781 1 82.25 334 SER B O 1
ATOM 6613 N N . ASN B 1 335 ? 4.344 45.062 20.406 1 79.38 335 ASN B N 1
ATOM 6614 C CA . ASN B 1 335 ? 4.871 43.906 19.688 1 79.38 335 ASN B CA 1
ATOM 6615 C C . ASN B 1 335 ? 3.977 42.656 19.875 1 79.38 335 ASN B C 1
ATOM 6617 O O . ASN B 1 335 ? 3.404 42.469 20.938 1 79.38 335 ASN B O 1
ATOM 6621 N N . SER B 1 336 ? 3.766 42.062 18.719 1 83.38 336 SER B N 1
ATOM 6622 C CA . SER B 1 336 ? 2.982 40.844 18.75 1 83.38 336 SER B CA 1
ATOM 6623 C C . SER B 1 336 ? 3.84 39.656 19.188 1 83.38 336 SER B C 1
ATOM 6625 O O . SER B 1 336 ? 5.035 39.594 18.891 1 83.38 336 SER B O 1
ATOM 6627 N N . PRO B 1 337 ? 3.201 38.688 19.906 1 83.94 337 PRO B N 1
ATOM 6628 C CA . PRO B 1 337 ? 3.947 37.469 20.328 1 83.94 337 PRO B CA 1
ATOM 6629 C C . PRO B 1 337 ? 4.383 36.625 19.141 1 83.94 337 PRO B C 1
ATOM 6631 O O . PRO B 1 337 ? 3.744 36.656 18.078 1 83.94 337 PRO B O 1
ATOM 6634 N N . GLU B 1 338 ? 5.438 35.875 19.328 1 81 338 GLU B N 1
ATOM 6635 C CA . GLU B 1 338 ? 6 35.031 18.297 1 81 338 GLU B CA 1
ATOM 6636 C C . GLU B 1 338 ? 5.09 33.844 18.016 1 81 338 GLU B C 1
ATOM 6638 O O . GLU B 1 338 ? 5.215 33.188 16.984 1 81 338 GLU B O 1
ATOM 6643 N N . SER B 1 339 ? 4.18 33.562 18.922 1 81.5 339 SER B N 1
ATOM 6644 C CA . SER B 1 339 ? 3.299 32.375 18.828 1 81.5 339 SER B CA 1
ATOM 6645 C C . SER B 1 339 ? 2.422 32.469 17.578 1 81.5 339 SER B C 1
ATOM 6647 O O . SER B 1 339 ? 1.92 31.438 17.094 1 81.5 339 SER B O 1
ATOM 6649 N N . ILE B 1 340 ? 2.293 33.656 17 1 84.31 340 ILE B N 1
ATOM 6650 C CA . ILE B 1 340 ? 1.445 33.844 15.82 1 84.31 340 ILE B CA 1
ATOM 6651 C C . ILE B 1 340 ? 2.143 33.25 14.586 1 84.31 340 ILE B C 1
ATOM 6653 O O . ILE B 1 340 ? 1.503 33 13.562 1 84.31 340 ILE B O 1
ATOM 6657 N N . MET B 1 341 ? 3.42 33 14.727 1 80.25 341 MET B N 1
ATOM 6658 C CA . MET B 1 341 ? 4.211 32.531 13.602 1 80.25 341 MET B CA 1
ATOM 6659 C C . MET B 1 341 ? 4.41 31.016 13.68 1 80.25 341 MET B C 1
ATOM 6661 O O . MET B 1 341 ? 5.09 30.438 12.836 1 80.25 341 MET B O 1
ATOM 6665 N N . ALA B 1 342 ? 3.902 30.391 14.688 1 83.69 342 ALA B N 1
ATOM 6666 C CA . ALA B 1 342 ? 4.09 28.953 14.891 1 83.69 342 ALA B CA 1
ATOM 6667 C C . ALA B 1 342 ? 3.152 28.156 13.992 1 83.69 342 ALA B C 1
ATOM 6669 O O . ALA B 1 342 ? 2.354 27.344 14.484 1 83.69 342 ALA B O 1
ATOM 6670 N N . ILE B 1 343 ? 3.346 28.328 12.664 1 87.25 343 ILE B N 1
ATOM 6671 C CA . ILE B 1 343 ? 2.492 27.672 11.688 1 87.25 343 ILE B CA 1
ATOM 6672 C C . ILE B 1 343 ? 2.939 26.219 11.508 1 87.25 343 ILE B C 1
ATOM 6674 O O . ILE B 1 343 ? 4.09 25.953 11.156 1 87.25 343 ILE B O 1
ATOM 6678 N N . PRO B 1 344 ? 1.99 25.297 11.773 1 89.5 344 PRO B N 1
ATOM 6679 C CA . PRO B 1 344 ? 2.338 23.891 11.641 1 89.5 344 PRO B CA 1
ATOM 6680 C C . PRO B 1 344 ? 2.682 23.484 10.211 1 89.5 344 PRO B C 1
ATOM 6682 O O . PRO B 1 344 ? 2.166 24.094 9.258 1 89.5 344 PRO B O 1
ATOM 6685 N N . HIS B 1 345 ? 3.641 22.484 10.039 1 87.19 345 HIS B N 1
ATOM 6686 C CA . HIS B 1 345 ? 4.012 21.953 8.734 1 87.19 345 HIS B CA 1
ATOM 6687 C C . HIS B 1 345 ? 4.156 20.438 8.781 1 87.19 345 HIS B C 1
ATOM 6689 O O . HIS B 1 345 ? 4.371 19.859 9.844 1 87.19 345 HIS B O 1
ATOM 6695 N N . PHE B 1 346 ? 4.004 19.891 7.551 1 91.06 346 PHE B N 1
ATOM 6696 C CA . PHE B 1 346 ? 4.078 18.438 7.41 1 91.06 346 PHE B CA 1
ATOM 6697 C C . PHE B 1 346 ? 5.508 18 7.121 1 91.06 346 PHE B C 1
ATOM 6699 O O . PHE B 1 346 ? 6.176 18.562 6.254 1 91.06 346 PHE B O 1
ATOM 6706 N N . ILE B 1 347 ? 5.98 17.016 7.957 1 86.12 347 ILE B N 1
ATOM 6707 C CA . ILE B 1 347 ? 7.273 16.359 7.738 1 86.12 347 ILE B CA 1
ATOM 6708 C C . ILE B 1 347 ? 7.062 14.961 7.176 1 86.12 347 ILE B C 1
ATOM 6710 O O . ILE B 1 347 ? 6.707 14.039 7.91 1 86.12 347 ILE B O 1
ATOM 6714 N N . PRO B 1 348 ? 7.387 14.867 5.879 1 90.31 348 PRO B N 1
ATOM 6715 C CA . PRO B 1 348 ? 7.148 13.578 5.238 1 90.31 348 PRO B CA 1
ATOM 6716 C C . PRO B 1 348 ? 8.164 12.516 5.656 1 90.31 348 PRO B C 1
ATOM 6718 O O . PRO B 1 348 ? 9.328 12.836 5.898 1 90.31 348 PRO B O 1
ATOM 6721 N N . ARG B 1 349 ? 7.727 11.305 5.84 1 86.75 349 ARG B N 1
ATOM 6722 C CA . ARG B 1 349 ? 8.547 10.125 6.09 1 86.75 349 ARG B CA 1
ATOM 6723 C C . ARG B 1 349 ? 8.219 9.008 5.109 1 86.75 349 ARG B C 1
ATOM 6725 O O . ARG B 1 349 ? 7.215 9.078 4.395 1 86.75 349 ARG B O 1
ATOM 6732 N N . ASP B 1 350 ? 9.125 8.062 4.988 1 85.25 350 ASP B N 1
ATOM 6733 C CA . ASP B 1 350 ? 8.891 6.953 4.066 1 85.25 350 ASP B CA 1
ATOM 6734 C C . ASP B 1 350 ? 8.445 5.703 4.816 1 85.25 350 ASP B C 1
ATOM 6736 O O . ASP B 1 350 ? 8.805 5.5 5.977 1 85.25 350 ASP B O 1
ATOM 6740 N N . VAL B 1 351 ? 7.586 5.023 4.125 1 86.88 351 VAL B N 1
ATOM 6741 C CA . VAL B 1 351 ? 7.062 3.775 4.668 1 86.88 351 VAL B CA 1
ATOM 6742 C C . VAL B 1 351 ? 7.648 2.594 3.9 1 86.88 351 VAL B C 1
ATOM 6744 O O . VAL B 1 351 ? 7.84 2.664 2.686 1 86.88 351 VAL B O 1
ATOM 6747 N N . THR B 1 352 ? 8.078 1.563 4.664 1 85.56 352 THR B N 1
ATOM 6748 C CA . THR B 1 352 ? 8.602 0.359 4.027 1 85.56 352 THR B CA 1
ATOM 6749 C C . THR B 1 352 ? 7.676 -0.829 4.277 1 85.56 352 THR B C 1
ATOM 6751 O O . THR B 1 352 ? 6.965 -0.871 5.281 1 85.56 352 THR B O 1
ATOM 6754 N N . VAL B 1 353 ? 7.609 -1.62 3.24 1 83.75 353 VAL B N 1
ATOM 6755 C CA . VAL B 1 353 ? 6.805 -2.834 3.34 1 83.75 353 VAL B CA 1
ATOM 6756 C C . VAL B 1 353 ? 7.672 -3.99 3.828 1 83.75 353 VAL B C 1
ATOM 6758 O O . VAL B 1 353 ? 8.781 -4.203 3.322 1 83.75 353 VAL B O 1
ATOM 6761 N N . GLU B 1 354 ? 7.188 -4.602 4.949 1 84.88 354 GLU B N 1
ATOM 6762 C CA . GLU B 1 354 ? 7.875 -5.785 5.457 1 84.88 354 GLU B CA 1
ATOM 6763 C C . GLU B 1 354 ? 7.07 -7.051 5.172 1 84.88 354 GLU B C 1
ATOM 6765 O O . GLU B 1 354 ? 5.848 -7.062 5.309 1 84.88 354 GLU B O 1
ATOM 6770 N N . GLY B 1 355 ? 7.852 -8.102 4.703 1 83.06 355 GLY B N 1
ATOM 6771 C CA . GLY B 1 355 ? 7.219 -9.375 4.402 1 83.06 355 GLY B CA 1
ATOM 6772 C C . GLY B 1 355 ? 7.09 -9.641 2.916 1 83.06 355 GLY B C 1
ATOM 6773 O O . GLY B 1 355 ? 7.547 -8.844 2.096 1 83.06 355 GLY B O 1
ATOM 6774 N N . HIS B 1 356 ? 6.598 -10.867 2.596 1 88.38 356 HIS B N 1
ATOM 6775 C CA . HIS B 1 356 ? 6.367 -11.281 1.216 1 88.38 356 HIS B CA 1
ATOM 6776 C C . HIS B 1 356 ? 4.918 -11.695 1.002 1 88.38 356 HIS B C 1
ATOM 6778 O O . HIS B 1 356 ? 4.242 -12.109 1.946 1 88.38 356 HIS B O 1
ATOM 6784 N N . LEU B 1 357 ? 4.402 -11.422 -0.211 1 92 357 LEU B N 1
ATOM 6785 C CA . LEU B 1 357 ? 3.02 -11.742 -0.557 1 92 357 LEU B CA 1
ATOM 6786 C C . LEU B 1 357 ? 2.744 -13.234 -0.365 1 92 357 LEU B C 1
ATOM 6788 O O . LEU B 1 357 ? 1.609 -13.625 -0.084 1 92 357 LEU B O 1
ATOM 6792 N N . GLY B 1 358 ? 3.73 -14.039 -0.59 1 90.69 358 GLY B N 1
ATOM 6793 C CA . GLY B 1 358 ? 3.553 -15.484 -0.499 1 90.69 358 GLY B CA 1
ATOM 6794 C C . GLY B 1 358 ? 4.664 -16.266 -1.174 1 90.69 358 GLY B C 1
ATOM 6795 O O . GLY B 1 358 ? 5.734 -15.719 -1.452 1 90.69 358 GLY B O 1
ATOM 6796 N N . ALA B 1 359 ? 4.426 -17.641 -1.221 1 88.81 359 ALA B N 1
ATOM 6797 C CA . ALA B 1 359 ? 5.379 -18.547 -1.85 1 88.81 359 ALA B CA 1
ATOM 6798 C C . ALA B 1 359 ? 4.664 -19.609 -2.682 1 88.81 359 ALA B C 1
ATOM 6800 O O . ALA B 1 359 ? 3.459 -19.828 -2.521 1 88.81 359 ALA B O 1
ATOM 6801 N N . ILE B 1 360 ? 5.441 -20.031 -3.691 1 90.38 360 ILE B N 1
ATOM 6802 C CA . ILE B 1 360 ? 4.926 -21.141 -4.5 1 90.38 360 ILE B CA 1
ATOM 6803 C C . ILE B 1 360 ? 5.457 -22.469 -3.965 1 90.38 360 ILE B C 1
ATOM 6805 O O . ILE B 1 360 ? 6.668 -22.688 -3.932 1 90.38 360 ILE B O 1
ATOM 6809 N N . GLY B 1 361 ? 4.516 -23.312 -3.516 1 82.69 361 GLY B N 1
ATOM 6810 C CA . GLY B 1 361 ? 4.91 -24.594 -2.957 1 82.69 361 GLY B CA 1
ATOM 6811 C C . GLY B 1 361 ? 4.516 -25.781 -3.828 1 82.69 361 GLY B C 1
ATOM 6812 O O . GLY B 1 361 ? 3.66 -25.656 -4.707 1 82.69 361 GLY B O 1
ATOM 6813 N N . ILE B 1 362 ? 5.391 -26.828 -3.67 1 81.25 362 ILE B N 1
ATOM 6814 C CA . ILE B 1 362 ? 5.062 -28.109 -4.27 1 81.25 362 ILE B CA 1
ATOM 6815 C C . ILE B 1 362 ? 4.59 -29.078 -3.186 1 81.25 362 ILE B C 1
ATOM 6817 O O . ILE B 1 362 ? 5.203 -29.172 -2.121 1 81.25 362 ILE B O 1
ATOM 6821 N N . PRO B 1 363 ? 3.41 -29.656 -3.531 1 75.75 363 PRO B N 1
ATOM 6822 C CA . PRO B 1 363 ? 2.912 -30.578 -2.498 1 75.75 363 PRO B CA 1
ATOM 6823 C C . PRO B 1 363 ? 3.826 -31.781 -2.285 1 75.75 363 PRO B C 1
ATOM 6825 O O . PRO B 1 363 ? 4.547 -32.188 -3.201 1 75.75 363 PRO B O 1
ATOM 6828 N N . MET B 1 364 ? 3.818 -32.188 -1.122 1 73.88 364 MET B N 1
ATOM 6829 C CA . MET B 1 364 ? 4.566 -33.406 -0.824 1 73.88 364 MET B CA 1
ATOM 6830 C C . MET B 1 364 ? 3.945 -34.625 -1.524 1 73.88 364 MET B C 1
ATOM 6832 O O . MET B 1 364 ? 2.721 -34.719 -1.609 1 73.88 364 MET B O 1
ATOM 6836 N N . LEU B 1 365 ? 4.785 -35.438 -2.033 1 77.88 365 LEU B N 1
ATOM 6837 C CA . LEU B 1 365 ? 4.344 -36.656 -2.734 1 77.88 365 LEU B CA 1
ATOM 6838 C C . LEU B 1 365 ? 4.156 -37.812 -1.764 1 77.88 365 LEU B C 1
ATOM 6840 O O . LEU B 1 365 ? 4.797 -37.844 -0.71 1 77.88 365 LEU B O 1
ATOM 6844 N N . PRO B 1 366 ? 3.207 -38.688 -2.037 1 75.06 366 PRO B N 1
ATOM 6845 C CA . PRO B 1 366 ? 2.945 -39.844 -1.162 1 75.06 366 PRO B CA 1
ATOM 6846 C C . PRO B 1 366 ? 4.211 -40.625 -0.834 1 75.06 366 PRO B C 1
ATOM 6848 O O . PRO B 1 366 ? 4.359 -41.125 0.284 1 75.06 366 PRO B O 1
ATOM 6851 N N . SER B 1 367 ? 5.156 -40.719 -1.772 1 77.19 367 SER B N 1
ATOM 6852 C CA . SER B 1 367 ? 6.367 -41.5 -1.554 1 77.19 367 SER B CA 1
ATOM 6853 C C . SER B 1 367 ? 7.258 -40.844 -0.493 1 77.19 367 SER B C 1
ATOM 6855 O O . SER B 1 367 ? 8.133 -41.5 0.072 1 77.19 367 SER B O 1
ATOM 6857 N N . GLN B 1 368 ? 6.969 -39.656 -0.281 1 77.62 368 GLN B N 1
ATOM 6858 C CA . GLN B 1 368 ? 7.793 -38.906 0.672 1 77.62 368 GLN B CA 1
ATOM 6859 C C . GLN B 1 368 ? 7.23 -39.031 2.086 1 77.62 368 GLN B C 1
ATOM 6861 O O . GLN B 1 368 ? 7.848 -38.562 3.045 1 77.62 368 GLN B O 1
ATOM 6866 N N . LEU B 1 369 ? 6.082 -39.531 2.16 1 78.62 369 LEU B N 1
ATOM 6867 C CA . LEU B 1 369 ? 5.418 -39.656 3.451 1 78.62 369 LEU B CA 1
ATOM 6868 C C . LEU B 1 369 ? 5.34 -41.125 3.875 1 78.62 369 LEU B C 1
ATOM 6870 O O . LEU B 1 369 ? 5.137 -42 3.039 1 78.62 369 LEU B O 1
ATOM 6874 N N . HIS B 1 370 ? 5.629 -41.375 5.117 1 84.75 370 HIS B N 1
ATOM 6875 C CA . HIS B 1 370 ? 5.586 -42.75 5.668 1 84.75 370 HIS B CA 1
ATOM 6876 C C . HIS B 1 370 ? 4.781 -42.781 6.965 1 84.75 370 HIS B C 1
ATOM 6878 O O . HIS B 1 370 ? 5.059 -42.031 7.895 1 84.75 370 HIS B O 1
ATOM 6884 N N . LEU B 1 371 ? 3.707 -43.625 6.871 1 86.38 371 LEU B N 1
ATOM 6885 C CA . LEU B 1 371 ? 2.914 -43.844 8.078 1 86.38 371 LEU B CA 1
ATOM 6886 C C . LEU B 1 371 ? 3.631 -44.781 9.047 1 86.38 371 LEU B C 1
ATOM 6888 O O . LEU B 1 371 ? 3.873 -45.938 8.727 1 86.38 371 LEU B O 1
ATOM 6892 N N . ASP B 1 372 ? 4.039 -44.188 10.117 1 85.88 372 ASP B N 1
ATOM 6893 C CA . ASP B 1 372 ? 4.723 -44.969 11.141 1 85.88 372 ASP B CA 1
ATOM 6894 C C . ASP B 1 372 ? 3.768 -45.344 12.273 1 85.88 372 ASP B C 1
ATOM 6896 O O . ASP B 1 372 ? 3.357 -44.5 13.055 1 85.88 372 ASP B O 1
ATOM 6900 N N . VAL B 1 373 ? 3.463 -46.688 12.344 1 83.75 373 VAL B N 1
ATOM 6901 C CA . VAL B 1 373 ? 2.551 -47.188 13.367 1 83.75 373 VAL B CA 1
ATOM 6902 C C . VAL B 1 373 ? 3.344 -47.844 14.492 1 83.75 373 VAL B C 1
ATOM 6904 O O . VAL B 1 373 ? 2.777 -48.562 15.32 1 83.75 373 VAL B O 1
ATOM 6907 N N . SER B 1 374 ? 4.594 -47.594 14.516 1 81.19 374 SER B N 1
ATOM 6908 C CA . SER B 1 374 ? 5.438 -48.25 15.5 1 81.19 374 SER B CA 1
ATOM 6909 C C . SER B 1 374 ? 5.172 -47.75 16.906 1 81.19 374 SER B C 1
ATOM 6911 O O . SER B 1 374 ? 5.41 -48.469 17.891 1 81.19 374 SER B O 1
ATOM 6913 N N . LYS B 1 375 ? 4.621 -46.594 17.016 1 79.19 375 LYS B N 1
ATOM 6914 C CA . LYS B 1 375 ? 4.426 -46 18.344 1 79.19 375 LYS B CA 1
ATOM 6915 C C . LYS B 1 375 ? 3.051 -46.375 18.906 1 79.19 375 LYS B C 1
ATOM 6917 O O . LYS B 1 375 ? 2.695 -45.938 20 1 79.19 375 LYS B O 1
ATOM 6922 N N . LEU B 1 376 ? 2.299 -47.094 18.125 1 84.62 376 LEU B N 1
ATOM 6923 C CA . LEU B 1 376 ? 1.017 -47.562 18.641 1 84.62 376 LEU B CA 1
ATOM 6924 C C . LEU B 1 376 ? 1.221 -48.594 19.75 1 84.62 376 LEU B C 1
ATOM 6926 O O . LEU B 1 376 ? 2.102 -49.469 19.641 1 84.62 376 LEU B O 1
ATOM 6930 N N . PRO B 1 377 ? 0.442 -48.406 20.797 1 81.31 377 PRO B N 1
ATOM 6931 C CA . PRO B 1 377 ? 0.532 -49.438 21.844 1 81.31 377 PRO B CA 1
ATOM 6932 C C . PRO B 1 377 ? 0.201 -50.812 21.328 1 81.31 377 PRO B C 1
ATOM 6934 O O . PRO B 1 377 ? -0.527 -50.969 20.344 1 81.31 377 PRO B O 1
ATOM 6937 N N . ALA B 1 378 ? 0.769 -51.906 21.922 1 79.75 378 ALA B N 1
ATOM 6938 C CA . ALA B 1 378 ? 0.556 -53.281 21.531 1 79.75 378 ALA B CA 1
ATOM 6939 C C . ALA B 1 378 ? -0.928 -53.656 21.547 1 79.75 378 ALA B C 1
ATOM 6941 O O . ALA B 1 378 ? -1.401 -54.406 20.703 1 79.75 378 ALA B O 1
ATOM 6942 N N . VAL B 1 379 ? -1.606 -53.031 22.531 1 83.62 379 VAL B N 1
ATOM 6943 C CA . VAL B 1 379 ? -3.041 -53.25 22.656 1 83.62 379 VAL B CA 1
ATOM 6944 C C . VAL B 1 379 ? -3.791 -51.938 22.625 1 83.62 379 VAL B C 1
ATOM 6946 O O . VAL B 1 379 ? -3.535 -51.062 23.469 1 83.62 379 VAL B O 1
ATOM 6949 N N . VAL B 1 380 ? -4.492 -51.781 21.547 1 88.06 380 VAL B N 1
ATOM 6950 C CA . VAL B 1 380 ? -5.348 -50.594 21.469 1 88.06 380 VAL B CA 1
ATOM 6951 C C . VAL B 1 380 ? -6.75 -50.938 21.969 1 88.06 380 VAL B C 1
ATOM 6953 O O . VAL B 1 380 ? -7.344 -51.938 21.531 1 88.06 380 VAL B O 1
ATOM 6956 N N . ARG B 1 381 ? -7.25 -50.125 22.969 1 87.81 381 ARG B N 1
ATOM 6957 C CA . ARG B 1 381 ? -8.555 -50.375 23.547 1 87.81 381 ARG B CA 1
ATOM 6958 C C . ARG B 1 381 ? -9.586 -49.344 23.109 1 87.81 381 ARG B C 1
ATOM 6960 O O . ARG B 1 381 ? -9.219 -48.25 22.672 1 87.81 381 ARG B O 1
ATOM 6967 N N . ILE B 1 382 ? -10.789 -49.875 23.234 1 88.06 382 ILE B N 1
ATOM 6968 C CA . ILE B 1 382 ? -11.891 -48.969 22.891 1 88.06 382 ILE B CA 1
ATOM 6969 C C . ILE B 1 382 ? -11.836 -47.719 23.766 1 88.06 382 ILE B C 1
ATOM 6971 O O . ILE B 1 382 ? -11.586 -47.812 24.969 1 88.06 382 ILE B O 1
ATOM 6975 N N . GLY B 1 383 ? -11.945 -46.531 23.156 1 85.94 383 GLY B N 1
ATOM 6976 C CA . GLY B 1 383 ? -12.031 -45.281 23.891 1 85.94 383 GLY B CA 1
ATOM 6977 C C . GLY B 1 383 ? -10.672 -44.688 24.203 1 85.94 383 GLY B C 1
ATOM 6978 O O . GLY B 1 383 ? -10.578 -43.562 24.688 1 85.94 383 GLY B O 1
ATOM 6979 N N . GLN B 1 384 ? -9.648 -45.469 23.984 1 86.56 384 GLN B N 1
ATOM 6980 C CA . GLN B 1 384 ? -8.297 -44.969 24.25 1 86.56 384 GLN B CA 1
ATOM 6981 C C . GLN B 1 384 ? -7.824 -44.062 23.125 1 86.56 384 GLN B C 1
ATOM 6983 O O . GLN B 1 384 ? -7.977 -44.406 21.938 1 86.56 384 GLN B O 1
ATOM 6988 N N . GLU B 1 385 ? -7.312 -42.938 23.531 1 89.31 385 GLU B N 1
ATOM 6989 C CA . GLU B 1 385 ? -6.73 -42.062 22.531 1 89.31 385 GLU B CA 1
ATOM 6990 C C . GLU B 1 385 ? -5.324 -42.5 22.141 1 89.31 385 GLU B C 1
ATOM 6992 O O . GLU B 1 385 ? -4.445 -42.625 23 1 89.31 385 GLU B O 1
ATOM 6997 N N . VAL B 1 386 ? -5.215 -42.844 20.906 1 88.44 386 VAL B N 1
ATOM 6998 C CA . VAL B 1 386 ? -3.908 -43.25 20.406 1 88.44 386 VAL B CA 1
ATOM 6999 C C . VAL B 1 386 ? -3.49 -42.344 19.25 1 88.44 386 VAL B C 1
ATOM 7001 O O . VAL B 1 386 ? -4.336 -41.75 18.594 1 88.44 386 VAL B O 1
ATOM 7004 N N . SER B 1 387 ? -2.162 -42.25 19.125 1 88.56 387 SER B N 1
ATOM 7005 C CA . SER B 1 387 ? -1.654 -41.406 18.062 1 88.56 387 SER B CA 1
ATOM 7006 C C . SER B 1 387 ? -0.642 -42.156 17.188 1 88.56 387 SER B C 1
ATOM 7008 O O . SER B 1 387 ? 0.097 -43 17.688 1 88.56 387 SER B O 1
ATOM 7010 N N . VAL B 1 388 ? -0.735 -41.906 15.852 1 89.38 388 VAL B N 1
ATOM 7011 C CA . VAL B 1 388 ? 0.247 -42.406 14.898 1 89.38 388 VAL B CA 1
ATOM 7012 C C . VAL B 1 388 ? 0.996 -41.25 14.266 1 89.38 388 VAL B C 1
ATOM 7014 O O . VAL B 1 388 ? 0.497 -40.094 14.242 1 89.38 388 VAL B O 1
ATOM 7017 N N . THR B 1 389 ? 2.176 -41.594 13.797 1 87.12 389 THR B N 1
ATOM 7018 C CA . THR B 1 389 ? 3.002 -40.531 13.258 1 87.12 389 THR B CA 1
ATOM 7019 C C . THR B 1 389 ? 3.244 -40.719 11.766 1 87.12 389 THR B C 1
ATOM 7021 O O . THR B 1 389 ? 3.398 -41.844 11.305 1 87.12 389 THR B O 1
ATOM 7024 N N . ILE B 1 390 ? 3.164 -39.625 11.062 1 85.31 390 ILE B N 1
ATOM 7025 C CA . ILE B 1 390 ? 3.555 -39.594 9.656 1 85.31 390 ILE B CA 1
ATOM 7026 C C . ILE B 1 390 ? 4.922 -38.938 9.516 1 85.31 390 ILE B C 1
ATOM 7028 O O . ILE B 1 390 ? 5.098 -37.781 9.875 1 85.31 390 ILE B O 1
ATOM 7032 N N . GLU B 1 391 ? 5.816 -39.688 9.008 1 81.12 391 GLU B N 1
ATOM 7033 C CA . GLU B 1 391 ? 7.172 -39.156 8.852 1 81.12 391 GLU B CA 1
ATOM 7034 C C . GLU B 1 391 ? 7.426 -38.688 7.426 1 81.12 391 GLU B C 1
ATOM 7036 O O . GLU B 1 391 ? 6.922 -39.312 6.473 1 81.12 391 GLU B O 1
ATOM 7041 N N . THR B 1 392 ? 8.125 -37.594 7.32 1 77.5 392 THR B N 1
ATOM 7042 C CA . THR B 1 392 ? 8.492 -37.062 6.012 1 77.5 392 THR B CA 1
ATOM 7043 C C . THR B 1 392 ? 9.953 -37.375 5.691 1 77.5 392 THR B C 1
ATOM 7045 O O . THR B 1 392 ? 10.82 -37.312 6.566 1 77.5 392 THR B O 1
ATOM 7048 N N . LYS B 1 393 ? 10.016 -37.969 4.465 1 72.06 393 LYS B N 1
ATOM 7049 C CA . LYS B 1 393 ? 11.383 -38.156 3.967 1 72.06 393 LYS B CA 1
ATOM 7050 C C . LYS B 1 393 ? 11.859 -36.906 3.221 1 72.06 393 LYS B C 1
ATOM 7052 O O . LYS B 1 393 ? 11.156 -36.375 2.357 1 72.06 393 LYS B O 1
ATOM 7057 N N . LYS B 1 394 ? 13.062 -36.312 3.557 1 68.44 394 LYS B N 1
ATOM 7058 C CA . LYS B 1 394 ? 13.719 -35.188 2.914 1 68.44 394 LYS B CA 1
ATOM 7059 C C . LYS B 1 394 ? 12.828 -33.938 2.967 1 68.44 394 LYS B C 1
ATOM 7061 O O . LYS B 1 394 ? 12.391 -33.438 1.931 1 68.44 394 LYS B O 1
ATOM 7066 N N . TYR B 1 395 ? 12.555 -33.5 4.09 1 61.75 395 TYR B N 1
ATOM 7067 C CA . TYR B 1 395 ? 11.695 -32.344 4.309 1 61.75 395 TYR B CA 1
ATOM 7068 C C . TYR B 1 395 ? 12.312 -31.094 3.715 1 61.75 395 TYR B C 1
ATOM 7070 O O . TYR B 1 395 ? 13.508 -30.828 3.902 1 61.75 395 TYR B O 1
ATOM 7078 N N . ASP B 1 396 ? 11.703 -30.531 2.713 1 60.19 396 ASP B N 1
ATOM 7079 C CA . ASP B 1 396 ? 12.039 -29.203 2.172 1 60.19 396 ASP B CA 1
ATOM 7080 C C . ASP B 1 396 ? 11.07 -28.141 2.68 1 60.19 396 ASP B C 1
ATOM 7082 O O . ASP B 1 396 ? 9.867 -28.219 2.422 1 60.19 396 ASP B O 1
ATOM 7086 N N . PRO B 1 397 ? 11.562 -27.25 3.471 1 56.12 397 PRO B N 1
ATOM 7087 C CA . PRO B 1 397 ? 10.703 -26.219 4.039 1 56.12 397 PRO B CA 1
ATOM 7088 C C . PRO B 1 397 ? 9.914 -25.453 2.975 1 56.12 397 PRO B C 1
ATOM 7090 O O . PRO B 1 397 ? 8.867 -24.875 3.277 1 56.12 397 PRO B O 1
ATOM 7093 N N . ASP B 1 398 ? 10.508 -25.391 1.826 1 54.31 398 ASP B N 1
ATOM 7094 C CA . ASP B 1 398 ? 9.812 -24.656 0.767 1 54.31 398 ASP B CA 1
ATOM 7095 C C . ASP B 1 398 ? 8.656 -25.484 0.206 1 54.31 398 ASP B C 1
ATOM 7097 O O . ASP B 1 398 ? 7.898 -25.016 -0.637 1 54.31 398 ASP B O 1
ATOM 7101 N N . LYS B 1 399 ? 8.758 -26.656 0.59 1 57.12 399 LYS B N 1
ATOM 7102 C CA . LYS B 1 399 ? 7.68 -27.531 0.132 1 57.12 399 LYS B CA 1
ATOM 7103 C C . LYS B 1 399 ? 6.43 -27.375 0.995 1 57.12 399 LYS B C 1
ATOM 7105 O O . LYS B 1 399 ? 6.531 -27.094 2.191 1 57.12 399 LYS B O 1
ATOM 7110 N N . ASP B 1 400 ? 5.352 -26.891 0.416 1 54.34 400 ASP B N 1
ATOM 7111 C CA . ASP B 1 400 ? 4.051 -26.578 0.995 1 54.34 400 ASP B CA 1
ATOM 7112 C C . ASP B 1 400 ? 3.73 -27.484 2.176 1 54.34 400 ASP B C 1
ATOM 7114 O O . ASP B 1 400 ? 3.533 -28.688 2.002 1 54.34 400 ASP B O 1
ATOM 7118 N N . ILE B 1 401 ? 4.262 -27.094 3.227 1 49.91 401 ILE B N 1
ATOM 7119 C CA . ILE B 1 401 ? 3.854 -27.719 4.48 1 49.91 401 ILE B CA 1
ATOM 7120 C C . ILE B 1 401 ? 2.33 -27.734 4.57 1 49.91 401 ILE B C 1
ATOM 7122 O O . ILE B 1 401 ? 1.768 -28.266 5.535 1 49.91 401 ILE B O 1
ATOM 7126 N N . GLY B 1 402 ? 1.79 -26.797 3.914 1 51.97 402 GLY B N 1
ATOM 7127 C CA . GLY B 1 402 ? 0.354 -26.906 4.117 1 51.97 402 GLY B CA 1
ATOM 7128 C C . GLY B 1 402 ? -0.176 -28.297 3.895 1 51.97 402 GLY B C 1
ATOM 7129 O O . GLY B 1 402 ? -1.346 -28.484 3.551 1 51.97 402 GLY B O 1
ATOM 7130 N N . CYS B 1 403 ? 0.704 -29.188 3.99 1 53.5 403 CYS B N 1
ATOM 7131 C CA . CYS B 1 403 ? 0.484 -30.609 3.752 1 53.5 403 CYS B CA 1
ATOM 7132 C C . CYS B 1 403 ? -0.658 -31.141 4.613 1 53.5 403 CYS B C 1
ATOM 7134 O O . CYS B 1 403 ? -1.338 -32.094 4.23 1 53.5 403 CYS B O 1
ATOM 7136 N N . THR B 1 404 ? -0.837 -30.391 5.637 1 60 404 THR B N 1
ATOM 7137 C CA . THR B 1 404 ? -1.882 -30.938 6.496 1 60 404 THR B CA 1
ATOM 7138 C C . THR B 1 404 ? -3.242 -30.859 5.805 1 60 404 THR B C 1
ATOM 7140 O O . THR B 1 404 ? -4.078 -31.75 5.977 1 60 404 THR B O 1
ATOM 7143 N N . SER B 1 405 ? -3.273 -29.797 4.98 1 60.41 405 SER B N 1
ATOM 7144 C CA . SER B 1 405 ? -4.594 -29.641 4.387 1 60.41 405 SER B CA 1
ATOM 7145 C C . SER B 1 405 ? -4.805 -30.609 3.229 1 60.41 405 SER B C 1
ATOM 7147 O O . SER B 1 405 ? -5.945 -30.922 2.869 1 60.41 405 SER B O 1
ATOM 7149 N N . MET B 1 406 ? -3.77 -31.141 2.832 1 66.25 406 MET B N 1
ATOM 7150 C CA . MET B 1 406 ? -3.898 -32 1.674 1 66.25 406 MET B CA 1
ATOM 7151 C C . MET B 1 406 ? -3.959 -33.469 2.104 1 66.25 406 MET B C 1
ATOM 7153 O O . MET B 1 406 ? -4.309 -34.344 1.306 1 66.25 406 MET B O 1
ATOM 7157 N N . MET B 1 407 ? -3.689 -33.594 3.312 1 75.69 407 MET B N 1
ATOM 7158 C CA . MET B 1 407 ? -3.703 -34.938 3.828 1 75.69 407 MET B CA 1
ATOM 7159 C C . MET B 1 407 ? -5.055 -35.281 4.457 1 75.69 407 MET B C 1
ATOM 7161 O O . MET B 1 407 ? -5.668 -34.438 5.102 1 75.69 407 MET B O 1
ATOM 7165 N N . VAL B 1 408 ? -5.559 -36.406 4.031 1 82.19 408 VAL B N 1
ATOM 7166 C CA . VAL B 1 408 ? -6.793 -36.875 4.648 1 82.19 408 VAL B CA 1
ATOM 7167 C C . VAL B 1 408 ? -6.535 -38.188 5.375 1 82.19 408 VAL B C 1
ATOM 7169 O O . VAL B 1 408 ? -5.992 -39.125 4.789 1 82.19 408 VAL B O 1
ATOM 7172 N N . ALA B 1 409 ? -6.777 -38.25 6.637 1 88.88 409 ALA B N 1
ATOM 7173 C CA . ALA B 1 409 ? -6.703 -39.469 7.441 1 88.88 409 ALA B CA 1
ATOM 7174 C C . ALA B 1 409 ? -8.094 -39.938 7.84 1 88.88 409 ALA B C 1
ATOM 7176 O O . ALA B 1 409 ? -8.938 -39.156 8.258 1 88.88 409 ALA B O 1
ATOM 7177 N N . GLU B 1 410 ? -8.328 -41.219 7.531 1 91.44 410 GLU B N 1
ATOM 7178 C CA . GLU B 1 410 ? -9.625 -41.812 7.844 1 91.44 410 GLU B CA 1
ATOM 7179 C C . GLU B 1 410 ? -9.461 -43.156 8.578 1 91.44 410 GLU B C 1
ATOM 7181 O O . GLU B 1 410 ? -8.539 -43.906 8.297 1 91.44 410 GLU B O 1
ATOM 7186 N N . LEU B 1 411 ? -10.328 -43.375 9.609 1 92.25 411 LEU B N 1
ATOM 7187 C CA . LEU B 1 411 ? -10.406 -44.625 10.328 1 92.25 411 LEU B CA 1
ATOM 7188 C C . LEU B 1 411 ? -11.727 -45.344 10.039 1 92.25 411 LEU B C 1
ATOM 7190 O O . LEU B 1 411 ? -12.797 -44.844 10.367 1 92.25 411 LEU B O 1
ATOM 7194 N N . GLU B 1 412 ? -11.594 -46.406 9.367 1 92.44 412 GLU B N 1
ATOM 7195 C CA . GLU B 1 412 ? -12.773 -47.219 9.094 1 92.44 412 GLU B CA 1
ATOM 7196 C C . GLU B 1 412 ? -13.008 -48.219 10.211 1 92.44 412 GLU B C 1
ATOM 7198 O O . GLU B 1 412 ? -12.156 -49.094 10.477 1 92.44 412 GLU B O 1
ATOM 7203 N N . GLU B 1 413 ? -14.18 -48.125 10.844 1 88.69 413 GLU B N 1
ATOM 7204 C CA . GLU B 1 413 ? -14.562 -49.062 11.906 1 88.69 413 GLU B CA 1
ATOM 7205 C C . GLU B 1 413 ? -15.109 -50.344 11.344 1 88.69 413 GLU B C 1
ATOM 7207 O O . GLU B 1 413 ? -15.43 -50.438 10.156 1 88.69 413 GLU B O 1
ATOM 7212 N N . PRO B 1 414 ? -15.117 -51.438 12.164 1 88.06 414 PRO B N 1
ATOM 7213 C CA . PRO B 1 414 ? -15.672 -52.719 11.68 1 88.06 414 PRO B CA 1
ATOM 7214 C C . PRO B 1 414 ? -17.141 -52.594 11.266 1 88.06 414 PRO B C 1
ATOM 7216 O O . PRO B 1 414 ? -17.609 -53.375 10.422 1 88.06 414 PRO B O 1
ATOM 7219 N N . SER B 1 415 ? -17.828 -51.562 11.844 1 83.75 415 SER B N 1
ATOM 7220 C CA . SER B 1 415 ? -19.234 -51.344 11.5 1 83.75 415 SER B CA 1
ATOM 7221 C C . SER B 1 415 ? -19.375 -50.719 10.109 1 83.75 415 SER B C 1
ATOM 7223 O O . SER B 1 415 ? -20.469 -50.719 9.539 1 83.75 415 SER B O 1
ATOM 7225 N N . GLY B 1 416 ? -18.297 -50.312 9.461 1 85.31 416 GLY B N 1
ATOM 7226 C CA . GLY B 1 416 ? -18.344 -49.656 8.164 1 85.31 416 GLY B CA 1
ATOM 7227 C C . GLY B 1 416 ? -18.344 -48.125 8.258 1 85.31 416 GLY B C 1
ATOM 7228 O O . GLY B 1 416 ? -18.266 -47.438 7.238 1 85.31 416 GLY B O 1
ATOM 7229 N N . GLU B 1 417 ? -18.406 -47.688 9.469 1 88.12 417 GLU B N 1
ATOM 7230 C CA . GLU B 1 417 ? -18.406 -46.219 9.656 1 88.12 417 GLU B CA 1
ATOM 7231 C C . GLU B 1 417 ? -17 -45.656 9.461 1 88.12 417 GLU B C 1
ATOM 7233 O O . GLU B 1 417 ? -16.031 -46.188 9.984 1 88.12 417 GLU B O 1
ATOM 7238 N N . ILE B 1 418 ? -16.891 -44.625 8.578 1 91 418 ILE B N 1
ATOM 7239 C CA . ILE B 1 418 ? -15.617 -43.969 8.32 1 91 418 ILE B CA 1
ATOM 7240 C C . ILE B 1 418 ? -15.555 -42.656 9.125 1 91 418 ILE B C 1
ATOM 7242 O O . ILE B 1 418 ? -16.422 -41.812 8.984 1 91 418 ILE B O 1
ATOM 7246 N N . ASN B 1 419 ? -14.609 -42.531 10.039 1 89.25 419 ASN B N 1
ATOM 7247 C CA . ASN B 1 419 ? -14.367 -41.312 10.812 1 89.25 419 ASN B CA 1
ATOM 7248 C C . ASN B 1 419 ? -13.133 -40.594 10.312 1 89.25 419 ASN B C 1
ATOM 7250 O O . ASN B 1 419 ? -12.062 -41.156 10.172 1 89.25 419 ASN B O 1
ATOM 7254 N N . LYS B 1 420 ? -13.398 -39.344 9.984 1 91.56 420 LYS B N 1
ATOM 7255 C CA . LYS B 1 420 ? -12.273 -38.5 9.602 1 91.56 420 LYS B CA 1
ATOM 7256 C C . LYS B 1 420 ? -11.445 -38.094 10.82 1 91.56 420 LYS B C 1
ATOM 7258 O O . LYS B 1 420 ? -12 -37.75 11.867 1 91.56 420 LYS B O 1
ATOM 7263 N N . LEU B 1 421 ? -10.164 -38.188 10.648 1 89.25 421 LEU B N 1
ATOM 7264 C CA . LEU B 1 421 ? -9.242 -37.938 11.75 1 89.25 421 LEU B CA 1
ATOM 7265 C C . LEU B 1 421 ? -8.539 -36.594 11.555 1 89.25 421 LEU B C 1
ATOM 7267 O O . LEU B 1 421 ? -8.383 -36.125 10.422 1 89.25 421 LEU B O 1
ATOM 7271 N N . ASP B 1 422 ? -8.156 -36.062 12.656 1 84.94 422 ASP B N 1
ATOM 7272 C CA . ASP B 1 422 ? -7.43 -34.812 12.617 1 84.94 422 ASP B CA 1
ATOM 7273 C C . ASP B 1 422 ? -5.922 -35.031 12.516 1 84.94 422 ASP B C 1
ATOM 7275 O O . ASP B 1 422 ? -5.379 -35.906 13.203 1 84.94 422 ASP B O 1
ATOM 7279 N N . ILE B 1 423 ? -5.324 -34.25 11.633 1 83.88 423 ILE B N 1
ATOM 7280 C CA . ILE B 1 423 ? -3.879 -34.312 11.453 1 83.88 423 ILE B CA 1
ATOM 7281 C C . ILE B 1 423 ? -3.24 -33.031 12.031 1 83.88 423 ILE B C 1
ATOM 7283 O O . ILE B 1 423 ? -3.639 -31.922 11.695 1 83.88 423 ILE B O 1
ATOM 7287 N N . SER B 1 424 ? -2.383 -33.25 12.953 1 79.69 424 SER B N 1
ATOM 7288 C CA . SER B 1 424 ? -1.694 -32.094 13.555 1 79.69 424 SER B CA 1
ATOM 7289 C C . SER B 1 424 ? -0.199 -32.125 13.25 1 79.69 424 SER B C 1
ATOM 7291 O O . SER B 1 424 ? 0.379 -33.219 13.086 1 79.69 424 SER B O 1
ATOM 7293 N N . VAL B 1 425 ? 0.339 -30.938 13.062 1 74 425 VAL B N 1
ATOM 7294 C CA . VAL B 1 425 ? 1.769 -30.812 12.789 1 74 425 VAL B CA 1
ATOM 7295 C C . VAL B 1 425 ? 2.545 -30.828 14.102 1 74 425 VAL B C 1
ATOM 7297 O O . VAL B 1 425 ? 2.168 -30.156 15.062 1 74 425 VAL B O 1
ATOM 7300 N N . CYS B 1 426 ? 3.391 -31.844 14.133 1 62.97 426 CYS B N 1
ATOM 7301 C CA . CYS B 1 426 ? 4.227 -31.844 15.336 1 62.97 426 CYS B CA 1
ATOM 7302 C C . CYS B 1 426 ? 5.539 -31.109 15.086 1 62.97 426 CYS B C 1
ATOM 7304 O O . CYS B 1 426 ? 6.094 -31.172 13.984 1 62.97 426 CYS B O 1
ATOM 7306 N N . LYS B 1 427 ? 5.871 -30.25 15.875 1 55.56 427 LYS B N 1
ATOM 7307 C CA . LYS B 1 427 ? 7.121 -29.484 15.906 1 55.56 427 LYS B CA 1
ATOM 7308 C C . LYS B 1 427 ? 8.328 -30.422 16.016 1 55.56 427 LYS B C 1
ATOM 7310 O O . LYS B 1 427 ? 8.438 -31.172 16.984 1 55.56 427 LYS B O 1
ATOM 7315 N N . SER B 1 428 ? 8.82 -30.922 14.922 1 55.31 428 SER B N 1
ATOM 7316 C CA . SER B 1 428 ? 10.039 -31.719 15.102 1 55.31 428 SER B CA 1
ATOM 7317 C C . SER B 1 428 ? 11.211 -30.828 15.5 1 55.31 428 SER B C 1
ATOM 7319 O O . SER B 1 428 ? 11.273 -29.656 15.117 1 55.31 428 SER B O 1
ATOM 7321 N N . ARG B 1 429 ? 11.953 -31.188 16.469 1 53.16 429 ARG B N 1
ATOM 7322 C CA . ARG B 1 429 ? 13.164 -30.578 17 1 53.16 429 ARG B CA 1
ATOM 7323 C C . ARG B 1 429 ? 14.164 -30.281 15.891 1 53.16 429 ARG B C 1
ATOM 7325 O O . ARG B 1 429 ? 15.07 -29.469 16.062 1 53.16 429 ARG B O 1
ATOM 7332 N N . ASP B 1 430 ? 14.172 -31.062 14.898 1 52.25 430 ASP B N 1
ATOM 7333 C CA . ASP B 1 430 ? 15.18 -30.891 13.859 1 52.25 430 ASP B CA 1
ATOM 7334 C C . ASP B 1 430 ? 14.617 -30.125 12.672 1 52.25 430 ASP B C 1
ATOM 7336 O O . ASP B 1 430 ? 13.477 -30.359 12.258 1 52.25 430 ASP B O 1
ATOM 7340 N N . LYS B 1 431 ? 15.219 -29.219 12.227 1 56.5 431 LYS B N 1
ATOM 7341 C CA . LYS B 1 431 ? 14.922 -28.297 11.141 1 56.5 431 LYS B CA 1
ATOM 7342 C C . LYS B 1 431 ? 14.664 -29.047 9.836 1 56.5 431 LYS B C 1
ATOM 7344 O O . LYS B 1 431 ? 14.125 -28.484 8.891 1 56.5 431 LYS B O 1
ATOM 7349 N N . HIS B 1 432 ? 15 -30.344 9.711 1 60.62 432 HIS B N 1
ATOM 7350 C CA . HIS B 1 432 ? 15.016 -31.016 8.422 1 60.62 432 HIS B CA 1
ATOM 7351 C C . HIS B 1 432 ? 13.93 -32.094 8.352 1 60.62 432 HIS B C 1
ATOM 7353 O O . HIS B 1 432 ? 13.82 -32.812 7.355 1 60.62 432 HIS B O 1
ATOM 7359 N N . SER B 1 433 ? 13.172 -32.281 9.438 1 64 433 SER B N 1
ATOM 7360 C CA . SER B 1 433 ? 12.125 -33.281 9.406 1 64 433 SER B CA 1
ATOM 7361 C C . SER B 1 433 ? 10.844 -32.781 10.055 1 64 433 SER B C 1
ATOM 7363 O O . SER B 1 433 ? 10.883 -32 11 1 64 433 SER B O 1
ATOM 7365 N N . ARG B 1 434 ? 9.758 -32.844 9.289 1 71.94 434 ARG B N 1
ATOM 7366 C CA . ARG B 1 434 ? 8.461 -32.531 9.875 1 71.94 434 ARG B CA 1
ATOM 7367 C C . ARG B 1 434 ? 7.633 -33.781 10.086 1 71.94 434 ARG B C 1
ATOM 7369 O O . ARG B 1 434 ? 7.629 -34.688 9.234 1 71.94 434 ARG B O 1
ATOM 7376 N N . THR B 1 435 ? 7.273 -33.938 11.297 1 77.69 435 THR B N 1
ATOM 7377 C CA . THR B 1 435 ? 6.422 -35.062 11.625 1 77.69 435 THR B CA 1
ATOM 7378 C C . THR B 1 435 ? 4.984 -34.594 11.867 1 77.69 435 THR B C 1
ATOM 7380 O O . THR B 1 435 ? 4.75 -33.531 12.398 1 77.69 435 THR B O 1
ATOM 7383 N N . PHE B 1 436 ? 4.07 -35.469 11.234 1 82.62 436 PHE B N 1
ATOM 7384 C CA . PHE B 1 436 ? 2.65 -35.25 11.469 1 82.62 436 PHE B CA 1
ATOM 7385 C C . PHE B 1 436 ? 2.068 -36.281 12.398 1 82.62 436 PHE B C 1
ATOM 7387 O O . PHE B 1 436 ? 2.516 -37.438 12.391 1 82.62 436 PHE B O 1
ATOM 7394 N N . THR B 1 437 ? 1.163 -35.781 13.227 1 86.56 437 THR B N 1
ATOM 7395 C CA . THR B 1 437 ? 0.529 -36.719 14.164 1 86.56 437 THR B CA 1
ATOM 7396 C C . THR B 1 437 ? -0.958 -36.875 13.852 1 86.56 437 THR B C 1
ATOM 7398 O O . THR B 1 437 ? -1.646 -35.875 13.594 1 86.56 437 THR B O 1
ATOM 7401 N N . VAL B 1 438 ? -1.375 -38.156 13.766 1 89.38 438 VAL B N 1
ATOM 7402 C CA . VAL B 1 438 ? -2.791 -38.469 13.594 1 89.38 438 VAL B CA 1
ATOM 7403 C C . VAL B 1 438 ? -3.354 -39.031 14.883 1 89.38 438 VAL B C 1
ATOM 7405 O O . VAL B 1 438 ? -2.914 -40.094 15.344 1 89.38 438 VAL B O 1
ATOM 7408 N N . LYS B 1 439 ? -4.312 -38.312 15.391 1 89 439 LYS B N 1
ATOM 7409 C CA . LYS B 1 439 ? -4.961 -38.75 16.625 1 89 439 LYS B CA 1
ATOM 7410 C C . LYS B 1 439 ? -6.25 -39.5 16.312 1 89 439 LYS B C 1
ATOM 7412 O O . LYS B 1 439 ? -7.012 -39.125 15.422 1 89 439 LYS B O 1
ATOM 7417 N N . MET B 1 440 ? -6.406 -40.656 17 1 88.19 440 MET B N 1
ATOM 7418 C CA . MET B 1 440 ? -7.637 -41.438 16.781 1 88.19 440 MET B CA 1
ATOM 7419 C C . MET B 1 440 ? -8.148 -42 18.094 1 88.19 440 MET B C 1
ATOM 7421 O O . MET B 1 440 ? -7.363 -42.281 19 1 88.19 440 MET B O 1
ATOM 7425 N N . VAL B 1 441 ? -9.438 -42.062 18.125 1 89.5 441 VAL B N 1
ATOM 7426 C CA . VAL B 1 441 ? -10.141 -42.688 19.25 1 89.5 441 VAL B CA 1
ATOM 7427 C C . VAL B 1 441 ? -11.109 -43.75 18.734 1 89.5 441 VAL B C 1
ATOM 7429 O O . VAL B 1 441 ? -12.242 -43.406 18.359 1 89.5 441 VAL B O 1
ATOM 7432 N N . PRO B 1 442 ? -10.695 -45.031 18.797 1 88.75 442 PRO B N 1
ATOM 7433 C CA . PRO B 1 442 ? -11.602 -46.062 18.312 1 88.75 442 PRO B CA 1
ATOM 7434 C C . PRO B 1 442 ? -12.844 -46.219 19.172 1 88.75 442 PRO B C 1
ATOM 7436 O O . PRO B 1 442 ? -12.75 -46.156 20.406 1 88.75 442 PRO B O 1
ATOM 7439 N N . LYS B 1 443 ? -13.984 -46.375 18.594 1 86.19 443 LYS B N 1
ATOM 7440 C CA . LYS B 1 443 ? -15.242 -46.469 19.328 1 86.19 443 LYS B CA 1
ATOM 7441 C C . LYS B 1 443 ? -15.734 -47.906 19.391 1 86.19 443 LYS B C 1
ATOM 7443 O O . LYS B 1 443 ? -16.5 -48.281 20.281 1 86.19 443 LYS B O 1
ATOM 7448 N N . ASP B 1 444 ? -15.367 -48.75 18.391 1 87.25 444 ASP B N 1
ATOM 7449 C CA . ASP B 1 444 ? -15.844 -50.125 18.328 1 87.25 444 ASP B CA 1
ATOM 7450 C C . ASP B 1 444 ? -14.695 -51.125 18.469 1 87.25 444 ASP B C 1
ATOM 7452 O O . ASP B 1 444 ? -13.531 -50.781 18.266 1 87.25 444 ASP B O 1
ATOM 7456 N N . GLU B 1 445 ? -15.094 -52.281 18.938 1 88.75 445 GLU B N 1
ATOM 7457 C CA . GLU B 1 445 ? -14.109 -53.375 18.984 1 88.75 445 GLU B CA 1
ATOM 7458 C C . GLU B 1 445 ? -13.977 -54.062 17.625 1 88.75 445 GLU B C 1
ATOM 7460 O O . GLU B 1 445 ? -14.93 -54.094 16.844 1 88.75 445 GLU B O 1
ATOM 7465 N N . GLY B 1 446 ? -12.719 -54.531 17.359 1 90.5 446 GLY B N 1
ATOM 7466 C CA . GLY B 1 446 ? -12.492 -55.25 16.125 1 90.5 446 GLY B CA 1
ATOM 7467 C C . GLY B 1 446 ? -11.383 -54.688 15.273 1 90.5 446 GLY B C 1
ATOM 7468 O O . GLY B 1 446 ? -10.547 -53.906 15.766 1 90.5 446 GLY B O 1
ATOM 7469 N N . ASN B 1 447 ? -11.297 -55.188 14.016 1 90.38 447 ASN B N 1
ATOM 7470 C CA . ASN B 1 447 ? -10.258 -54.75 13.094 1 90.38 447 ASN B CA 1
ATOM 7471 C C . ASN B 1 447 ? -10.625 -53.438 12.406 1 90.38 447 ASN B C 1
ATOM 7473 O O . ASN B 1 447 ? -11.641 -53.344 11.719 1 90.38 447 ASN B O 1
ATOM 7477 N N . HIS B 1 448 ? -9.828 -52.406 12.688 1 91.44 448 HIS B N 1
ATOM 7478 C CA . HIS B 1 448 ? -9.992 -51.094 12.07 1 91.44 448 HIS B CA 1
ATOM 7479 C C . HIS B 1 448 ? -9.008 -50.906 10.922 1 91.44 448 HIS B C 1
ATOM 7481 O O . HIS B 1 448 ? -7.961 -51.562 10.875 1 91.44 448 HIS B O 1
ATOM 7487 N N . ARG B 1 449 ? -9.43 -50.156 10.008 1 92.75 449 ARG B N 1
ATOM 7488 C CA . ARG B 1 449 ? -8.562 -49.812 8.883 1 92.75 449 ARG B CA 1
ATOM 7489 C C . ARG B 1 449 ? -8.227 -48.312 8.883 1 92.75 449 ARG B C 1
ATOM 7491 O O . ARG B 1 449 ? -9.109 -47.469 8.711 1 92.75 449 ARG B O 1
ATOM 7498 N N . LEU B 1 450 ? -6.992 -48.094 9.141 1 91.81 450 LEU B N 1
ATOM 7499 C CA . LEU B 1 450 ? -6.516 -46.719 9.086 1 91.81 450 LEU B CA 1
ATOM 7500 C C . LEU B 1 450 ? -5.965 -46.375 7.703 1 91.81 450 LEU B C 1
ATOM 7502 O O . LEU B 1 450 ? -5.086 -47.094 7.195 1 91.81 450 LEU B O 1
ATOM 7506 N N . THR B 1 451 ? -6.531 -45.312 7.102 1 91.06 451 THR B N 1
ATOM 7507 C CA . THR B 1 451 ? -6.074 -44.875 5.785 1 91.06 451 THR B CA 1
ATOM 7508 C C . THR B 1 451 ? -5.598 -43.406 5.832 1 91.06 451 THR B C 1
ATOM 7510 O O . THR B 1 451 ? -6.242 -42.562 6.449 1 91.06 451 THR B O 1
ATOM 7513 N N . VAL B 1 452 ? -4.438 -43.25 5.34 1 88 452 VAL B N 1
ATOM 7514 C CA . VAL B 1 452 ? -3.914 -41.906 5.152 1 88 452 VAL B CA 1
ATOM 7515 C C . VAL B 1 452 ? -3.613 -41.656 3.676 1 88 452 VAL B C 1
ATOM 7517 O O . VAL B 1 452 ? -2.846 -42.406 3.062 1 88 452 VAL B O 1
ATOM 7520 N N . LYS B 1 453 ? -4.262 -40.625 3.166 1 81.94 453 LYS B N 1
ATOM 7521 C CA . LYS B 1 453 ? -4.121 -40.312 1.743 1 81.94 453 LYS B CA 1
ATOM 7522 C C . LYS B 1 453 ? -3.734 -38.844 1.521 1 81.94 453 LYS B C 1
ATOM 7524 O O . LYS B 1 453 ? -4.059 -38 2.34 1 81.94 453 LYS B O 1
ATOM 7529 N N . ILE B 1 454 ? -2.941 -38.719 0.559 1 73.25 454 ILE B N 1
ATOM 7530 C CA . ILE B 1 454 ? -2.705 -37.375 0.026 1 73.25 454 ILE B CA 1
ATOM 7531 C C . ILE B 1 454 ? -3.24 -37.281 -1.401 1 73.25 454 ILE B C 1
ATOM 7533 O O . ILE B 1 454 ? -2.826 -38.062 -2.275 1 73.25 454 ILE B O 1
ATOM 7537 N N . LYS B 1 455 ? -4.125 -36.438 -1.66 1 66.38 455 LYS B N 1
ATOM 7538 C CA . LYS B 1 455 ? -4.793 -36.312 -2.953 1 66.38 455 LYS B CA 1
ATOM 7539 C C . LYS B 1 455 ? -5.312 -37.656 -3.436 1 66.38 455 LYS B C 1
ATOM 7541 O O . LYS B 1 455 ? -5.07 -38.062 -4.578 1 66.38 455 LYS B O 1
ATOM 7546 N N . ASN B 1 456 ? -5.863 -38.406 -2.582 1 67.19 456 ASN B N 1
ATOM 7547 C CA . ASN B 1 456 ? -6.547 -39.688 -2.795 1 67.19 456 ASN B CA 1
ATOM 7548 C C . ASN B 1 456 ? -5.566 -40.812 -3.1 1 67.19 456 ASN B C 1
ATOM 7550 O O . ASN B 1 456 ? -5.949 -41.844 -3.652 1 67.19 456 ASN B O 1
ATOM 7554 N N . LEU B 1 457 ? -4.309 -40.5 -2.85 1 74.69 457 LEU B N 1
ATOM 7555 C CA . LEU B 1 457 ? -3.309 -41.562 -2.971 1 74.69 457 LEU B CA 1
ATOM 7556 C C . LEU B 1 457 ? -2.803 -41.969 -1.599 1 74.69 457 LEU B C 1
ATOM 7558 O O . LEU B 1 457 ? -2.537 -41.125 -0.739 1 74.69 457 LEU B O 1
ATOM 7562 N N . HIS B 1 458 ? -2.74 -43.281 -1.488 1 82.94 458 HIS B N 1
ATOM 7563 C CA . HIS B 1 458 ? -2.262 -43.812 -0.217 1 82.94 458 HIS B CA 1
ATOM 7564 C C . HIS B 1 458 ? -0.771 -43.531 -0.036 1 82.94 458 HIS B C 1
ATOM 7566 O O . HIS B 1 458 ? 0.004 -43.656 -0.989 1 82.94 458 HIS B O 1
ATOM 7572 N N . ILE B 1 459 ? -0.453 -43.156 1.208 1 83.75 459 ILE B N 1
ATOM 7573 C CA . ILE B 1 459 ? 0.962 -43 1.528 1 83.75 459 ILE B CA 1
ATOM 7574 C C . ILE B 1 459 ? 1.551 -44.375 1.906 1 83.75 459 ILE B C 1
ATOM 7576 O O . ILE B 1 459 ? 0.817 -45.344 2.076 1 83.75 459 ILE B O 1
ATOM 7580 N N . LYS B 1 460 ? 2.939 -44.312 1.886 1 84.62 460 LYS B N 1
ATOM 7581 C CA . LYS B 1 460 ? 3.59 -45.562 2.277 1 84.62 460 LYS B CA 1
ATOM 7582 C C . LYS B 1 460 ? 3.162 -46 3.68 1 84.62 460 LYS B C 1
ATOM 7584 O O . LYS B 1 460 ? 3.189 -45.188 4.613 1 84.62 460 LYS B O 1
ATOM 7589 N N . GLY B 1 461 ? 2.719 -47.188 3.785 1 84.81 461 GLY B N 1
ATOM 7590 C CA . GLY B 1 461 ? 2.266 -47.688 5.062 1 84.81 461 GLY B CA 1
ATOM 7591 C C . GLY B 1 461 ? 0.755 -47.688 5.211 1 84.81 461 GLY B C 1
ATOM 7592 O O . GLY B 1 461 ? 0.215 -48.219 6.176 1 84.81 461 GLY B O 1
ATOM 7593 N N . SER B 1 462 ? 0.103 -47 4.371 1 87.56 462 SER B N 1
ATOM 7594 C CA . SER B 1 462 ? -1.355 -46.938 4.348 1 87.56 462 SER B CA 1
ATOM 7595 C C . SER B 1 462 ? -1.922 -47.875 3.271 1 87.56 462 SER B C 1
ATOM 7597 O O . SER B 1 462 ? -1.348 -48 2.188 1 87.56 462 SER B O 1
ATOM 7599 N N . PRO B 1 463 ? -2.912 -48.562 3.475 1 85.56 463 PRO B N 1
ATOM 7600 C CA . PRO B 1 463 ? -3.725 -48.656 4.688 1 85.56 463 PRO B CA 1
ATOM 7601 C C . PRO B 1 463 ? -3.113 -49.594 5.738 1 85.56 463 PRO B C 1
ATOM 7603 O O . PRO B 1 463 ? -2.275 -50.438 5.41 1 85.56 463 PRO B O 1
ATOM 7606 N N . ASN B 1 464 ? -3.375 -49.281 6.902 1 90.12 464 ASN B N 1
ATOM 7607 C CA . ASN B 1 464 ? -2.895 -50.094 8.016 1 90.12 464 ASN B CA 1
ATOM 7608 C C . ASN B 1 464 ? -4.047 -50.625 8.867 1 90.12 464 ASN B C 1
ATOM 7610 O O . ASN B 1 464 ? -5 -49.906 9.141 1 90.12 464 ASN B O 1
ATOM 7614 N N . ALA B 1 465 ? -3.969 -51.906 9.18 1 90.81 465 ALA B N 1
ATOM 7615 C CA . ALA B 1 465 ? -4.988 -52.5 10.023 1 90.81 465 ALA B CA 1
ATOM 7616 C C . ALA B 1 465 ? -4.625 -52.406 11.5 1 90.81 465 ALA B C 1
ATOM 7618 O O . ALA B 1 465 ? -3.482 -52.656 11.883 1 90.81 465 ALA B O 1
ATOM 7619 N N . ILE B 1 466 ? -5.582 -51.875 12.25 1 88.44 466 ILE B N 1
ATOM 7620 C CA . ILE B 1 466 ? -5.395 -51.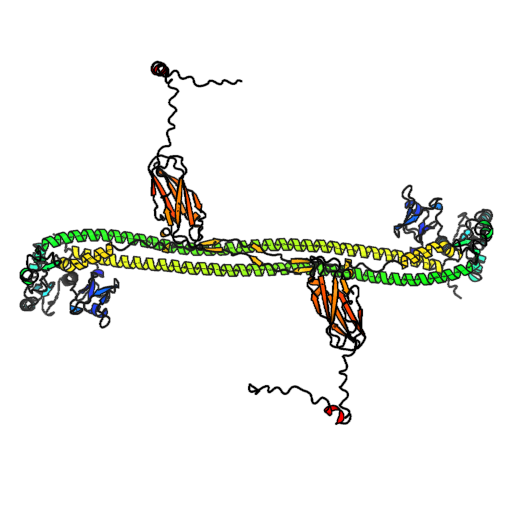75 13.695 1 88.44 466 ILE B CA 1
ATOM 7621 C C . ILE B 1 466 ? -6.43 -52.594 14.43 1 88.44 466 ILE B C 1
ATOM 7623 O O . ILE B 1 466 ? -7.633 -52.438 14.211 1 88.44 466 ILE B O 1
ATOM 7627 N N . ASP B 1 467 ? -5.961 -53.469 15.227 1 90.5 467 ASP B N 1
ATOM 7628 C CA . ASP B 1 467 ? -6.848 -54.312 16.031 1 90.5 467 ASP B CA 1
ATOM 7629 C C . ASP B 1 467 ? -7.168 -53.625 17.359 1 90.5 467 ASP B C 1
ATOM 7631 O O . ASP B 1 467 ? -6.266 -53.375 18.156 1 90.5 467 ASP B O 1
ATOM 7635 N N . VAL B 1 468 ? -8.414 -53.375 17.578 1 91.94 468 VAL B N 1
ATOM 7636 C CA . VAL B 1 468 ? -8.852 -52.719 18.812 1 91.94 468 VAL B CA 1
ATOM 7637 C C . VAL B 1 468 ? -9.516 -53.75 19.734 1 91.94 468 VAL B C 1
ATOM 7639 O O . VAL B 1 468 ? -10.414 -54.469 19.312 1 91.94 468 VAL B O 1
ATOM 7642 N N . MET B 1 469 ? -9.195 -53.781 21.031 1 90 469 MET B N 1
ATOM 7643 C CA . MET B 1 469 ? -9.711 -54.719 22.031 1 90 469 MET B CA 1
ATOM 7644 C C . MET B 1 469 ? -10.742 -54.031 22.922 1 90 469 MET B C 1
ATOM 7646 O O . MET B 1 469 ? -10.797 -52.812 23 1 90 469 MET B O 1
ATOM 7650 N N . PRO B 1 470 ? -11.703 -54.812 23.484 1 84.69 470 PRO B N 1
ATOM 7651 C CA . PRO B 1 470 ? -12.695 -54.25 24.375 1 84.69 470 PRO B CA 1
ATOM 7652 C C . PRO B 1 470 ? -12.078 -53.594 25.609 1 84.69 470 PRO B C 1
ATOM 7654 O O . PRO B 1 470 ? -10.93 -53.875 25.953 1 84.69 470 PRO B O 1
ATOM 7657 N N . SER B 1 471 ? -12.82 -52.594 26.078 1 76.44 471 SER B N 1
ATOM 7658 C CA . SER B 1 471 ? -12.359 -51.906 27.281 1 76.44 471 SER B CA 1
ATOM 7659 C C . SER B 1 471 ? -12.133 -52.875 28.422 1 76.44 471 SER B C 1
ATOM 7661 O O . SER B 1 471 ? -12.664 -54 28.422 1 76.44 471 SER B O 1
ATOM 7663 N N . TRP B 1 472 ? -11.406 -52.625 29.266 1 65.38 472 TRP B N 1
ATOM 7664 C CA . TRP B 1 472 ? -11.266 -53.469 30.438 1 65.38 472 TRP B CA 1
ATOM 7665 C C . TRP B 1 472 ? -12.625 -53.781 31.062 1 65.38 472 TRP B C 1
ATOM 7667 O O . TRP B 1 472 ? -13.508 -52.938 31.094 1 65.38 472 TRP B O 1
ATOM 7677 N N . LYS B 1 473 ? -13.32 -54.875 30.703 1 49.53 473 LYS B N 1
ATOM 7678 C CA . LYS B 1 473 ? -14.422 -55.156 31.609 1 49.53 473 LYS B CA 1
ATOM 7679 C C . LYS B 1 473 ? -14.07 -54.75 33.031 1 49.53 473 LYS B C 1
ATOM 7681 O O . LYS B 1 473 ? -13.008 -55.125 33.531 1 49.53 473 LYS B O 1
ATOM 7686 N N . ALA B 1 474 ? -14.688 -53.719 33.406 1 40.41 474 ALA B N 1
ATOM 7687 C CA . ALA B 1 474 ? -14.672 -53.656 34.875 1 40.41 474 ALA B CA 1
ATOM 7688 C C . ALA B 1 474 ? -14.906 -55.031 35.5 1 40.41 474 ALA B C 1
ATOM 7690 O O . ALA B 1 474 ? -15.914 -55.688 35.219 1 40.41 474 ALA B O 1
ATOM 7691 N N . VAL B 1 475 ? -13.859 -55.906 35.562 1 36.88 475 VAL B N 1
ATOM 7692 C CA . VAL B 1 475 ? -14.148 -57 36.5 1 36.88 475 VAL B CA 1
ATOM 7693 C C . VAL B 1 475 ? -15.172 -56.531 37.531 1 36.88 475 VAL B C 1
ATOM 7695 O O . VAL B 1 475 ? -14.914 -55.594 38.281 1 36.88 475 VAL B O 1
ATOM 7698 N N . HIS B 1 476 ? -16.453 -56.5 37.219 1 35.41 476 HIS B N 1
ATOM 7699 C CA . HIS B 1 476 ? -17.359 -56.438 38.344 1 35.41 476 HIS B CA 1
ATOM 7700 C C . HIS B 1 476 ? -16.734 -57.156 39.562 1 35.41 476 HIS B C 1
ATOM 7702 O O . HIS B 1 476 ? -16.141 -58.219 39.406 1 35.41 476 HIS B O 1
ATOM 7708 N N . GLU B 1 477 ? -16.375 -56.375 40.531 1 33.81 477 GLU B N 1
ATOM 7709 C CA . GLU B 1 477 ? -16.172 -56.938 41.844 1 33.81 477 GLU B CA 1
ATOM 7710 C C . GLU B 1 477 ? -17.094 -58.125 42.125 1 33.81 477 GLU B C 1
ATOM 7712 O O . GLU B 1 477 ? -18.297 -58.031 41.875 1 33.81 477 GLU B O 1
ATOM 7717 N N . MET B 1 478 ? -16.703 -59.344 41.75 1 34.34 478 MET B N 1
ATOM 7718 C CA . MET B 1 478 ? -17.422 -60.406 42.406 1 34.34 478 MET B CA 1
ATOM 7719 C C . MET B 1 478 ? -18.016 -59.938 43.719 1 34.34 478 MET B C 1
ATOM 7721 O O . MET B 1 478 ? -17.359 -59.25 44.5 1 34.34 478 MET B O 1
ATOM 7725 N N . 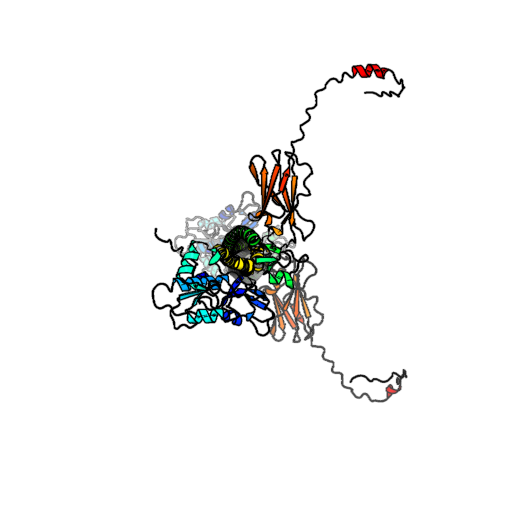GLY B 1 479 ? -19.328 -59.625 43.812 1 29.66 479 GLY B N 1
ATOM 7726 C CA . GLY B 1 479 ? -19.984 -59.406 45.094 1 29.66 479 GLY B CA 1
ATOM 7727 C C . GLY B 1 479 ? -19.328 -60.156 46.219 1 29.66 479 GLY B C 1
ATOM 7728 O O . GLY B 1 479 ? -18.578 -61.094 46 1 29.66 479 GLY B O 1
ATOM 7729 N N . ASP B 1 480 ? -19.359 -59.625 47.375 1 32.41 480 ASP B N 1
ATOM 7730 C CA . ASP B 1 480 ? -19.172 -60.25 48.688 1 32.41 480 ASP B CA 1
ATOM 7731 C C . ASP B 1 480 ? -19.859 -61.625 48.719 1 32.41 480 ASP B C 1
ATOM 7733 O O . ASP B 1 480 ? -21.078 -61.688 48.75 1 32.41 480 ASP B O 1
ATOM 7737 N N . LEU B 1 481 ? -19.609 -62.562 47.938 1 30.5 481 LEU B N 1
ATOM 7738 C CA . LEU B 1 481 ? -20.031 -63.781 48.656 1 30.5 481 LEU B CA 1
ATOM 7739 C C . LEU B 1 481 ? -19.594 -63.719 50.125 1 30.5 481 LEU B C 1
ATOM 7741 O O . LEU B 1 481 ? -18.469 -63.312 50.438 1 30.5 481 LEU B O 1
ATOM 7745 N N . PRO B 1 482 ? -20.641 -63.656 51.125 1 31.05 482 PRO B N 1
ATOM 7746 C CA . PRO B 1 482 ? -20.438 -63.781 52.562 1 31.05 482 PRO B CA 1
ATOM 7747 C C . PRO B 1 482 ? -19.469 -64.938 52.906 1 31.05 482 PRO B C 1
ATOM 7749 O O . PRO B 1 482 ? -19.766 -66.062 52.688 1 31.05 482 PRO B O 1
ATOM 7752 N N . LEU B 1 483 ? -18.312 -64.938 52.344 1 28.97 483 LEU B N 1
ATOM 7753 C CA . LEU B 1 483 ? -17.484 -65.75 53.188 1 28.97 483 LEU B CA 1
ATOM 7754 C C . LEU B 1 483 ? -17.625 -65.375 54.656 1 28.97 483 LEU B C 1
ATOM 7756 O O . LEU B 1 483 ? -17.625 -64.188 54.969 1 28.97 483 LEU B O 1
ATOM 7760 N N . ASP B 1 484 ? -18.312 -66.125 55.562 1 27.17 484 ASP B N 1
ATOM 7761 C CA . ASP B 1 484 ? -18.469 -66.25 57.031 1 27.17 484 ASP B CA 1
ATOM 7762 C C . ASP B 1 484 ? -17.25 -65.625 57.719 1 27.17 484 ASP B C 1
ATOM 7764 O O . ASP B 1 484 ? -16.125 -65.688 57.219 1 27.17 484 ASP B O 1
ATOM 7768 N N . MET B 1 485 ? -17.562 -64.812 58.906 1 27.5 485 MET B N 1
ATOM 7769 C CA . MET B 1 485 ? -17.594 -63.5 59.594 1 27.5 485 MET B CA 1
ATOM 7770 C C . MET B 1 485 ? -16.234 -63.156 60.188 1 27.5 485 MET B C 1
ATOM 7772 O O . MET B 1 485 ? -15.781 -62.031 60.094 1 27.5 485 MET B O 1
ATOM 7776 N N . SER B 1 486 ? -15.914 -63.938 61.312 1 28.83 486 SER B N 1
ATOM 7777 C CA . SER B 1 486 ? -15.539 -63.906 62.719 1 28.83 486 SER B CA 1
ATOM 7778 C C . SER B 1 486 ? -14.023 -64 62.906 1 28.83 486 SER B C 1
ATOM 7780 O O . SER B 1 486 ? -13.477 -63.5 63.875 1 28.83 486 SER B O 1
ATOM 7782 N N . TRP B 1 487 ? -13.469 -64.875 62.188 1 28.14 487 TRP B N 1
ATOM 7783 C CA . TRP B 1 487 ? -12.219 -65.375 62.812 1 28.14 487 TRP B CA 1
ATOM 7784 C C . TRP B 1 487 ? -11.172 -64.25 62.781 1 28.14 487 TRP B C 1
ATOM 7786 O O . TRP B 1 487 ? -10.453 -64.062 63.781 1 28.14 487 TRP B O 1
ATOM 7796 N N . TRP B 1 488 ? -10.844 -63.844 61.562 1 24.44 488 TRP B N 1
ATOM 7797 C CA . TRP B 1 488 ? -9.484 -63.312 61.562 1 24.44 488 TRP B CA 1
ATOM 7798 C C . TRP B 1 488 ? -9.438 -61.938 62.219 1 24.44 488 TRP B C 1
ATOM 7800 O O . TRP B 1 488 ? -8.367 -61.312 62.312 1 24.44 488 TRP B O 1
ATOM 7810 N N . SER B 1 489 ? -10.711 -61.344 62.438 1 25.83 489 SER B N 1
ATOM 7811 C CA . SER B 1 489 ? -10.57 -60 63 1 25.83 489 SER B CA 1
ATOM 7812 C C . SER B 1 489 ? -9.773 -60.031 64.312 1 25.83 489 SER B C 1
ATOM 7814 O O . SER B 1 489 ? -9.664 -59 64.938 1 25.83 489 SER B O 1
ATOM 7816 N N . SER B 1 490 ? -9.664 -61.344 64.812 1 25.27 490 SER B N 1
ATOM 7817 C CA . SER B 1 490 ? -9.094 -61.312 66.125 1 25.27 490 SER B CA 1
ATOM 7818 C C . SER B 1 490 ? -7.73 -60.625 66.125 1 25.27 490 SER B C 1
ATOM 7820 O O . SER B 1 490 ? -7.281 -60.125 67.188 1 25.27 490 SER B O 1
ATOM 7822 N N . MET B 1 491 ? -6.973 -61.188 65.125 1 24.14 491 MET B N 1
ATOM 7823 C CA . MET B 1 491 ? -5.594 -60.938 65.5 1 24.14 491 MET B CA 1
ATOM 7824 C C . MET B 1 491 ? -5.285 -59.438 65.562 1 24.14 491 MET B C 1
ATOM 7826 O O . MET B 1 491 ? -4.52 -58.969 66.375 1 24.14 491 MET B O 1
ATOM 7830 N N . LYS B 1 492 ? -5.488 -58.844 64.375 1 22.03 492 LYS B N 1
ATOM 7831 C CA . LYS B 1 492 ? -4.664 -57.656 64.188 1 22.03 492 LYS B CA 1
ATOM 7832 C C . LYS B 1 492 ? -5.156 -56.5 65.062 1 22.03 492 LYS B C 1
ATOM 7834 O O . LYS B 1 492 ? -4.766 -55.344 64.875 1 22.03 492 LYS B O 1
ATOM 7839 N N . GLN B 1 493 ? -6.258 -56.719 65.812 1 21.34 493 GLN B N 1
ATOM 7840 C CA . GLN B 1 493 ? -6.609 -55.562 66.625 1 21.34 493 GLN B CA 1
ATOM 7841 C C . GLN B 1 493 ? -5.391 -55 67.375 1 21.34 493 GLN B C 1
ATOM 7843 O O . GLN B 1 493 ? -4.934 -55.562 68.375 1 21.34 493 GLN B O 1
ATOM 7848 N N . GLY B 1 494 ? -4.219 -54.594 66.562 1 20.28 494 GLY B N 1
ATOM 7849 C CA . GLY B 1 494 ? -3.029 -53.75 66.625 1 20.28 494 GLY B CA 1
ATOM 7850 C C . GLY B 1 494 ? -3.168 -52.562 67.5 1 20.28 494 GLY B C 1
ATOM 7851 O O . GLY B 1 494 ? -4.27 -52.25 68 1 20.28 494 GLY B O 1
ATOM 7852 N N . LEU B 1 495 ? -2.203 -51.594 67.312 1 20.92 495 LEU B N 1
ATOM 7853 C CA . LEU B 1 495 ? -1.184 -50.75 67.938 1 20.92 495 LEU B CA 1
ATOM 7854 C C . LEU B 1 495 ? -1.795 -49.469 68.5 1 20.92 495 LEU B C 1
ATOM 7856 O O . LEU B 1 495 ? -1.567 -49.125 69.625 1 20.92 495 LEU B O 1
ATOM 7860 N N . PHE B 1 496 ? -1.679 -48.406 67.562 1 22.52 496 PHE B N 1
ATOM 7861 C CA . PHE B 1 496 ? -1.233 -47.094 67.938 1 22.52 496 PHE B CA 1
ATOM 7862 C C . PHE B 1 496 ? -2.363 -46.312 68.625 1 22.52 496 PHE B C 1
ATOM 7864 O O . PHE B 1 496 ? -3.506 -46.344 68.188 1 22.52 496 PHE B O 1
ATOM 7871 N N . GLY B 1 497 ? -2.344 -46.156 70 1 20.17 497 GLY B N 1
ATOM 7872 C CA . GLY B 1 497 ? -2.973 -45.438 71.062 1 20.17 497 GLY B CA 1
ATOM 7873 C C . GLY B 1 497 ? -3.133 -43.969 70.75 1 20.17 497 GLY B C 1
ATOM 7874 O O . GLY B 1 497 ? -3.625 -43.188 71.625 1 20.17 497 GLY B O 1
ATOM 7875 N N . GLY B 1 498 ? -2.287 -43.375 69.812 1 20.78 498 GLY B N 1
ATOM 7876 C CA . GLY B 1 498 ? -2.07 -41.969 70.188 1 20.78 498 GLY B CA 1
ATOM 7877 C C . GLY B 1 498 ? -3.328 -41.125 70.062 1 20.78 498 GLY B C 1
ATOM 7878 O O . GLY B 1 498 ? -4.289 -41.5 69.375 1 20.78 498 GLY B O 1
ATOM 7879 N N . SER B 1 499 ? -3.479 -40.281 71 1 19.94 499 SER B N 1
ATOM 7880 C CA . SER B 1 499 ? -4.402 -39.25 71.5 1 19.94 499 SER B CA 1
ATOM 7881 C C . SER B 1 499 ? -4.684 -38.188 70.438 1 19.94 499 SER B C 1
ATOM 7883 O O . SER B 1 499 ? -5.285 -37.156 70.75 1 19.94 499 SER B O 1
ATOM 7885 N N . SER B 1 500 ? -4.617 -38.562 69.062 1 19.62 500 SER B N 1
ATOM 7886 C CA . SER B 1 500 ? -4.727 -37.312 68.312 1 19.62 500 SER B CA 1
ATOM 7887 C C . SER B 1 500 ? -6.062 -36.625 68.562 1 19.62 500 SER B C 1
ATOM 7889 O O . SER B 1 500 ? -7.086 -37.281 68.75 1 19.62 500 SER B O 1
ATOM 7891 N N . THR B 1 501 ? -5.902 -35.469 68.938 1 21.62 501 THR B N 1
ATOM 7892 C CA . THR B 1 501 ? -6.848 -34.406 69.312 1 21.62 501 THR B CA 1
ATOM 7893 C C . THR B 1 501 ? -7.91 -34.25 68.25 1 21.62 501 THR B C 1
ATOM 7895 O O . THR B 1 501 ? -7.727 -34.719 67.125 1 21.62 501 THR B O 1
ATOM 7898 N N . ASN B 1 502 ? -8.906 -33.5 68.5 1 20.17 502 ASN B N 1
ATOM 7899 C CA . ASN B 1 502 ? -10.172 -32.812 68.375 1 20.17 502 ASN B CA 1
ATOM 7900 C C . ASN B 1 502 ? -10.227 -31.969 67.125 1 20.17 502 ASN B C 1
ATOM 7902 O O . ASN B 1 502 ? -9.359 -31.141 66.875 1 20.17 502 ASN B O 1
ATOM 7906 N N . ASP B 1 503 ? -11.117 -32.312 66 1 22.08 503 ASP B N 1
ATOM 7907 C CA . ASP B 1 503 ? -11.32 -32.281 64.562 1 22.08 503 ASP B CA 1
ATOM 7908 C C . ASP B 1 503 ? -11.703 -30.859 64.125 1 22.08 503 ASP B C 1
ATOM 7910 O O . ASP B 1 503 ? -11.789 -30.609 62.906 1 22.08 503 ASP B O 1
ATOM 7914 N N . ASN B 1 504 ? -11.953 -29.656 64.688 1 19.73 504 ASN B N 1
ATOM 7915 C CA . ASN B 1 504 ? -13.234 -28.984 64.5 1 19.73 504 ASN B CA 1
ATOM 7916 C C . ASN B 1 504 ? -13.32 -28.375 63.062 1 19.73 504 ASN B C 1
ATOM 7918 O O . ASN B 1 504 ? -14.336 -27.781 62.719 1 19.73 504 ASN B O 1
ATOM 7922 N N . PRO B 1 505 ? -12.383 -28.219 62.188 1 24.81 505 PRO B N 1
ATOM 7923 C CA . PRO B 1 505 ? -13.094 -27.203 61.406 1 24.81 505 PRO B CA 1
ATOM 7924 C C . PRO B 1 505 ? -14.336 -27.75 60.719 1 24.81 505 PRO B C 1
ATOM 7926 O O . PRO B 1 505 ? -14.539 -28.969 60.688 1 24.81 505 PRO B O 1
ATOM 7929 N N . PRO B 1 506 ? -14.484 -27.312 59.406 1 22.2 506 PRO B N 1
ATOM 7930 C CA . PRO B 1 506 ? -15.641 -26.953 58.594 1 22.2 506 PRO B CA 1
ATOM 7931 C C . PRO B 1 506 ? -16.281 -28.156 57.906 1 22.2 506 PRO B C 1
ATOM 7933 O O . PRO B 1 506 ? -15.562 -29.062 57.469 1 22.2 506 PRO B O 1
ATOM 7936 N N . LYS B 1 507 ? -17.391 -28.719 58.094 1 18.91 507 LYS B N 1
ATOM 7937 C CA . LYS B 1 507 ? -18 -29.734 57.25 1 18.91 507 LYS B CA 1
ATOM 7938 C C . LYS B 1 507 ? -18.047 -29.297 55.812 1 18.91 507 LYS B C 1
ATOM 7940 O O . LYS B 1 507 ? -18.359 -28.141 55.5 1 18.91 507 LYS B O 1
#

Nearest PDB structures (foldseek):
  8a38-assembly2_B  TM=9.306E-01  e=2.185E-08  Homo sapiens
  8a38-assembly3_C  TM=9.534E-01  e=4.404E-08  Homo sapiens
  7zj3-assembly2_A  TM=9.033E-01  e=1.896E-07  Homo sapiens
  5fer-assembly1_A  TM=7.973E-01  e=5.325E-04  Homo sapiens
  3uc2-assembly4_D  TM=4.319E-01  e=1.146E-01  Pseudomonas aeruginosa PAO1

pLDDT: mean 77.5, std 19.21, range [17.28, 97.94]

Secondary structure (DSSP, 8-state):
-----------GGGGB-TTT-SB-SSEEE-TTS-EEEHHHHHTT--TT-SEEE-TTT--EEEPPTT-GGGSPB-HHHHHHHHHHHHHHS-SS----TTTSSS---EEETTTTEEE-HHHHHHHHHSTTTTT--EEEHHHHHHHHHH-TTTSS---B-SSSTTPBEEEEETTTTEEEEHHHHHHTS-TTTS-EEEHHHHHHHHHHHHHHHHHHHHHHHHHHHHHHHHHHHHHHHHHHHHHHHHHHHHHHHHHHHHHHHHHHHHHHHHHHHHHHHHHHHHHHHHHHHHHHHHHHHHHHHHHHHHHHHHHHH--HHHHHHTHHHHHHHHHHHHTS--PPPGGGG---EEEE---EEES-SEEEE-PPPGGGEEEE-TTS-SSEETT--EEEEEEESS--TTS--THHHHEEEEEE-TTS-EEEEEEEEE--SSTT--EEEEEE---SSEEEEEEEEETTEEPBT-SEEEEEE---------------THHHHHHGGGS------------/-----------GGGGB-TTT-SB-SSEEE-TTS-EEEHHHHHTT--TT-SEEE-TTT--EEEPPTT-GGGSPB-HHHHHHHHHHHHHHT-SS----TTTSSS---EEETTTTEEE-HHHHHHHHHSTTTTT--EEEHHHHHHHHHH-TTTSS---B-SSSTT-BEEEEETTTTEEEETTHHHHTS-TTTS-EEEHHHHHHHHHHHHHHHHHHHHHHHHHHHHHHHHHHHHHHHHHHHHHHHHHHHHHHHHHHHHHHHHHHHHHHHHHHHHHHHHHHHHHHHHHHHHHHHHHHHHHHHHHHHHHHHHHHH--HHHHHHTHHHHHHHHHHHHTS--PPPGGGG---EEEE---EEES-SEEEE-PPPGGGEEEE-TTS-SSEETT--EEEEEEESS--TTS--THHHHEEEEEE-TTS-EEEEEEEEE--SSTT--EEEEEE---SSEEEEEEEEETTEEPBT-SEEEEEE----------------SSGGGT-------------S--

Organism: Saccoglossus kowalevskii (NCBI:txid10224)

InterPro domains:
  IPR000315 B-box-type zinc finger [PF00643] (156-193)
  IPR000315 B-box-type zinc finger [PS50119] (91-137)
  IPR000315 B-box-type zinc finger [PS50119] (152-195)
  IPR000315 B-box-type zinc finger [SM00336] (91-137)
  IPR000315 B-box-type zinc finger [SM00336] (152-195)
  IPR001298 Filamin/ABP280 repeat [SM00557] (372-471)
  IPR001841 Zinc finger, RING-type [PS50089] (17-58)
  IPR001841 Zinc finger, RING-type [SM00184] (17-57)
  IPR013083 Zinc finger, RING/FYVE/PHD-type [G3DSA:3.30.40.10] (9-65)
  IPR013783 Immunoglobulin-like fold [G3DSA:2.60.40.10] (376-470)
  IPR014756 Immunoglobulin E-set [SSF81296] (381-472)
  IPR017868 Filamin/ABP280 repeat-like [PF00630] (379-463)
  IPR017868 Filamin/ABP280 repeat-like [PS50194] (381-468)
  IPR017907 Zinc finger, RING-type, conserved site [PS00518] (32-41)
  IPR018957 Zinc finger, C3HC4 RING-type [PF00097] (17-57)
  IPR047153 TRIM45/56/19-like [PTHR25462] (10-392)

Sequence (1014 aa):
MTQRTTRIEIDEDFLTCTVCWERYKNAKILPCLHSFCAQCVVGFVEKDAEYIKCPVCRQKCPVPDGGLEQLKPSFFLNNILAMAETKQKGEGTQVCDSCQERKPDNRCVECALDICSICSNAHKKIPATRNHKLLSFAEYEEAKTISPSLVQPAVHCSKHVGSELKFYCSTCKVGVCVECTIIDHRAPEHQHLDIAVVAKKYREELEIKIAELKLTEKEMHDSKINVEEASKLASERYLEEQRIIKQHTQEVIERVSSTLREEEGELLDGLKAKHCIVRGNIKKELGRLQTALEVSTKTRKFVENLLRFGNMSQMMSLRSETSNTMDSLVALDSNSPESIMAIPHFIPRDVTVEGHLGAIGIPMLPSQLHLDVSKLPAVVRIGQEVSVTIETKKYDPDKDIGCTSMMVAELEEPSGEINKLDISVCKSRDKHSRTFTVKMVPKDEGNHRLTVKIKNLHIKGSPNAIDVMPSWKAVHEMGDLPLDMSWWSSMKQGLFGGSSTNDNPPKMTQRTTRIEIDEDFLTCTVCWERYKNAKILPCLHSFCAQCVVGFVEKDAEYIKCPVCRQKCPVPDGGLEQLKPSFFLNNILAMAETKQKGEGTQVCDSCQERKPDNRCVECALDICSICSNAHKKIPATRNHKLLSFAEYEEAKTISPSLVQPAVHCSKHVGSELKFYCSTCKVGVCVECTIIDHRAPEHQHLDIAVVAKKYREELEIKIAELKLTEKEMHDSKINVEEASKLASERYLEEQRIIKQHTQEVIERVSSTLREEEGELLDGLKAKHCIVRGNIKKELGRLQTALEVSTKTRKFVENLLRFGNMSQMMSLRSETSNTMDSLVALDSNSPESIMAIPHFIPRDVTVEGHLGAIGIPMLPSQLHLDVSKLPAVVRIGQEVSVTIETKKYDPDKDIGCTSMMVAELEEPSGEINKLDISVCKSRDKHSRTFTVKMVPKDEGNHRLTVKIKNLHIKGSPNAIDVMPSWKAVHEMGDLPLDMSWWSSMKQGLFGGSSTNDNPPK

Foldseek 3Di:
DPPPPVPPPDPVVVQAAPQPRHGADQWFAFPVRDIHHLVRQVVQDDPPDQWGQDPPPRDTTGADPVGSVPGHGPQVSQLVVLVVVVVVPPDDDQAFPVPRHDAFFKAFLANRTRHHPVVVVVLCVDQQRVLTDIGGPVRLVVCVPPPVVVSHHFDADPVDGNFGFFWAWPQVRDTDGPVCCVPPVDPDVTDIDGPVVVVVVVVVVVVVVVVVVVVVVVVVVVVVVVVVVVVVVVVVVVVVVVVVLVVLVVVVVVVVVVVVVVVVVVVVVVLVVLVVVLVVLVVVQVVVLVVLVVVLVVLVVVVVCCVVPNDPVRCVVCVVVNVVVNVVSVPDDPDRDPSNVPRDDDDDDDDDDDDDSDADAAADDLAQKAWACPQFDPAAAAQDKDKTKIKGHFDDPSHPPVQQVQKWKWKQDPVRDIDTWHKDWDDDPDPGITMIMTIDHHHDAAKMWIFMDGNNHTHHPPGDIDGYDYDPPPPPPPPCPPPCPVPVCPPVVPDDPDDPDPPDDDD/DPPPPVPPPDDVVVQAAPQPRHGADQWFAFPVRDIHHLVRQVVQDDPPDQWGQDPPPRDTTGADPVGSVPGHTPQVSQLVVLVVVVVVPPDDDDAWPVPSHDDFFKAFLANRTRHHPVVVVVLCVDQQRVLTDIGGPVRLVVCVPPPVVVSHHFDADPVDHNFGFFWAWPQVRDTDGPVCCVPPQDPPVTDIDGPVVVVVVVVVVVVVVVVVVVVVVVVVVVVVVVVVVVVVVVVVVVVVVVVVLVVLVVVVVVVVVVVVVVVVVVVVVVLVVLQVVLVVLVVVQVVVLVVLVVVLVVLVVVVVCCVVPNDPVRCVVCVVVNVVVNVVSVPDDNDRDPSNVPRDDDDDDDDDDDDDSDADAAADDLAQKAWACPPFDPAAAAQDKDKTKIKGHFDDPSHCPVNQVQKWKWKQDPVRDIDTWHKDWDDDPDPGITMIMTIDHHHDAAKMWIFMDGNNHTHHPPGDIDGHDYDPPPPPPPPPPPPDDDPPVPPPPDDDPDPPDDDDDDD